Protein AF-0000000072668124 (afdb_homodimer)

Radius of gyration: 35.9 Å; Cα contacts (8 Å, |Δi|>4): 2092; chains: 2; bounding box: 135×100×141 Å

pLDDT: mean 83.46, std 20.55, range [18.75, 98.94]

Sequence (1066 aa):
MVDQKHPLSFVAFLLLVNLHGEHSMAKEVIPVGVVLDLNSPVGGVAERCMSMALSDFYAVNADYNTRLALLTMDSGNDVIAAASAALDLMKNEEVHAIIGPQSSAQAKFVIELGRKAQVPIISFSGTSPSLSPAQNPYFIRTALDDSAEVKAISAIVEAYGWREIVLIYEDTDYGNGLIPYLMDAFEEIETRVPHRSVIPPASNNNEIAKEIKKLNETNARVFLVHTTASLGSKLFVLANNAGMMREGYAWIITEGLSALVNPLGPKVKESMQGVLGLRPYIPRSKQLEDFKRRWKRNLTSSKPNIKITGLNLFGLWAYDTAWALAMAVEKAGIMHSGFLKKNASKSNVDLATLGISETGQTLLDTILTTEFQGLSGKFHLSKGQLEPSAFEILNVIGKTKRIIGYWTRQTGLSQEFNDIGEVAYSISKDRLKQPIWPGDTTNQPAKLRIGVPVTEGFDAFLKVEWDPRTDKPIISGFSHDVFLAVLQALPFPLSYEFIPFMNKDRQSAGTYDDLTYQIKLKVILALSIGVNLMVDQKHPLSFVAFLLLVNLHGEHSMAKEVIPVGVVLDLNSPVGGVAERCMSMALSDFYAVNADYNTRLALLTMDSGNDVIAAASAALDLMKNEEVHAIIGPQSSAQAKFVIELGRKAQVPIISFSGTSPSLSPAQNPYFIRTALDDSAEVKAISAIVEAYGWREIVLIYEDTDYGNGLIPYLMDAFEEIETRVPHRSVIPPASNNNEIAKEIKKLNETNARVFLVHTTASLGSKLFVLANNAGMMREGYAWIITEGLSALVNPLGPKVKESMQGVLGLRPYIPRSKQLEDFKRRWKRNLTSSKPNIKITGLNLFGLWAYDTAWALAMAVEKAGIMHSGFLKKNASKSNVDLATLGISETGQTLLDTILTTEFQGLSGKFHLSKGQLEPSAFEILNVIGKTKRIIGYWTRQTGLSQEFNDIGEVAYSISKDRLKQPIWPGDTTNQPAKLRIGVPVTEGFDAFLKVEWDPRTDKPIISGFSHDVFLAVLQALPFPLSYEFIPFMNKDRQSAGTYDDLTYQIKLKVILALSIGVNL

Secondary structure (DSSP, 8-state):
--------------------------PEEEEEEEEE-TTSHHHHHHHHHHHHHHHHHHHH-TT-SEEEEEEEEE-TT-HHHHHHHHHHHHHTS--S-EE--SSHHHHHHHHHHHHHHT--EEESS---TTS-TTT-TTEEE-S--GGGGHHHHHHHHHHTT--B-EEEEESSHHHHHTHHHHHHHHHHTT-B---EEEE-TT--HHHHHHHHHHHHTS---EEEEE--HHHHHHHHHHHHHTTTTSTT-EEEE-HHHHTTSTTS-HHHHHHTTT-EEEEEPPPP-HHHHHHHHHHHHHHHHS-TT-------HHHHHHHHHHHHHHHHHHHHT--S--EEP----S--STTTS--EESSHHHHHHHHHT--EEETTEEE-EETTEEPP-EEEEEEEETTEEEEEEEEETTTEEESSTT--S----B--GGGSPPPPBTTTB-SPS--EEEEEE--SS-TTT-EEEE-TTT--EEEESHHHHHHHHHHHHSSS---EEEEEEB-TTSSB-S-HHHHHHHHHTTSSEE-------/--------------------------PEEEEEEEEE-TTSHHHHHHHHHHHHHHHHHHHH-TT-SEEEEEEEEE-TT-HHHHHHHHHHHHHTS--S-EE--SSHHHHHHHHHHHHHHT--EEESS---TTS-TTT-TTEEE-S--GGGGHHHHHHHHHHTT--B-EEEEESSHHHHHTHHHHHHHHHHTT-B---EEEE-TT--HHHHHHHHHHHHTS---EEEEE--HHHHHHHHHHHHHTTTTSTT-EEEE-HHHHTTSTTS-HHHHHHTTT-EEEEEPPPP-HHHHHHHHHHHHHHHHS-TTS------HHHHHHHHHHHHHHHHHHHHT--S--EEP----S--STTTS--EESSHHHHHHHHHT--EEETTEEE-EETTEEPP-EEEEEEEETTEEEEEEEEETTTEEESSTT--S----B--GGGSPPPPBTTTB-SPS--EEEEEE--SS-TTT-EEEE-TTT--EEEESHHHHHHHHHHHHSSS---EEEEEEB-TTSSB-S-HHHHHHHHHTTSSEE-------

Foldseek 3Di:
DPPDPPPPPPPPPPPPPPPPVPPPPAAFEAEEEEEEQCLDLLNVLLVVLLVVLQVVQCVVVVVFRHHYDYDYDHQNPDLVSLLVSLLCCCPVVVHQAYEDYAELQNVPVSLVLCQVQLHAYEYAHHQFQLDACLVRVSYFYLHHRLLVCLLLVLLQCQQLPAQEEEEEFEPGSQTVRNVVSNCVSSVVSNRDHPYYHYHYPPDDLVRLLVSLVVVVPDPHAHYEYRYAQVVLLSNLLSNVVVVNLAPQHAYEYEARNVQQLQQDDPSSLVSCAAYKYKHADFDDDPVLVVVQVVVVVVVVPDDPPPSNGHDTPSNQSSSVLSSLLSVLCSVLVDHDWGFDWDPDFPDPDSSRGRTHTPSSVSSSVSSQCGWDQGSRGTRHDDSRYDDGAKMWMWGRHRSDIDTFWMAGPQAGTARDDPPPDPHHHDSHPVRTHQTQHRNRDSDDHDAQEAEFFDDPPQVQAWHWDADPPPRFTDIDHDLVVVVVVVCVVPPHHHGYDYDYCDDPVRHHVDDPVVVVVVVVVVNHVYSPPPPPD/DDDDPPDPPPPPPPPPPPPPPPPPPAAAEAEEEEEEQCLDLLNVLLVVLLVVLQVVQCVVVVVFRHHYDYDYDHQNPPLVSLLVSLLCCCPVVVHQAYEDYAELQNVPVSLVLCQVQLHAYEYQHHQFQLDACLVRVSYFYLHHRLLVCLLLVLLQCQQLPAQEEEEEFEPGSQTVRNVVSNCVSSVVSNRDHPYYHYHYPPDDLVRLLVSLVVVVPDPHAHYEYYYAQVVLLSNLLSNVVVVNLAPQHAYEYEARNVQQLQQDDPSSLVSCAAYKYKHADFDDDPVLVVVQVVVVVVVVPDDPPPPNGHDTPSNQSSSVLSSLLSVLCSVLVDHDWGFDWDPDFPDPDSSRGRTHTPSSVSSSVSSQCGWDQGSRGTRHDDSRYDDGAKMWMWGRHRSDIDTFWMAGPQAGTARDDPPPDPHHHDSHPVRTHQTQHRNRDSDDHDAQEAEFFDDPPQVQAWHWDADPPPRFTDIDHDLVVVVVVVCVVPPHHHGYDYDYCDDPVRHRVDDPVVVVVCVVVVNHVYSPPPPPD

Solvent-accessible surface area (backbone atoms only — not comparable to full-atom values): 56474 Å² total; per-residue (Å²): 138,84,78,77,80,77,80,79,77,78,76,76,76,75,75,73,70,72,73,71,65,73,72,73,70,78,60,46,74,44,48,28,28,31,36,26,30,51,92,38,76,58,27,44,41,20,54,52,28,27,53,50,25,49,53,54,47,44,69,78,41,65,85,53,56,56,39,81,40,80,49,75,40,67,17,73,82,35,52,64,44,33,40,30,47,52,49,40,31,50,71,76,64,51,33,58,33,31,40,34,34,47,44,36,61,31,25,58,62,41,37,53,51,15,51,71,22,35,24,30,24,34,16,38,57,40,28,25,54,70,58,50,31,83,83,35,76,34,26,32,29,53,32,53,50,53,63,69,51,37,62,53,52,39,38,52,38,53,25,63,45,51,50,55,39,34,42,36,30,28,65,43,47,46,31,55,35,42,48,66,54,45,53,48,45,27,51,74,70,64,27,43,62,89,43,76,46,74,41,55,84,83,57,50,71,66,58,50,46,52,53,47,51,57,49,65,74,42,90,69,37,34,38,38,41,41,37,53,56,71,60,44,40,54,49,32,41,48,35,37,74,70,59,62,43,28,70,50,26,41,44,37,34,36,41,70,33,42,47,44,54,78,58,46,51,68,68,41,40,62,32,38,39,21,27,34,24,32,33,74,54,59,58,86,45,73,65,38,54,54,46,53,53,50,51,56,52,51,61,70,67,43,68,88,76,60,82,74,57,64,91,37,61,51,21,37,28,26,18,39,47,41,41,45,47,54,53,16,44,52,74,51,60,73,60,100,65,62,61,48,70,54,79,84,52,92,49,88,45,56,72,54,45,53,33,32,41,72,52,14,65,56,40,44,56,31,44,54,67,42,71,51,81,42,59,58,30,77,42,48,46,56,82,41,20,38,71,83,71,40,34,32,32,32,31,31,46,73,98,46,72,41,77,31,23,28,32,32,92,70,36,30,41,24,57,52,83,79,64,68,60,91,52,70,66,33,54,52,53,83,30,35,49,85,61,50,26,14,58,78,34,69,67,79,46,69,54,44,39,27,36,34,69,45,55,89,91,41,45,68,41,37,28,73,43,65,39,86,84,74,71,41,81,42,75,39,31,48,52,45,51,46,50,50,48,46,49,68,64,39,95,48,66,70,54,64,37,80,38,66,37,43,41,97,82,74,39,48,60,63,52,73,64,50,50,48,47,39,26,72,65,70,67,21,56,48,78,66,71,76,64,92,114,137,84,80,80,80,75,79,80,78,79,76,75,75,74,75,74,71,73,72,71,65,74,69,72,70,79,59,45,76,43,49,28,28,31,35,26,31,53,90,38,76,58,27,43,41,20,55,51,29,27,53,51,24,49,54,54,48,43,68,78,39,66,84,52,56,55,40,82,39,80,48,76,39,68,17,73,82,35,52,66,44,33,39,30,47,52,49,40,31,47,72,77,64,50,33,57,33,32,41,34,33,44,45,37,62,31,26,58,61,42,36,54,50,15,51,70,23,34,24,31,24,34,16,38,55,42,29,24,55,69,58,50,32,82,83,34,76,33,26,33,29,53,33,53,50,52,61,70,50,36,63,54,53,41,38,53,39,53,24,63,44,50,50,54,38,33,42,36,27,27,65,44,48,45,30,54,35,42,48,65,54,45,52,48,45,29,51,75,70,64,28,44,62,88,44,76,46,75,40,54,83,82,57,50,70,67,58,51,45,52,53,49,51,58,49,64,72,43,91,71,37,34,39,39,40,40,36,53,57,71,59,42,41,56,49,34,42,50,34,37,73,70,57,62,44,29,70,50,26,42,43,36,35,39,41,71,32,41,47,44,54,79,57,47,51,67,70,39,40,62,32,38,38,22,28,33,24,34,34,75,53,60,59,87,46,72,65,39,55,52,47,52,54,50,51,56,52,49,61,69,65,43,69,86,75,60,82,75,55,64,91,36,60,50,21,36,28,26,19,38,47,41,42,46,48,55,53,15,44,52,74,51,60,74,59,101,66,62,62,48,71,54,80,84,51,92,50,88,44,56,71,56,44,53,32,32,42,72,52,13,64,56,41,43,55,31,45,53,69,42,69,51,82,41,59,56,30,77,42,47,47,57,81,40,21,37,70,85,70,41,34,32,33,31,31,31,45,71,97,46,70,42,75,33,22,28,32,33,91,70,36,29,40,23,58,53,83,80,64,70,60,92,53,69,65,34,52,50,54,83,30,33,49,85,62,50,26,14,59,79,35,71,67,77,46,70,52,44,38,27,36,36,70,45,54,89,90,42,44,66,40,37,28,74,44,66,37,89,83,74,70,40,80,41,74,40,31,48,52,45,50,46,50,50,47,46,49,68,65,39,94,44,66,71,54,66,39,81,37,67,36,43,42,99,82,73,38,48,60,63,53,72,64,49,50,49,46,38,26,70,65,71,68,21,56,49,78,67,70,76,65,92,115

Nearest PDB structures (foldseek):
  7lzh-assembly1_A  TM=7.569E-01  e=3.008E-39  Arabidopsis thaliana
  7lzh-assembly1_D  TM=7.488E-01  e=7.529E-38  Arabidopsis thaliana
  4obb-assembly2_B  TM=8.010E-01  e=2.410E-20  Trichormus variabilis ATCC 29413
  4q6b-assembly1_A  TM=8.049E-01  e=1.138E-19  Desulfitobacterium hafniense DCB-2
  4mlc-assembly1_A  TM=7.997E-01  e=4.793E-19  Desulfitobacterium hafniense DCB-2

Structure (mmCIF, N/CA/C/O backbone):
data_AF-0000000072668124-model_v1
#
loop_
_entity.id
_entity.type
_entity.pdbx_description
1 polymer 'Receptor ligand binding region domain-containing protein'
#
loop_
_atom_site.group_PDB
_atom_site.id
_atom_site.type_symbol
_atom_site.label_atom_id
_atom_site.label_alt_id
_atom_site.label_comp_id
_atom_site.label_asym_id
_atom_site.label_entity_id
_atom_site.label_seq_id
_atom_site.pdbx_PDB_ins_code
_atom_site.Cartn_x
_atom_site.Cartn_y
_atom_site.Cartn_z
_atom_site.occupancy
_atom_site.B_iso_or_equiv
_atom_site.auth_seq_id
_atom_site.auth_comp_id
_atom_site.auth_asym_id
_atom_site.auth_atom_id
_atom_site.pdbx_PDB_model_num
ATOM 1 N N . MET A 1 1 ? 78.688 55.562 63.312 1 26.12 1 MET A N 1
ATOM 2 C CA . MET A 1 1 ? 77.875 54.438 63.719 1 26.12 1 MET A CA 1
ATOM 3 C C . MET A 1 1 ? 76.562 54.406 62.875 1 26.12 1 MET A C 1
ATOM 5 O O . MET A 1 1 ? 75.688 55.25 63.031 1 26.12 1 MET A O 1
ATOM 9 N N . VAL A 1 2 ? 76.875 54.062 61.594 1 29.52 2 VAL A N 1
ATOM 10 C CA . VAL A 1 2 ? 76.312 54.219 60.25 1 29.52 2 VAL A CA 1
ATOM 11 C C . VAL A 1 2 ? 75.062 53.312 60.125 1 29.52 2 VAL A C 1
ATOM 13 O O . VAL A 1 2 ? 75.125 52.094 60.219 1 29.52 2 VAL A O 1
ATOM 16 N N . ASP A 1 3 ? 73.938 53.812 60.781 1 28.16 3 ASP A N 1
ATOM 17 C CA . ASP A 1 3 ? 72.562 53.281 60.969 1 28.16 3 ASP A CA 1
ATOM 18 C C . ASP A 1 3 ? 72 52.781 59.625 1 28.16 3 ASP A C 1
ATOM 20 O O . ASP A 1 3 ? 71.938 53.531 58.656 1 28.16 3 ASP A O 1
ATOM 24 N N . GLN A 1 4 ? 72.062 51.469 59.438 1 28.06 4 GLN A N 1
ATOM 25 C CA . GLN A 1 4 ? 71.812 50.531 58.344 1 28.06 4 GLN A CA 1
ATOM 26 C C . GLN A 1 4 ? 70.312 50.562 57.969 1 28.06 4 GLN A C 1
ATOM 28 O O . GLN A 1 4 ? 69.438 50.219 58.781 1 28.06 4 GLN A O 1
ATOM 33 N N . LYS A 1 5 ? 69.938 51.531 57.125 1 31.8 5 LYS A N 1
ATOM 34 C CA . LYS A 1 5 ? 68.625 51.812 56.562 1 31.8 5 LYS A CA 1
ATOM 35 C C . LYS A 1 5 ? 68.062 50.562 55.875 1 31.8 5 LYS A C 1
ATOM 37 O O . LYS A 1 5 ? 68.688 49.938 55.062 1 31.8 5 LYS A O 1
ATOM 42 N N . HIS A 1 6 ? 67.188 49.75 56.625 1 31.14 6 HIS A N 1
ATOM 43 C CA . HIS A 1 6 ? 66.5 48.531 56.281 1 31.14 6 HIS A CA 1
ATOM 44 C C . HIS A 1 6 ? 65.625 48.719 55.031 1 31.14 6 HIS A C 1
ATOM 46 O O . HIS A 1 6 ? 64.875 49.719 54.938 1 31.14 6 HIS A O 1
ATOM 52 N N . PRO A 1 7 ? 66 48.25 53.844 1 32.31 7 PRO A N 1
ATOM 53 C CA . PRO A 1 7 ? 65.312 48.344 52.562 1 32.31 7 PRO A CA 1
ATOM 54 C C . PRO A 1 7 ? 63.938 47.719 52.594 1 32.31 7 PRO A C 1
ATOM 56 O O . PRO A 1 7 ? 63.75 46.688 53.25 1 32.31 7 PRO A O 1
ATOM 59 N N . LEU A 1 8 ? 62.844 48.531 52.719 1 30.95 8 LEU A N 1
ATOM 60 C CA . LEU A 1 8 ? 61.438 48.25 52.562 1 30.95 8 LEU A CA 1
ATOM 61 C C . LEU A 1 8 ? 61.156 47.406 51.312 1 30.95 8 LEU A C 1
ATOM 63 O O . LEU A 1 8 ? 61.438 47.844 50.219 1 30.95 8 LEU A O 1
ATOM 67 N N . SER A 1 9 ? 61.344 46.062 51.344 1 31.09 9 SER A N 1
ATOM 68 C CA . SER A 1 9 ? 60.969 45.125 50.281 1 31.09 9 SER A CA 1
ATOM 69 C C . SER A 1 9 ? 59.5 45.25 49.906 1 31.09 9 SER A C 1
ATOM 71 O O . SER A 1 9 ? 58.625 45.094 50.75 1 31.09 9 SER A O 1
ATOM 73 N N . PHE A 1 10 ? 59.156 46.125 49 1 29.27 10 PHE A N 1
ATOM 74 C CA . PHE A 1 10 ? 57.875 46.25 48.344 1 29.27 10 PHE A CA 1
ATOM 75 C C . PHE A 1 10 ? 57.406 44.875 47.781 1 29.27 10 PHE A C 1
ATOM 77 O O . PHE A 1 10 ? 58.031 44.344 46.875 1 29.27 10 PHE A O 1
ATOM 84 N N . VAL A 1 11 ? 56.875 43.969 48.594 1 31.03 11 VAL A N 1
ATOM 85 C CA . VAL A 1 11 ? 56.188 42.75 48.156 1 31.03 11 VAL A CA 1
ATOM 86 C C . VAL A 1 11 ? 55.062 43.094 47.188 1 31.03 11 VAL A C 1
ATOM 88 O O . VAL A 1 11 ? 54.125 43.781 47.562 1 31.03 11 VAL A O 1
ATOM 91 N N . ALA A 1 12 ? 55.344 43.344 45.906 1 31.48 12 ALA A N 1
ATOM 92 C CA . ALA A 1 12 ? 54.375 43.375 44.812 1 31.48 12 ALA A CA 1
ATOM 93 C C . ALA A 1 12 ? 53.469 42.125 44.875 1 31.48 12 ALA A C 1
ATOM 95 O O . ALA A 1 12 ? 53.938 41 44.688 1 31.48 12 ALA A O 1
ATOM 96 N N . PHE A 1 13 ? 52.469 42.125 45.75 1 31.94 13 PHE A N 1
ATOM 97 C CA . PHE A 1 13 ? 51.375 41.156 45.656 1 31.94 13 PHE A CA 1
ATOM 98 C C . PHE A 1 13 ? 50.875 41.062 44.25 1 31.94 13 PHE A C 1
ATOM 100 O O . PHE A 1 13 ? 50.312 42.031 43.719 1 31.94 13 PHE A O 1
ATOM 107 N N . LEU A 1 14 ? 51.562 40.281 43.375 1 31.58 14 LEU A N 1
ATOM 108 C CA . LEU A 1 14 ? 51 39.812 42.094 1 31.58 14 LEU A CA 1
ATOM 109 C C . LEU A 1 14 ? 49.562 39.312 42.312 1 31.58 14 LEU A C 1
ATOM 111 O O . LEU A 1 14 ? 49.344 38.344 43.031 1 31.58 14 LEU A O 1
ATOM 115 N N . LEU A 1 15 ? 48.594 40.219 42.344 1 33.81 15 LEU A N 1
ATOM 116 C CA . LEU A 1 15 ? 47.188 39.812 42.125 1 33.81 15 LEU A CA 1
ATOM 117 C C . LEU A 1 15 ? 47.125 38.844 40.938 1 33.81 15 LEU A C 1
ATOM 119 O O . LEU A 1 15 ? 47.375 39.219 39.812 1 33.81 15 LEU A O 1
ATOM 123 N N . LEU A 1 16 ? 47.5 37.594 41.125 1 34.5 16 LEU A N 1
ATOM 124 C CA . LEU A 1 16 ? 47.031 36.562 40.219 1 34.5 16 LEU A CA 1
ATOM 125 C C . LEU A 1 16 ? 45.531 36.688 39.969 1 34.5 16 LEU A C 1
ATOM 127 O O . LEU A 1 16 ? 44.719 36.406 40.875 1 34.5 16 LEU A O 1
ATOM 131 N N . VAL A 1 17 ? 45.094 37.75 39.312 1 36.44 17 VAL A N 1
ATOM 132 C CA . VAL A 1 17 ? 43.812 37.656 38.656 1 36.44 17 VAL A CA 1
ATOM 133 C C . VAL A 1 17 ? 43.656 36.25 38.062 1 36.44 17 VAL A C 1
ATOM 135 O O . VAL A 1 17 ? 44.375 35.875 37.156 1 36.44 17 VAL A O 1
ATOM 138 N N . ASN A 1 18 ? 43.312 35.281 38.875 1 35.47 18 ASN A N 1
ATOM 139 C CA . ASN A 1 18 ? 42.688 34.062 38.312 1 35.47 18 ASN A CA 1
ATOM 140 C C . ASN A 1 18 ? 41.719 34.375 37.188 1 35.47 18 ASN A C 1
ATOM 142 O O . ASN A 1 18 ? 40.625 34.875 37.406 1 35.47 18 ASN A O 1
ATOM 146 N N . LEU A 1 19 ? 42.219 34.844 36.031 1 36.62 19 LEU A N 1
ATOM 147 C CA . LEU A 1 19 ? 41.406 34.594 34.844 1 36.62 19 LEU A CA 1
ATOM 148 C C . LEU A 1 19 ? 40.781 33.219 34.844 1 36.62 19 LEU A C 1
ATOM 150 O O . LEU A 1 19 ? 41.469 32.219 34.562 1 36.62 19 LEU A O 1
ATOM 154 N N . HIS A 1 20 ? 40 32.906 35.844 1 38.41 20 HIS A N 1
ATOM 155 C CA . HIS A 1 20 ? 39.062 31.828 35.5 1 38.41 20 HIS A CA 1
ATOM 156 C C . HIS A 1 20 ? 38.625 31.953 34.031 1 38.41 20 HIS A C 1
ATOM 158 O O . HIS A 1 20 ? 37.844 32.844 33.688 1 38.41 20 HIS A O 1
ATOM 164 N N . GLY A 1 21 ? 39.469 31.859 33.062 1 37.91 21 GLY A N 1
ATOM 165 C CA . GLY A 1 21 ? 38.969 31.547 31.75 1 37.91 21 GLY A CA 1
ATOM 166 C C . GLY A 1 21 ? 37.75 30.672 31.766 1 37.91 21 GLY A C 1
ATOM 167 O O . GLY A 1 21 ? 37.781 29.562 32.312 1 37.91 21 GLY A O 1
ATOM 168 N N . GLU A 1 22 ? 36.594 31.156 32.031 1 40.22 22 GLU A N 1
ATOM 169 C CA . GLU A 1 22 ? 35.469 30.359 31.547 1 40.22 22 GLU A CA 1
ATOM 170 C C . GLU A 1 22 ? 35.844 29.562 30.297 1 40.22 22 GLU A C 1
ATOM 172 O O . GLU A 1 22 ? 36.125 30.141 29.25 1 40.22 22 GLU A O 1
ATOM 177 N N . HIS A 1 23 ? 36.688 28.609 30.328 1 40.47 23 HIS A N 1
ATOM 178 C CA . HIS A 1 23 ? 36.719 27.641 29.234 1 40.47 23 HIS A CA 1
ATOM 179 C C . HIS A 1 23 ? 35.344 27.531 28.578 1 40.47 23 HIS A C 1
ATOM 181 O O . HIS A 1 23 ? 34.406 26.938 29.156 1 40.47 23 HIS A O 1
ATOM 187 N N . SER A 1 24 ? 34.781 28.453 28.016 1 46.75 24 SER A N 1
ATOM 188 C CA . SER A 1 24 ? 33.656 28.25 27.094 1 46.75 24 SER A CA 1
ATOM 189 C C . SER A 1 24 ? 33.75 26.875 26.422 1 46.75 24 SER A C 1
ATOM 191 O O . SER A 1 24 ? 34.656 26.641 25.625 1 46.75 24 SER A O 1
ATOM 193 N N . MET A 1 25 ? 33.719 25.797 27.062 1 53.34 25 MET A N 1
ATOM 194 C CA . MET A 1 25 ? 33.688 24.438 26.516 1 53.34 25 MET A CA 1
ATOM 195 C C . MET A 1 25 ? 32.969 24.422 25.156 1 53.34 25 MET A C 1
ATOM 197 O O . MET A 1 25 ? 31.859 24.922 25.031 1 53.34 25 MET A O 1
ATOM 201 N N . ALA A 1 26 ? 33.688 24.297 24.078 1 73.56 26 ALA A N 1
ATOM 202 C CA . ALA A 1 26 ? 33.25 24.219 22.703 1 73.56 26 ALA A CA 1
ATOM 203 C C . ALA A 1 26 ? 32.031 23.297 22.578 1 73.56 26 ALA A C 1
ATOM 205 O O . ALA A 1 26 ? 32 22.203 23.156 1 73.56 26 ALA A O 1
ATOM 206 N N . LYS A 1 27 ? 30.844 23.859 22.266 1 87.5 27 LYS A N 1
ATOM 207 C CA . LYS A 1 27 ? 29.609 23.109 22.078 1 87.5 27 LYS A CA 1
ATOM 208 C C . LYS A 1 27 ? 29.812 21.953 21.109 1 87.5 27 LYS A C 1
ATOM 210 O O . LYS A 1 27 ? 30.609 22.047 20.156 1 87.5 27 LYS A O 1
ATOM 215 N N . GLU A 1 28 ? 29.375 20.812 21.484 1 91.81 28 GLU A N 1
ATOM 216 C CA . GLU A 1 28 ? 29.453 19.625 20.625 1 91.81 28 GLU A CA 1
ATOM 217 C C . GLU A 1 28 ? 28.469 19.734 19.469 1 91.81 28 GLU A C 1
ATOM 219 O O . GLU A 1 28 ? 27.266 19.859 19.688 1 91.81 28 GLU A O 1
ATOM 224 N N . VAL A 1 29 ? 29 19.703 18.297 1 94.56 29 VAL A N 1
ATOM 225 C CA . VAL A 1 29 ? 28.156 19.781 17.109 1 94.56 29 VAL A CA 1
ATOM 226 C C . VAL A 1 29 ? 27.641 18.391 16.75 1 94.56 29 VAL A C 1
ATOM 228 O O . VAL A 1 29 ? 28.422 17.453 16.578 1 94.56 29 VAL A O 1
ATOM 231 N N . ILE A 1 30 ? 26.391 18.219 16.688 1 95.56 30 ILE A N 1
ATOM 232 C CA . ILE A 1 30 ? 25.734 16.938 16.406 1 95.56 30 ILE A CA 1
ATOM 233 C C . ILE A 1 30 ? 25.125 16.984 15 1 95.56 30 ILE A C 1
ATOM 235 O O . ILE A 1 30 ? 24.109 17.625 14.773 1 95.56 30 ILE A O 1
ATOM 239 N N . PRO A 1 31 ? 25.688 16.25 13.992 1 96.38 31 PRO A N 1
ATOM 240 C CA . PRO A 1 31 ? 25.125 16.25 12.641 1 96.38 31 PRO A CA 1
ATOM 241 C C . PRO A 1 31 ? 23.797 15.508 12.562 1 96.38 31 PRO A C 1
ATOM 243 O O . PRO A 1 31 ? 23.672 14.391 13.07 1 96.38 31 PRO A O 1
ATOM 246 N N . VAL A 1 32 ? 22.844 16.141 11.977 1 97.81 32 VAL A N 1
ATOM 247 C CA . VAL A 1 32 ? 21.531 15.586 11.695 1 97.81 32 VAL A CA 1
ATOM 248 C C . VAL A 1 32 ? 21.203 15.734 10.211 1 97.81 32 VAL A C 1
ATOM 250 O O . VAL A 1 32 ? 21.438 16.797 9.625 1 97.81 32 VAL A O 1
ATOM 253 N N . GLY A 1 33 ? 20.812 14.625 9.602 1 98.69 33 GLY A N 1
ATOM 254 C CA . GLY A 1 33 ? 20.438 14.68 8.195 1 98.69 33 GLY A CA 1
ATOM 255 C C . GLY A 1 33 ? 19.016 15.164 7.977 1 98.69 33 GLY A C 1
ATOM 256 O O . GLY A 1 33 ? 18.125 14.891 8.789 1 98.69 33 GLY A O 1
ATOM 257 N N . VAL A 1 34 ? 18.797 15.891 6.918 1 98.88 34 VAL A N 1
ATOM 258 C CA . VAL A 1 34 ? 17.469 16.297 6.449 1 98.88 34 VAL A CA 1
ATOM 259 C C . VAL A 1 34 ? 17.312 15.93 4.973 1 98.88 34 VAL A C 1
ATOM 261 O O . VAL A 1 34 ? 18.125 16.312 4.141 1 98.88 34 VAL A O 1
ATOM 264 N N . VAL A 1 35 ? 16.328 15.094 4.633 1 98.81 35 VAL A N 1
ATOM 265 C CA . VAL A 1 35 ? 16.031 14.727 3.258 1 98.81 35 VAL A CA 1
ATOM 266 C C . VAL A 1 35 ? 14.633 15.211 2.885 1 98.81 35 VAL A C 1
ATOM 268 O O . VAL A 1 35 ? 13.633 14.672 3.369 1 98.81 35 VAL A O 1
ATOM 271 N N . LEU A 1 36 ? 14.531 16.25 1.999 1 98.31 36 LEU A N 1
ATOM 272 C CA . LEU A 1 36 ? 13.258 16.844 1.615 1 98.31 36 LEU A CA 1
ATOM 273 C C . LEU A 1 36 ? 13.219 17.125 0.117 1 98.31 36 LEU A C 1
ATOM 275 O O . LEU A 1 36 ? 14.258 17.094 -0.551 1 98.31 36 LEU A O 1
ATOM 279 N N . ASP A 1 37 ? 12 17.25 -0.436 1 96.19 37 ASP A N 1
ATOM 280 C CA . ASP A 1 37 ? 11.82 17.859 -1.752 1 96.19 37 ASP A CA 1
ATOM 281 C C . ASP A 1 37 ? 11.867 19.391 -1.667 1 96.19 37 ASP A C 1
ATOM 283 O O . ASP A 1 37 ? 10.828 20.047 -1.585 1 96.19 37 ASP A O 1
ATOM 287 N N . LEU A 1 38 ? 12.992 19.938 -1.852 1 94.38 38 LEU A N 1
ATOM 288 C CA . LEU A 1 38 ? 13.25 21.312 -1.456 1 94.38 38 LEU A CA 1
ATOM 289 C C . LEU A 1 38 ? 12.539 22.297 -2.387 1 94.38 38 LEU A C 1
ATOM 291 O O . LEU A 1 38 ? 12.297 23.453 -2.021 1 94.38 38 LEU A O 1
ATOM 295 N N . ASN A 1 39 ? 12.172 21.859 -3.574 1 89.12 39 ASN A N 1
ATOM 296 C CA . ASN A 1 39 ? 11.477 22.75 -4.504 1 89.12 39 ASN A CA 1
ATOM 297 C C . ASN A 1 39 ? 9.961 22.625 -4.352 1 89.12 39 ASN A C 1
ATOM 299 O O . ASN A 1 39 ? 9.203 23.266 -5.086 1 89.12 39 ASN A O 1
ATOM 303 N N . SER A 1 40 ? 9.523 21.891 -3.375 1 90 40 SER A N 1
ATOM 304 C CA . SER A 1 40 ? 8.102 21.75 -3.107 1 90 40 SER A CA 1
ATOM 305 C C . SER A 1 40 ? 7.633 22.75 -2.055 1 90 40 SER A C 1
ATOM 307 O O . SER A 1 40 ? 8.438 23.25 -1.267 1 90 40 SER A O 1
ATOM 309 N N . PRO A 1 41 ? 6.336 23 -2.021 1 87.38 41 PRO A N 1
ATOM 310 C CA . PRO A 1 41 ? 5.805 23.906 -0.999 1 87.38 41 PRO A CA 1
ATOM 311 C C . PRO A 1 41 ? 6.047 23.391 0.421 1 87.38 41 PRO A C 1
ATOM 313 O O . PRO A 1 41 ? 6.242 24.188 1.341 1 87.38 41 PRO A O 1
ATOM 316 N N . VAL A 1 42 ? 6.078 22.156 0.579 1 93.06 42 VAL A N 1
ATOM 317 C CA . VAL A 1 42 ? 6.301 21.578 1.896 1 93.06 42 VAL A CA 1
ATOM 318 C C . VAL A 1 42 ? 7.777 21.656 2.262 1 93.06 42 VAL A C 1
ATOM 320 O O . VAL A 1 42 ? 8.133 22.125 3.35 1 93.06 42 VAL A O 1
ATOM 323 N N . GLY A 1 43 ? 8.664 21.281 1.351 1 94.12 43 GLY A N 1
ATOM 324 C CA . GLY A 1 43 ? 10.086 21.172 1.635 1 94.12 43 GLY A CA 1
ATOM 325 C C . GLY A 1 43 ? 10.734 22.516 1.923 1 94.12 43 GLY A C 1
ATOM 326 O O . GLY A 1 43 ? 11.5 22.656 2.881 1 94.12 43 GLY A O 1
ATOM 327 N N . GLY A 1 44 ? 10.422 23.5 1.077 1 90.5 44 GLY A N 1
ATOM 328 C CA . GLY A 1 44 ? 10.992 24.828 1.278 1 90.5 44 GLY A CA 1
ATOM 329 C C . GLY A 1 44 ? 10.594 25.453 2.602 1 90.5 44 GLY A C 1
ATOM 330 O O . GLY A 1 44 ? 11.438 26 3.314 1 90.5 44 GLY A O 1
ATOM 331 N N . VAL A 1 45 ? 9.383 25.359 2.967 1 93.75 45 VAL A N 1
ATOM 332 C CA . VAL A 1 45 ? 8.867 25.938 4.203 1 93.75 45 VAL A CA 1
ATOM 333 C C . VAL A 1 45 ? 9.422 25.172 5.402 1 93.75 45 VAL A C 1
ATOM 335 O O . VAL A 1 45 ? 9.82 25.766 6.402 1 93.75 45 VAL A O 1
ATOM 338 N N . ALA A 1 46 ? 9.469 23.875 5.285 1 96.75 46 ALA A N 1
ATOM 339 C CA . ALA A 1 46 ? 9.961 23.031 6.375 1 96.75 46 ALA A CA 1
ATOM 340 C C . ALA A 1 46 ? 11.422 23.344 6.695 1 96.75 46 ALA A C 1
ATOM 342 O O . ALA A 1 46 ? 11.805 23.406 7.863 1 96.75 46 ALA A O 1
ATOM 343 N N . GLU A 1 47 ? 12.242 23.469 5.66 1 96 47 GLU A N 1
ATOM 344 C CA . GLU A 1 47 ? 13.656 23.766 5.867 1 96 47 GLU A CA 1
ATOM 345 C C . GLU A 1 47 ? 13.852 25.062 6.641 1 96 47 GLU A C 1
ATOM 347 O O . GLU A 1 47 ? 14.641 25.125 7.582 1 96 47 GLU A O 1
ATOM 352 N N . ARG A 1 48 ? 13.141 26.031 6.266 1 94.31 48 ARG A N 1
ATOM 353 C CA . ARG A 1 48 ? 13.227 27.328 6.934 1 94.31 48 ARG A CA 1
ATOM 354 C C . ARG A 1 48 ? 12.703 27.25 8.367 1 94.31 48 ARG A C 1
ATOM 356 O O . ARG A 1 48 ? 13.289 27.828 9.281 1 94.31 48 ARG A O 1
ATOM 363 N N . CYS A 1 49 ? 11.602 26.578 8.516 1 96.94 49 CYS A N 1
ATOM 364 C CA . CYS A 1 49 ? 11.016 26.422 9.844 1 96.94 49 CYS A CA 1
ATOM 365 C C . CYS A 1 49 ? 11.969 25.688 10.781 1 96.94 49 CYS A C 1
ATOM 367 O O . CYS A 1 49 ? 12.07 26.047 11.961 1 96.94 49 CYS A O 1
ATOM 369 N N . MET A 1 50 ? 12.656 24.672 10.289 1 98.38 50 MET A N 1
ATOM 370 C CA . MET A 1 50 ? 13.617 23.953 11.117 1 98.38 50 MET A CA 1
ATOM 371 C C . MET A 1 50 ? 14.781 24.859 11.516 1 98.38 50 MET A C 1
ATOM 373 O O . MET A 1 50 ? 15.242 24.812 12.656 1 98.38 50 MET A O 1
ATOM 377 N N . SER A 1 51 ? 15.258 25.656 10.609 1 96.69 51 SER A N 1
ATOM 378 C CA . SER A 1 51 ? 16.328 26.594 10.906 1 96.69 51 SER A CA 1
ATOM 379 C C . SER A 1 51 ? 15.906 27.594 11.977 1 96.69 51 SER A C 1
ATOM 381 O O . SER A 1 51 ? 16.672 27.891 12.898 1 96.69 51 SER A O 1
ATOM 383 N N . MET A 1 52 ? 14.719 28.094 11.828 1 96.94 52 MET A N 1
ATOM 384 C CA . MET A 1 52 ? 14.203 29.047 12.812 1 96.94 52 MET A CA 1
ATOM 385 C C . MET A 1 52 ? 14.016 28.375 14.172 1 96.94 52 MET A C 1
ATOM 387 O O . MET A 1 52 ? 14.25 29 15.211 1 96.94 52 MET A O 1
ATOM 391 N N . ALA A 1 53 ? 13.57 27.141 14.125 1 98.38 53 ALA A N 1
ATOM 392 C CA . ALA A 1 53 ? 13.383 26.375 15.367 1 98.38 53 ALA A CA 1
ATOM 393 C C . ALA A 1 53 ? 14.695 26.266 16.141 1 98.38 53 ALA A C 1
ATOM 395 O O . ALA A 1 53 ? 14.719 26.469 17.359 1 98.38 53 ALA A O 1
ATOM 396 N N . LEU A 1 54 ? 15.773 25.922 15.469 1 98.31 54 LEU A N 1
ATOM 397 C CA . LEU A 1 54 ? 17.062 25.766 16.141 1 98.31 54 LEU A CA 1
ATOM 398 C C . LEU A 1 54 ? 17.578 27.094 16.656 1 98.31 54 LEU A C 1
ATOM 400 O O . LEU A 1 54 ? 18.141 27.172 17.75 1 98.31 54 LEU A O 1
ATOM 404 N N . SER A 1 55 ? 17.406 28.156 15.844 1 97 55 SER A N 1
ATOM 405 C CA . SER A 1 55 ? 17.781 29.484 16.312 1 97 55 SER A CA 1
ATOM 406 C C . SER A 1 55 ? 17.031 29.859 17.578 1 97 55 SER A C 1
ATOM 408 O O . SER A 1 55 ? 17.641 30.328 18.562 1 97 55 SER A O 1
ATOM 410 N N . ASP A 1 56 ? 15.734 29.688 17.547 1 97.62 56 ASP A N 1
ATOM 411 C CA . ASP A 1 56 ? 14.906 29.984 18.719 1 97.62 56 ASP A CA 1
ATOM 412 C C . ASP A 1 56 ? 15.297 29.125 19.906 1 97.62 56 ASP A C 1
ATOM 414 O O . ASP A 1 56 ? 15.406 29.625 21.031 1 97.62 56 ASP A O 1
ATOM 418 N N . PHE A 1 57 ? 15.492 27.875 19.688 1 98.25 57 PHE A N 1
ATOM 419 C CA . PHE A 1 57 ? 15.773 26.906 20.734 1 98.25 57 PHE A CA 1
ATOM 420 C C . PHE A 1 57 ? 17.062 27.266 21.453 1 98.25 57 PHE A C 1
ATOM 422 O O . PHE A 1 57 ? 17.109 27.312 22.688 1 98.25 57 PHE A O 1
ATOM 429 N N . TYR A 1 58 ? 18.094 27.5 20.766 1 97.5 58 TYR A N 1
ATOM 430 C CA . TYR A 1 58 ? 19.391 27.719 21.375 1 97.5 58 TYR A CA 1
ATOM 431 C C . TYR A 1 58 ? 19.5 29.125 21.938 1 97.5 58 TYR A C 1
ATOM 433 O O . TYR A 1 58 ? 20.359 29.406 22.781 1 97.5 58 TYR A O 1
ATOM 441 N N . ALA A 1 59 ? 18.641 30.047 21.469 1 97 59 ALA A N 1
ATOM 442 C CA . ALA A 1 59 ? 18.578 31.359 22.094 1 97 59 ALA A CA 1
ATOM 443 C C . ALA A 1 59 ? 18.078 31.266 23.531 1 97 59 ALA A C 1
ATOM 445 O O . ALA A 1 59 ? 18.531 32 24.406 1 97 59 ALA A O 1
ATOM 446 N N . VAL A 1 60 ? 17.125 30.344 23.766 1 96.25 60 VAL A N 1
ATOM 447 C CA . VAL A 1 60 ? 16.562 30.219 25.094 1 96.25 60 VAL A CA 1
ATOM 448 C C . VAL A 1 60 ? 17.281 29.125 25.875 1 96.25 60 VAL A C 1
ATOM 450 O O . VAL A 1 60 ? 17.109 28.984 27.078 1 96.25 60 VAL A O 1
ATOM 453 N N . ASN A 1 61 ? 18.078 28.328 25.203 1 96.56 61 ASN A N 1
ATOM 454 C CA . ASN A 1 61 ? 18.891 27.281 25.828 1 96.56 61 ASN A CA 1
ATOM 455 C C . ASN A 1 61 ? 20.375 27.438 25.484 1 96.56 61 ASN A C 1
ATOM 457 O O . ASN A 1 61 ? 21.016 26.516 25 1 96.56 61 ASN A O 1
ATOM 461 N N . ALA A 1 62 ? 20.906 28.484 25.797 1 94.44 62 ALA A N 1
ATOM 462 C CA . ALA A 1 62 ? 22.297 28.828 25.469 1 94.44 62 ALA A CA 1
ATOM 463 C C . ALA A 1 62 ? 23.266 27.953 26.25 1 94.44 62 ALA A C 1
ATOM 465 O O . ALA A 1 62 ? 24.391 27.703 25.797 1 94.44 62 ALA A O 1
ATOM 466 N N . ASP A 1 63 ? 22.844 27.453 27.344 1 93.88 63 ASP A N 1
ATOM 467 C CA . ASP A 1 63 ? 23.688 26.672 28.25 1 93.88 63 ASP A CA 1
ATOM 468 C C . ASP A 1 63 ? 23.797 25.219 27.781 1 93.88 63 ASP A C 1
ATOM 470 O O . ASP A 1 63 ? 24.641 24.469 28.297 1 93.88 63 ASP A O 1
ATOM 474 N N . TYR A 1 64 ? 22.984 24.844 26.797 1 94.25 64 TYR A N 1
ATOM 475 C CA . TYR A 1 64 ? 23.078 23.484 26.266 1 94.25 64 TYR A CA 1
ATOM 476 C C . TYR A 1 64 ? 24.453 23.234 25.688 1 94.25 64 TYR A C 1
ATOM 478 O O .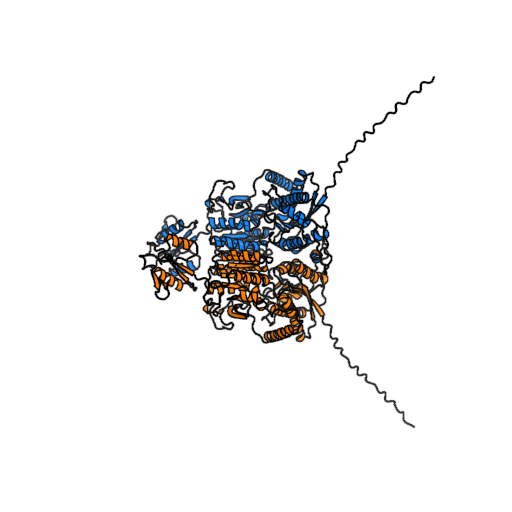 TYR A 1 64 ? 25.031 24.094 25.031 1 94.25 64 TYR A O 1
ATOM 486 N N . ASN A 1 65 ? 24.938 22.016 25.859 1 93.94 65 ASN A N 1
ATOM 487 C CA . ASN A 1 65 ? 26.281 21.656 25.406 1 93.94 65 ASN A CA 1
ATOM 488 C C . ASN A 1 65 ? 26.281 21.219 23.938 1 93.94 65 ASN A C 1
ATOM 490 O O . ASN A 1 65 ? 27.328 21.188 23.297 1 93.94 65 ASN A O 1
ATOM 494 N N . THR A 1 66 ? 25.172 20.859 23.469 1 94.62 66 THR A N 1
ATOM 495 C CA . THR A 1 66 ? 25.078 20.359 22.109 1 94.62 66 THR A CA 1
ATOM 496 C C . THR A 1 66 ? 24.484 21.422 21.172 1 94.62 66 THR A C 1
ATOM 498 O O . THR A 1 66 ? 23.766 22.312 21.625 1 94.62 66 THR A O 1
ATOM 501 N N . ARG A 1 67 ? 24.875 21.391 19.906 1 96.12 67 ARG A N 1
ATOM 502 C CA . ARG A 1 67 ? 24.312 22.172 18.812 1 96.12 67 ARG A CA 1
ATOM 503 C C . ARG A 1 67 ? 24.016 21.281 17.609 1 96.12 67 ARG A C 1
ATOM 505 O O . ARG A 1 67 ? 24.906 20.562 17.141 1 96.12 67 ARG A O 1
ATOM 512 N N . LEU A 1 68 ? 22.766 21.328 17.172 1 97.25 68 LEU A N 1
ATOM 513 C CA . LEU A 1 68 ? 22.438 20.531 15.992 1 97.25 68 LEU A CA 1
ATOM 514 C C . LEU A 1 68 ? 22.938 21.203 14.727 1 97.25 68 LEU A C 1
ATOM 516 O O . LEU A 1 68 ? 22.844 22.422 14.57 1 97.25 68 LEU A O 1
ATOM 520 N N . ALA A 1 69 ? 23.578 20.469 13.867 1 97 69 ALA A N 1
ATOM 521 C CA . ALA A 1 69 ? 23.922 20.875 12.508 1 97 69 ALA A CA 1
ATOM 522 C C . ALA A 1 69 ? 23.094 20.125 11.477 1 97 69 ALA A C 1
ATOM 524 O O . ALA A 1 69 ? 23.234 18.906 11.336 1 97 69 ALA A O 1
ATOM 525 N N . LEU A 1 70 ? 22.25 20.844 10.789 1 98.38 70 LEU A N 1
ATOM 526 C CA . LEU A 1 70 ? 21.375 20.219 9.805 1 98.38 70 LEU A CA 1
ATOM 527 C C . LEU A 1 70 ? 22.094 20.062 8.461 1 98.38 70 LEU A C 1
ATOM 529 O O . LEU A 1 70 ? 22.562 21.047 7.887 1 98.38 70 LEU A O 1
ATOM 533 N N . LEU A 1 71 ? 22.281 18.859 8.023 1 98.25 71 LEU A N 1
ATOM 534 C CA . LEU A 1 71 ? 22.797 18.547 6.691 1 98.25 71 LEU A CA 1
ATOM 535 C C . LEU A 1 71 ? 21.656 18.203 5.738 1 98.25 71 LEU A C 1
ATOM 537 O O . LEU A 1 71 ? 21.203 17.047 5.688 1 98.25 71 LEU A O 1
ATOM 541 N N . THR A 1 72 ? 21.25 19.188 4.941 1 98.19 72 THR A N 1
ATOM 542 C CA . THR A 1 72 ? 20.047 19.047 4.133 1 98.19 72 THR A CA 1
ATOM 543 C C . THR A 1 72 ? 20.375 18.562 2.73 1 98.19 72 THR A C 1
ATOM 545 O O . THR A 1 72 ? 21.297 19.078 2.086 1 98.19 72 THR A O 1
ATOM 548 N N . MET A 1 73 ? 19.688 17.531 2.301 1 97.56 73 MET A N 1
ATOM 549 C CA . MET A 1 73 ? 19.812 17 0.948 1 97.56 73 MET A CA 1
ATOM 550 C C . MET A 1 73 ? 18.469 17.031 0.232 1 97.56 73 MET A C 1
ATOM 552 O O . MET A 1 73 ? 17.422 16.781 0.848 1 97.56 73 MET A O 1
ATOM 556 N N . ASP A 1 74 ? 18.469 17.297 -1.036 1 96.25 74 ASP A N 1
ATOM 557 C CA . ASP A 1 74 ? 17.281 17.328 -1.878 1 96.25 74 ASP A CA 1
ATOM 558 C C . ASP A 1 74 ? 16.969 15.953 -2.461 1 96.25 74 ASP A C 1
ATOM 560 O O . ASP A 1 74 ? 17.812 15.375 -3.162 1 96.25 74 ASP A O 1
ATOM 564 N N . SER A 1 75 ? 15.797 15.445 -2.188 1 95.69 75 SER A N 1
ATOM 565 C CA . SER A 1 75 ? 15.406 14.141 -2.709 1 95.69 75 SER A CA 1
ATOM 566 C C . SER A 1 75 ? 14.961 14.234 -4.164 1 95.69 75 SER A C 1
ATOM 568 O O . SER A 1 75 ? 14.867 13.219 -4.855 1 95.69 75 SER A O 1
ATOM 570 N N . GLY A 1 76 ? 14.586 15.492 -4.625 1 92 76 GLY A N 1
ATOM 571 C CA . GLY A 1 76 ? 14.148 15.703 -5.996 1 92 76 GLY A CA 1
ATOM 572 C C . GLY A 1 76 ? 12.859 14.977 -6.332 1 92 76 GLY A C 1
ATOM 573 O O . GLY A 1 76 ? 12.656 14.555 -7.473 1 92 76 GLY A O 1
ATOM 574 N N . ASN A 1 77 ? 12.086 14.711 -5.367 1 92.81 77 ASN A N 1
ATOM 575 C CA . ASN A 1 77 ? 10.828 14 -5.535 1 92.81 77 ASN A CA 1
ATOM 576 C C . ASN A 1 77 ? 11.031 12.641 -6.184 1 92.81 77 ASN A C 1
ATOM 578 O O . ASN A 1 77 ? 10.266 12.242 -7.062 1 92.81 77 ASN A O 1
ATOM 582 N N . ASP A 1 78 ? 12.078 11.961 -5.773 1 95.31 78 ASP A N 1
ATOM 583 C CA . ASP A 1 78 ? 12.438 10.664 -6.34 1 95.31 78 ASP A CA 1
ATOM 584 C C . ASP A 1 78 ? 12.805 9.672 -5.238 1 95.31 78 ASP A C 1
ATOM 586 O O . ASP A 1 78 ? 13.539 10.008 -4.309 1 95.31 78 ASP A O 1
ATOM 590 N N . VAL A 1 79 ? 12.266 8.438 -5.367 1 96.81 79 VAL A N 1
ATOM 591 C CA . VAL A 1 79 ? 12.43 7.418 -4.34 1 96.81 79 VAL A CA 1
ATOM 592 C C . VAL A 1 79 ? 13.898 7.02 -4.234 1 96.81 79 VAL A C 1
ATOM 594 O O . VAL A 1 79 ? 14.438 6.879 -3.131 1 96.81 79 VAL A O 1
ATOM 597 N N . ILE A 1 80 ? 14.609 6.84 -5.367 1 97.12 80 ILE A N 1
ATOM 598 C CA . ILE A 1 80 ? 16 6.41 -5.375 1 97.12 80 ILE A CA 1
ATOM 599 C C . ILE A 1 80 ? 16.891 7.539 -4.848 1 97.12 80 ILE A C 1
ATOM 601 O O . ILE A 1 80 ? 17.812 7.297 -4.07 1 97.12 80 ILE A O 1
ATOM 605 N N . ALA A 1 81 ? 16.609 8.766 -5.25 1 96.81 81 ALA A N 1
ATOM 606 C CA . ALA A 1 81 ? 17.391 9.914 -4.793 1 96.81 81 ALA A CA 1
ATOM 607 C C . ALA A 1 81 ? 17.25 10.102 -3.285 1 96.81 81 ALA A C 1
ATOM 609 O O . ALA A 1 81 ? 18.203 10.453 -2.602 1 96.81 81 ALA A O 1
ATOM 610 N N . ALA A 1 82 ? 16.031 9.922 -2.756 1 98.38 82 ALA A N 1
ATOM 611 C CA . ALA A 1 82 ? 15.82 10.016 -1.314 1 98.38 82 ALA A CA 1
ATOM 612 C C . ALA A 1 82 ? 16.625 8.961 -0.563 1 98.38 82 ALA A C 1
ATOM 614 O O . ALA A 1 82 ? 17.266 9.266 0.447 1 98.38 82 ALA A O 1
ATOM 615 N N . ALA A 1 83 ? 16.562 7.719 -1.071 1 98.56 83 ALA A N 1
ATOM 616 C CA . ALA A 1 83 ? 17.312 6.633 -0.462 1 98.56 83 ALA A CA 1
ATOM 617 C C . ALA A 1 83 ? 18.812 6.902 -0.547 1 98.56 83 ALA A C 1
ATOM 619 O O . ALA A 1 83 ? 19.562 6.629 0.4 1 98.56 83 ALA A O 1
ATOM 620 N N . SER A 1 84 ? 19.266 7.43 -1.678 1 97.75 84 SER A N 1
ATOM 621 C CA . SER A 1 84 ? 20.656 7.785 -1.888 1 97.75 84 SER A CA 1
ATOM 622 C C . SER A 1 84 ? 21.125 8.844 -0.89 1 97.75 84 SER A C 1
ATOM 624 O O . SER A 1 84 ? 22.203 8.727 -0.304 1 97.75 84 SER A O 1
ATOM 626 N N . ALA A 1 85 ? 20.312 9.828 -0.732 1 98.25 85 ALA A N 1
ATOM 627 C CA . ALA A 1 85 ? 20.609 10.891 0.226 1 98.25 85 ALA A CA 1
ATOM 628 C C . ALA A 1 85 ? 20.734 10.336 1.642 1 98.25 85 ALA A C 1
ATOM 630 O O . ALA A 1 85 ? 21.672 10.656 2.367 1 98.25 85 ALA A O 1
ATOM 631 N N . ALA A 1 86 ? 19.797 9.477 2.029 1 98.62 86 ALA A N 1
ATOM 632 C CA . ALA A 1 86 ? 19.812 8.891 3.363 1 98.62 86 ALA A CA 1
ATOM 633 C C . ALA A 1 86 ? 21.062 8.031 3.568 1 98.62 86 ALA A C 1
ATOM 635 O O . ALA A 1 86 ? 21.703 8.102 4.621 1 98.62 86 ALA A O 1
ATOM 636 N N . LEU A 1 87 ? 21.359 7.25 2.557 1 97.75 87 LEU A N 1
ATOM 637 C CA . LEU A 1 87 ? 22.531 6.387 2.625 1 97.75 87 LEU A CA 1
ATOM 638 C C . LEU A 1 87 ? 23.812 7.215 2.762 1 97.75 87 LEU A C 1
ATOM 640 O O . LEU A 1 87 ? 24.703 6.867 3.541 1 97.75 87 LEU A O 1
ATOM 644 N N . ASP A 1 88 ? 23.906 8.289 2.025 1 97.25 88 ASP A N 1
ATOM 645 C CA . ASP A 1 88 ? 25.062 9.18 2.09 1 97.25 88 ASP A CA 1
ATOM 646 C C . ASP A 1 88 ? 25.203 9.805 3.477 1 97.25 88 ASP A C 1
ATOM 648 O O . ASP A 1 88 ? 26.297 9.859 4.039 1 97.25 88 ASP A O 1
ATOM 652 N N . LEU A 1 89 ? 24.109 10.242 4.004 1 97.88 89 LEU A N 1
ATOM 653 C CA . LEU A 1 89 ? 24.078 10.859 5.324 1 97.88 89 LEU A CA 1
ATOM 654 C C . LEU A 1 89 ? 24.516 9.875 6.398 1 97.88 89 LEU A C 1
ATOM 656 O O . LEU A 1 89 ? 25.203 10.242 7.348 1 97.88 89 LEU A O 1
ATOM 660 N N . MET A 1 90 ? 24.156 8.602 6.285 1 97.06 90 MET A N 1
ATOM 661 C CA . MET A 1 90 ? 24.516 7.586 7.273 1 97.06 90 MET A CA 1
ATOM 662 C C . MET A 1 90 ? 25.969 7.16 7.109 1 97.06 90 MET A C 1
ATOM 664 O O . MET A 1 90 ? 26.719 7.094 8.086 1 97.06 90 MET A O 1
ATOM 668 N N . LYS A 1 91 ? 26.328 6.902 5.883 1 94.75 91 LYS A N 1
ATOM 669 C CA . LYS A 1 91 ? 27.625 6.285 5.613 1 94.75 91 LYS A CA 1
ATOM 670 C C . LYS A 1 91 ? 28.75 7.32 5.684 1 94.75 91 LYS A C 1
ATOM 672 O O . LYS A 1 91 ? 29.766 7.09 6.336 1 94.75 91 LYS A O 1
ATOM 677 N N . ASN A 1 92 ? 28.594 8.445 4.984 1 94.62 92 ASN A N 1
ATOM 678 C CA . ASN A 1 92 ? 29.688 9.414 4.832 1 94.62 92 ASN A CA 1
ATOM 679 C C . ASN A 1 92 ? 29.625 10.492 5.906 1 94.62 92 ASN A C 1
ATOM 681 O O . ASN A 1 92 ? 30.672 10.906 6.43 1 94.62 92 ASN A O 1
ATOM 685 N N . GLU A 1 93 ? 28.406 10.945 6.254 1 95.12 93 GLU A N 1
ATOM 686 C CA . GLU A 1 93 ? 28.266 12.039 7.211 1 95.12 93 GLU A CA 1
ATOM 687 C C . GLU A 1 93 ? 28.078 11.508 8.625 1 95.12 93 GLU A C 1
ATOM 689 O O . GLU A 1 93 ? 28.25 12.242 9.602 1 95.12 93 GLU A O 1
ATOM 694 N N . GLU A 1 94 ? 27.672 10.234 8.742 1 94.81 94 GLU A N 1
ATOM 695 C CA . GLU A 1 94 ? 27.469 9.562 10.023 1 94.81 94 GLU A CA 1
ATOM 696 C C . GLU A 1 94 ? 26.531 10.367 10.93 1 94.81 94 GLU A C 1
ATOM 698 O O . GLU A 1 94 ? 26.875 10.648 12.078 1 94.81 94 GLU A O 1
ATOM 703 N N . VAL A 1 95 ? 25.422 10.711 10.445 1 96.81 95 VAL A N 1
ATOM 704 C CA . VAL A 1 95 ? 24.438 11.516 11.164 1 96.81 95 VAL A CA 1
ATOM 705 C C . VAL A 1 95 ? 23.797 10.672 12.266 1 96.81 95 VAL A C 1
ATOM 707 O O . VAL A 1 95 ? 23.781 9.438 12.188 1 96.81 95 VAL A O 1
ATOM 710 N N . HIS A 1 96 ? 23.281 11.359 13.258 1 96.81 96 HIS A N 1
ATOM 711 C CA . HIS A 1 96 ? 22.703 10.68 14.414 1 96.81 96 HIS A CA 1
ATOM 712 C C . HIS A 1 96 ? 21.203 10.422 14.211 1 96.81 96 HIS A C 1
ATOM 714 O O . HIS A 1 96 ? 20.625 9.555 14.867 1 96.81 96 HIS A O 1
ATOM 720 N N . ALA A 1 97 ? 20.578 11.141 13.367 1 98.38 97 ALA A N 1
ATOM 721 C CA . ALA A 1 97 ? 19.172 11.016 12.984 1 98.38 97 ALA A CA 1
ATOM 722 C C . ALA A 1 97 ? 18.922 11.625 11.609 1 98.38 97 ALA A C 1
ATOM 724 O O . ALA A 1 97 ? 19.734 12.398 11.109 1 98.38 97 ALA A O 1
ATOM 725 N N . ILE A 1 98 ? 17.891 11.211 11 1 98.88 98 ILE A N 1
ATOM 726 C CA . ILE A 1 98 ? 17.484 11.805 9.727 1 98.88 98 ILE A CA 1
ATOM 727 C C . ILE A 1 98 ? 16.047 12.289 9.82 1 98.88 98 ILE A C 1
ATOM 729 O O . ILE A 1 98 ? 15.156 11.547 10.25 1 98.88 98 ILE A O 1
ATOM 733 N N . ILE A 1 99 ? 15.797 13.547 9.516 1 98.94 99 ILE A N 1
ATOM 734 C CA . ILE A 1 99 ? 14.453 14.102 9.375 1 98.94 99 ILE A CA 1
ATOM 735 C C . ILE A 1 99 ? 13.992 13.969 7.926 1 98.94 99 ILE A C 1
ATOM 737 O O . ILE A 1 99 ? 14.695 14.383 7.004 1 98.94 99 ILE A O 1
ATOM 741 N N . GLY A 1 100 ? 12.797 13.477 7.711 1 98.12 100 GLY A N 1
ATOM 742 C CA . GLY A 1 100 ? 12.312 13.109 6.387 1 98.12 100 GLY A CA 1
ATOM 743 C C . GLY A 1 100 ? 12.406 11.625 6.109 1 98.12 100 GLY A C 1
ATOM 744 O O . GLY A 1 100 ? 12.5 10.812 7.035 1 98.12 100 GLY A O 1
ATOM 745 N N . PRO A 1 101 ? 12.328 11.219 4.812 1 97.75 101 PRO A N 1
ATOM 746 C CA . PRO A 1 101 ? 12.031 12.039 3.635 1 97.75 101 PRO A CA 1
ATOM 747 C C . PRO A 1 101 ? 10.586 12.523 3.605 1 97.75 101 PRO A C 1
ATOM 749 O O . PRO A 1 101 ? 9.797 12.195 4.504 1 97.75 101 PRO A O 1
ATOM 752 N N . GLN A 1 102 ? 10.281 13.305 2.641 1 96.88 102 GLN A N 1
ATOM 753 C CA . GLN A 1 102 ? 9.047 14.086 2.645 1 96.88 102 GLN A CA 1
ATOM 754 C C . GLN A 1 102 ? 7.844 13.203 2.314 1 96.88 102 GLN A C 1
ATOM 756 O O . GLN A 1 102 ? 6.812 13.281 2.986 1 96.88 102 GLN A O 1
ATOM 761 N N . SER A 1 103 ? 7.938 12.367 1.31 1 96.88 103 SER A N 1
ATOM 762 C CA . SER A 1 103 ? 6.77 11.602 0.883 1 96.88 103 SER A CA 1
ATOM 763 C C . SER A 1 103 ? 6.77 10.203 1.497 1 96.88 103 SER A C 1
ATOM 765 O O . SER A 1 103 ? 7.828 9.648 1.79 1 96.88 103 SER A O 1
ATOM 767 N N . SER A 1 104 ? 5.543 9.648 1.683 1 97.31 104 SER A N 1
ATOM 768 C CA . SER A 1 104 ? 5.402 8.289 2.203 1 97.31 104 SER A CA 1
ATOM 769 C C . SER A 1 104 ? 6.09 7.273 1.295 1 97.31 104 SER A C 1
ATOM 771 O O . SER A 1 104 ? 6.68 6.305 1.774 1 97.31 104 SER A O 1
ATOM 773 N N . ALA A 1 105 ? 6.02 7.492 -0.023 1 95.69 105 ALA A N 1
ATOM 774 C CA . ALA A 1 105 ? 6.664 6.594 -0.977 1 95.69 105 ALA A CA 1
ATOM 775 C C . ALA A 1 105 ? 8.18 6.559 -0.762 1 95.69 105 ALA A C 1
ATOM 777 O O . ALA A 1 105 ? 8.789 5.488 -0.808 1 95.69 105 ALA A O 1
ATOM 778 N N . GLN A 1 106 ? 8.797 7.715 -0.507 1 97.88 106 GLN A N 1
ATOM 779 C CA . GLN A 1 106 ? 10.227 7.824 -0.254 1 97.88 106 GLN A CA 1
ATOM 780 C C . GLN A 1 106 ? 10.586 7.246 1.111 1 97.88 106 GLN A C 1
ATOM 782 O O . GLN A 1 106 ? 11.633 6.609 1.266 1 97.88 106 GLN A O 1
ATOM 787 N N . ALA A 1 107 ? 9.742 7.422 2.057 1 98.38 107 ALA A N 1
ATOM 788 C CA . ALA A 1 107 ? 10.031 7.078 3.447 1 98.38 107 ALA A CA 1
ATOM 789 C C . ALA A 1 107 ? 10.078 5.566 3.639 1 98.38 107 ALA A C 1
ATOM 791 O O . ALA A 1 107 ? 10.828 5.066 4.48 1 98.38 107 ALA A O 1
ATOM 792 N N . LYS A 1 108 ? 9.32 4.832 2.84 1 96.81 108 LYS A N 1
ATOM 793 C CA . LYS A 1 108 ? 9.148 3.4 3.062 1 96.81 108 LYS A CA 1
ATOM 794 C C . LYS A 1 108 ? 10.492 2.682 3.105 1 96.81 108 LYS A C 1
ATOM 796 O O . LYS A 1 108 ? 10.781 1.948 4.055 1 96.81 108 LYS A O 1
ATOM 801 N N . PHE A 1 109 ? 11.344 2.846 2.113 1 97.88 109 PHE A N 1
ATOM 802 C CA . PHE A 1 109 ? 12.641 2.18 2.061 1 97.88 109 PHE A CA 1
ATOM 803 C C . PHE A 1 109 ? 13.609 2.812 3.047 1 97.88 109 PHE A C 1
ATOM 805 O O . PHE A 1 109 ? 14.414 2.115 3.666 1 97.88 109 PHE A O 1
ATOM 812 N N . VAL A 1 110 ? 13.562 4.133 3.262 1 98.75 110 VAL A N 1
ATOM 813 C CA . VAL A 1 110 ? 14.477 4.855 4.133 1 98.75 110 VAL A CA 1
ATOM 814 C C . VAL A 1 110 ? 14.266 4.414 5.582 1 98.75 110 VAL A C 1
ATOM 816 O O . VAL A 1 110 ? 15.227 4.324 6.355 1 98.75 110 VAL A O 1
ATOM 819 N N . ILE A 1 111 ? 13.047 4.145 5.965 1 98.56 111 ILE A N 1
ATOM 820 C CA . ILE A 1 111 ? 12.734 3.66 7.305 1 98.56 111 ILE A CA 1
ATOM 821 C C . ILE A 1 111 ? 13.422 2.316 7.539 1 98.56 111 ILE A C 1
ATOM 823 O O . ILE A 1 111 ? 13.945 2.062 8.625 1 98.56 111 ILE A O 1
ATOM 827 N N . GLU A 1 112 ? 13.438 1.456 6.512 1 97.88 112 GLU A N 1
ATOM 828 C CA . GLU A 1 112 ? 14.133 0.176 6.609 1 97.88 112 GLU A CA 1
ATOM 829 C C . GLU A 1 112 ? 15.641 0.376 6.75 1 97.88 112 GLU A C 1
ATOM 831 O O . GLU A 1 112 ? 16.312 -0.378 7.461 1 97.88 112 GLU A O 1
ATOM 836 N N . LEU A 1 113 ? 16.172 1.377 6.062 1 98.31 113 LEU A N 1
ATOM 837 C CA . LEU A 1 113 ? 17.594 1.719 6.223 1 98.31 113 LEU A CA 1
ATOM 838 C C . LEU A 1 113 ? 17.891 2.129 7.664 1 98.31 113 LEU A C 1
ATOM 840 O O . LEU A 1 113 ? 18.906 1.727 8.227 1 98.31 113 LEU A O 1
ATOM 844 N N . GLY A 1 114 ? 16.969 2.982 8.195 1 98.56 114 GLY A N 1
ATOM 845 C CA . GLY A 1 114 ? 17.125 3.406 9.578 1 98.56 114 GLY A CA 1
ATOM 846 C C . GLY A 1 114 ? 17.141 2.248 10.555 1 98.56 114 GLY A C 1
ATOM 847 O O . GLY A 1 114 ? 17.938 2.234 11.492 1 98.56 114 GLY A O 1
ATOM 848 N N . ARG A 1 115 ? 16.266 1.281 10.32 1 97.81 115 ARG A N 1
ATOM 849 C CA . ARG A 1 115 ? 16.234 0.091 11.164 1 97.81 115 ARG A CA 1
ATOM 850 C C . ARG A 1 115 ? 17.547 -0.667 11.094 1 97.81 115 ARG A C 1
ATOM 852 O O . ARG A 1 115 ? 18.125 -1.023 12.125 1 97.81 115 ARG A O 1
ATOM 859 N N . LYS A 1 116 ? 18.062 -0.875 9.914 1 96.38 116 LYS A N 1
ATOM 860 C CA . LYS A 1 116 ? 19.297 -1.625 9.703 1 96.38 116 LYS A CA 1
ATOM 861 C C . LYS A 1 116 ? 20.484 -0.911 10.344 1 96.38 116 LYS A C 1
ATOM 863 O O . LYS A 1 116 ? 21.328 -1.546 10.977 1 96.38 116 LYS A O 1
ATOM 868 N N . ALA A 1 117 ? 20.562 0.416 10.203 1 97.56 117 ALA A N 1
ATOM 869 C CA . ALA A 1 117 ? 21.672 1.219 10.688 1 97.56 117 ALA A CA 1
ATOM 870 C C . ALA A 1 117 ? 21.453 1.656 12.133 1 97.56 117 ALA A C 1
ATOM 872 O O . ALA A 1 117 ? 22.359 2.229 12.758 1 97.56 117 ALA A O 1
ATOM 873 N N . GLN A 1 118 ? 20.25 1.438 12.656 1 97.5 118 GLN A N 1
ATOM 874 C CA . GLN A 1 118 ? 19.844 1.915 13.969 1 97.5 118 GLN A CA 1
ATOM 875 C C . GLN A 1 118 ? 19.969 3.432 14.07 1 97.5 118 GLN A C 1
ATOM 877 O O . GLN A 1 118 ? 20.547 3.949 15.023 1 97.5 118 GLN A O 1
ATOM 882 N N . VAL A 1 119 ? 19.516 4.098 13.086 1 98.31 119 VAL A N 1
ATOM 883 C CA . VAL A 1 119 ? 19.422 5.551 13.023 1 98.31 119 VAL A CA 1
ATOM 884 C C . VAL A 1 119 ? 17.953 5.973 13.016 1 98.31 119 VAL A C 1
ATOM 886 O O . VAL A 1 119 ? 17.203 5.594 12.117 1 98.31 119 VAL A O 1
ATOM 889 N N . PRO A 1 120 ? 17.5 6.758 13.977 1 98.75 120 PRO A N 1
ATOM 890 C CA . PRO A 1 120 ? 16.094 7.211 13.969 1 98.75 120 PRO A CA 1
ATOM 891 C C . PRO A 1 120 ? 15.742 8 12.711 1 98.75 120 PRO A C 1
ATOM 893 O O . PRO A 1 120 ? 16.484 8.914 12.32 1 98.75 120 PRO A O 1
ATOM 896 N N . ILE A 1 121 ? 14.703 7.578 12.055 1 98.94 121 ILE A N 1
ATOM 897 C CA . ILE A 1 121 ? 14.094 8.312 10.953 1 98.94 121 ILE A CA 1
ATOM 898 C C . ILE A 1 121 ? 12.844 9.039 11.438 1 98.94 121 ILE A C 1
ATOM 900 O O . ILE A 1 121 ? 11.859 8.406 11.828 1 98.94 121 ILE A O 1
ATOM 904 N N . ILE A 1 122 ? 12.844 10.336 11.406 1 98.94 122 ILE A N 1
ATOM 905 C CA . ILE A 1 122 ? 11.773 11.156 11.953 1 98.94 122 ILE A CA 1
ATOM 906 C C . ILE A 1 122 ? 11.031 11.859 10.82 1 98.94 122 ILE A C 1
ATOM 908 O O . ILE A 1 122 ? 11.633 12.609 10.047 1 98.94 122 ILE A O 1
ATOM 912 N N . SER A 1 123 ? 9.781 11.609 10.719 1 98.75 123 SER A N 1
ATOM 913 C CA . SER A 1 123 ? 9.055 12.219 9.609 1 98.75 123 SER A CA 1
ATOM 914 C C . SER A 1 123 ? 7.898 13.07 10.109 1 98.75 123 SER A C 1
ATOM 916 O O . SER A 1 123 ? 7.004 12.578 10.797 1 98.75 123 SER A O 1
ATOM 918 N N . PHE A 1 124 ? 7.852 14.352 9.727 1 98.62 124 PHE A N 1
ATOM 919 C CA . PHE A 1 124 ? 6.762 15.273 10.039 1 98.62 124 PHE A CA 1
ATOM 920 C C . PHE A 1 124 ? 5.773 15.352 8.883 1 98.62 124 PHE A C 1
ATOM 922 O O . PHE A 1 124 ? 4.785 16.078 8.953 1 98.62 124 PHE A O 1
ATOM 929 N N . SER A 1 125 ? 6.004 14.586 7.816 1 98.06 125 SER A N 1
ATOM 930 C CA . SER A 1 125 ? 5.203 14.742 6.609 1 98.06 125 SER A CA 1
ATOM 931 C C . SER A 1 125 ? 4.762 13.391 6.055 1 98.06 125 SER A C 1
ATOM 933 O O . SER A 1 125 ? 3.898 13.328 5.176 1 98.06 125 SER A O 1
ATOM 935 N N . GLY A 1 126 ? 5.344 12.266 6.492 1 97.5 126 GLY A N 1
ATOM 936 C CA . GLY A 1 126 ? 4.875 10.93 6.133 1 97.5 126 GLY A CA 1
ATOM 937 C C . GLY A 1 126 ? 3.627 10.516 6.883 1 97.5 126 GLY A C 1
ATOM 938 O O . GLY A 1 126 ? 3.707 9.812 7.895 1 97.5 126 GLY A O 1
ATOM 939 N N . THR A 1 127 ? 2.486 10.812 6.324 1 97.75 127 THR A N 1
ATOM 940 C CA . THR A 1 127 ? 1.261 10.711 7.113 1 97.75 127 THR A CA 1
ATOM 941 C C . THR A 1 127 ? 0.489 9.445 6.758 1 97.75 127 THR A C 1
ATOM 943 O O . THR A 1 127 ? -0.507 9.117 7.406 1 97.75 127 THR A O 1
ATOM 946 N N . SER A 1 128 ? 0.949 8.672 5.762 1 97.88 128 SER A N 1
ATOM 947 C CA . SER A 1 128 ? 0.213 7.5 5.297 1 97.88 128 SER A CA 1
ATOM 948 C C . SER A 1 128 ? 0.192 6.402 6.355 1 97.88 128 SER A C 1
ATOM 950 O O . SER A 1 128 ? 1.21 6.133 6.996 1 97.88 128 SER A O 1
ATOM 952 N N . PRO A 1 129 ? -0.957 5.707 6.504 1 96.38 129 PRO A N 1
ATOM 953 C CA . PRO A 1 129 ? -1.007 4.559 7.41 1 96.38 129 PRO A CA 1
ATOM 954 C C . PRO A 1 129 ? -0.187 3.373 6.906 1 96.38 129 PRO A C 1
ATOM 956 O O . PRO A 1 129 ? 0.014 2.4 7.637 1 96.38 129 PRO A O 1
ATOM 959 N N . SER A 1 130 ? 0.265 3.449 5.695 1 95.25 130 SER A N 1
ATOM 960 C CA . SER A 1 130 ? 1.122 2.387 5.18 1 95.25 130 SER A CA 1
ATOM 961 C C . SER A 1 130 ? 2.473 2.373 5.887 1 95.25 130 SER A C 1
ATOM 963 O O . SER A 1 130 ? 3.209 1.387 5.812 1 95.25 130 SER A O 1
ATOM 965 N N . LEU A 1 131 ? 2.834 3.496 6.523 1 96.88 131 LEU A N 1
ATOM 966 C CA . LEU A 1 131 ? 3.992 3.562 7.406 1 96.88 131 LEU A CA 1
ATOM 967 C C . LEU A 1 131 ? 3.592 3.27 8.852 1 96.88 131 LEU A C 1
ATOM 969 O O . LEU A 1 131 ? 2.52 3.682 9.297 1 96.88 131 LEU A O 1
ATOM 973 N N . SER A 1 132 ? 4.48 2.508 9.539 1 94.06 132 SER A N 1
ATOM 974 C CA . SER A 1 132 ? 4.051 2.084 10.867 1 94.06 132 SER A CA 1
ATOM 975 C C . SER A 1 132 ? 5.207 2.137 11.867 1 94.06 132 SER A C 1
ATOM 977 O O . SER A 1 132 ? 6.105 1.293 11.828 1 94.06 132 SER A O 1
ATOM 979 N N . PRO A 1 133 ? 5.129 3.082 12.797 1 95.69 133 PRO A N 1
ATOM 980 C CA . PRO A 1 133 ? 6.129 3.062 13.867 1 95.69 133 PRO A CA 1
ATOM 981 C C . PRO A 1 133 ? 6.078 1.784 14.695 1 95.69 133 PRO A C 1
ATOM 983 O O . PRO A 1 133 ? 7.102 1.359 15.25 1 95.69 133 PRO A O 1
ATOM 986 N N . ALA A 1 134 ? 4.953 1.157 14.781 1 92.12 134 ALA A N 1
ATOM 987 C CA . ALA A 1 134 ? 4.812 -0.083 15.539 1 92.12 134 ALA A CA 1
ATOM 988 C C . ALA A 1 134 ? 5.625 -1.208 14.914 1 92.12 134 ALA A C 1
ATOM 990 O O . ALA A 1 134 ? 6.191 -2.047 15.617 1 92.12 134 ALA A O 1
ATOM 991 N N . GLN A 1 135 ? 5.688 -1.207 13.625 1 92.56 135 GLN A N 1
ATOM 992 C CA . GLN A 1 135 ? 6.395 -2.271 12.914 1 92.56 135 GLN A CA 1
ATOM 993 C C . GLN A 1 135 ? 7.875 -1.937 12.758 1 92.56 135 GLN A C 1
ATOM 995 O O . GLN A 1 135 ? 8.703 -2.832 12.57 1 92.56 135 GLN A O 1
ATOM 1000 N N . ASN A 1 136 ? 8.172 -0.655 12.773 1 96.06 136 ASN A N 1
ATOM 1001 C CA . ASN A 1 136 ? 9.547 -0.187 12.68 1 96.06 136 ASN A CA 1
ATOM 1002 C C . ASN A 1 136 ? 9.875 0.844 13.758 1 96.06 136 ASN A C 1
ATOM 1004 O O . ASN A 1 136 ? 9.734 2.047 13.531 1 96.06 136 ASN A O 1
ATOM 1008 N N . PRO A 1 137 ? 10.453 0.412 14.805 1 95.75 137 PRO A N 1
ATOM 1009 C CA . PRO A 1 137 ? 10.625 1.294 15.961 1 95.75 137 PRO A CA 1
ATOM 1010 C C . PRO A 1 137 ? 11.578 2.457 15.68 1 95.75 137 PRO A C 1
ATOM 1012 O O . PRO A 1 137 ? 11.562 3.455 16.406 1 95.75 137 PRO A O 1
ATOM 1015 N N . TYR A 1 138 ? 12.406 2.383 14.719 1 98.31 138 TYR A N 1
ATOM 1016 C CA . TYR A 1 138 ? 13.328 3.475 14.414 1 98.31 138 TYR A CA 1
ATOM 1017 C C . TYR A 1 138 ? 12.648 4.531 13.555 1 98.31 138 TYR A C 1
ATOM 1019 O O . TYR A 1 138 ? 13.266 5.535 13.188 1 98.31 138 TYR A O 1
ATOM 1027 N N . PHE A 1 139 ? 11.391 4.258 13.188 1 98.75 139 PHE A N 1
ATOM 1028 C CA . PHE A 1 139 ? 10.562 5.258 12.531 1 98.75 139 PHE A CA 1
ATOM 1029 C C . PHE A 1 139 ? 9.734 6.035 13.547 1 98.75 139 PHE A C 1
ATOM 1031 O O . PHE A 1 139 ? 8.969 5.445 14.312 1 98.75 139 PHE A O 1
ATOM 1038 N N . ILE A 1 140 ? 9.898 7.324 13.57 1 98.88 140 ILE A N 1
ATOM 1039 C CA . ILE A 1 140 ? 9.117 8.219 14.422 1 98.88 140 ILE A CA 1
ATOM 1040 C C . ILE A 1 140 ? 8.297 9.172 13.562 1 98.88 140 ILE A C 1
ATOM 1042 O O . ILE A 1 140 ? 8.836 9.852 12.688 1 98.88 140 ILE A O 1
ATOM 1046 N N . ARG A 1 141 ? 7.016 9.203 13.781 1 98.62 141 ARG A N 1
ATOM 1047 C CA . ARG A 1 141 ? 6.141 10.102 13.031 1 98.62 141 ARG A CA 1
ATOM 1048 C C . ARG A 1 141 ? 5.73 11.305 13.883 1 98.62 141 ARG A C 1
ATOM 1050 O O . ARG A 1 141 ? 4.84 11.195 14.727 1 98.62 141 ARG A O 1
ATOM 1057 N N . THR A 1 142 ? 6.348 12.406 13.609 1 98.56 142 THR A N 1
ATOM 1058 C CA . THR A 1 142 ? 5.996 13.641 14.305 1 98.56 142 THR A CA 1
ATOM 1059 C C . THR A 1 142 ? 4.918 14.398 13.539 1 98.56 142 THR A C 1
ATOM 1061 O O . THR A 1 142 ? 5.047 15.602 13.305 1 98.56 142 THR A O 1
ATOM 1064 N N . ALA A 1 143 ? 3.967 13.711 13.055 1 97.56 143 ALA A N 1
ATOM 1065 C CA . ALA A 1 143 ? 2.729 14.094 12.375 1 97.56 143 ALA A CA 1
ATOM 1066 C C . ALA A 1 143 ? 1.584 13.156 12.758 1 97.56 143 ALA A C 1
ATOM 1068 O O . ALA A 1 143 ? 1.759 12.258 13.586 1 97.56 143 ALA A O 1
ATOM 1069 N N . LEU A 1 144 ? 0.451 13.453 12.242 1 96.94 144 LEU A N 1
ATOM 1070 C CA . LEU A 1 144 ? -0.678 12.555 12.484 1 96.94 144 LEU A CA 1
ATOM 1071 C C . LEU A 1 144 ? -0.761 11.484 11.406 1 96.94 144 LEU A C 1
ATOM 1073 O O . LEU A 1 144 ? -0.478 11.75 10.234 1 96.94 144 LEU A O 1
ATOM 1077 N N . ASP A 1 145 ? -1.125 10.273 11.852 1 97.12 145 ASP A N 1
ATOM 1078 C CA . ASP A 1 145 ? -1.537 9.234 10.914 1 97.12 145 ASP A CA 1
ATOM 1079 C C . ASP A 1 145 ? -2.838 9.609 10.211 1 97.12 145 ASP A C 1
ATOM 1081 O O . ASP A 1 145 ? -3.824 9.961 10.867 1 97.12 145 ASP A O 1
ATOM 1085 N N . ASP A 1 146 ? -2.828 9.523 8.867 1 97.62 146 ASP A N 1
ATOM 1086 C CA . ASP A 1 146 ? -3.988 9.961 8.094 1 97.62 146 ASP A CA 1
ATOM 1087 C C . ASP A 1 146 ? -5.25 9.219 8.531 1 97.62 146 ASP A C 1
ATOM 1089 O O . ASP A 1 146 ? -6.363 9.695 8.32 1 97.62 146 ASP A O 1
ATOM 1093 N N . SER A 1 147 ? -5.133 8.055 9.094 1 96.81 147 SER A N 1
ATOM 1094 C CA . SER A 1 147 ? -6.316 7.312 9.516 1 96.81 147 SER A CA 1
ATOM 1095 C C . SER A 1 147 ? -7.066 8.055 10.625 1 96.81 147 SER A C 1
ATOM 1097 O O . SER A 1 147 ? -8.242 7.789 10.867 1 96.81 147 SER A O 1
ATOM 1099 N N . ALA A 1 148 ? -6.418 9.016 11.234 1 96.38 148 ALA A N 1
ATOM 1100 C CA . ALA A 1 148 ? -7.027 9.781 12.32 1 96.38 148 ALA A CA 1
ATOM 1101 C C . ALA A 1 148 ? -8.164 10.656 11.805 1 96.38 148 ALA A C 1
ATOM 1103 O O . ALA A 1 148 ? -9.07 11.023 12.562 1 96.38 148 ALA A O 1
ATOM 1104 N N . GLU A 1 149 ? -8.102 11.031 10.562 1 97.69 149 GLU A N 1
ATOM 1105 C CA . GLU A 1 149 ? -9.109 11.969 10.062 1 97.69 149 GLU A CA 1
ATOM 1106 C C . GLU A 1 149 ? -10.32 11.227 9.5 1 97.69 149 GLU A C 1
ATOM 1108 O O . GLU A 1 149 ? -11.32 11.844 9.133 1 97.69 149 GLU A O 1
ATOM 1113 N N . VAL A 1 150 ? -10.273 9.93 9.422 1 97.75 150 VAL A N 1
ATOM 1114 C CA . VAL A 1 150 ? -11.273 9.125 8.719 1 97.75 150 VAL A CA 1
ATOM 1115 C C . VAL A 1 150 ? -12.617 9.242 9.422 1 97.75 150 VAL A C 1
ATOM 1117 O O . VAL A 1 150 ? -13.664 9.344 8.773 1 97.75 150 VAL A O 1
ATOM 1120 N N . LYS A 1 151 ? -12.648 9.219 10.742 1 96.69 151 LYS A N 1
ATOM 1121 C CA . LYS A 1 151 ? -13.906 9.328 11.477 1 96.69 151 LYS A CA 1
ATOM 1122 C C . LYS A 1 151 ? -14.508 10.719 11.336 1 96.69 151 LYS A C 1
ATOM 1124 O O . LYS A 1 151 ? -15.734 10.867 11.312 1 96.69 151 LYS A O 1
ATOM 1129 N N . ALA A 1 152 ? -13.672 11.719 11.258 1 97.5 152 ALA A N 1
ATOM 1130 C CA . ALA A 1 152 ? -14.172 13.062 11 1 97.5 152 ALA A CA 1
ATOM 1131 C C . ALA A 1 152 ? -14.836 13.148 9.625 1 97.5 152 ALA A C 1
ATOM 1133 O O . ALA A 1 152 ? -15.891 13.758 9.477 1 97.5 152 ALA A O 1
ATOM 1134 N N . ILE A 1 153 ? -14.211 12.555 8.625 1 98.5 153 ILE A N 1
ATOM 1135 C CA . ILE A 1 153 ? -14.758 12.523 7.277 1 98.5 153 ILE A CA 1
ATOM 1136 C C . ILE A 1 153 ? -16.109 11.797 7.281 1 98.5 153 ILE A C 1
ATOM 1138 O O . ILE A 1 153 ? -17.078 12.281 6.707 1 98.5 153 ILE A O 1
ATOM 1142 N N . SER A 1 154 ? -16.125 10.641 7.926 1 97.62 154 SER A N 1
ATOM 1143 C CA . SER A 1 154 ? -17.359 9.852 7.977 1 97.62 154 SER A CA 1
ATOM 1144 C C . SER A 1 154 ? -18.469 10.609 8.688 1 97.62 154 SER A C 1
ATOM 1146 O O . SER A 1 154 ? -19.641 10.484 8.336 1 97.62 154 SER A O 1
ATOM 1148 N N . ALA A 1 155 ? -18.109 11.414 9.727 1 96.81 155 ALA A N 1
ATOM 1149 C CA . ALA A 1 155 ? -19.094 12.227 10.438 1 96.81 155 ALA A CA 1
ATOM 1150 C C . ALA A 1 155 ? -19.734 13.258 9.508 1 96.81 155 ALA A C 1
ATOM 1152 O O . ALA A 1 155 ? -20.938 13.484 9.562 1 96.81 155 ALA A O 1
ATOM 1153 N N . ILE A 1 156 ? -18.969 13.844 8.656 1 97.19 156 ILE A N 1
ATOM 1154 C CA . ILE A 1 156 ? -19.469 14.812 7.699 1 97.19 156 ILE A CA 1
ATOM 1155 C C . ILE A 1 156 ? -20.406 14.125 6.707 1 97.19 156 ILE A C 1
ATOM 1157 O O . ILE A 1 156 ? -21.5 14.617 6.434 1 97.19 156 ILE A O 1
ATOM 1161 N N . VAL A 1 157 ? -19.953 13 6.199 1 96.56 157 VAL A N 1
ATOM 1162 C CA . VAL A 1 157 ? -20.75 12.25 5.223 1 96.56 157 VAL A CA 1
ATOM 1163 C C . VAL A 1 157 ? -22.078 11.836 5.836 1 96.56 157 VAL A C 1
ATOM 1165 O O . VAL A 1 157 ? -23.125 11.953 5.199 1 96.56 157 VAL A O 1
ATOM 1168 N N . GLU A 1 158 ? -22 11.398 7.039 1 93.25 158 GLU A N 1
ATOM 1169 C CA . GLU A 1 158 ? -23.203 10.992 7.754 1 93.25 158 GLU A CA 1
ATOM 1170 C C . GLU A 1 158 ? -24.109 12.188 8.039 1 93.25 158 GLU A C 1
ATOM 1172 O O . GLU A 1 158 ? -25.344 12.094 7.898 1 93.25 158 GLU A O 1
ATOM 1177 N N . ALA A 1 159 ? -23.531 13.25 8.422 1 92.81 159 ALA A N 1
ATOM 1178 C CA . ALA A 1 159 ? -24.281 14.461 8.75 1 92.81 159 ALA A CA 1
ATOM 1179 C C . ALA A 1 159 ? -25.109 14.93 7.562 1 92.81 159 ALA A C 1
ATOM 1181 O O . ALA A 1 159 ? -26.25 15.398 7.73 1 92.81 159 ALA A O 1
ATOM 1182 N N . TYR A 1 160 ? -24.578 14.805 6.402 1 93 160 TYR A N 1
ATOM 1183 C CA . TYR A 1 160 ? -25.281 15.305 5.223 1 93 160 TYR A CA 1
ATOM 1184 C C . TYR A 1 160 ? -26.047 14.188 4.531 1 93 160 TYR A C 1
ATOM 1186 O O . TYR A 1 160 ? -26.672 14.406 3.488 1 93 160 TYR A O 1
ATOM 1194 N N . GLY A 1 161 ? -25.953 13.016 5.023 1 87.75 161 GLY A N 1
ATOM 1195 C CA . GLY A 1 161 ? -26.797 11.914 4.57 1 87.75 161 GLY A CA 1
ATOM 1196 C C . GLY A 1 161 ? -26.375 11.359 3.221 1 87.75 161 GLY A C 1
ATOM 1197 O O . GLY A 1 161 ? -27.203 10.898 2.443 1 87.75 161 GLY A O 1
ATOM 1198 N N . TRP A 1 162 ? -25.156 11.523 2.871 1 91.12 162 TRP A N 1
ATOM 1199 C CA . TRP A 1 162 ? -24.672 11.008 1.598 1 91.12 162 TRP A CA 1
ATOM 1200 C C . TRP A 1 162 ? -24.516 9.492 1.65 1 91.12 162 TRP A C 1
ATOM 1202 O O . TRP A 1 162 ? -23.797 8.961 2.496 1 91.12 162 TRP A O 1
ATOM 1212 N N . ARG A 1 163 ? -25.078 8.805 0.744 1 85.44 163 ARG A N 1
ATOM 1213 C CA . ARG A 1 163 ? -25.109 7.344 0.76 1 85.44 163 ARG A CA 1
ATOM 1214 C C . ARG A 1 163 ? -24.078 6.758 -0.184 1 85.44 163 ARG A C 1
ATOM 1216 O O . ARG A 1 163 ? -23.75 5.574 -0.102 1 85.44 163 ARG A O 1
ATOM 1223 N N . GLU A 1 164 ? -23.672 7.645 -1.091 1 89.62 164 GLU A N 1
ATOM 1224 C CA . GLU A 1 164 ? -22.609 7.242 -2.012 1 89.62 164 GLU A CA 1
ATOM 1225 C C . GLU A 1 164 ? -21.5 8.281 -2.053 1 89.62 164 GLU A C 1
ATOM 1227 O O . GLU A 1 164 ? -21.75 9.484 -1.982 1 89.62 164 GLU A O 1
ATOM 1232 N N . ILE A 1 165 ? -20.359 7.824 -2.152 1 96 165 ILE A N 1
ATOM 1233 C CA . ILE A 1 165 ? -19.203 8.703 -2.244 1 96 165 ILE A CA 1
ATOM 1234 C C . ILE A 1 165 ? -18.141 8.062 -3.121 1 96 165 ILE A C 1
ATOM 1236 O O . ILE A 1 165 ? -17.891 6.855 -3.021 1 96 165 ILE A O 1
ATOM 1240 N N . VAL A 1 166 ? -17.609 8.805 -4.066 1 97 166 VAL A N 1
ATOM 1241 C CA . VAL A 1 166 ? -16.547 8.32 -4.945 1 97 166 VAL A CA 1
ATOM 1242 C C . VAL A 1 166 ? -15.18 8.766 -4.41 1 97 166 VAL A C 1
ATOM 1244 O O . VAL A 1 166 ? -15.016 9.922 -4.016 1 97 166 VAL A O 1
ATOM 1247 N N . LEU A 1 167 ? -14.234 7.867 -4.34 1 98.31 167 LEU A N 1
ATOM 1248 C CA . LEU A 1 167 ? -12.883 8.18 -3.875 1 98.31 167 LEU A CA 1
ATOM 1249 C C . LEU A 1 167 ? -11.953 8.438 -5.055 1 98.31 167 LEU A C 1
ATOM 1251 O O . LEU A 1 167 ? -11.898 7.645 -5.992 1 98.31 167 LEU A O 1
ATOM 1255 N N . ILE A 1 168 ? -11.312 9.555 -5.074 1 98.62 168 ILE A N 1
ATOM 1256 C CA . ILE A 1 168 ? -10.258 9.906 -6.023 1 98.62 168 ILE A CA 1
ATOM 1257 C C . ILE A 1 168 ? -8.93 10.055 -5.285 1 98.62 168 ILE A C 1
ATOM 1259 O O . ILE A 1 168 ? -8.789 10.906 -4.406 1 98.62 168 ILE A O 1
ATOM 1263 N N . TYR A 1 169 ? -7.941 9.219 -5.605 1 98.19 169 TYR A N 1
ATOM 1264 C CA . TYR A 1 169 ? -6.699 9.281 -4.844 1 98.19 169 TYR A CA 1
ATOM 1265 C C . TYR A 1 169 ? -5.504 8.914 -5.715 1 98.19 169 TYR A C 1
ATOM 1267 O O . TYR A 1 169 ? -5.672 8.469 -6.852 1 98.19 169 TYR A O 1
ATOM 1275 N N . GLU A 1 170 ? -4.371 9.258 -5.215 1 96.75 170 GLU A N 1
ATOM 1276 C CA . GLU A 1 170 ? -3.127 9.062 -5.953 1 96.75 170 GLU A CA 1
ATOM 1277 C C . GLU A 1 170 ? -2.619 7.629 -5.805 1 96.75 170 GLU A C 1
ATOM 1279 O O . GLU A 1 170 ? -2.691 7.047 -4.719 1 96.75 170 GLU A O 1
ATOM 1284 N N . ASP A 1 171 ? -2.078 7.074 -6.914 1 95.25 171 ASP A N 1
ATOM 1285 C CA . ASP A 1 171 ? -1.575 5.703 -6.922 1 95.25 171 ASP A CA 1
ATOM 1286 C C . ASP A 1 171 ? -0.17 5.633 -6.324 1 95.25 171 ASP A C 1
ATOM 1288 O O . ASP A 1 171 ? 0.792 5.312 -7.027 1 95.25 171 ASP A O 1
ATOM 1292 N N . THR A 1 172 ? -0.022 5.867 -5.055 1 95.25 172 THR A N 1
ATOM 1293 C CA . THR A 1 172 ? 1.197 5.805 -4.258 1 95.25 172 THR A CA 1
ATOM 1294 C C . THR A 1 172 ? 0.913 5.211 -2.881 1 95.25 172 THR A C 1
ATOM 1296 O O . THR A 1 172 ? -0.24 4.934 -2.545 1 95.25 172 THR A O 1
ATOM 1299 N N . ASP A 1 173 ? 2.004 5.031 -2.145 1 94.56 173 ASP A N 1
ATOM 1300 C CA . ASP A 1 173 ? 1.832 4.594 -0.763 1 94.56 173 ASP A CA 1
ATOM 1301 C C . ASP A 1 173 ? 0.982 5.59 0.025 1 94.56 173 ASP A C 1
ATOM 1303 O O . ASP A 1 173 ? 0.217 5.195 0.909 1 94.56 173 ASP A O 1
ATOM 1307 N N . TYR A 1 174 ? 1.126 6.84 -0.323 1 96.75 174 TYR A N 1
ATOM 1308 C CA . TYR A 1 174 ? 0.337 7.883 0.323 1 96.75 174 TYR A CA 1
ATOM 1309 C C . TYR A 1 174 ? -1.147 7.707 0.024 1 96.75 174 TYR A C 1
ATOM 1311 O O . TYR A 1 174 ? -1.968 7.645 0.943 1 96.75 174 TYR A O 1
ATOM 1319 N N . GLY A 1 175 ? -1.462 7.613 -1.21 1 97.06 175 GLY A N 1
ATOM 1320 C CA . GLY A 1 175 ? -2.85 7.535 -1.64 1 97.06 175 GLY A CA 1
ATOM 1321 C C . GLY A 1 175 ? -3.523 6.234 -1.249 1 97.06 175 GLY A C 1
ATOM 1322 O O . GLY A 1 175 ? -4.613 6.242 -0.67 1 97.06 175 GLY A O 1
ATOM 1323 N N . ASN A 1 176 ? -2.85 5.125 -1.46 1 95.75 176 ASN A N 1
ATOM 1324 C CA . ASN A 1 176 ? -3.439 3.805 -1.279 1 95.75 176 ASN A CA 1
ATOM 1325 C C . ASN A 1 176 ? -3.588 3.455 0.199 1 95.75 176 ASN A C 1
ATOM 1327 O O . ASN A 1 176 ? -4.516 2.738 0.582 1 95.75 176 ASN A O 1
ATOM 1331 N N . GLY A 1 177 ? -2.729 3.984 0.986 1 96.25 177 GLY A N 1
ATOM 1332 C CA . GLY A 1 177 ? -2.654 3.57 2.379 1 96.25 177 GLY A CA 1
ATOM 1333 C C . GLY A 1 177 ? -3.902 3.912 3.17 1 96.25 177 GLY A C 1
ATOM 1334 O O . GLY A 1 177 ? -4.254 3.209 4.121 1 96.25 177 GLY A O 1
ATOM 1335 N N . LEU A 1 178 ? -4.633 4.883 2.723 1 97.69 178 LEU A N 1
ATOM 1336 C CA . LEU A 1 178 ? -5.758 5.398 3.498 1 97.69 178 LEU A CA 1
ATOM 1337 C C . LEU A 1 178 ? -7.043 4.664 3.143 1 97.69 178 LEU A C 1
ATOM 1339 O O . LEU A 1 178 ? -8 4.664 3.922 1 97.69 178 LEU A O 1
ATOM 1343 N N . ILE A 1 179 ? -7.129 4.023 2.045 1 96.88 179 ILE A N 1
ATOM 1344 C CA . ILE A 1 179 ? -8.367 3.623 1.391 1 96.88 179 ILE A CA 1
ATOM 1345 C C . ILE A 1 179 ? -9.07 2.553 2.225 1 96.88 179 ILE A C 1
ATOM 1347 O O . ILE A 1 179 ? -10.273 2.65 2.49 1 96.88 179 ILE A O 1
ATOM 1351 N N . PRO A 1 180 ? -8.328 1.564 2.785 1 94.25 180 PRO A N 1
ATOM 1352 C CA . PRO A 1 180 ? -9.039 0.574 3.596 1 94.25 180 PRO A CA 1
ATOM 1353 C C . PRO A 1 180 ? -9.703 1.187 4.828 1 94.25 180 PRO A C 1
ATOM 1355 O O . PRO A 1 180 ? -10.781 0.749 5.234 1 94.25 180 PRO A O 1
ATOM 1358 N N . TYR A 1 181 ? -9.117 2.199 5.363 1 96.19 181 TYR A N 1
ATOM 1359 C CA . TYR A 1 181 ? -9.664 2.855 6.543 1 96.19 181 TYR A CA 1
ATOM 1360 C C . TYR A 1 181 ? -10.906 3.668 6.191 1 96.19 181 TYR A C 1
ATOM 1362 O O . TYR A 1 181 ? -11.883 3.678 6.941 1 96.19 181 TYR A O 1
ATOM 1370 N N . LEU A 1 182 ? -10.82 4.312 5.062 1 97.62 182 LEU A N 1
ATOM 1371 C CA . LEU A 1 182 ? -11.984 5.047 4.59 1 97.62 182 LEU A CA 1
ATOM 1372 C C . LEU A 1 182 ? -13.148 4.098 4.312 1 97.62 182 LEU A C 1
ATOM 1374 O O . LEU A 1 182 ? -14.281 4.363 4.715 1 97.62 182 LEU A O 1
ATOM 1378 N N . MET A 1 183 ? -12.836 3.021 3.666 1 94.44 183 MET A N 1
ATOM 1379 C CA . MET A 1 183 ? -13.875 2.064 3.295 1 94.44 183 MET A CA 1
ATOM 1380 C C . MET A 1 183 ? -14.516 1.449 4.535 1 94.44 183 MET A C 1
ATOM 1382 O O . MET A 1 183 ? -15.734 1.264 4.582 1 94.44 183 MET A O 1
ATOM 1386 N N . ASP A 1 184 ? -13.75 1.192 5.57 1 93.5 184 ASP A N 1
ATOM 1387 C CA . ASP A 1 184 ? -14.289 0.703 6.836 1 93.5 184 ASP A CA 1
ATOM 1388 C C . ASP A 1 184 ? -15.266 1.705 7.441 1 93.5 184 ASP A C 1
ATOM 1390 O O . ASP A 1 184 ? -16.359 1.33 7.871 1 93.5 184 ASP A O 1
ATOM 1394 N N . ALA A 1 185 ? -14.836 2.924 7.441 1 95.88 185 ALA A N 1
ATOM 1395 C CA . ALA A 1 185 ? -15.641 3.971 8.062 1 95.88 185 ALA A CA 1
ATOM 1396 C C . ALA A 1 185 ? -16.953 4.172 7.316 1 95.88 185 ALA A C 1
ATOM 1398 O O . ALA A 1 185 ? -18 4.371 7.93 1 95.88 185 ALA A O 1
ATOM 1399 N N . PHE A 1 186 ? -16.906 4.121 6.027 1 95.81 186 PHE A N 1
ATOM 1400 C CA . PHE A 1 186 ? -18.109 4.305 5.223 1 95.81 186 PHE A CA 1
ATOM 1401 C C . PHE A 1 186 ? -19.047 3.113 5.359 1 95.81 186 PHE A C 1
ATOM 1403 O O . PHE A 1 186 ? -20.266 3.273 5.367 1 95.81 186 PHE A O 1
ATOM 1410 N N . GLU A 1 187 ? -18.438 1.979 5.477 1 89.38 187 GLU A N 1
ATOM 1411 C CA . GLU A 1 187 ? -19.266 0.792 5.711 1 89.38 187 GLU A CA 1
ATOM 1412 C C . GLU A 1 187 ? -20.016 0.893 7.031 1 89.38 187 GLU A C 1
ATOM 1414 O O . GLU A 1 187 ? -21.172 0.48 7.125 1 89.38 187 GLU A O 1
ATOM 1419 N N . GLU A 1 188 ? -19.375 1.385 8 1 89.69 188 GLU A N 1
ATOM 1420 C CA . GLU A 1 188 ? -19.969 1.514 9.328 1 89.69 188 GLU A CA 1
ATOM 1421 C C . GLU A 1 188 ? -21.219 2.391 9.289 1 89.69 188 GLU A C 1
ATOM 1423 O O . GLU A 1 188 ? -22.141 2.189 10.078 1 89.69 188 GLU A O 1
ATOM 1428 N N . ILE A 1 189 ? -21.234 3.305 8.375 1 89.94 189 ILE A N 1
ATOM 1429 C CA . ILE A 1 189 ? -22.375 4.211 8.312 1 89.94 189 ILE A CA 1
ATOM 1430 C C . ILE A 1 189 ? -23.234 3.891 7.09 1 89.94 189 ILE A C 1
ATOM 1432 O O . ILE A 1 189 ? -24.062 4.703 6.672 1 89.94 189 ILE A O 1
ATOM 1436 N N . GLU A 1 190 ? -22.922 2.828 6.414 1 84.62 190 GLU A N 1
ATOM 1437 C CA . GLU A 1 190 ? -23.688 2.277 5.305 1 84.62 190 GLU A CA 1
ATOM 1438 C C . GLU A 1 190 ? -23.641 3.193 4.086 1 84.62 190 GLU A C 1
ATOM 1440 O O . GLU A 1 190 ? -24.641 3.365 3.389 1 84.62 190 GLU A O 1
ATOM 1445 N N . THR A 1 191 ? -22.547 3.871 3.963 1 91.38 191 THR A N 1
ATOM 1446 C CA . THR A 1 191 ? -22.266 4.633 2.748 1 91.38 191 THR A CA 1
ATOM 1447 C C . THR A 1 191 ? -21.5 3.785 1.742 1 91.38 191 THR A C 1
ATOM 1449 O O . THR A 1 191 ? -20.484 3.172 2.086 1 91.38 191 THR A O 1
ATOM 1452 N N . ARG A 1 192 ? -21.938 3.764 0.528 1 89.75 192 ARG A N 1
ATOM 1453 C CA . ARG A 1 192 ? -21.328 2.936 -0.502 1 89.75 192 ARG A CA 1
ATOM 1454 C C . ARG A 1 192 ? -20.234 3.703 -1.242 1 89.75 192 ARG A C 1
ATOM 1456 O O . ARG A 1 192 ? -20.312 4.926 -1.371 1 89.75 192 ARG A O 1
ATOM 1463 N N . VAL A 1 193 ? -19.234 2.963 -1.668 1 93.75 193 VAL A N 1
ATOM 1464 C CA . VAL A 1 193 ? -18.188 3.475 -2.551 1 93.75 193 VAL A CA 1
ATOM 1465 C C . VAL A 1 193 ? -18.281 2.781 -3.908 1 93.75 193 VAL A C 1
ATOM 1467 O O . VAL A 1 193 ? -17.562 1.802 -4.156 1 93.75 193 VAL A O 1
ATOM 1470 N N . PRO A 1 194 ? -19.062 3.33 -4.73 1 86.25 194 PRO A N 1
ATOM 1471 C CA . PRO A 1 194 ? -19.328 2.617 -5.984 1 86.25 194 PRO A CA 1
ATOM 1472 C C . PRO A 1 194 ? -18.125 2.6 -6.918 1 86.25 194 PRO A C 1
ATOM 1474 O O . PRO A 1 194 ? -18.016 1.716 -7.77 1 86.25 194 PRO A O 1
ATOM 1477 N N . HIS A 1 195 ? -17.297 3.633 -6.75 1 89.12 195 HIS A N 1
ATOM 1478 C CA . HIS A 1 195 ? -16.156 3.758 -7.648 1 89.12 195 HIS A CA 1
ATOM 1479 C C . HIS A 1 195 ? -14.922 4.285 -6.91 1 89.12 195 HIS A C 1
ATOM 1481 O O . HIS A 1 195 ? -15.047 5.117 -6.008 1 89.12 195 HIS A O 1
ATOM 1487 N N . ARG A 1 196 ? -13.836 3.699 -7.293 1 94.62 196 ARG A N 1
ATOM 1488 C CA . ARG A 1 196 ? -12.539 4.246 -6.918 1 94.62 196 ARG A CA 1
ATOM 1489 C C . ARG A 1 196 ? -11.758 4.711 -8.148 1 94.62 196 ARG A C 1
ATOM 1491 O O . ARG A 1 196 ? -11.617 3.961 -9.117 1 94.62 196 ARG A O 1
ATOM 1498 N N . SER A 1 197 ? -11.406 5.973 -8.156 1 96.69 197 SER A N 1
ATOM 1499 C CA . SER A 1 197 ? -10.555 6.523 -9.211 1 96.69 197 SER A CA 1
ATOM 1500 C C . SER A 1 197 ? -9.117 6.68 -8.727 1 96.69 197 SER A C 1
ATOM 1502 O O . SER A 1 197 ? -8.82 7.555 -7.914 1 96.69 197 SER A O 1
ATOM 1504 N N . VAL A 1 198 ? -8.25 5.836 -9.273 1 96.12 198 VAL A N 1
ATOM 1505 C CA . VAL A 1 198 ? -6.844 5.82 -8.875 1 96.12 198 VAL A CA 1
ATOM 1506 C C . VAL A 1 198 ? -5.996 6.504 -9.945 1 96.12 198 VAL A C 1
ATOM 1508 O O . VAL A 1 198 ? -5.969 6.066 -11.102 1 96.12 198 VAL A O 1
ATOM 1511 N N . ILE A 1 199 ? -5.285 7.57 -9.609 1 97.5 199 ILE A N 1
ATOM 1512 C CA . ILE A 1 199 ? -4.562 8.375 -10.594 1 97.5 199 ILE A CA 1
ATOM 1513 C C . ILE A 1 199 ? -3.064 8.297 -10.32 1 97.5 199 ILE A C 1
ATOM 1515 O O . ILE A 1 199 ? -2.6 8.688 -9.25 1 97.5 199 ILE A O 1
ATOM 1519 N N . PRO A 1 200 ? -2.271 7.824 -11.289 1 95.5 200 PRO A N 1
ATOM 1520 C CA . PRO A 1 200 ? -0.817 7.863 -11.125 1 95.5 200 PRO A CA 1
ATOM 1521 C C . PRO A 1 200 ? -0.278 9.281 -10.969 1 95.5 200 PRO A C 1
ATOM 1523 O O . PRO A 1 200 ? -0.764 10.203 -11.633 1 95.5 200 PRO A O 1
ATOM 1526 N N . PRO A 1 201 ? 0.75 9.414 -10.164 1 92.56 201 PRO A N 1
ATOM 1527 C CA . PRO A 1 201 ? 1.288 10.758 -9.945 1 92.56 201 PRO A CA 1
ATOM 1528 C C . PRO A 1 201 ? 1.854 11.375 -11.219 1 92.56 201 PRO A C 1
ATOM 1530 O O . PRO A 1 201 ? 1.862 12.602 -11.359 1 92.56 201 PRO A O 1
ATOM 1533 N N . ALA A 1 202 ? 2.238 10.555 -12.156 1 91.75 202 ALA A N 1
ATOM 1534 C CA . ALA A 1 202 ? 2.889 11.039 -13.375 1 91.75 202 ALA A CA 1
ATOM 1535 C C . ALA A 1 202 ? 1.862 11.336 -14.469 1 91.75 202 ALA A C 1
ATOM 1537 O O . ALA A 1 202 ? 2.219 11.781 -15.555 1 91.75 202 ALA A O 1
ATOM 1538 N N . SER A 1 203 ? 0.589 11.227 -14.148 1 95.94 203 SER A N 1
ATOM 1539 C CA . SER A 1 203 ? -0.443 11.438 -15.156 1 95.94 203 SER A CA 1
ATOM 1540 C C . SER A 1 203 ? -0.409 12.867 -15.688 1 95.94 203 SER A C 1
ATOM 1542 O O . SER A 1 203 ? -0.24 13.82 -14.922 1 95.94 203 SER A O 1
ATOM 1544 N N . ASN A 1 204 ? -0.515 12.992 -16.984 1 96.12 204 ASN A N 1
ATOM 1545 C CA . ASN A 1 204 ? -0.635 14.312 -17.594 1 96.12 204 ASN A CA 1
ATOM 1546 C C . ASN A 1 204 ? -2.08 14.805 -17.594 1 96.12 204 ASN A C 1
ATOM 1548 O O . ASN A 1 204 ? -2.979 14.094 -17.141 1 96.12 204 ASN A O 1
ATOM 1552 N N . ASN A 1 205 ? -2.271 15.977 -18.078 1 97.44 205 ASN A N 1
ATOM 1553 C CA . ASN A 1 205 ? -3.588 16.609 -18.047 1 97.44 205 ASN A CA 1
ATOM 1554 C C . ASN A 1 205 ? -4.613 15.812 -18.844 1 97.44 205 ASN A C 1
ATOM 1556 O O . ASN A 1 205 ? -5.77 15.695 -18.453 1 97.44 205 ASN A O 1
ATOM 1560 N N . ASN A 1 206 ? -4.184 15.258 -19.969 1 97.44 206 ASN A N 1
ATOM 1561 C CA . ASN A 1 206 ? -5.098 14.492 -20.797 1 97.44 206 ASN A CA 1
ATOM 1562 C C . ASN A 1 206 ? -5.59 13.234 -20.094 1 97.44 206 ASN A C 1
ATOM 1564 O O . ASN A 1 206 ? -6.77 12.891 -20.172 1 97.44 206 ASN A O 1
ATOM 1568 N N . GLU A 1 207 ? -4.699 12.578 -19.422 1 97.25 207 GLU A N 1
ATOM 1569 C CA . GLU A 1 207 ? -5.055 11.367 -18.688 1 97.25 207 GLU A CA 1
ATOM 1570 C C . GLU A 1 207 ? -6.008 11.688 -17.531 1 97.25 207 GLU A C 1
ATOM 1572 O O . GLU A 1 207 ? -6.957 10.938 -17.281 1 97.25 207 GLU A O 1
ATOM 1577 N N . ILE A 1 208 ? -5.742 12.727 -16.859 1 98.31 208 ILE A N 1
ATOM 1578 C CA . ILE A 1 208 ? -6.605 13.141 -15.758 1 98.31 208 ILE A CA 1
ATOM 1579 C C . ILE A 1 208 ? -7.973 13.547 -16.297 1 98.31 208 ILE A C 1
ATOM 1581 O O . ILE A 1 208 ? -9.008 13.211 -15.711 1 98.31 208 ILE A O 1
ATOM 1585 N N . ALA A 1 209 ? -7.996 14.258 -17.438 1 97.69 209 ALA A N 1
ATOM 1586 C CA . ALA A 1 209 ? -9.25 14.68 -18.047 1 97.69 209 ALA A CA 1
ATOM 1587 C C . ALA A 1 209 ? -10.094 13.477 -18.453 1 97.69 209 ALA A C 1
ATOM 1589 O O . ALA A 1 209 ? -11.32 13.508 -18.344 1 97.69 209 ALA A O 1
ATOM 1590 N N . LYS A 1 210 ? -9.438 12.484 -18.938 1 96.81 210 LYS A N 1
ATOM 1591 C CA . LYS A 1 210 ? -10.148 11.266 -19.297 1 96.81 210 LYS A CA 1
ATOM 1592 C C . LYS A 1 210 ? -10.82 10.633 -18.078 1 96.81 210 LYS A C 1
ATOM 1594 O O . LYS A 1 210 ? -11.953 10.148 -18.172 1 96.81 210 LYS A O 1
ATOM 1599 N N . GLU A 1 211 ? -10.07 10.602 -16.969 1 96.56 211 GLU A N 1
ATOM 1600 C CA . GLU A 1 211 ? -10.641 10.078 -15.734 1 96.56 211 GLU A CA 1
ATOM 1601 C C . GLU A 1 211 ? -11.828 10.914 -15.273 1 96.56 211 GLU A C 1
ATOM 1603 O O . GLU A 1 211 ? -12.844 10.375 -14.828 1 96.56 211 GLU A O 1
ATOM 1608 N N . ILE A 1 212 ? -11.75 12.195 -15.391 1 97.19 212 ILE A N 1
ATOM 1609 C CA . ILE A 1 212 ? -12.812 13.117 -15.008 1 97.19 212 ILE A CA 1
ATOM 1610 C C . ILE A 1 212 ? -14.039 12.891 -15.898 1 97.19 212 ILE A C 1
ATOM 1612 O O . ILE A 1 212 ? -15.172 12.891 -15.414 1 97.19 212 ILE A O 1
ATOM 1616 N N . LYS A 1 213 ? -13.797 12.695 -17.141 1 95 213 LYS A N 1
ATOM 1617 C CA . LYS A 1 213 ? -14.891 12.422 -18.062 1 95 213 LYS A CA 1
ATOM 1618 C C . LYS A 1 213 ? -15.633 11.148 -17.672 1 95 213 LYS A C 1
ATOM 1620 O O . LYS A 1 213 ? -16.859 11.109 -17.688 1 95 213 LYS A O 1
ATOM 1625 N N . LYS A 1 214 ? -14.875 10.133 -17.328 1 94 214 LYS A N 1
ATOM 1626 C CA . LYS A 1 214 ? -15.477 8.883 -16.875 1 94 214 LYS A CA 1
ATOM 1627 C C . LYS A 1 214 ? -16.359 9.109 -15.648 1 94 214 LYS A C 1
ATOM 1629 O O . LYS A 1 214 ? -17.453 8.57 -15.555 1 94 214 LYS A O 1
ATOM 1634 N N . LEU A 1 215 ? -15.867 9.891 -14.711 1 93.44 215 LEU A N 1
ATOM 1635 C CA . LEU A 1 215 ? -16.594 10.18 -13.484 1 93.44 215 LEU A CA 1
ATOM 1636 C C . LEU A 1 215 ? -17.859 10.992 -13.773 1 93.44 215 LEU A C 1
ATOM 1638 O O . LEU A 1 215 ? -18.906 10.758 -13.172 1 93.44 215 LEU A O 1
ATOM 1642 N N . ASN A 1 216 ? -17.719 11.883 -14.688 1 90.81 216 ASN A N 1
ATOM 1643 C CA . ASN A 1 216 ? -18.844 12.742 -15.062 1 90.81 216 ASN A CA 1
ATOM 1644 C C . ASN A 1 216 ? -19.969 11.945 -15.695 1 90.81 216 ASN A C 1
ATOM 1646 O O . ASN A 1 216 ? -21.141 12.352 -15.633 1 90.81 216 ASN A O 1
ATOM 1650 N N . GLU A 1 217 ? -19.594 10.875 -16.25 1 87.56 217 GLU A N 1
ATOM 1651 C CA . GLU A 1 217 ? -20.578 10.039 -16.922 1 87.56 217 GLU A CA 1
ATOM 1652 C C . GLU A 1 217 ? -21.359 9.188 -15.922 1 87.56 217 GLU A C 1
ATOM 1654 O O . GLU A 1 217 ? -22.422 8.641 -16.25 1 87.56 217 GLU A O 1
ATOM 1659 N N . THR A 1 218 ? -20.812 9.203 -14.758 1 83.12 218 THR A N 1
ATOM 1660 C CA . THR A 1 218 ? -21.531 8.5 -13.711 1 83.12 218 THR A CA 1
ATOM 1661 C C . THR A 1 218 ? -22.516 9.438 -13.016 1 83.12 218 THR A C 1
ATOM 1663 O O . THR A 1 218 ? -22.562 10.633 -13.312 1 83.12 218 THR A O 1
ATOM 1666 N N . ASN A 1 219 ? -23.344 8.961 -12.156 1 77.19 219 ASN A N 1
ATOM 1667 C CA . ASN A 1 219 ? -24.297 9.773 -11.414 1 77.19 219 ASN A CA 1
ATOM 1668 C C . ASN A 1 219 ? -23.734 10.203 -10.062 1 77.19 219 ASN A C 1
ATOM 1670 O O . ASN A 1 219 ? -24.469 10.734 -9.227 1 77.19 219 ASN A O 1
ATOM 1674 N N . ALA A 1 220 ? -22.406 10.047 -10.008 1 87.06 220 ALA A N 1
ATOM 1675 C CA . ALA A 1 220 ? -21.797 10.406 -8.734 1 87.06 220 ALA A CA 1
ATOM 1676 C C . ALA A 1 220 ? -21.75 11.922 -8.547 1 87.06 220 ALA A C 1
ATOM 1678 O O . ALA A 1 220 ? -21.5 12.664 -9.5 1 87.06 220 ALA A O 1
ATOM 1679 N N . ARG A 1 221 ? -22.031 12.383 -7.312 1 92.06 221 ARG A N 1
ATOM 1680 C CA . ARG A 1 221 ? -22.062 13.82 -7.051 1 92.06 221 ARG A CA 1
ATOM 1681 C C . ARG A 1 221 ? -21.25 14.172 -5.816 1 92.06 221 ARG A C 1
ATOM 1683 O O . ARG A 1 221 ? -20.938 15.344 -5.582 1 92.06 221 ARG A O 1
ATOM 1690 N N . VAL A 1 222 ? -20.922 13.195 -5.043 1 96.31 222 VAL A N 1
ATOM 1691 C CA . VAL A 1 222 ? -20.109 13.406 -3.846 1 96.31 222 VAL A CA 1
ATOM 1692 C C . VAL A 1 222 ? -18.75 12.742 -4.02 1 96.31 222 VAL A C 1
ATOM 1694 O O . VAL A 1 222 ? -18.656 11.539 -4.293 1 96.31 222 VAL A O 1
ATOM 1697 N N . PHE A 1 223 ? -17.672 13.516 -3.891 1 98.25 223 PHE A N 1
ATOM 1698 C CA . PHE A 1 223 ? -16.328 13.039 -4.148 1 98.25 223 PHE A CA 1
ATOM 1699 C C . PHE A 1 223 ? -15.414 13.32 -2.955 1 98.25 223 PHE A C 1
ATOM 1701 O O . PHE A 1 223 ? -15.5 14.383 -2.336 1 98.25 223 PHE A O 1
ATOM 1708 N N . LEU A 1 224 ? -14.602 12.391 -2.58 1 98.81 224 LEU A N 1
ATOM 1709 C CA . LEU A 1 224 ? -13.508 12.57 -1.638 1 98.81 224 LEU A CA 1
ATOM 1710 C C . LEU A 1 224 ? -12.156 12.477 -2.346 1 98.81 224 LEU A C 1
ATOM 1712 O O . LEU A 1 224 ? -11.883 11.492 -3.033 1 98.81 224 LEU A O 1
ATOM 1716 N N . VAL A 1 225 ? -11.32 13.508 -2.217 1 98.81 225 VAL A N 1
ATOM 1717 C CA . VAL A 1 225 ? -10.047 13.586 -2.916 1 98.81 225 VAL A CA 1
ATOM 1718 C C . VAL A 1 225 ? -8.898 13.438 -1.919 1 98.81 225 VAL A C 1
ATOM 1720 O O . VAL A 1 225 ? -8.805 14.203 -0.954 1 98.81 225 VAL A O 1
ATOM 1723 N N . HIS A 1 226 ? -8.031 12.422 -2.115 1 98.62 226 HIS A N 1
ATOM 1724 C CA . HIS A 1 226 ? -6.832 12.164 -1.325 1 98.62 226 HIS A CA 1
ATOM 1725 C C . HIS A 1 226 ? -5.59 12.125 -2.207 1 98.62 226 HIS A C 1
ATOM 1727 O O . HIS A 1 226 ? -5.121 11.047 -2.58 1 98.62 226 HIS A O 1
ATOM 1733 N N . THR A 1 227 ? -5.074 13.328 -2.533 1 97.5 227 THR A N 1
ATOM 1734 C CA . THR A 1 227 ? -3.908 13.492 -3.395 1 97.5 227 THR A CA 1
ATOM 1735 C C . THR A 1 227 ? -2.949 14.523 -2.816 1 97.5 227 THR A C 1
ATOM 1737 O O . THR A 1 227 ? -3.301 15.258 -1.887 1 97.5 227 THR A O 1
ATOM 1740 N N . THR A 1 228 ? -1.743 14.523 -3.324 1 95 228 THR A N 1
ATOM 1741 C CA . THR A 1 228 ? -0.828 15.625 -3.066 1 95 228 THR A CA 1
ATOM 1742 C C . THR A 1 228 ? -1.331 16.906 -3.723 1 95 228 THR A C 1
ATOM 1744 O O . THR A 1 228 ? -2.225 16.875 -4.57 1 95 228 THR A O 1
ATOM 1747 N N . ALA A 1 229 ? -0.751 18.016 -3.312 1 93.19 229 ALA A N 1
ATOM 1748 C CA . ALA A 1 229 ? -1.182 19.312 -3.811 1 93.19 229 ALA A CA 1
ATOM 1749 C C . ALA A 1 229 ? -0.972 19.422 -5.316 1 93.19 229 ALA A C 1
ATOM 1751 O O . ALA A 1 229 ? -1.781 20.031 -6.02 1 93.19 229 ALA A O 1
ATOM 1752 N N . SER A 1 230 ? 0.091 18.859 -5.785 1 92.44 230 SER A N 1
ATOM 1753 C CA . SER A 1 230 ? 0.4 18.938 -7.211 1 92.44 230 SER A CA 1
ATOM 1754 C C . SER A 1 230 ? -0.673 18.25 -8.047 1 92.44 230 SER A C 1
ATOM 1756 O O . SER A 1 230 ? -1.219 18.859 -8.977 1 92.44 230 SER A O 1
ATOM 1758 N N . LEU A 1 231 ? -0.984 17.047 -7.699 1 95.94 231 LEU A N 1
ATOM 1759 C CA . LEU A 1 231 ? -1.991 16.297 -8.445 1 95.94 231 LEU A CA 1
ATOM 1760 C C . LEU A 1 231 ? -3.385 16.875 -8.203 1 95.94 231 LEU A C 1
ATOM 1762 O O . LEU A 1 231 ? -4.188 16.984 -9.133 1 95.94 231 LEU A O 1
ATOM 1766 N N . GLY A 1 232 ? -3.678 17.234 -6.953 1 97.06 232 GLY A N 1
ATOM 1767 C CA . GLY A 1 232 ? -4.965 17.828 -6.621 1 97.06 232 GLY A CA 1
ATOM 1768 C C . GLY A 1 232 ? -5.238 19.109 -7.375 1 97.06 232 GLY A C 1
ATOM 1769 O O . GLY A 1 232 ? -6.367 19.359 -7.805 1 97.06 232 GLY A O 1
ATOM 1770 N N . SER A 1 233 ? -4.215 19.953 -7.566 1 96 233 SER A N 1
ATOM 1771 C CA . SER A 1 233 ? -4.352 21.203 -8.297 1 96 233 SER A CA 1
ATOM 1772 C C . SER A 1 233 ? -4.781 20.953 -9.742 1 96 233 SER A C 1
ATOM 1774 O O . SER A 1 233 ? -5.703 21.609 -10.242 1 96 233 SER A O 1
ATOM 1776 N N . LYS A 1 234 ? -4.102 20 -10.383 1 97.12 234 LYS A N 1
ATOM 1777 C CA . LYS A 1 234 ? -4.465 19.656 -11.758 1 97.12 234 LYS A CA 1
ATOM 1778 C C . LYS A 1 234 ? -5.891 19.109 -11.828 1 97.12 234 LYS A C 1
ATOM 1780 O O . LYS A 1 234 ? -6.66 19.484 -12.711 1 97.12 234 LYS A O 1
ATOM 1785 N N . LEU A 1 235 ? -6.207 18.266 -10.867 1 98.44 235 LEU A N 1
ATOM 1786 C CA . LEU A 1 235 ? -7.512 17.609 -10.828 1 98.44 235 LEU A CA 1
ATOM 1787 C C . LEU A 1 235 ? -8.633 18.641 -10.75 1 98.44 235 LEU A C 1
ATOM 1789 O O . LEU A 1 235 ? -9.594 18.578 -11.516 1 98.44 235 LEU A O 1
ATOM 1793 N N . PHE A 1 236 ? -8.562 19.609 -9.875 1 98.31 236 PHE A N 1
ATOM 1794 C CA . PHE A 1 236 ? -9.656 20.547 -9.625 1 98.31 236 PHE A CA 1
ATOM 1795 C C . PHE A 1 236 ? -9.797 21.531 -10.781 1 98.31 236 PHE A C 1
ATOM 1797 O O . PHE A 1 236 ? -10.914 21.922 -11.133 1 98.31 236 PHE A O 1
ATOM 1804 N N . VAL A 1 237 ? -8.68 21.969 -11.406 1 97.94 237 VAL A N 1
ATOM 1805 C CA . VAL A 1 237 ? -8.766 22.828 -12.578 1 97.94 237 VAL A CA 1
ATOM 1806 C C . VAL A 1 237 ? -9.523 22.094 -13.695 1 97.94 237 VAL A C 1
ATOM 1808 O O . VAL A 1 237 ? -10.43 22.656 -14.305 1 97.94 237 VAL A O 1
ATOM 1811 N N . LEU A 1 238 ? -9.164 20.812 -13.898 1 98.25 238 LEU A N 1
ATOM 1812 C CA . LEU A 1 238 ? -9.781 20.031 -14.961 1 98.25 238 LEU A CA 1
ATOM 1813 C C . LEU A 1 238 ? -11.234 19.719 -14.617 1 98.25 238 LEU A C 1
ATOM 1815 O O . LEU A 1 238 ? -12.094 19.672 -15.508 1 98.25 238 LEU A O 1
ATOM 1819 N N . ALA A 1 239 ? -11.516 19.422 -13.336 1 98.19 239 ALA A N 1
ATOM 1820 C CA . ALA A 1 239 ? -12.891 19.172 -12.898 1 98.19 239 ALA A CA 1
ATOM 1821 C C . ALA A 1 239 ? -13.758 20.422 -13.125 1 98.19 239 ALA A C 1
ATOM 1823 O O . ALA A 1 239 ? -14.906 20.297 -13.555 1 98.19 239 ALA A O 1
ATOM 1824 N N . ASN A 1 240 ? -13.219 21.578 -12.781 1 97.62 240 ASN A N 1
ATOM 1825 C CA . ASN A 1 240 ? -13.922 22.844 -13.016 1 97.62 240 ASN A CA 1
ATOM 1826 C C . ASN A 1 240 ? -14.211 23.062 -14.5 1 97.62 240 ASN A C 1
ATOM 1828 O O . ASN A 1 240 ? -15.32 23.438 -14.875 1 97.62 240 ASN A O 1
ATOM 1832 N N . ASN A 1 241 ? -13.219 22.766 -15.32 1 96.62 241 ASN A N 1
ATOM 1833 C CA . ASN A 1 241 ? -13.383 22.891 -16.766 1 96.62 241 ASN A CA 1
ATOM 1834 C C . ASN A 1 241 ? -14.461 21.938 -17.297 1 96.62 241 ASN A C 1
ATOM 1836 O O . ASN A 1 241 ? -15.133 22.25 -18.266 1 96.62 241 ASN A O 1
ATOM 1840 N N . ALA A 1 242 ? -14.586 20.859 -16.625 1 96.62 242 ALA A N 1
ATOM 1841 C CA . ALA A 1 242 ? -15.547 19.844 -17.062 1 96.62 242 ALA A CA 1
ATOM 1842 C C . ALA A 1 242 ? -16.938 20.109 -16.484 1 96.62 242 ALA A C 1
ATOM 1844 O O . ALA A 1 242 ? -17.875 19.328 -16.688 1 96.62 242 ALA A O 1
ATOM 1845 N N . GLY A 1 243 ? -17.094 21.125 -15.648 1 95.38 243 GLY A N 1
ATOM 1846 C CA . GLY A 1 243 ? -18.391 21.516 -15.117 1 95.38 243 GLY A CA 1
ATOM 1847 C C . GLY A 1 243 ? -18.75 20.75 -13.852 1 95.38 243 GLY A C 1
ATOM 1848 O O . GLY A 1 243 ? -19.922 20.719 -13.461 1 95.38 243 GLY A O 1
ATOM 1849 N N . MET A 1 244 ? -17.766 20.188 -13.195 1 96.5 244 MET A N 1
ATOM 1850 C CA . MET A 1 244 ? -18.047 19.359 -12.023 1 96.5 244 MET A CA 1
ATOM 1851 C C . MET A 1 244 ? -17.891 20.172 -10.742 1 96.5 244 MET A C 1
ATOM 1853 O O . MET A 1 244 ? -17.875 19.609 -9.648 1 96.5 244 MET A O 1
ATOM 1857 N N . MET A 1 245 ? -17.688 21.469 -10.922 1 97.12 245 MET A N 1
ATOM 1858 C CA . MET A 1 245 ? -17.625 22.375 -9.766 1 97.12 245 MET A CA 1
ATOM 1859 C C . MET A 1 245 ? -18.812 23.328 -9.742 1 97.12 245 MET A C 1
ATOM 1861 O O . MET A 1 245 ? -18.672 24.469 -9.32 1 97.12 245 MET A O 1
ATOM 1865 N N . ARG A 1 246 ? -19.875 22.812 -10.18 1 94.62 246 ARG A N 1
ATOM 1866 C CA . ARG A 1 246 ? -21.109 23.578 -10.211 1 94.62 246 ARG A CA 1
ATOM 1867 C C . ARG A 1 246 ? -22.094 23.062 -9.156 1 94.62 246 ARG A C 1
ATOM 1869 O O . ARG A 1 246 ? -21.766 22.141 -8.406 1 94.62 246 ARG A O 1
ATOM 1876 N N . GLU A 1 247 ? -23.266 23.703 -9.086 1 93.06 247 GLU A N 1
ATOM 1877 C CA . GLU A 1 247 ? -24.297 23.297 -8.141 1 93.06 247 GLU A CA 1
ATOM 1878 C C . GLU A 1 247 ? -24.625 21.812 -8.289 1 93.06 247 GLU A C 1
ATOM 1880 O O . GLU A 1 247 ? -24.703 21.297 -9.398 1 93.06 247 GLU A O 1
ATOM 1885 N N . GLY A 1 248 ? -24.75 21.141 -7.199 1 90.38 248 GLY A N 1
ATOM 1886 C CA . GLY A 1 248 ? -25.109 19.734 -7.211 1 90.38 248 GLY A CA 1
ATOM 1887 C C . GLY A 1 248 ? -23.969 18.812 -6.844 1 90.38 248 GLY A C 1
ATOM 1888 O O . GLY A 1 248 ? -24.172 17.625 -6.559 1 90.38 248 GLY A O 1
ATOM 1889 N N . TYR A 1 249 ? -22.812 19.406 -6.793 1 94.81 249 TYR A N 1
ATOM 1890 C CA . TYR A 1 249 ? -21.641 18.609 -6.469 1 94.81 249 TYR A CA 1
ATOM 1891 C C . TYR A 1 249 ? -21.141 18.906 -5.059 1 94.81 249 TYR A C 1
ATOM 1893 O O . TYR A 1 249 ? -21.297 20.031 -4.574 1 94.81 249 TYR A O 1
ATOM 1901 N N . ALA A 1 250 ? -20.625 17.906 -4.418 1 97.31 250 ALA A N 1
ATOM 1902 C CA . ALA A 1 250 ? -19.891 18.062 -3.162 1 97.31 250 ALA A CA 1
ATOM 1903 C C . ALA A 1 250 ? -18.5 17.438 -3.258 1 97.31 250 ALA A C 1
ATOM 1905 O O . ALA A 1 250 ? -18.344 16.312 -3.727 1 97.31 250 ALA A O 1
ATOM 1906 N N . TRP A 1 251 ? -17.5 18.25 -2.855 1 98.31 251 TRP A N 1
ATOM 1907 C CA . TRP A 1 251 ? -16.125 17.797 -2.832 1 98.31 251 TRP A CA 1
ATOM 1908 C C . TRP A 1 251 ? -15.531 17.922 -1.429 1 98.31 251 TRP A C 1
ATOM 1910 O O . TRP A 1 251 ? -15.672 18.953 -0.777 1 98.31 251 TRP A O 1
ATOM 1920 N N . ILE A 1 252 ? -14.945 16.828 -0.964 1 98.69 252 ILE A N 1
ATOM 1921 C CA . ILE A 1 252 ? -14.219 16.797 0.302 1 98.69 252 ILE A CA 1
ATOM 1922 C C . ILE A 1 252 ? -12.758 16.469 0.049 1 98.69 252 ILE A C 1
ATOM 1924 O O . ILE A 1 252 ? -12.445 15.562 -0.728 1 98.69 252 ILE A O 1
ATOM 1928 N N . ILE A 1 253 ? -11.82 17.219 0.616 1 98.5 253 ILE A N 1
ATOM 1929 C CA . ILE A 1 253 ? -10.406 16.906 0.475 1 98.5 253 ILE A CA 1
ATOM 1930 C C . ILE A 1 253 ? -9.812 16.562 1.838 1 98.5 253 ILE A C 1
ATOM 1932 O O . ILE A 1 253 ? -10.289 17.031 2.871 1 98.5 253 ILE A O 1
ATOM 1936 N N . THR A 1 254 ? -8.812 15.664 1.843 1 98.31 254 THR A N 1
ATOM 1937 C CA . THR A 1 254 ? -8.164 15.227 3.07 1 98.31 254 THR A CA 1
ATOM 1938 C C . THR A 1 254 ? -7.086 16.219 3.498 1 98.31 254 THR A C 1
ATOM 1940 O O . THR A 1 254 ? -6.809 17.188 2.785 1 98.31 254 THR A O 1
ATOM 1943 N N . GLU A 1 255 ? -6.523 15.945 4.605 1 96.12 255 GLU A N 1
ATOM 1944 C CA . GLU A 1 255 ? -5.605 16.844 5.309 1 96.12 255 GLU A CA 1
ATOM 1945 C C . GLU A 1 255 ? -4.434 17.234 4.418 1 96.12 255 GLU A C 1
ATOM 1947 O O . GLU A 1 255 ? -3.998 18.391 4.426 1 96.12 255 GLU A O 1
ATOM 1952 N N . GLY A 1 256 ? -3.9 16.344 3.686 1 94.25 256 GLY A N 1
ATOM 1953 C CA . GLY A 1 256 ? -2.732 16.609 2.863 1 94.25 256 GLY A CA 1
ATOM 1954 C C . GLY A 1 256 ? -2.938 17.75 1.889 1 94.25 256 GLY A C 1
ATOM 1955 O O . GLY A 1 256 ? -2.035 18.562 1.68 1 94.25 256 GLY A O 1
ATOM 1956 N N . LEU A 1 257 ? -4.043 17.812 1.327 1 93.94 257 LEU A N 1
ATOM 1957 C CA . LEU A 1 257 ? -4.371 18.875 0.392 1 93.94 257 LEU A CA 1
ATOM 1958 C C . LEU A 1 257 ? -4.922 20.094 1.128 1 93.94 257 LEU A C 1
ATOM 1960 O O . LEU A 1 257 ? -4.586 21.234 0.794 1 93.94 257 LEU A O 1
ATOM 1964 N N . SER A 1 258 ? -5.703 19.859 2.15 1 94.81 258 SER A N 1
ATOM 1965 C CA . SER A 1 258 ? -6.309 20.953 2.922 1 94.81 258 SER A CA 1
ATOM 1966 C C . SER A 1 258 ? -5.246 21.812 3.584 1 94.81 258 SER A C 1
ATOM 1968 O O . SER A 1 258 ? -5.414 23.031 3.699 1 94.81 258 SER A O 1
ATOM 1970 N N . ALA A 1 259 ? -4.207 21.172 4 1 92.62 259 ALA A N 1
ATOM 1971 C CA . ALA A 1 259 ? -3.131 21.875 4.699 1 92.62 259 ALA A CA 1
ATOM 1972 C C . ALA A 1 259 ? -2.369 22.781 3.752 1 92.62 259 ALA A C 1
ATOM 1974 O O . ALA A 1 259 ? -1.619 23.656 4.195 1 92.62 259 ALA A O 1
ATOM 1975 N N . LEU A 1 260 ? -2.633 22.672 2.447 1 91 260 LEU A N 1
ATOM 1976 C CA . LEU A 1 260 ? -1.832 23.391 1.466 1 91 260 LEU A CA 1
ATOM 1977 C C . LEU A 1 260 ? -2.717 24.266 0.586 1 91 260 LEU A C 1
ATOM 1979 O O . LEU A 1 260 ? -2.291 24.719 -0.485 1 91 260 LEU A O 1
ATOM 1983 N N . VAL A 1 261 ? -3.857 24.531 0.999 1 87.88 261 VAL A N 1
ATOM 1984 C CA . VAL A 1 261 ? -4.777 25.344 0.212 1 87.88 261 VAL A CA 1
ATOM 1985 C C . VAL A 1 261 ? -4.23 26.766 0.087 1 87.88 261 VAL A C 1
ATOM 1987 O O . VAL A 1 261 ? -4.324 27.375 -0.977 1 87.88 261 VAL A O 1
ATOM 1990 N N . ASN A 1 262 ? -3.588 27.25 1.112 1 80.5 262 ASN A N 1
ATOM 1991 C CA . ASN A 1 262 ? -3.125 28.625 1.133 1 80.5 262 ASN A CA 1
ATOM 1992 C C . ASN A 1 262 ? -2.037 28.875 0.09 1 80.5 262 ASN A C 1
ATOM 1994 O O . ASN A 1 262 ? -2.078 29.859 -0.639 1 80.5 262 ASN A O 1
ATOM 1998 N N . PRO A 1 263 ? -1.133 27.969 -0.024 1 79.44 263 PRO A N 1
ATOM 1999 C CA . PRO A 1 263 ? -0.05 28.219 -0.979 1 79.44 263 PRO A CA 1
ATOM 2000 C C . PRO A 1 263 ? -0.455 27.922 -2.42 1 79.44 263 PRO A C 1
ATOM 2002 O O . PRO A 1 263 ? 0.341 28.109 -3.342 1 79.44 263 PRO A O 1
ATOM 2005 N N . LEU A 1 264 ? -1.673 27.484 -2.613 1 83.56 264 LEU A N 1
ATOM 2006 C CA . LEU A 1 264 ? -2.096 27.188 -3.977 1 83.56 264 LEU A CA 1
ATOM 2007 C C . LEU A 1 264 ? -2.238 28.469 -4.793 1 83.56 264 LEU A C 1
ATOM 2009 O O . LEU A 1 264 ? -2.541 29.531 -4.246 1 83.56 264 LEU A O 1
ATOM 2013 N N . GLY A 1 265 ? -2.023 28.391 -6.055 1 85.06 265 GLY A N 1
ATOM 2014 C CA . GLY A 1 265 ? -2.184 29.516 -6.965 1 85.06 265 GLY A CA 1
ATOM 2015 C C . GLY A 1 265 ? -3.627 29.953 -7.113 1 85.06 265 GLY A C 1
ATOM 2016 O O . GLY A 1 265 ? -4.551 29.203 -6.801 1 85.06 265 GLY A O 1
ATOM 2017 N N . PRO A 1 266 ? -3.764 31.172 -7.598 1 89.19 266 PRO A N 1
ATOM 2018 C CA . PRO A 1 266 ? -5.109 31.75 -7.711 1 89.19 266 PRO A CA 1
ATOM 2019 C C . PRO A 1 266 ? -6.023 30.906 -8.609 1 89.19 266 PRO A C 1
ATOM 2021 O O . PRO A 1 266 ? -7.199 30.719 -8.289 1 89.19 266 PRO A O 1
ATOM 2024 N N . LYS A 1 267 ? -5.5 30.469 -9.688 1 92 267 LYS A N 1
ATOM 2025 C CA . LYS A 1 267 ? -6.309 29.688 -10.609 1 92 267 LYS A CA 1
ATOM 2026 C C . LYS A 1 267 ? -6.82 28.406 -9.945 1 92 267 LYS A C 1
ATOM 2028 O O . LYS A 1 267 ? -7.969 28.016 -10.148 1 92 267 LYS A O 1
ATOM 2033 N N . VAL A 1 268 ? -5.934 27.766 -9.211 1 94 268 VAL A N 1
ATOM 2034 C CA . VAL A 1 268 ? -6.301 26.531 -8.516 1 94 268 VAL A CA 1
ATOM 2035 C C . VAL A 1 268 ? -7.336 26.828 -7.441 1 94 268 VAL A C 1
ATOM 2037 O O . VAL A 1 268 ? -8.344 26.141 -7.328 1 94 268 VAL A O 1
ATOM 2040 N N . LYS A 1 269 ? -7.137 27.875 -6.707 1 93.19 269 LYS A N 1
ATOM 2041 C CA . LYS A 1 269 ? -8.078 28.266 -5.656 1 93.19 269 LYS A CA 1
ATOM 2042 C C . LYS A 1 269 ? -9.453 28.562 -6.234 1 93.19 269 LYS A C 1
ATOM 2044 O O . LYS A 1 269 ? -10.477 28.203 -5.648 1 93.19 269 LYS A O 1
ATOM 2049 N N . GLU A 1 270 ? -9.422 29.219 -7.328 1 94.31 270 GLU A N 1
ATOM 2050 C CA . GLU A 1 270 ? -10.68 29.547 -8 1 94.31 270 GLU A CA 1
ATOM 2051 C C . GLU A 1 270 ? -11.422 28.281 -8.414 1 94.31 270 GLU A C 1
ATOM 2053 O O . GLU A 1 270 ? -12.648 28.234 -8.375 1 94.31 270 GLU A O 1
ATOM 2058 N N . SER A 1 271 ? -10.664 27.312 -8.758 1 96.75 271 SER A N 1
ATOM 2059 C CA . SER A 1 271 ? -11.273 26.062 -9.211 1 96.75 271 SER A CA 1
ATOM 2060 C C . SER A 1 271 ? -11.789 25.25 -8.039 1 96.75 271 SER A C 1
ATOM 2062 O O . SER A 1 271 ? -12.555 24.297 -8.227 1 96.75 271 SER A O 1
ATOM 2064 N N . MET A 1 272 ? -11.461 25.594 -6.809 1 97.19 272 MET A N 1
ATOM 2065 C CA . MET A 1 272 ? -11.766 24.781 -5.637 1 97.19 272 MET A CA 1
ATOM 2066 C C . MET A 1 272 ? -12.867 25.422 -4.801 1 97.19 272 MET A C 1
ATOM 2068 O O . MET A 1 272 ? -13.078 25.047 -3.646 1 97.19 272 MET A O 1
ATOM 2072 N N . GLN A 1 273 ? -13.57 26.406 -5.41 1 96.69 273 GLN A N 1
ATOM 2073 C CA . GLN A 1 273 ? -14.609 27.094 -4.648 1 96.69 273 GLN A CA 1
ATOM 2074 C C . GLN A 1 273 ? -15.688 26.109 -4.191 1 96.69 273 GLN A C 1
ATOM 2076 O O . GLN A 1 273 ? -16.234 25.359 -5 1 96.69 273 GLN A O 1
ATOM 2081 N N . GLY A 1 274 ? -15.969 26.125 -2.877 1 97.31 274 GLY A N 1
ATOM 2082 C CA . GLY A 1 274 ? -17.031 25.312 -2.318 1 97.31 274 GLY A CA 1
ATOM 2083 C C . GLY A 1 274 ? -16.547 23.984 -1.759 1 97.31 274 GLY A C 1
ATOM 2084 O O . GLY A 1 274 ? -17.297 23.266 -1.114 1 97.31 274 GLY A O 1
ATOM 2085 N N . VAL A 1 275 ? -15.273 23.672 -1.908 1 98 275 VAL A N 1
ATOM 2086 C CA . VAL A 1 275 ? -14.688 22.422 -1.43 1 98 275 VAL A CA 1
ATOM 2087 C C . VAL A 1 275 ? -14.609 22.438 0.095 1 98 275 VAL A C 1
ATOM 2089 O O . VAL A 1 275 ? -14.297 23.469 0.696 1 98 275 VAL A O 1
ATOM 2092 N N . LEU A 1 276 ? -14.984 21.297 0.699 1 98 276 LEU A N 1
ATOM 2093 C CA . LEU A 1 276 ? -14.758 21.109 2.127 1 98 276 LEU A CA 1
ATOM 2094 C C . LEU A 1 276 ? -13.422 20.422 2.375 1 98 276 LEU A C 1
ATOM 2096 O O . LEU A 1 276 ? -13.023 19.547 1.607 1 98 276 LEU A O 1
ATOM 2100 N N . GLY A 1 277 ? -12.719 20.844 3.391 1 97.69 277 GLY A N 1
ATOM 2101 C CA . GLY A 1 277 ? -11.453 20.234 3.754 1 97.69 277 GLY A CA 1
ATOM 2102 C C . GLY A 1 277 ? -11.32 19.984 5.242 1 97.69 277 GLY A C 1
ATOM 2103 O O . GLY A 1 277 ? -11.969 20.641 6.055 1 97.69 277 GLY A O 1
ATOM 2104 N N . LEU A 1 278 ? -10.531 18.984 5.551 1 97.06 278 LEU A N 1
ATOM 2105 C CA . LEU A 1 278 ? -10.219 18.672 6.941 1 97.06 278 LEU A CA 1
ATOM 2106 C C . LEU A 1 278 ? -8.742 18.922 7.234 1 97.06 278 LEU A C 1
ATOM 2108 O O . LEU A 1 278 ? -7.879 18.641 6.398 1 97.06 278 LEU A O 1
ATOM 2112 N N . ARG A 1 279 ? -8.445 19.422 8.391 1 94.5 279 ARG A N 1
ATOM 2113 C CA . ARG A 1 279 ? -7.062 19.5 8.859 1 94.5 279 ARG A CA 1
ATOM 2114 C C . ARG A 1 279 ? -7.004 19.5 10.383 1 94.5 279 ARG A C 1
ATOM 2116 O O . ARG A 1 279 ? -7.984 19.828 11.047 1 94.5 279 ARG A O 1
ATOM 2123 N N . PRO A 1 280 ? -5.895 19.094 10.922 1 95.75 280 PRO A N 1
ATOM 2124 C CA . PRO A 1 280 ? -5.754 19.141 12.375 1 95.75 280 PRO A CA 1
ATOM 2125 C C . PRO A 1 280 ? -5.906 20.547 12.945 1 95.75 280 PRO A C 1
ATOM 2127 O O . PRO A 1 280 ? -5.438 21.516 12.344 1 95.75 280 PRO A O 1
ATOM 2130 N N . TYR A 1 281 ? -6.586 20.609 14.039 1 94.75 281 TYR A N 1
ATOM 2131 C CA . TYR A 1 281 ? -6.711 21.875 14.75 1 94.75 281 TYR A CA 1
ATOM 2132 C C . TYR A 1 281 ? -5.406 22.25 15.445 1 94.75 281 TYR A C 1
ATOM 2134 O O . TYR A 1 281 ? -4.824 21.438 16.156 1 94.75 281 TYR A O 1
ATOM 2142 N N . ILE A 1 282 ? -4.934 23.422 15.195 1 94.06 282 ILE A N 1
ATOM 2143 C CA . ILE A 1 282 ? -3.764 23.953 15.883 1 94.06 282 ILE A CA 1
ATOM 2144 C C . ILE A 1 282 ? -4.203 24.969 16.938 1 94.06 282 ILE A C 1
ATOM 2146 O O . ILE A 1 282 ? -4.77 26.016 16.594 1 94.06 282 ILE A O 1
ATOM 2150 N N . PRO A 1 283 ? -3.928 24.688 18.141 1 92.06 283 PRO A N 1
ATOM 2151 C CA . PRO A 1 283 ? -4.34 25.609 19.188 1 92.06 283 PRO A CA 1
ATOM 2152 C C . PRO A 1 283 ? -3.648 26.969 19.078 1 92.06 283 PRO A C 1
ATOM 2154 O O . PRO A 1 283 ? -2.465 27.047 18.734 1 92.06 283 PRO A O 1
ATOM 2157 N N . ARG A 1 284 ? -4.379 27.969 19.438 1 91.81 284 ARG A N 1
ATOM 2158 C CA . ARG A 1 284 ? -3.797 29.297 19.453 1 91.81 284 ARG A CA 1
ATOM 2159 C C . ARG A 1 284 ? -2.842 29.469 20.641 1 91.81 284 ARG A C 1
ATOM 2161 O O . ARG A 1 284 ? -3.084 28.922 21.719 1 91.81 284 ARG A O 1
ATOM 2168 N N . SER A 1 285 ? -1.775 30.125 20.344 1 94.94 285 SER A N 1
ATOM 2169 C CA . SER A 1 285 ? -0.803 30.453 21.375 1 94.94 285 SER A CA 1
ATOM 2170 C C . SER A 1 285 ? -0.053 31.75 21.031 1 94.94 285 SER A C 1
ATOM 2172 O O . SER A 1 285 ? 0.02 32.125 19.875 1 94.94 285 SER A O 1
ATOM 2174 N N . LYS A 1 286 ? 0.374 32.375 22.109 1 95.88 286 LYS A N 1
ATOM 2175 C CA . LYS A 1 286 ? 1.174 33.594 21.891 1 95.88 286 LYS A CA 1
ATOM 2176 C C . LYS A 1 286 ? 2.424 33.281 21.062 1 95.88 286 LYS A C 1
ATOM 2178 O O . LYS A 1 286 ? 2.814 34.062 20.203 1 95.88 286 LYS A O 1
ATOM 2183 N N . GLN A 1 287 ? 3.012 32.188 21.312 1 96.12 287 GLN A N 1
ATOM 2184 C CA . GLN A 1 287 ? 4.223 31.766 20.625 1 96.12 287 GLN A CA 1
ATOM 2185 C C . GLN A 1 287 ? 3.961 31.578 19.125 1 96.12 287 GLN A C 1
ATOM 2187 O O . GLN A 1 287 ? 4.785 31.969 18.297 1 96.12 287 GLN A O 1
ATOM 2192 N N . LEU A 1 288 ? 2.875 30.953 18.812 1 96.94 288 LEU A N 1
ATOM 2193 C CA . LEU A 1 288 ? 2.525 30.734 17.406 1 96.94 288 LEU A CA 1
ATOM 2194 C C . LEU A 1 288 ? 2.268 32.062 16.703 1 96.94 288 LEU A C 1
ATOM 2196 O O . LEU A 1 288 ? 2.717 32.25 15.57 1 96.94 288 LEU A O 1
ATOM 2200 N N . GLU A 1 289 ? 1.56 33 17.375 1 95.81 289 GLU A N 1
ATOM 2201 C CA . GLU A 1 289 ? 1.274 34.281 16.781 1 95.81 289 GLU A CA 1
ATOM 2202 C C . GLU A 1 289 ? 2.557 35.062 16.547 1 95.81 289 GLU A C 1
ATOM 2204 O O . GLU A 1 289 ? 2.705 35.719 15.5 1 95.81 289 GLU A O 1
ATOM 2209 N N . ASP A 1 290 ? 3.398 35.062 17.531 1 95.94 290 ASP A N 1
ATOM 2210 C CA . ASP A 1 290 ? 4.688 35.719 17.375 1 95.94 290 ASP A CA 1
ATOM 2211 C C . ASP A 1 290 ? 5.488 35.125 16.234 1 95.94 290 ASP A C 1
ATOM 2213 O O . ASP A 1 290 ? 6.129 35.844 15.469 1 95.94 290 ASP A O 1
ATOM 2217 N N . PHE A 1 291 ? 5.488 33.812 16.188 1 96.62 291 PHE A N 1
ATOM 2218 C CA . PHE A 1 291 ? 6.207 33.156 15.109 1 96.62 291 PHE A CA 1
ATOM 2219 C C . PHE A 1 291 ? 5.656 33.562 13.75 1 96.62 291 PHE A C 1
ATOM 2221 O O . PHE A 1 291 ? 6.422 33.781 12.805 1 96.62 291 PHE A O 1
ATOM 2228 N N . LYS A 1 292 ? 4.348 33.531 13.594 1 93.94 292 LYS A N 1
ATOM 2229 C CA . LYS A 1 292 ? 3.705 33.938 12.336 1 93.94 292 LYS A CA 1
ATOM 2230 C C . LYS A 1 292 ? 4.133 35.344 11.922 1 93.94 292 LYS A C 1
ATOM 2232 O O . LYS A 1 292 ? 4.367 35.594 10.734 1 93.94 292 LYS A O 1
ATOM 2237 N N . ARG A 1 293 ? 4.188 36.25 12.852 1 92.69 293 ARG A N 1
ATOM 2238 C CA . ARG A 1 293 ? 4.617 37.594 12.57 1 92.69 293 ARG A CA 1
ATOM 2239 C C . ARG A 1 293 ? 6.055 37.625 12.062 1 92.69 293 ARG A C 1
ATOM 2241 O O . ARG A 1 293 ? 6.359 38.312 11.086 1 92.69 293 ARG A O 1
ATOM 2248 N N . ARG A 1 294 ? 6.906 36.906 12.695 1 92.94 294 ARG A N 1
ATOM 2249 C CA . ARG A 1 294 ? 8.305 36.844 12.281 1 92.94 294 ARG A CA 1
ATOM 2250 C C . ARG A 1 294 ? 8.445 36.188 10.906 1 92.94 294 ARG A C 1
ATOM 2252 O O . ARG A 1 294 ? 9.266 36.625 10.094 1 92.94 294 ARG A O 1
ATOM 2259 N N . TRP A 1 295 ? 7.676 35.125 10.734 1 90.81 295 TRP A N 1
ATOM 2260 C CA . TRP A 1 295 ? 7.672 34.469 9.445 1 90.81 295 TRP A CA 1
ATOM 2261 C C . TRP A 1 295 ? 7.34 35.438 8.32 1 90.81 295 TRP A C 1
ATOM 2263 O O . TRP A 1 295 ? 8.016 35.469 7.289 1 90.81 295 TRP A O 1
ATOM 2273 N N . LYS A 1 296 ? 6.305 36.188 8.516 1 85.94 296 LYS A N 1
ATOM 2274 C CA . LYS A 1 296 ? 5.871 37.156 7.516 1 85.94 296 LYS A CA 1
ATOM 2275 C C . LYS A 1 296 ? 6.949 38.188 7.254 1 85.94 296 LYS A C 1
ATOM 2277 O O . LYS A 1 296 ? 7.16 38.594 6.109 1 85.94 296 LYS A O 1
ATOM 2282 N N . ARG A 1 297 ? 7.598 38.562 8.25 1 84 297 ARG A N 1
ATOM 2283 C CA . ARG A 1 297 ? 8.648 39.562 8.133 1 84 297 ARG A CA 1
ATOM 2284 C C . ARG A 1 297 ? 9.844 39.031 7.367 1 84 297 ARG A C 1
ATOM 2286 O O . ARG A 1 297 ? 10.469 39.75 6.578 1 84 297 ARG A O 1
ATOM 2293 N N . ASN A 1 298 ? 10.203 37.812 7.699 1 78.06 298 ASN A N 1
ATOM 2294 C CA . ASN A 1 298 ? 11.352 37.156 7.055 1 78.06 298 ASN A CA 1
ATOM 2295 C C . ASN A 1 298 ? 11.086 36.906 5.574 1 78.06 298 ASN A C 1
ATOM 2297 O O . ASN A 1 298 ? 12.016 36.875 4.77 1 78.06 298 ASN A O 1
ATOM 2301 N N . LEU A 1 299 ? 9.883 36.562 5.23 1 70.25 299 LEU A N 1
ATOM 2302 C CA . LEU A 1 299 ? 9.516 36.344 3.836 1 70.25 299 LEU A CA 1
ATOM 2303 C C . LEU A 1 299 ? 9.664 37.656 3.035 1 70.25 299 LEU A C 1
ATOM 2305 O O . LEU A 1 299 ? 10.062 37.594 1.866 1 70.25 299 LEU A O 1
ATOM 2309 N N . THR A 1 300 ? 9.297 38.625 3.607 1 59.66 300 THR A N 1
ATOM 2310 C CA . THR A 1 300 ? 9.375 39.938 2.939 1 59.66 300 THR A CA 1
ATOM 2311 C C . THR A 1 300 ? 10.828 40.375 2.812 1 59.66 300 THR A C 1
ATOM 2313 O O . THR A 1 300 ? 11.172 41.125 1.892 1 59.66 300 THR A O 1
ATOM 2316 N N . SER A 1 301 ? 11.648 39.969 3.686 1 55.47 301 SER A N 1
ATOM 2317 C CA . SER A 1 301 ? 13.039 40.406 3.65 1 55.47 301 SER A CA 1
ATOM 2318 C C . SER A 1 301 ? 13.867 39.562 2.703 1 55.47 301 SER A C 1
ATOM 2320 O O . SER A 1 301 ? 14.969 39.938 2.318 1 55.47 301 SER A O 1
ATOM 2322 N N . SER A 1 302 ? 13.594 38.375 2.648 1 50.12 302 SER A N 1
ATOM 2323 C CA . SER A 1 302 ? 14.43 37.469 1.87 1 50.12 302 SER A CA 1
ATOM 2324 C C . SER A 1 302 ? 14.359 37.781 0.381 1 50.12 302 SER A C 1
ATOM 2326 O O . SER A 1 302 ? 13.406 38.438 -0.075 1 50.12 302 SER A O 1
ATOM 2328 N N . LYS A 1 303 ? 15.414 37.156 -0.302 1 48.41 303 LYS A N 1
ATOM 2329 C CA . LYS A 1 303 ? 15.695 37.375 -1.719 1 48.41 303 LYS A CA 1
ATOM 2330 C C . LYS A 1 303 ? 14.445 37.156 -2.564 1 48.41 303 LYS A C 1
ATOM 2332 O O . LYS A 1 303 ? 13.703 36.188 -2.355 1 48.41 303 LYS A O 1
ATOM 2337 N N . PRO A 1 304 ? 14.055 38.25 -3.35 1 44.91 304 PRO A N 1
ATOM 2338 C CA . PRO A 1 304 ? 12.883 38.312 -4.223 1 44.91 304 PRO A CA 1
ATOM 2339 C C . PRO A 1 304 ? 12.578 36.969 -4.871 1 44.91 304 PRO A C 1
ATOM 2341 O O . PRO A 1 304 ? 11.453 36.719 -5.328 1 44.91 304 PRO A O 1
ATOM 2344 N N . ASN A 1 305 ? 13.398 36.188 -5.016 1 41.62 305 ASN A N 1
ATOM 2345 C CA . ASN A 1 305 ? 13.242 35.125 -6 1 41.62 305 ASN A CA 1
ATOM 2346 C C . ASN A 1 305 ? 12.711 33.844 -5.359 1 41.62 305 ASN A C 1
ATOM 2348 O O . ASN A 1 305 ? 12.555 32.844 -6.035 1 41.62 305 ASN A O 1
ATOM 2352 N N . ILE A 1 306 ? 12.852 33.781 -4.117 1 47.47 306 ILE A N 1
ATOM 2353 C CA . ILE A 1 306 ? 12.328 32.5 -3.656 1 47.47 306 ILE A CA 1
ATOM 2354 C C . ILE A 1 306 ? 10.859 32.656 -3.264 1 47.47 306 ILE A C 1
ATOM 2356 O O . ILE A 1 306 ? 10.531 33.406 -2.34 1 47.47 306 ILE A O 1
ATOM 2360 N N . LYS A 1 307 ? 10.016 32.531 -4.184 1 50.97 307 LYS A N 1
ATOM 2361 C CA . LYS A 1 307 ? 8.57 32.5 -3.971 1 50.97 307 LYS A CA 1
ATOM 2362 C C . LYS A 1 307 ? 8.195 31.641 -2.773 1 50.97 307 LYS A C 1
ATOM 2364 O O . LYS A 1 307 ? 8.102 30.422 -2.893 1 50.97 307 LYS A O 1
ATOM 2369 N N . ILE A 1 308 ? 8.703 32.156 -1.543 1 54.22 308 ILE A N 1
ATOM 2370 C CA . ILE A 1 308 ? 8.359 31.375 -0.368 1 54.22 308 ILE A CA 1
ATOM 2371 C C . ILE A 1 308 ? 6.852 31.375 -0.157 1 54.22 308 ILE A C 1
ATOM 2373 O O . ILE A 1 308 ? 6.223 32.438 -0.161 1 54.22 308 ILE A O 1
ATOM 2377 N N . THR A 1 309 ? 6.242 30.109 -0.214 1 64.31 309 THR A N 1
ATOM 2378 C CA . THR A 1 309 ? 4.824 29.844 -0.008 1 64.31 309 THR A CA 1
ATOM 2379 C C . THR A 1 309 ? 4.441 30.047 1.456 1 64.31 309 THR A C 1
ATOM 2381 O O . THR A 1 309 ? 5.309 30.062 2.332 1 64.31 309 THR A O 1
ATOM 2384 N N . GLY A 1 310 ? 3.273 30.531 1.842 1 79.81 310 GLY A N 1
ATOM 2385 C CA . GLY A 1 310 ? 2.68 30.734 3.152 1 79.81 310 GLY A CA 1
ATOM 2386 C C . GLY A 1 310 ? 2.916 29.578 4.109 1 79.81 310 GLY A C 1
ATOM 2387 O O . GLY A 1 310 ? 3.105 28.438 3.682 1 79.81 310 GLY A O 1
ATOM 2388 N N . LEU A 1 311 ? 3.17 30 5.379 1 88.75 311 LEU A N 1
ATOM 2389 C CA . LEU A 1 311 ? 3.285 29.016 6.453 1 88.75 311 LEU A CA 1
ATOM 2390 C C . LEU A 1 311 ? 2.152 28 6.379 1 88.75 311 LEU A C 1
ATOM 2392 O O . LEU A 1 311 ? 1.008 28.359 6.094 1 88.75 311 LEU A O 1
ATOM 2396 N N . ASN A 1 312 ? 2.494 26.75 6.52 1 91.06 312 ASN A N 1
ATOM 2397 C CA . ASN A 1 312 ? 1.513 25.672 6.492 1 91.06 312 ASN A CA 1
ATOM 2398 C C . ASN A 1 312 ? 1.722 24.688 7.641 1 91.06 312 ASN A C 1
ATOM 2400 O O . ASN A 1 312 ? 2.662 24.828 8.422 1 91.06 312 ASN A O 1
ATOM 2404 N N . LEU A 1 313 ? 0.842 23.797 7.75 1 94.31 313 LEU A N 1
ATOM 2405 C CA . LEU A 1 313 ? 0.835 22.828 8.836 1 94.31 313 LEU A CA 1
ATOM 2406 C C . LEU A 1 313 ? 2.158 22.078 8.898 1 94.31 313 LEU A C 1
ATOM 2408 O O . LEU A 1 313 ? 2.707 21.859 9.984 1 94.31 313 LEU A O 1
ATOM 2412 N N . PHE A 1 314 ? 2.73 21.672 7.812 1 96.75 314 PHE A N 1
ATOM 2413 C CA . PHE A 1 314 ? 3.955 20.875 7.754 1 96.75 314 PHE A CA 1
ATOM 2414 C C . PHE A 1 314 ? 5.145 21.688 8.25 1 96.75 314 PHE A C 1
ATOM 2416 O O . PHE A 1 314 ? 6.07 21.141 8.852 1 96.75 314 PHE A O 1
ATOM 2423 N N . GLY A 1 315 ? 5.109 22.969 7.949 1 96.38 315 GLY A N 1
ATOM 2424 C CA . GLY A 1 315 ? 6.137 23.828 8.508 1 96.38 315 GLY A CA 1
ATOM 2425 C C . GLY A 1 315 ? 6.133 23.859 10.023 1 96.38 315 GLY A C 1
ATOM 2426 O O . GLY A 1 315 ? 7.195 23.812 10.648 1 96.38 315 GLY A O 1
ATOM 2427 N N . LEU A 1 316 ? 4.965 23.922 10.578 1 97.56 316 LEU A N 1
ATOM 2428 C CA . LEU A 1 316 ? 4.836 23.953 12.031 1 97.56 316 LEU A CA 1
ATOM 2429 C C . LEU A 1 316 ? 5.312 22.641 12.648 1 97.56 316 LEU A C 1
ATOM 2431 O O . LEU A 1 316 ? 6.008 22.641 13.664 1 97.56 316 LEU A O 1
ATOM 2435 N N . TRP A 1 317 ? 4.941 21.516 12.023 1 98.31 317 TRP A N 1
ATOM 2436 C CA . TRP A 1 317 ? 5.398 20.219 12.5 1 98.31 317 TRP A CA 1
ATOM 2437 C C . TRP A 1 317 ? 6.91 20.078 12.344 1 98.31 317 TRP A C 1
ATOM 2439 O O . TRP A 1 317 ? 7.574 19.469 13.18 1 98.31 317 TRP A O 1
ATOM 2449 N N . ALA A 1 318 ? 7.434 20.609 11.25 1 98.75 318 ALA A N 1
ATOM 2450 C CA . ALA A 1 318 ? 8.883 20.594 11.055 1 98.75 318 ALA A CA 1
ATOM 2451 C C . ALA A 1 318 ? 9.594 21.375 12.148 1 98.75 318 ALA A C 1
ATOM 2453 O O . ALA A 1 318 ? 10.617 20.938 12.672 1 98.75 318 ALA A O 1
ATOM 2454 N N . TYR A 1 319 ? 9.094 22.562 12.508 1 98.69 319 TYR A N 1
ATOM 2455 C CA . TYR A 1 319 ? 9.625 23.375 13.594 1 98.69 319 TYR A CA 1
ATOM 2456 C C . TYR A 1 319 ? 9.664 22.594 14.898 1 98.69 319 TYR A C 1
ATOM 2458 O O . TYR A 1 319 ? 10.703 22.531 15.555 1 98.69 319 TYR A O 1
ATOM 2466 N N . ASP A 1 320 ? 8.562 22 15.25 1 98.81 320 ASP A N 1
ATOM 2467 C CA . ASP A 1 320 ? 8.453 21.266 16.5 1 98.81 320 ASP A CA 1
ATOM 2468 C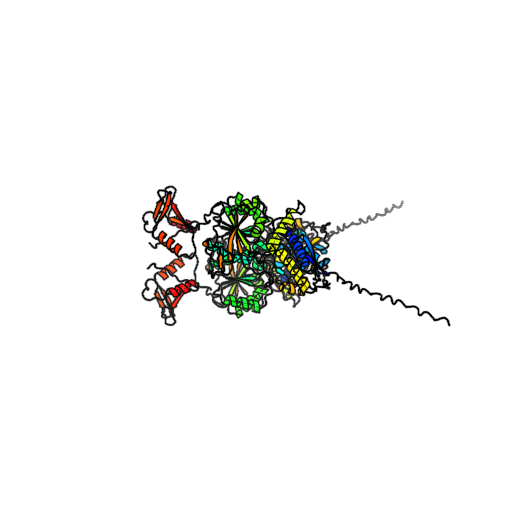 C . ASP A 1 320 ? 9.367 20.047 16.5 1 98.81 320 ASP A C 1
ATOM 2470 O O . ASP A 1 320 ? 9.906 19.656 17.531 1 98.81 320 ASP A O 1
ATOM 2474 N N . THR A 1 321 ? 9.508 19.406 15.32 1 98.88 321 THR A N 1
ATOM 2475 C CA . THR A 1 321 ? 10.391 18.25 15.18 1 98.88 321 THR A CA 1
ATOM 2476 C C . THR A 1 321 ? 11.828 18.625 15.492 1 98.88 321 THR A C 1
ATOM 2478 O O . THR A 1 321 ? 12.516 17.922 16.234 1 98.88 321 THR A O 1
ATOM 2481 N N . ALA A 1 322 ? 12.289 19.734 14.914 1 98.88 322 ALA A N 1
ATOM 2482 C CA . ALA A 1 322 ? 13.648 20.203 15.172 1 98.88 322 ALA A CA 1
ATOM 2483 C C . ALA A 1 322 ? 13.844 20.531 16.656 1 98.88 322 ALA A C 1
ATOM 2485 O O . ALA A 1 322 ? 14.883 20.219 17.234 1 98.88 322 ALA A O 1
ATOM 2486 N N . TRP A 1 323 ? 12.844 21.172 17.234 1 98.62 323 TRP A N 1
ATOM 2487 C CA . TRP A 1 323 ? 12.875 21.484 18.656 1 98.62 323 TRP A CA 1
ATOM 2488 C C . TRP A 1 323 ? 12.984 20.219 19.5 1 98.62 323 TRP A C 1
ATOM 2490 O O . TRP A 1 323 ? 13.812 20.156 20.406 1 98.62 323 TRP A O 1
ATOM 2500 N N . ALA A 1 324 ? 12.164 19.234 19.203 1 98.81 324 ALA A N 1
ATOM 2501 C CA . ALA A 1 324 ? 12.156 17.969 19.922 1 98.81 324 ALA A CA 1
ATOM 2502 C C . ALA A 1 324 ? 13.516 17.266 19.828 1 98.81 324 ALA A C 1
ATOM 2504 O O . ALA A 1 324 ? 14.016 16.734 20.812 1 98.81 324 ALA A O 1
ATOM 2505 N N . LEU A 1 325 ? 14.055 17.266 18.672 1 98.69 325 LEU A N 1
ATOM 2506 C CA . LEU A 1 325 ? 15.32 16.578 18.453 1 98.69 325 LEU A CA 1
ATOM 2507 C C . LEU A 1 325 ? 16.453 17.266 19.219 1 98.69 325 LEU A C 1
ATOM 2509 O O . LEU A 1 325 ? 17.312 16.594 19.797 1 98.69 325 LEU A O 1
ATOM 2513 N N . ALA A 1 326 ? 16.5 18.609 19.219 1 98.19 326 ALA A N 1
ATOM 2514 C CA . ALA A 1 326 ? 17.5 19.359 19.984 1 98.19 326 ALA A CA 1
ATOM 2515 C C . ALA A 1 326 ? 17.438 19.031 21.469 1 98.19 326 ALA A C 1
ATOM 2517 O O . ALA A 1 326 ? 18.453 18.797 22.109 1 98.19 326 ALA A O 1
ATOM 2518 N N . MET A 1 327 ? 16.234 18.969 21.984 1 98.12 327 MET A N 1
ATOM 2519 C CA . MET A 1 327 ? 16.031 18.609 23.391 1 98.12 327 MET A CA 1
ATOM 2520 C C . MET A 1 327 ? 16.516 17.188 23.672 1 98.12 327 MET A C 1
ATOM 2522 O O . MET A 1 327 ? 17.203 16.953 24.656 1 98.12 327 MET A O 1
ATOM 2526 N N . ALA A 1 328 ? 16.141 16.312 22.781 1 98.25 328 ALA A N 1
ATOM 2527 C CA . ALA A 1 328 ? 16.438 14.891 22.984 1 98.25 328 ALA A CA 1
ATOM 2528 C C . ALA A 1 328 ? 17.953 14.633 22.922 1 98.25 328 ALA A C 1
ATOM 2530 O O . ALA A 1 328 ? 18.469 13.82 23.688 1 98.25 328 ALA A O 1
ATOM 2531 N N . VAL A 1 329 ? 18.625 15.281 22.016 1 96.88 329 VAL A N 1
ATOM 2532 C CA . VAL A 1 329 ? 20.062 15.094 21.844 1 96.88 329 VAL A CA 1
ATOM 2533 C C . VAL A 1 329 ? 20.797 15.531 23.109 1 96.88 329 VAL A C 1
ATOM 2535 O O . VAL A 1 329 ? 21.719 14.852 23.562 1 96.88 329 VAL A O 1
ATOM 2538 N N . GLU A 1 330 ? 20.422 16.672 23.656 1 96 330 GLU A N 1
ATOM 2539 C CA . GLU A 1 330 ? 21.016 17.172 24.891 1 96 330 GLU A CA 1
ATOM 2540 C C . GLU A 1 330 ? 20.781 16.203 26.047 1 96 330 GLU A C 1
ATOM 2542 O O . GLU A 1 330 ? 21.703 15.852 26.781 1 96 330 GLU A O 1
ATOM 2547 N N . LYS A 1 331 ? 19.578 15.766 26.141 1 96.06 331 LYS A N 1
ATOM 2548 C CA . LYS A 1 331 ? 19.188 14.867 27.219 1 96.06 331 LYS A CA 1
ATOM 2549 C C . LYS A 1 331 ? 19.906 13.523 27.094 1 96.06 331 LYS A C 1
ATOM 2551 O O . LYS A 1 331 ? 20.234 12.898 28.109 1 96.06 331 LYS A O 1
ATOM 2556 N N . ALA A 1 332 ? 20.078 13.055 25.859 1 94.75 332 ALA A N 1
ATOM 2557 C CA . ALA A 1 332 ? 20.734 11.766 25.609 1 94.75 332 ALA A CA 1
ATOM 2558 C C . ALA A 1 332 ? 22.219 11.836 25.906 1 94.75 332 ALA A C 1
ATOM 2560 O O . ALA A 1 332 ? 22.891 10.805 26.047 1 94.75 332 ALA A O 1
ATOM 2561 N N . GLY A 1 333 ? 22.766 13.047 26 1 91.31 333 GLY A N 1
ATOM 2562 C CA . GLY A 1 333 ? 24.188 13.203 26.25 1 91.31 333 GLY A CA 1
ATOM 2563 C C . GLY A 1 333 ? 25.047 12.68 25.125 1 91.31 333 GLY A C 1
ATOM 2564 O O . GLY A 1 333 ? 26.062 12.031 25.359 1 91.31 333 GLY A O 1
ATOM 2565 N N . ILE A 1 334 ? 24.516 12.805 23.953 1 82.38 334 ILE A N 1
ATOM 2566 C CA . ILE A 1 334 ? 25.234 12.312 22.766 1 82.38 334 ILE A CA 1
ATOM 2567 C C . ILE A 1 334 ? 26.562 13.047 22.625 1 82.38 334 ILE A C 1
ATOM 2569 O O . ILE A 1 334 ? 26.609 14.281 22.641 1 82.38 334 ILE A O 1
ATOM 2573 N N . MET A 1 335 ? 27.625 12.312 22.797 1 75.38 335 MET A N 1
ATOM 2574 C CA . MET A 1 335 ? 28.969 12.828 22.547 1 75.38 335 MET A CA 1
ATOM 2575 C C . MET A 1 335 ? 29.562 12.188 21.281 1 75.38 335 MET A C 1
ATOM 2577 O O . MET A 1 335 ? 28.938 11.328 20.672 1 75.38 335 MET A O 1
ATOM 2581 N N . HIS A 1 336 ? 30.766 12.453 20.969 1 68.88 336 HIS A N 1
ATOM 2582 C CA . HIS A 1 336 ? 31.422 11.961 19.766 1 68.88 336 HIS A CA 1
ATOM 2583 C C . HIS A 1 336 ? 31.266 10.453 19.641 1 68.88 336 HIS A C 1
ATOM 2585 O O . HIS A 1 336 ? 31.562 9.711 20.578 1 68.88 336 HIS A O 1
ATOM 2591 N N . SER A 1 337 ? 30.094 10.078 18.891 1 68.62 337 SER A N 1
ATOM 2592 C CA . SER A 1 337 ? 29.953 8.648 18.609 1 68.62 337 SER A CA 1
ATOM 2593 C C . SER A 1 337 ? 29.906 8.391 17.109 1 68.62 337 SER A C 1
ATOM 2595 O O . SER A 1 337 ? 29.562 9.289 16.328 1 68.62 337 SER A O 1
ATOM 2597 N N . GLY A 1 338 ? 30.516 7.293 16.609 1 79.12 338 GLY A N 1
ATOM 2598 C CA . GLY A 1 338 ? 30.594 6.902 15.203 1 79.12 338 GLY A CA 1
ATOM 2599 C C . GLY A 1 338 ? 29.75 5.684 14.875 1 79.12 338 GLY A C 1
ATOM 2600 O O . GLY A 1 338 ? 28.766 5.398 15.562 1 79.12 338 GLY A O 1
ATOM 2601 N N . PHE A 1 339 ? 29.875 5.176 13.773 1 86.94 339 PHE A N 1
ATOM 2602 C CA . PHE A 1 339 ? 29.234 3.971 13.258 1 86.94 339 PHE A CA 1
ATOM 2603 C C . PHE A 1 339 ? 30.141 2.762 13.414 1 86.94 339 PHE A C 1
ATOM 2605 O O . PHE A 1 339 ? 31.359 2.859 13.188 1 86.94 339 PHE A O 1
ATOM 2612 N N . LEU A 1 340 ? 29.531 1.736 13.961 1 87.75 340 LEU A N 1
ATOM 2613 C CA . LEU A 1 340 ? 30.25 0.462 13.969 1 87.75 340 LEU A CA 1
ATOM 2614 C C . LEU A 1 340 ? 30.172 -0.208 12.602 1 87.75 340 LEU A C 1
ATOM 2616 O O . LEU A 1 340 ? 29.094 -0.393 12.047 1 87.75 340 LEU A O 1
ATOM 2620 N N . LYS A 1 341 ? 31.281 -0.436 12.062 1 81 341 LYS A N 1
ATOM 2621 C CA . LYS A 1 341 ? 31.328 -1.059 10.75 1 81 341 LYS A CA 1
ATOM 2622 C C . LYS A 1 341 ? 31 -2.547 10.828 1 81 341 LYS A C 1
ATOM 2624 O O . LYS A 1 341 ? 31.375 -3.215 11.797 1 81 341 LYS A O 1
ATOM 2629 N N . LYS A 1 342 ? 30.219 -2.881 9.828 1 71.06 342 LYS A N 1
ATOM 2630 C CA . LYS A 1 342 ? 29.922 -4.309 9.734 1 71.06 342 LYS A CA 1
ATOM 2631 C C . LYS A 1 342 ? 31.078 -5.059 9.07 1 71.06 342 LYS A C 1
ATOM 2633 O O . LYS A 1 342 ? 31.656 -4.578 8.094 1 71.06 342 LYS A O 1
ATOM 2638 N N . ASN A 1 343 ? 31.938 -5.77 9.711 1 57.47 343 ASN A N 1
ATOM 2639 C CA . ASN A 1 343 ? 33.094 -6.473 9.172 1 57.47 343 ASN A CA 1
ATOM 2640 C C . ASN A 1 343 ? 32.719 -7.32 7.961 1 57.47 343 ASN A C 1
ATOM 2642 O O . ASN A 1 343 ? 33.469 -7.348 6.973 1 57.47 343 ASN A O 1
ATOM 2646 N N . ALA A 1 344 ? 31.859 -8.234 7.984 1 59.81 344 ALA A N 1
ATOM 2647 C CA . ALA A 1 344 ? 31.922 -9.492 7.238 1 59.81 344 ALA A CA 1
ATOM 2648 C C . ALA A 1 344 ? 30.953 -9.477 6.055 1 59.81 344 ALA A C 1
ATOM 2650 O O . ALA A 1 344 ? 30.453 -10.523 5.641 1 59.81 344 ALA A O 1
ATOM 2651 N N . SER A 1 345 ? 30.953 -8.25 5.277 1 67.5 345 SER A N 1
ATOM 2652 C CA . SER A 1 345 ? 30.016 -8.516 4.18 1 67.5 345 SER A CA 1
ATOM 2653 C C . SER A 1 345 ? 30.766 -8.984 2.932 1 67.5 345 SER A C 1
ATOM 2655 O O . SER A 1 345 ? 31.875 -8.523 2.652 1 67.5 345 SER A O 1
ATOM 2657 N N . LYS A 1 346 ? 30.281 -9.969 2.342 1 73.38 346 LYS A N 1
ATOM 2658 C CA . LYS A 1 346 ? 30.828 -10.5 1.094 1 73.38 346 LYS A CA 1
ATOM 2659 C C . LYS A 1 346 ? 30.672 -9.484 -0.041 1 73.38 346 LYS A C 1
ATOM 2661 O O . LYS A 1 346 ? 31.453 -9.5 -0.995 1 73.38 346 LYS A O 1
ATOM 2666 N N . SER A 1 347 ? 29.75 -8.609 0.137 1 84.62 347 SER A N 1
ATOM 2667 C CA . SER A 1 347 ? 29.5 -7.617 -0.9 1 84.62 347 SER A CA 1
ATOM 2668 C C . SER A 1 347 ? 30.078 -6.254 -0.507 1 84.62 347 SER A C 1
ATOM 2670 O O . SER A 1 347 ? 30.094 -5.906 0.675 1 84.62 347 SER A O 1
ATOM 2672 N N . ASN A 1 348 ? 30.547 -5.492 -1.539 1 89.25 348 ASN A N 1
ATOM 2673 C CA . ASN A 1 348 ? 31.172 -4.188 -1.291 1 89.25 348 ASN A CA 1
ATOM 2674 C C . ASN A 1 348 ? 30.188 -3.049 -1.575 1 89.25 348 ASN A C 1
ATOM 2676 O O . ASN A 1 348 ? 30.578 -1.879 -1.563 1 89.25 348 ASN A O 1
ATOM 2680 N N . VAL A 1 349 ? 28.938 -3.41 -1.822 1 93.94 349 VAL A N 1
ATOM 2681 C CA . VAL A 1 349 ? 28 -2.322 -2.074 1 93.94 349 VAL A CA 1
ATOM 2682 C C . VAL A 1 349 ? 27.609 -1.654 -0.756 1 93.94 349 VAL A C 1
ATOM 2684 O O . VAL A 1 349 ? 27.609 -2.301 0.294 1 93.94 349 VAL A O 1
ATOM 2687 N N . ASP A 1 350 ? 27.25 -0.386 -0.848 1 94.31 350 ASP A N 1
ATOM 2688 C CA . ASP A 1 350 ? 27.031 0.455 0.326 1 94.31 350 ASP A CA 1
ATOM 2689 C C . ASP A 1 350 ? 25.938 -0.125 1.223 1 94.31 350 ASP A C 1
ATOM 2691 O O . ASP A 1 350 ? 26.047 -0.079 2.449 1 94.31 350 ASP A O 1
ATOM 2695 N N . LEU A 1 351 ? 24.891 -0.659 0.636 1 95.88 351 LEU A N 1
ATOM 2696 C CA . LEU A 1 351 ? 23.781 -1.206 1.398 1 95.88 351 LEU A CA 1
ATOM 2697 C C . LEU A 1 351 ? 24.219 -2.395 2.24 1 95.88 351 LEU A C 1
ATOM 2699 O O . LEU A 1 351 ? 23.719 -2.607 3.344 1 95.88 351 LEU A O 1
ATOM 2703 N N . ALA A 1 352 ? 25.172 -3.16 1.745 1 93.88 352 ALA A N 1
ATOM 2704 C CA . ALA A 1 352 ? 25.656 -4.348 2.438 1 93.88 352 ALA A CA 1
ATOM 2705 C C . ALA A 1 352 ? 26.625 -3.973 3.561 1 93.88 352 ALA A C 1
ATOM 2707 O O . ALA A 1 352 ? 26.719 -4.684 4.562 1 93.88 352 ALA A O 1
ATOM 2708 N N . THR A 1 353 ? 27.312 -2.836 3.439 1 93.44 353 THR A N 1
ATOM 2709 C CA . THR A 1 353 ? 28.359 -2.461 4.375 1 93.44 353 THR A CA 1
ATOM 2710 C C . THR A 1 353 ? 27.875 -1.375 5.332 1 93.44 353 THR A C 1
ATOM 2712 O O . THR A 1 353 ? 28.672 -0.798 6.078 1 93.44 353 THR A O 1
ATOM 2715 N N . LEU A 1 354 ? 26.625 -1.093 5.289 1 94.12 354 LEU A N 1
ATOM 2716 C CA . LEU A 1 354 ? 26.078 -0.041 6.133 1 94.12 354 LEU A CA 1
ATOM 2717 C C . LEU A 1 354 ? 26.328 -0.338 7.605 1 94.12 354 LEU A C 1
ATOM 2719 O O . LEU A 1 354 ? 26 -1.429 8.086 1 94.12 354 LEU A O 1
ATOM 2723 N N . GLY A 1 355 ? 26.938 0.556 8.305 1 94.44 355 GLY A N 1
ATOM 2724 C CA . GLY A 1 355 ? 27.25 0.392 9.711 1 94.44 355 GLY A CA 1
ATOM 2725 C C . GLY A 1 355 ? 26.047 0.614 10.617 1 94.44 355 GLY A C 1
ATOM 2726 O O . GLY A 1 355 ? 24.953 0.889 10.141 1 94.44 355 GLY A O 1
ATOM 2727 N N . ILE A 1 356 ? 26.297 0.442 11.906 1 95.88 356 ILE A N 1
ATOM 2728 C CA . ILE A 1 356 ? 25.266 0.59 12.93 1 95.88 356 ILE A CA 1
ATOM 2729 C C . ILE A 1 356 ? 25.625 1.764 13.844 1 95.88 356 ILE A C 1
ATOM 2731 O O . ILE A 1 356 ? 26.75 1.868 14.328 1 95.88 356 ILE A O 1
ATOM 2735 N N . SER A 1 357 ? 24.656 2.67 14.047 1 96.06 357 SER A N 1
ATOM 2736 C CA . SER A 1 357 ? 24.875 3.816 14.922 1 96.06 357 SER A CA 1
ATOM 2737 C C . SER A 1 357 ? 25.047 3.377 16.375 1 96.06 357 SER A C 1
ATOM 2739 O O . SER A 1 357 ? 24.25 2.6 16.891 1 96.06 357 SER A O 1
ATOM 2741 N N . GLU A 1 358 ? 26.062 3.883 17.031 1 94.19 358 GLU A N 1
ATOM 2742 C CA . GLU A 1 358 ? 26.312 3.547 18.422 1 94.19 358 GLU A CA 1
ATOM 2743 C C . GLU A 1 358 ? 25.344 4.277 19.359 1 94.19 358 GLU A C 1
ATOM 2745 O O . GLU A 1 358 ? 25.078 3.818 20.469 1 94.19 358 GLU A O 1
ATOM 2750 N N . THR A 1 359 ? 24.844 5.336 18.906 1 94 359 THR A N 1
ATOM 2751 C CA . THR A 1 359 ? 24.031 6.18 19.766 1 94 359 THR A CA 1
ATOM 2752 C C . THR A 1 359 ? 22.562 6.133 19.359 1 94 359 THR A C 1
ATOM 2754 O O . THR A 1 359 ? 21.719 6.738 20.016 1 94 359 THR A O 1
ATOM 2757 N N . GLY A 1 360 ? 22.266 5.414 18.297 1 96.12 360 GLY A N 1
ATOM 2758 C CA . GLY A 1 360 ? 20.938 5.453 17.703 1 96.12 360 GLY A CA 1
ATOM 2759 C C . GLY A 1 360 ? 19.844 5.051 18.672 1 96.12 360 GLY A C 1
ATOM 2760 O O . GLY A 1 360 ? 18.812 5.719 18.75 1 96.12 360 GLY A O 1
ATOM 2761 N N . GLN A 1 361 ? 20.062 3.988 19.438 1 96.19 361 GLN A N 1
ATOM 2762 C CA . GLN A 1 361 ? 19.047 3.492 20.359 1 96.19 361 GLN A CA 1
ATOM 2763 C C . GLN A 1 361 ? 18.797 4.477 21.5 1 96.19 361 GLN A C 1
ATOM 2765 O O . GLN A 1 361 ? 17.656 4.727 21.875 1 96.19 361 GLN A O 1
ATOM 2770 N N . THR A 1 362 ? 19.859 5.016 22.016 1 96.56 362 THR A N 1
ATOM 2771 C CA . THR A 1 362 ? 19.734 5.977 23.109 1 96.56 362 THR A CA 1
ATOM 2772 C C . THR A 1 362 ? 18.969 7.219 22.641 1 96.56 362 THR A C 1
ATOM 2774 O O . THR A 1 362 ? 18.109 7.73 23.359 1 96.56 362 THR A O 1
ATOM 2777 N N . LEU A 1 363 ? 19.359 7.699 21.484 1 97.5 363 LEU A N 1
ATOM 2778 C CA . LEU A 1 363 ? 18.672 8.867 20.938 1 97.5 363 LEU A CA 1
ATOM 2779 C C . LEU A 1 363 ? 17.203 8.562 20.688 1 97.5 363 LEU A C 1
ATOM 2781 O O . LEU A 1 363 ? 16.328 9.391 20.984 1 97.5 363 LEU A O 1
ATOM 2785 N N . LEU A 1 364 ? 16.922 7.383 20.141 1 98.25 364 LEU A N 1
ATOM 2786 C CA . LEU A 1 364 ? 15.539 6.953 19.906 1 98.25 364 LEU A CA 1
ATOM 2787 C C . LEU A 1 364 ? 14.727 7 21.188 1 98.25 364 LEU A C 1
ATOM 2789 O O . LEU A 1 364 ? 13.641 7.582 21.219 1 98.25 364 LEU A O 1
ATOM 2793 N N . ASP A 1 365 ? 15.266 6.469 22.266 1 97.81 365 ASP A N 1
ATOM 2794 C CA . ASP A 1 365 ? 14.562 6.398 23.547 1 97.81 365 ASP A CA 1
ATOM 2795 C C . ASP A 1 365 ? 14.273 7.793 24.094 1 97.81 365 ASP A C 1
ATOM 2797 O O . ASP A 1 365 ? 13.195 8.047 24.625 1 97.81 365 ASP A O 1
ATOM 2801 N N . THR A 1 366 ? 15.195 8.648 23.891 1 98.19 366 THR A N 1
ATOM 2802 C CA . THR A 1 366 ? 15.039 10 24.422 1 98.19 366 THR A CA 1
ATOM 2803 C C . THR A 1 366 ? 14.031 10.789 23.594 1 98.19 366 THR A C 1
ATOM 2805 O O . THR A 1 366 ? 13.25 11.578 24.125 1 98.19 366 THR A O 1
ATOM 2808 N N . ILE A 1 367 ? 14.031 10.617 22.266 1 98.62 367 ILE A N 1
ATOM 2809 C CA . ILE A 1 367 ? 13.055 11.289 21.422 1 98.62 367 ILE A CA 1
ATOM 2810 C C . ILE A 1 367 ? 11.641 10.859 21.828 1 98.62 367 ILE A C 1
ATOM 2812 O O . ILE A 1 367 ? 10.742 11.695 21.953 1 98.62 367 ILE A O 1
ATOM 2816 N N . LEU A 1 368 ? 11.461 9.578 22.078 1 98.38 368 LEU A N 1
ATOM 2817 C CA . LEU A 1 368 ? 10.148 9.008 22.344 1 98.38 368 LEU A CA 1
ATOM 2818 C C . LEU A 1 368 ? 9.586 9.523 23.656 1 98.38 368 LEU A C 1
ATOM 2820 O O . LEU A 1 368 ? 8.367 9.508 23.875 1 98.38 368 LEU A O 1
ATOM 2824 N N . THR A 1 369 ? 10.469 10.078 24.531 1 97.75 369 THR A N 1
ATOM 2825 C CA . THR A 1 369 ? 10.016 10.531 25.828 1 97.75 369 THR A CA 1
ATOM 2826 C C . THR A 1 369 ? 10.031 12.055 25.922 1 97.75 369 THR A C 1
ATOM 2828 O O . THR A 1 369 ? 9.781 12.633 26.984 1 97.75 369 THR A O 1
ATOM 2831 N N . THR A 1 370 ? 10.344 12.672 24.891 1 98.06 370 THR A N 1
ATOM 2832 C CA . THR A 1 370 ? 10.383 14.125 24.844 1 98.06 370 THR A CA 1
ATOM 2833 C C . THR A 1 370 ? 8.977 14.711 24.797 1 98.06 370 THR A C 1
ATOM 2835 O O . THR A 1 370 ? 8.141 14.266 24.016 1 98.06 370 THR A O 1
ATOM 2838 N N . GLU A 1 371 ? 8.734 15.719 25.656 1 97.69 371 GLU A N 1
ATOM 2839 C CA . GLU A 1 371 ? 7.453 16.406 25.703 1 97.69 371 GLU A CA 1
ATOM 2840 C C . GLU A 1 371 ? 7.641 17.906 25.906 1 97.69 371 GLU A C 1
ATOM 2842 O O . GLU A 1 371 ? 8.523 18.328 26.656 1 97.69 371 GLU A O 1
ATOM 2847 N N . PHE A 1 372 ? 6.879 18.719 25.25 1 97.62 372 PHE A N 1
ATOM 2848 C CA . PHE A 1 372 ? 6.875 20.172 25.406 1 97.62 372 PHE A CA 1
ATOM 2849 C C . PHE A 1 372 ? 5.684 20.797 24.688 1 97.62 372 PHE A C 1
ATOM 2851 O O . PHE A 1 372 ? 4.949 20.109 23.984 1 97.62 372 PHE A O 1
ATOM 2858 N N . GLN A 1 373 ? 5.461 22.031 24.953 1 97.06 373 GLN A N 1
ATOM 2859 C CA . GLN A 1 373 ? 4.461 22.797 24.203 1 97.06 373 GLN A CA 1
ATOM 2860 C C . GLN A 1 373 ? 5.07 23.422 22.953 1 97.06 373 GLN A C 1
ATOM 2862 O O . GLN A 1 373 ? 5.82 24.406 23.047 1 97.06 373 GLN A O 1
ATOM 2867 N N . GLY A 1 374 ? 4.746 22.875 21.797 1 97.38 374 GLY A N 1
ATOM 2868 C CA . GLY A 1 374 ? 5.277 23.391 20.547 1 97.38 374 GLY A CA 1
ATOM 2869 C C . GLY A 1 374 ? 4.363 24.391 19.875 1 97.38 374 GLY A C 1
ATOM 2870 O O . GLY A 1 374 ? 3.348 24.797 20.453 1 97.38 374 GLY A O 1
ATOM 2871 N N . LEU A 1 375 ? 4.77 24.828 18.688 1 97.56 375 LEU A N 1
ATOM 2872 C CA . LEU A 1 375 ? 3.959 25.75 17.922 1 97.56 375 LEU A CA 1
ATOM 2873 C C . LEU A 1 375 ? 2.646 25.109 17.484 1 97.56 375 LEU A C 1
ATOM 2875 O O . LEU A 1 375 ? 1.619 25.781 17.391 1 97.56 375 LEU A O 1
ATOM 2879 N N . SER A 1 376 ? 2.703 23.797 17.172 1 96.31 376 SER A N 1
ATOM 2880 C CA . SER A 1 376 ? 1.535 23.094 16.641 1 96.31 376 SER A CA 1
ATOM 2881 C C . SER A 1 376 ? 0.71 22.484 17.766 1 96.31 376 SER A C 1
ATOM 2883 O O . SER A 1 376 ? -0.252 21.75 17.516 1 96.31 376 SER A O 1
ATOM 2885 N N . GLY A 1 377 ? 1.044 22.734 18.969 1 94.81 377 GLY A N 1
ATOM 2886 C CA . GLY A 1 377 ? 0.38 22.141 20.109 1 94.81 377 GLY A CA 1
ATOM 2887 C C . GLY A 1 377 ? 1.304 21.281 20.969 1 94.81 377 GLY A C 1
ATOM 2888 O O . GLY A 1 377 ? 2.527 21.391 20.859 1 94.81 377 GLY A O 1
ATOM 2889 N N . LYS A 1 378 ? 0.707 20.516 21.859 1 95.38 378 LYS A N 1
ATOM 2890 C CA . LYS A 1 378 ? 1.5 19.656 22.75 1 95.38 378 LYS A CA 1
ATOM 2891 C C . LYS A 1 378 ? 2.232 18.578 21.953 1 95.38 378 LYS A C 1
ATOM 2893 O O . LYS A 1 378 ? 1.612 17.828 21.203 1 95.38 378 LYS A O 1
ATOM 2898 N N . PHE A 1 379 ? 3.527 18.562 22.078 1 97.75 379 PHE A N 1
ATOM 2899 C CA . PHE A 1 379 ? 4.344 17.516 21.484 1 97.75 379 PHE A CA 1
ATOM 2900 C C . PHE A 1 379 ? 4.461 16.328 22.422 1 97.75 379 PHE A C 1
ATOM 2902 O O . PHE A 1 379 ? 5.098 16.422 23.469 1 97.75 379 PHE A O 1
ATOM 2909 N N . HIS A 1 380 ? 3.801 15.328 22.125 1 97.38 380 HIS A N 1
ATOM 2910 C CA . HIS A 1 380 ? 3.809 14.062 22.859 1 97.38 380 HIS A CA 1
ATOM 2911 C C . HIS A 1 380 ? 3.625 12.883 21.922 1 97.38 380 HIS A C 1
ATOM 2913 O O . HIS A 1 380 ? 2.664 12.836 21.141 1 97.38 380 HIS A O 1
ATOM 2919 N N . LEU A 1 381 ? 4.586 11.984 21.984 1 98.06 381 LEU A N 1
ATOM 2920 C CA . LEU A 1 381 ? 4.539 10.828 21.094 1 98.06 381 LEU A CA 1
ATOM 2921 C C . LEU A 1 381 ? 3.988 9.609 21.828 1 98.06 381 LEU A C 1
ATOM 2923 O O . LEU A 1 381 ? 4.434 9.289 22.938 1 98.06 381 LEU A O 1
ATOM 2927 N N . SER A 1 382 ? 2.971 9.086 21.297 1 96.44 382 SER A N 1
ATOM 2928 C CA . SER A 1 382 ? 2.43 7.812 21.75 1 96.44 382 SER A CA 1
ATOM 2929 C C . SER A 1 382 ? 2.658 6.711 20.719 1 96.44 382 SER A C 1
ATOM 2931 O O . SER A 1 382 ? 2.246 6.84 19.578 1 96.44 382 SER A O 1
ATOM 2933 N N . LYS A 1 383 ? 3.312 5.68 21.094 1 95.06 383 LYS A N 1
ATOM 2934 C CA . LYS A 1 383 ? 3.654 4.574 20.203 1 95.06 383 LYS A CA 1
ATOM 2935 C C . LYS A 1 383 ? 4.371 5.078 18.953 1 95.06 383 LYS A C 1
ATOM 2937 O O . LYS A 1 383 ? 4.051 4.66 17.828 1 95.06 383 LYS A O 1
ATOM 2942 N N . GLY A 1 384 ? 5.164 6.098 19.141 1 97.75 384 GLY A N 1
ATOM 2943 C CA . GLY A 1 384 ? 6.09 6.559 18.125 1 97.75 384 GLY A CA 1
ATOM 2944 C C . GLY A 1 384 ? 5.5 7.625 17.219 1 97.75 384 GLY A C 1
ATOM 2945 O O . GLY A 1 384 ? 6.113 8.008 16.219 1 97.75 384 GLY A O 1
ATOM 2946 N N . GLN A 1 385 ? 4.285 8.125 17.484 1 97.94 385 GLN A N 1
ATOM 2947 C CA . GLN A 1 385 ? 3.703 9.141 16.625 1 97.94 385 GLN A CA 1
ATOM 2948 C C . GLN A 1 385 ? 2.848 10.117 17.422 1 97.94 385 GLN A C 1
ATOM 2950 O O . GLN A 1 385 ? 2.479 9.836 18.562 1 97.94 385 GLN A O 1
ATOM 2955 N N . LEU A 1 386 ? 2.51 11.266 16.859 1 97.06 386 LEU A N 1
ATOM 2956 C CA . LEU A 1 386 ? 1.671 12.266 17.516 1 97.06 386 LEU A CA 1
ATOM 2957 C C . LEU A 1 386 ? 0.243 11.75 17.688 1 97.06 386 LEU A C 1
ATOM 2959 O O . LEU A 1 386 ? -0.238 10.969 16.859 1 97.06 386 LEU A O 1
ATOM 2963 N N . GLU A 1 387 ? -0.405 12.219 18.672 1 91.88 387 GLU A N 1
ATOM 2964 C CA . GLU A 1 387 ? -1.788 11.836 18.938 1 91.88 387 GLU A CA 1
ATOM 2965 C C . GLU A 1 387 ? -2.762 12.891 18.422 1 91.88 387 GLU A C 1
ATOM 2967 O O . GLU A 1 387 ? -2.559 14.094 18.625 1 91.88 387 GLU A O 1
ATOM 2972 N N . PRO A 1 388 ? -3.738 12.367 17.75 1 88.06 388 PRO A N 1
ATOM 2973 C CA . PRO A 1 388 ? -4.727 13.32 17.234 1 88.06 388 PRO A CA 1
ATOM 2974 C C . PRO A 1 388 ? -5.613 13.898 18.344 1 88.06 388 PRO A C 1
ATOM 2976 O O . PRO A 1 388 ? -5.883 13.219 19.328 1 88.06 388 PRO A O 1
ATOM 2979 N N . SER A 1 389 ? -6.02 15.148 18.203 1 84.69 389 SER A N 1
ATOM 2980 C CA . SER A 1 389 ? -6.918 15.758 19.172 1 84.69 389 SER A CA 1
ATOM 2981 C C . SER A 1 389 ? -8.211 16.234 18.516 1 84.69 389 SER A C 1
ATOM 2983 O O . SER A 1 389 ? -9.305 15.82 18.906 1 84.69 389 SER A O 1
ATOM 2985 N N . ALA A 1 390 ? -8.086 17.141 17.641 1 93.69 390 ALA A N 1
ATOM 2986 C CA . ALA A 1 390 ? -9.25 17.734 16.984 1 93.69 390 ALA A CA 1
ATOM 2987 C C . ALA A 1 390 ? -8.945 18.078 15.523 1 93.69 390 ALA A C 1
ATOM 2989 O O . ALA A 1 390 ? -7.785 18.266 15.156 1 93.69 390 ALA A O 1
ATOM 2990 N N . PHE A 1 391 ? -10.031 18 14.75 1 96.81 391 PHE A N 1
ATOM 2991 C CA . PHE A 1 391 ? -9.938 18.438 13.359 1 96.81 391 PHE A CA 1
ATOM 2992 C C . PHE A 1 391 ? -10.812 19.656 13.109 1 96.81 391 PHE A C 1
ATOM 2994 O O . PHE A 1 391 ? -11.859 19.812 13.734 1 96.81 391 PHE A O 1
ATOM 3001 N N . GLU A 1 392 ? -10.367 20.547 12.281 1 96.44 392 GLU A N 1
ATOM 3002 C CA . GLU A 1 392 ? -11.203 21.641 11.812 1 96.44 392 GLU A CA 1
ATOM 3003 C C . GLU A 1 392 ? -11.68 21.406 10.383 1 96.44 392 GLU A C 1
ATOM 3005 O O . GLU A 1 392 ? -10.984 20.75 9.594 1 96.44 392 GLU A O 1
ATOM 3010 N N . ILE A 1 393 ? -12.828 21.828 10.102 1 97.69 393 ILE A N 1
ATOM 3011 C CA . ILE A 1 393 ? -13.445 21.703 8.789 1 97.69 393 ILE A CA 1
ATOM 3012 C C . ILE A 1 393 ? -13.445 23.047 8.086 1 97.69 393 ILE A C 1
ATOM 3014 O O . ILE A 1 393 ? -13.984 24.031 8.602 1 97.69 393 ILE A O 1
ATOM 3018 N N . LEU A 1 394 ? -12.844 23.094 6.93 1 96.62 394 LEU A N 1
ATOM 3019 C CA . LEU A 1 394 ? -12.758 24.359 6.207 1 96.62 394 LEU A CA 1
ATOM 3020 C C . LEU A 1 394 ? -13.57 24.312 4.918 1 96.62 394 LEU A C 1
ATOM 3022 O O . LEU A 1 394 ? -13.836 23.219 4.391 1 96.62 394 LEU A O 1
ATOM 3026 N N . ASN A 1 395 ? -14.039 25.359 4.531 1 97.25 395 ASN A N 1
ATOM 3027 C CA . ASN A 1 395 ? -14.734 25.609 3.27 1 97.25 395 ASN A CA 1
ATOM 3028 C C . ASN A 1 395 ? -13.961 26.594 2.391 1 97.25 395 ASN A C 1
ATOM 3030 O O . ASN A 1 395 ? -13.664 27.719 2.812 1 97.25 395 ASN A O 1
ATOM 3034 N N . VAL A 1 396 ? -13.547 26.141 1.236 1 96.62 396 VAL A N 1
ATOM 3035 C CA . VAL A 1 396 ? -12.773 26.984 0.343 1 96.62 396 VAL A CA 1
ATOM 3036 C C . VAL A 1 396 ? -13.695 28 -0.339 1 96.62 396 VAL A C 1
ATOM 3038 O O . VAL A 1 396 ? -14.531 27.625 -1.161 1 96.62 396 VAL A O 1
ATOM 3041 N N . ILE A 1 397 ? -13.539 29.203 0.066 1 93.62 397 ILE A N 1
ATOM 3042 C CA . ILE A 1 397 ? -14.344 30.281 -0.499 1 93.62 397 ILE A CA 1
ATOM 3043 C C . ILE A 1 397 ? -13.461 31.484 -0.783 1 93.62 397 ILE A C 1
ATOM 3045 O O . ILE A 1 397 ? -12.75 31.969 0.105 1 93.62 397 ILE A O 1
ATOM 3049 N N . GLY A 1 398 ? -13.586 31.938 -1.962 1 86.12 398 GLY A N 1
ATOM 3050 C CA . GLY A 1 398 ? -12.758 33.062 -2.324 1 86.12 398 GLY A CA 1
ATOM 3051 C C . GLY A 1 398 ? -11.273 32.781 -2.25 1 86.12 398 GLY A C 1
ATOM 3052 O O . GLY A 1 398 ? -10.812 31.75 -2.764 1 86.12 398 GLY A O 1
ATOM 3053 N N . LYS A 1 399 ? -10.516 33.75 -1.722 1 79.5 399 LYS A N 1
ATOM 3054 C CA . LYS A 1 399 ? -9.07 33.594 -1.607 1 79.5 399 LYS A CA 1
ATOM 3055 C C . LYS A 1 399 ? -8.688 33.031 -0.248 1 79.5 399 LYS A C 1
ATOM 3057 O O . LYS A 1 399 ? -7.508 32.781 0.021 1 79.5 399 LYS A O 1
ATOM 3062 N N . THR A 1 400 ? -9.758 32.844 0.47 1 76.06 400 THR A N 1
ATOM 3063 C CA . THR A 1 400 ? -9.5 32.406 1.838 1 76.06 400 THR A CA 1
ATOM 3064 C C . THR A 1 400 ? -10.258 31.125 2.146 1 76.06 400 THR A C 1
ATOM 3066 O O . THR A 1 400 ? -10.828 30.5 1.246 1 76.06 400 THR A O 1
ATOM 3069 N N . LYS A 1 401 ? -9.969 30.672 3.326 1 85 401 LYS A N 1
ATOM 3070 C CA . LYS A 1 401 ? -10.727 29.531 3.855 1 85 401 LYS A CA 1
ATOM 3071 C C . LYS A 1 401 ? -11.578 29.953 5.047 1 85 401 LYS A C 1
ATOM 3073 O O . LYS A 1 401 ? -11.211 30.875 5.793 1 85 401 LYS A O 1
ATOM 3078 N N . ARG A 1 402 ? -12.758 29.469 4.965 1 92.44 402 ARG A N 1
ATOM 3079 C CA . ARG A 1 402 ? -13.703 29.656 6.062 1 92.44 402 ARG A CA 1
ATOM 3080 C C . ARG A 1 402 ? -13.797 28.406 6.922 1 92.44 402 ARG A C 1
ATOM 3082 O O . ARG A 1 402 ? -14.023 27.297 6.402 1 92.44 402 ARG A O 1
ATOM 3089 N N . ILE A 1 403 ? -13.562 28.594 8.242 1 94.69 403 ILE A N 1
ATOM 3090 C CA . ILE A 1 403 ? -13.742 27.469 9.141 1 94.69 403 ILE A CA 1
ATOM 3091 C C . ILE A 1 403 ? -15.219 27.312 9.477 1 94.69 403 ILE A C 1
ATOM 3093 O O . ILE A 1 403 ? -15.852 28.234 9.992 1 94.69 403 ILE A O 1
ATOM 3097 N N . ILE A 1 404 ? -15.766 26.141 9.234 1 96.44 404 ILE A N 1
ATOM 3098 C CA . ILE A 1 404 ? -17.203 26 9.422 1 96.44 404 ILE A CA 1
ATOM 3099 C C . ILE A 1 404 ? -17.5 25.109 10.625 1 96.44 404 ILE A C 1
ATOM 3101 O O . ILE A 1 404 ? -18.656 24.938 11.016 1 96.44 404 ILE A O 1
ATOM 3105 N N . GLY A 1 405 ? -16.5 24.531 11.203 1 96.31 405 GLY A N 1
ATOM 3106 C CA . GLY A 1 405 ? -16.703 23.719 12.391 1 96.31 405 GLY A CA 1
ATOM 3107 C C . GLY A 1 405 ? -15.5 22.859 12.75 1 96.31 405 GLY A C 1
ATOM 3108 O O . GLY A 1 405 ? -14.414 23.047 12.188 1 96.31 405 GLY A O 1
ATOM 3109 N N . TYR A 1 406 ? -15.75 22.016 13.758 1 96.25 406 TYR A N 1
ATOM 3110 C CA . TYR A 1 406 ? -14.719 21.156 14.312 1 96.25 406 TYR A CA 1
ATOM 3111 C C . TYR A 1 406 ? -15.258 19.75 14.547 1 96.25 406 TYR A C 1
ATOM 3113 O O . TYR A 1 406 ? -16.469 19.516 14.477 1 96.25 406 TYR A O 1
ATOM 3121 N N . TRP A 1 407 ? -14.32 18.797 14.711 1 96.31 407 TRP A N 1
ATOM 3122 C CA . TRP A 1 407 ? -14.672 17.438 15.102 1 96.31 407 TRP A CA 1
ATOM 3123 C C . TRP A 1 407 ? -13.703 16.906 16.156 1 96.31 407 TRP A C 1
ATOM 3125 O O . TRP A 1 407 ? -12.492 17.109 16.047 1 96.31 407 TRP A O 1
ATOM 3135 N N . THR A 1 408 ? -14.195 16.328 17.219 1 94.06 408 THR A N 1
ATOM 3136 C CA . THR A 1 408 ? -13.438 15.562 18.188 1 94.06 408 THR A CA 1
ATOM 3137 C C . THR A 1 408 ? -14.086 14.203 18.438 1 94.06 408 THR A C 1
ATOM 3139 O O . THR A 1 408 ? -15.266 14.008 18.141 1 94.06 408 THR A O 1
ATOM 3142 N N . ARG A 1 409 ? -13.266 13.328 18.891 1 91.38 409 ARG A N 1
ATOM 3143 C CA . ARG A 1 409 ? -13.789 12 19.188 1 91.38 409 ARG A CA 1
ATOM 3144 C C . ARG A 1 409 ? -14.875 12.055 20.25 1 91.38 409 ARG A C 1
ATOM 3146 O O . ARG A 1 409 ? -15.812 11.25 20.234 1 91.38 409 ARG A O 1
ATOM 3153 N N . GLN A 1 410 ? -14.852 13 21.094 1 88.06 410 GLN A N 1
ATOM 3154 C CA . GLN A 1 410 ? -15.75 13.102 22.234 1 88.06 410 GLN A CA 1
ATOM 3155 C C . GLN A 1 410 ? -17.047 13.805 21.859 1 88.06 410 GLN A C 1
ATOM 3157 O O . GLN A 1 410 ? -18.141 13.359 22.234 1 88.06 410 GLN A O 1
ATOM 3162 N N . THR A 1 411 ? -17 14.852 21.031 1 89.88 411 THR A N 1
ATOM 3163 C CA . THR A 1 411 ? -18.156 15.703 20.828 1 89.88 411 THR A CA 1
ATOM 3164 C C . THR A 1 411 ? -18.734 15.516 19.438 1 89.88 411 THR A C 1
ATOM 3166 O O . THR A 1 411 ? -19.875 15.93 19.156 1 89.88 411 THR A O 1
ATOM 3169 N N . GLY A 1 412 ? -17.938 14.852 18.562 1 93.88 412 GLY A N 1
ATOM 3170 C CA . GLY A 1 412 ? -18.375 14.859 17.172 1 93.88 412 GLY A CA 1
ATOM 3171 C C . GLY A 1 412 ? -18.266 16.219 16.516 1 93.88 412 GLY A C 1
ATOM 3172 O O . GLY A 1 412 ? -17.234 16.891 16.656 1 93.88 412 GLY A O 1
ATOM 3173 N N . LEU A 1 413 ? -19.281 16.609 15.805 1 95 413 LEU A N 1
ATOM 3174 C CA . LEU A 1 413 ? -19.266 17.891 15.094 1 95 413 LEU A CA 1
ATOM 3175 C C . LEU A 1 413 ? -19.703 19.031 16.016 1 95 413 LEU A C 1
ATOM 3177 O O . LEU A 1 413 ? -20.609 18.859 16.828 1 95 413 LEU A O 1
ATOM 3181 N N . SER A 1 414 ? -19 20.125 15.867 1 94 414 SER A N 1
ATOM 3182 C CA . SER A 1 414 ? -19.328 21.312 16.641 1 94 414 SER A CA 1
ATOM 3183 C C . SER A 1 414 ? -18.969 22.594 15.898 1 94 414 SER A C 1
ATOM 3185 O O . SER A 1 414 ? -18 22.625 15.133 1 94 414 SER A O 1
ATOM 3187 N N . GLN A 1 415 ? -19.641 23.625 16.141 1 91.19 415 GLN A N 1
ATOM 3188 C CA . GLN A 1 415 ? -19.375 24.906 15.484 1 91.19 415 GLN A CA 1
ATOM 3189 C C . GLN A 1 415 ? -18.172 25.609 16.125 1 91.19 415 GLN A C 1
ATOM 3191 O O . GLN A 1 415 ? -17.406 26.266 15.438 1 91.19 415 GLN A O 1
ATOM 3196 N N . GLU A 1 416 ? -18.094 25.375 17.453 1 87.5 416 GLU A N 1
ATOM 3197 C CA . GLU A 1 416 ? -17 26 18.188 1 87.5 416 GLU A CA 1
ATOM 3198 C C . GLU A 1 416 ? -16.125 24.938 18.859 1 87.5 416 GLU A C 1
ATOM 3200 O O . GLU A 1 416 ? -16.609 23.875 19.25 1 87.5 416 GLU A O 1
ATOM 3205 N N . PHE A 1 417 ? -14.875 25.156 18.891 1 80.88 417 PHE A N 1
ATOM 3206 C CA . PHE A 1 417 ? -13.938 24.203 19.469 1 80.88 417 PHE A CA 1
ATOM 3207 C C . PHE A 1 417 ? -14.148 24.062 20.984 1 80.88 417 PHE A C 1
ATOM 3209 O O . PHE A 1 417 ? -14.008 22.984 21.531 1 80.88 417 PHE A O 1
ATOM 3216 N N . ASN A 1 418 ? -14.219 25.125 21.828 1 65.69 418 ASN A N 1
ATOM 3217 C CA . ASN A 1 418 ? -14.305 25.125 23.281 1 65.69 418 ASN A CA 1
ATOM 3218 C C . ASN A 1 418 ? -15.672 24.672 23.766 1 65.69 418 ASN A C 1
ATOM 3220 O O . ASN A 1 418 ? -16.047 24.922 24.906 1 65.69 418 ASN A O 1
ATOM 3224 N N . ASP A 1 419 ? -16.391 24.062 22.844 1 55.47 419 ASP A N 1
ATOM 3225 C CA . ASP A 1 419 ? -17.719 23.781 23.375 1 55.47 419 ASP A CA 1
ATOM 3226 C C . ASP A 1 419 ? -17.656 22.719 24.484 1 55.47 419 ASP A C 1
ATOM 3228 O O . ASP A 1 419 ? -17.594 21.531 24.203 1 55.47 419 ASP A O 1
ATOM 3232 N N . ILE A 1 420 ? -16.906 22.938 25.516 1 49 420 ILE A N 1
ATOM 3233 C CA . ILE A 1 420 ? -16.719 22.188 26.75 1 49 420 ILE A CA 1
ATOM 3234 C C . ILE A 1 420 ? -18.078 21.719 27.281 1 49 420 ILE A C 1
ATOM 3236 O O . ILE A 1 420 ? -18.156 21.062 28.312 1 49 420 ILE A O 1
ATOM 3240 N N . GLY A 1 421 ? -19.062 22.328 26.953 1 48.62 421 GLY A N 1
ATOM 3241 C CA . GLY A 1 421 ? -20.219 21.812 27.672 1 48.62 421 GLY A CA 1
ATOM 3242 C C . GLY A 1 421 ? -20.484 20.344 27.375 1 48.62 421 GLY A C 1
ATOM 3243 O O . GLY A 1 421 ? -19.938 19.781 26.422 1 48.62 421 GLY A O 1
ATOM 3244 N N . GLU A 1 422 ? -20.859 19.578 28.391 1 52.5 422 GLU A N 1
ATOM 3245 C CA . GLU A 1 422 ? -21.312 18.188 28.391 1 52.5 422 GLU A CA 1
ATOM 3246 C C . GLU A 1 422 ? -22.062 17.844 27.109 1 52.5 422 GLU A C 1
ATOM 3248 O O . GLU A 1 422 ? -23.297 17.781 27.109 1 52.5 422 GLU A O 1
ATOM 3253 N N . VAL A 1 423 ? -21.516 18.344 26.031 1 61.38 423 VAL A N 1
ATOM 3254 C CA . VAL A 1 423 ? -22.375 18.172 24.859 1 61.38 423 VAL A CA 1
ATOM 3255 C C . VAL A 1 423 ? -22.266 16.734 24.344 1 61.38 423 VAL A C 1
ATOM 3257 O O . VAL A 1 423 ? -21.172 16.188 24.234 1 61.38 423 VAL A O 1
ATOM 3260 N N . ALA A 1 424 ? -23.328 15.984 24.344 1 73.75 424 ALA A N 1
ATOM 3261 C CA . ALA A 1 424 ? -23.531 14.656 23.766 1 73.75 424 ALA A CA 1
ATOM 3262 C C . ALA A 1 424 ? -22.953 14.578 22.359 1 73.75 424 ALA A C 1
ATOM 3264 O O . ALA A 1 424 ? -22.906 15.578 21.641 1 73.75 424 ALA A O 1
ATOM 3265 N N . TYR A 1 425 ? -22.25 13.547 22.047 1 85.19 425 TYR A N 1
ATOM 3266 C CA . TYR A 1 425 ? -21.734 13.273 20.703 1 85.19 425 TYR A CA 1
ATOM 3267 C C . TYR A 1 425 ? -22.797 13.555 19.656 1 85.19 425 TYR A C 1
ATOM 3269 O O . TYR A 1 425 ? -23.938 13.109 19.781 1 85.19 425 TYR A O 1
ATOM 3277 N N . SER A 1 426 ? -22.5 14.461 18.734 1 86.44 426 SER A N 1
ATOM 3278 C CA . SER A 1 426 ? -23.469 14.812 17.703 1 86.44 426 SER A CA 1
ATOM 3279 C C . SER A 1 426 ? -22.844 14.742 16.312 1 86.44 426 SER A C 1
ATOM 3281 O O . SER A 1 426 ? -21.688 15.102 16.125 1 86.44 426 SER A O 1
ATOM 3283 N N . ILE A 1 427 ? -23.688 14.227 15.359 1 86.75 427 ILE A N 1
ATOM 3284 C CA . ILE A 1 427 ? -23.312 14.18 13.953 1 86.75 427 ILE A CA 1
ATOM 3285 C C . ILE A 1 427 ? -24.312 14.961 13.117 1 86.75 427 ILE A C 1
ATOM 3287 O O . ILE A 1 427 ? -24.5 14.672 11.93 1 86.75 427 ILE A O 1
ATOM 3291 N N . SER A 1 428 ? -24.906 15.898 13.805 1 86.69 428 SER A N 1
ATOM 3292 C CA . SER A 1 428 ? -25.891 16.719 13.102 1 86.69 428 SER A CA 1
ATOM 3293 C C . SER A 1 428 ? -25.219 17.781 12.25 1 86.69 428 SER A C 1
ATOM 3295 O O . SER A 1 428 ? -24.25 18.406 12.68 1 86.69 428 SER A O 1
ATOM 3297 N N . LYS A 1 429 ? -25.75 17.984 11.055 1 88.69 429 LYS A N 1
ATOM 3298 C CA . LYS A 1 429 ? -25.188 19.016 10.18 1 88.69 429 LYS A CA 1
ATOM 3299 C C . LYS A 1 429 ? -25.422 20.406 10.766 1 88.69 429 LYS A C 1
ATOM 3301 O O . LYS A 1 429 ? -24.703 21.359 10.414 1 88.69 429 LYS A O 1
ATOM 3306 N N . ASP A 1 430 ? -26.344 20.531 11.695 1 88.94 430 ASP A N 1
ATOM 3307 C CA . ASP A 1 430 ? -26.656 21.828 12.305 1 88.94 430 ASP A CA 1
ATOM 3308 C C . ASP A 1 430 ? -25.562 22.25 13.289 1 88.94 430 ASP A C 1
ATOM 3310 O O . ASP A 1 430 ? -25.531 23.391 13.727 1 88.94 430 ASP A O 1
ATOM 3314 N N . ARG A 1 431 ? -24.75 21.297 13.492 1 90.88 431 ARG A N 1
ATOM 3315 C CA . ARG A 1 431 ? -23.625 21.594 14.375 1 90.88 431 ARG A CA 1
ATOM 3316 C C . ARG A 1 431 ? -22.469 22.188 13.594 1 90.88 431 ARG A C 1
ATOM 3318 O O . ARG A 1 431 ? -21.422 22.5 14.164 1 90.88 431 ARG A O 1
ATOM 3325 N N . LEU A 1 432 ? -22.641 22.406 12.305 1 94.62 432 LEU A N 1
ATOM 3326 C CA . LEU A 1 432 ? -21.688 23.109 11.445 1 94.62 432 LEU A CA 1
ATOM 3327 C C . LEU A 1 432 ? -22.281 24.422 10.953 1 94.62 432 LEU A C 1
ATOM 3329 O O . LEU A 1 432 ? -23.5 24.562 10.852 1 94.62 432 LEU A O 1
ATOM 3333 N N . LYS A 1 433 ? -21.391 25.359 10.734 1 95.38 433 LYS A N 1
ATOM 3334 C CA . LYS A 1 433 ? -21.844 26.516 9.984 1 95.38 433 LYS A CA 1
ATOM 3335 C C . LYS A 1 433 ? -22.234 26.125 8.555 1 95.38 433 LYS A C 1
ATOM 3337 O O . LYS A 1 433 ? -21.688 25.172 8 1 95.38 433 LYS A O 1
ATOM 3342 N N . GLN A 1 434 ? -23.156 26.891 8.055 1 93.69 434 GLN A N 1
ATOM 3343 C CA . GLN A 1 434 ? -23.656 26.594 6.719 1 93.69 434 GLN A CA 1
ATOM 3344 C C . GLN A 1 434 ? -22.547 26.672 5.676 1 93.69 434 GLN A C 1
ATOM 3346 O O . GLN A 1 434 ? -21.953 27.734 5.473 1 93.69 434 GLN A O 1
ATOM 3351 N N . PRO A 1 435 ? -22.297 25.547 5.027 1 96.38 435 PRO A N 1
ATOM 3352 C CA . PRO A 1 435 ? -21.297 25.594 3.959 1 96.38 435 PRO A CA 1
ATOM 3353 C C . PRO A 1 435 ? -21.828 26.281 2.693 1 96.38 435 PRO A C 1
ATOM 3355 O O . PRO A 1 435 ? -23.047 26.297 2.459 1 96.38 435 PRO A O 1
ATOM 3358 N N . ILE A 1 436 ? -20.891 26.859 1.998 1 96.31 436 ILE A N 1
ATOM 3359 C CA . ILE A 1 436 ? -21.141 27.266 0.618 1 96.31 436 ILE A CA 1
ATOM 3360 C C . ILE A 1 436 ? -20.625 26.188 -0.334 1 96.31 436 ILE A C 1
ATOM 3362 O O . ILE A 1 436 ? -19.422 25.859 -0.315 1 96.31 436 ILE A O 1
ATOM 3366 N N . TRP A 1 437 ? -21.547 25.672 -1.128 1 96.38 437 TRP A N 1
ATOM 3367 C CA . TRP A 1 437 ? -21.219 24.547 -2 1 96.38 437 TRP A CA 1
ATOM 3368 C C . TRP A 1 437 ? -20.766 25.047 -3.371 1 96.38 437 TRP A C 1
ATOM 3370 O O . TRP A 1 437 ? -20.906 26.234 -3.689 1 96.38 437 TRP A O 1
ATOM 3380 N N . PRO A 1 438 ? -20.078 24.109 -4.125 1 96.31 438 PRO A N 1
ATOM 3381 C CA . PRO A 1 438 ? -19.781 24.5 -5.508 1 96.31 438 PRO A CA 1
ATOM 3382 C C . PRO A 1 438 ? -20.984 25.125 -6.215 1 96.31 438 PRO A C 1
ATOM 3384 O O . PRO A 1 438 ? -22.125 24.672 -6.031 1 96.31 438 PRO A O 1
ATOM 3387 N N . GLY A 1 439 ? -20.719 26.172 -6.996 1 94.69 439 GLY A N 1
ATOM 3388 C CA . GLY A 1 439 ? -21.797 26.922 -7.617 1 94.69 439 GLY A CA 1
ATOM 3389 C C . GLY A 1 439 ? -22.266 28.094 -6.781 1 94.69 439 GLY A C 1
ATOM 3390 O O . GLY A 1 439 ? -23.25 28.766 -7.125 1 94.69 439 GLY A O 1
ATOM 3391 N N . ASP A 1 440 ? -21.562 28.312 -5.703 1 93.44 440 ASP A N 1
ATOM 3392 C CA . ASP A 1 440 ? -21.844 29.438 -4.812 1 93.44 440 ASP A CA 1
ATOM 3393 C C . ASP A 1 440 ? -23.281 29.375 -4.281 1 93.44 440 ASP A C 1
ATOM 3395 O O . ASP A 1 440 ? -24.031 30.344 -4.418 1 93.44 440 ASP A O 1
ATOM 3399 N N . THR A 1 441 ? -23.641 28.266 -3.689 1 92.81 441 THR A N 1
ATOM 3400 C CA . THR A 1 441 ? -24.984 28.047 -3.184 1 92.81 441 THR A CA 1
ATOM 3401 C C . THR A 1 441 ? -24.938 27.391 -1.805 1 92.81 441 THR A C 1
ATOM 3403 O O . THR A 1 441 ? -23.922 26.812 -1.413 1 92.81 441 THR A O 1
ATOM 3406 N N . THR A 1 442 ? -26 27.516 -1.094 1 92.94 442 THR A N 1
ATOM 3407 C CA . THR A 1 442 ? -26.125 26.844 0.199 1 92.94 442 THR A CA 1
ATOM 3408 C C . THR A 1 442 ? -27.031 25.641 0.093 1 92.94 442 THR A C 1
ATOM 3410 O O . THR A 1 442 ? -27.25 24.922 1.078 1 92.94 442 THR A O 1
ATOM 3413 N N . ASN A 1 443 ? -27.469 25.422 -1.153 1 86.56 443 ASN A N 1
ATOM 3414 C CA . ASN A 1 443 ? -28.266 24.219 -1.391 1 86.56 443 ASN A CA 1
ATOM 3415 C C . ASN A 1 443 ? -27.422 22.953 -1.298 1 86.56 443 ASN A C 1
ATOM 3417 O O . ASN A 1 443 ? -26.453 22.781 -2.047 1 86.56 443 ASN A O 1
ATOM 3421 N N . GLN A 1 444 ? -27.828 22.109 -0.411 1 84.19 444 GLN A N 1
ATOM 3422 C CA . GLN A 1 444 ? -27.062 20.906 -0.182 1 84.19 444 GLN A CA 1
ATOM 3423 C C . GLN A 1 444 ? -27.078 20 -1.413 1 84.19 444 GLN A C 1
ATOM 3425 O O . GLN A 1 444 ? -28.125 19.781 -2.016 1 84.19 444 GLN A O 1
ATOM 3430 N N . PRO A 1 445 ? -25.891 19.547 -1.751 1 79 445 PRO A N 1
ATOM 3431 C CA . PRO A 1 445 ? -25.812 18.625 -2.885 1 79 445 PRO A CA 1
ATOM 3432 C C . PRO A 1 445 ? -26.344 17.234 -2.547 1 79 445 PRO A C 1
ATOM 3434 O O . PRO A 1 445 ? -26.266 16.797 -1.395 1 79 445 PRO A O 1
ATOM 3437 N N . ALA A 1 446 ? -26.688 16.391 -3.617 1 63.28 446 ALA A N 1
ATOM 3438 C CA . ALA A 1 446 ? -27.125 15 -3.723 1 63.28 446 ALA A CA 1
ATOM 3439 C C . ALA A 1 446 ? -28.422 14.758 -2.947 1 63.28 446 ALA A C 1
ATOM 3441 O O . ALA A 1 446 ? -28.438 14.875 -1.72 1 63.28 446 ALA A O 1
ATOM 3442 N N . LYS A 1 447 ? -29.5 15.086 -3.471 1 55.88 447 LYS A N 1
ATOM 3443 C CA . LYS A 1 447 ? -30.844 14.867 -2.943 1 55.88 447 LYS A CA 1
ATOM 3444 C C . LYS A 1 447 ? -31.406 13.531 -3.406 1 55.88 447 LYS A C 1
ATOM 3446 O O . LYS A 1 447 ? -31.047 13.047 -4.488 1 55.88 447 LYS A O 1
ATOM 3451 N N . LEU A 1 448 ? -31.812 12.766 -2.311 1 54.38 448 LEU A N 1
ATOM 3452 C CA . LEU A 1 448 ? -32.562 11.57 -2.693 1 54.38 448 LEU A CA 1
ATOM 3453 C C . LEU A 1 448 ? -33.688 11.922 -3.666 1 54.38 448 LEU A C 1
ATOM 3455 O O . LEU A 1 448 ? -34.5 12.797 -3.385 1 54.38 448 LEU A O 1
ATOM 3459 N N . ARG A 1 449 ? -33.5 11.422 -4.934 1 52.25 449 ARG A N 1
ATOM 3460 C CA . ARG A 1 449 ? -34.562 11.641 -5.902 1 52.25 449 ARG A CA 1
ATOM 3461 C C . ARG A 1 449 ? -35.594 10.516 -5.855 1 52.25 449 ARG A C 1
ATOM 3463 O O . ARG A 1 449 ? -35.25 9.359 -6.117 1 52.25 449 ARG A O 1
ATOM 3470 N N . ILE A 1 450 ? -36.656 10.766 -5.258 1 54.44 450 ILE A N 1
ATOM 3471 C CA . ILE A 1 450 ? -37.75 9.789 -5.129 1 54.44 450 ILE A CA 1
ATOM 3472 C C . ILE A 1 450 ? -38.688 9.914 -6.316 1 54.44 450 ILE A C 1
ATOM 3474 O O . ILE A 1 450 ? -39.375 10.938 -6.488 1 54.44 450 ILE A O 1
ATOM 3478 N N . GLY A 1 451 ? -38.625 8.844 -7.168 1 56.31 451 GLY A N 1
ATOM 3479 C CA . GLY A 1 451 ? -39.594 8.82 -8.258 1 56.31 451 GLY A CA 1
ATOM 3480 C C . GLY A 1 451 ? -41 8.492 -7.809 1 56.31 451 GLY A C 1
ATOM 3481 O O . GLY A 1 451 ? -41.219 7.531 -7.066 1 56.31 451 GLY A O 1
ATOM 3482 N N . VAL A 1 452 ? -41.969 9.328 -8.078 1 60.12 452 VAL A N 1
ATOM 3483 C CA . VAL A 1 452 ? -43.375 9.164 -7.73 1 60.12 452 VAL A CA 1
ATOM 3484 C C . VAL A 1 452 ? -44.188 8.805 -8.977 1 60.12 452 VAL A C 1
ATOM 3486 O O . VAL A 1 452 ? -44.219 9.578 -9.945 1 60.12 452 VAL A O 1
ATOM 3489 N N . PRO A 1 453 ? -44.594 7.527 -9.008 1 57.22 453 PRO A N 1
ATOM 3490 C CA . PRO A 1 453 ? -45.469 7.211 -10.156 1 57.22 453 PRO A CA 1
ATOM 3491 C C . PRO A 1 453 ? -46.688 8.094 -10.227 1 57.22 453 PRO A C 1
ATOM 3493 O O . PRO A 1 453 ? -47.281 8.438 -9.195 1 57.22 453 PRO A O 1
ATOM 3496 N N . VAL A 1 454 ? -46.969 8.633 -11.414 1 59 454 VAL A N 1
ATOM 3497 C CA . VAL A 1 454 ? -48.188 9.367 -11.664 1 59 454 VAL A CA 1
ATOM 3498 C C . VAL A 1 454 ? -49.25 8.422 -12.25 1 59 454 VAL A C 1
ATOM 3500 O O . VAL A 1 454 ? -49.125 7.977 -13.391 1 59 454 VAL A O 1
ATOM 3503 N N . THR A 1 455 ? -49.938 7.758 -11.336 1 54.44 455 THR A N 1
ATOM 3504 C CA . THR A 1 455 ? -50.969 6.832 -11.797 1 54.44 455 THR A CA 1
ATOM 3505 C C . THR A 1 455 ? -52.344 7.352 -11.438 1 54.44 455 THR A C 1
ATOM 3507 O O . THR A 1 455 ? -52.531 8 -10.406 1 54.44 455 THR A O 1
ATOM 3510 N N . GLU A 1 456 ? -53.25 7.168 -12.406 1 55.41 456 GLU A N 1
ATOM 3511 C CA . GLU A 1 456 ? -54.656 7.516 -12.164 1 55.41 456 GLU A CA 1
ATOM 3512 C C . GLU A 1 456 ? -55.344 6.457 -11.305 1 55.41 456 GLU A C 1
ATOM 3514 O O . GLU A 1 456 ? -55.094 5.262 -11.461 1 55.41 456 GLU A O 1
ATOM 3519 N N . GLY A 1 457 ? -56.156 6.797 -10.289 1 55.22 457 GLY A N 1
ATOM 3520 C CA . GLY A 1 457 ? -57.031 5.891 -9.555 1 55.22 457 GLY A CA 1
ATOM 3521 C C . GLY A 1 457 ? -56.5 5.543 -8.18 1 55.22 457 GLY A C 1
ATOM 3522 O O . GLY A 1 457 ? -57.188 4.922 -7.375 1 55.22 457 GLY A O 1
ATOM 3523 N N . PHE A 1 458 ? -55.25 5.816 -8.031 1 51.53 458 PHE A N 1
ATOM 3524 C CA . PHE A 1 458 ? -54.719 5.445 -6.73 1 51.53 458 PHE A CA 1
ATOM 3525 C C . PHE A 1 458 ? -54.344 6.684 -5.922 1 51.53 458 PHE A C 1
ATOM 3527 O O . PHE A 1 458 ? -53.344 6.691 -5.215 1 51.53 458 PHE A O 1
ATOM 3534 N N . ASP A 1 459 ? -55.125 7.547 -5.93 1 61.94 459 ASP A N 1
ATOM 3535 C CA . ASP A 1 459 ? -54.812 8.859 -5.363 1 61.94 459 ASP A CA 1
ATOM 3536 C C . ASP A 1 459 ? -54.656 8.781 -3.846 1 61.94 459 ASP A C 1
ATOM 3538 O O . ASP A 1 459 ? -53.938 9.57 -3.246 1 61.94 459 ASP A O 1
ATOM 3542 N N . ALA A 1 460 ? -55.375 7.867 -3.393 1 59.5 460 ALA A N 1
ATOM 3543 C CA . ALA A 1 460 ? -55.25 7.727 -1.942 1 59.5 460 ALA A CA 1
ATOM 3544 C C . ALA A 1 460 ? -53.875 7.25 -1.529 1 59.5 460 ALA A C 1
ATOM 3546 O O . ALA A 1 460 ? -53.406 7.574 -0.438 1 59.5 460 ALA A O 1
ATOM 3547 N N . PHE A 1 461 ? -53.281 6.59 -2.34 1 56.56 461 PHE A N 1
ATOM 3548 C CA . PHE A 1 461 ? -51.969 6.039 -2.031 1 56.56 461 PHE A CA 1
ATOM 3549 C C . PHE A 1 461 ? -50.875 7.012 -2.441 1 56.56 461 PHE A C 1
ATOM 3551 O O . PHE A 1 461 ? -49.938 7.246 -1.682 1 56.56 461 PHE A O 1
ATOM 3558 N N . LEU A 1 462 ? -50.969 7.453 -3.684 1 61.81 462 LEU A N 1
ATOM 3559 C CA . LEU A 1 462 ? -50.031 8.422 -4.207 1 61.81 462 LEU A CA 1
ATOM 3560 C C . LEU A 1 462 ? -50.688 9.344 -5.23 1 61.81 462 LEU A C 1
ATOM 3562 O O . LEU A 1 462 ? -51.188 8.875 -6.25 1 61.81 462 LEU A O 1
ATOM 3566 N N . LYS A 1 463 ? -50.75 10.547 -4.848 1 71.44 463 LYS A N 1
ATOM 3567 C CA . LYS A 1 463 ? -51.344 11.57 -5.699 1 71.44 463 LYS A CA 1
ATOM 3568 C C . LYS A 1 463 ? -50.312 12.656 -6.059 1 71.44 463 LYS A C 1
ATOM 3570 O O . LYS A 1 463 ? -49.594 13.148 -5.191 1 71.44 463 LYS A O 1
ATOM 3575 N N . VAL A 1 464 ? -50.125 12.867 -7.359 1 74.44 464 VAL A N 1
ATOM 3576 C CA . VAL A 1 464 ? -49.281 13.938 -7.84 1 74.44 464 VAL A CA 1
ATOM 3577 C C . VAL A 1 464 ? -50.125 15.086 -8.383 1 74.44 464 VAL A C 1
ATOM 3579 O O . VAL A 1 464 ? -50.938 14.891 -9.289 1 74.44 464 VAL A O 1
ATOM 3582 N N . GLU A 1 465 ? -50.062 16.172 -7.691 1 77.12 465 GLU A N 1
ATOM 3583 C CA . GLU A 1 465 ? -50.719 17.406 -8.141 1 77.12 465 GLU A CA 1
ATOM 3584 C C . GLU A 1 465 ? -49.688 18.5 -8.414 1 77.12 465 GLU A C 1
ATOM 3586 O O . GLU A 1 465 ? -48.5 18.344 -8.078 1 77.12 465 GLU A O 1
ATOM 3591 N N . TRP A 1 466 ? -50.094 19.453 -9.164 1 75.44 466 TRP A N 1
ATOM 3592 C CA . TRP A 1 466 ? -49.156 20.531 -9.523 1 75.44 466 TRP A CA 1
ATOM 3593 C C . TRP A 1 466 ? -49.625 21.859 -8.898 1 75.44 466 TRP A C 1
ATOM 3595 O O . TRP A 1 466 ? -50.781 22.219 -8.961 1 75.44 466 TRP A O 1
ATOM 3605 N N . ASP A 1 467 ? -48.656 22.438 -8.219 1 73 467 ASP A N 1
ATOM 3606 C CA . ASP A 1 467 ? -48.938 23.766 -7.699 1 73 467 ASP A CA 1
ATOM 3607 C C . ASP A 1 467 ? -49.219 24.766 -8.836 1 73 467 ASP A C 1
ATOM 3609 O O . ASP A 1 467 ? -48.375 24.953 -9.703 1 73 467 ASP A O 1
ATOM 3613 N N . PRO A 1 468 ? -50.25 25.312 -8.805 1 73 468 PRO A N 1
ATOM 3614 C CA . PRO A 1 468 ? -50.594 26.203 -9.922 1 73 468 PRO A CA 1
ATOM 3615 C C . PRO A 1 468 ? -49.688 27.438 -9.992 1 73 468 PRO A C 1
ATOM 3617 O O . PRO A 1 468 ? -49.562 28.047 -11.055 1 73 468 PRO A O 1
ATOM 3620 N N . ARG A 1 469 ? -49.031 27.75 -8.984 1 74.88 469 ARG A N 1
ATOM 3621 C CA . ARG A 1 469 ? -48.219 28.953 -8.961 1 74.88 469 ARG A CA 1
ATOM 3622 C C . ARG A 1 469 ? -46.75 28.625 -9.312 1 74.88 469 ARG A C 1
ATOM 3624 O O . ARG A 1 469 ? -46.125 29.359 -10.086 1 74.88 469 ARG A O 1
ATOM 3631 N N . THR A 1 470 ? -46.281 27.578 -8.875 1 70.44 470 THR A N 1
ATOM 3632 C CA . THR A 1 470 ? -44.844 27.312 -8.984 1 70.44 470 THR A CA 1
ATOM 3633 C C . THR A 1 470 ? -44.594 26.188 -9.969 1 70.44 470 THR A C 1
ATOM 3635 O O . THR A 1 470 ? -43.438 25.922 -10.328 1 70.44 470 THR A O 1
ATOM 3638 N N . ASP A 1 471 ? -45.625 25.562 -10.445 1 71.81 471 ASP A N 1
ATOM 3639 C CA . ASP A 1 471 ? -45.562 24.422 -11.367 1 71.81 471 ASP A CA 1
ATOM 3640 C C . ASP A 1 471 ? -44.656 23.312 -10.797 1 71.81 471 ASP A C 1
ATOM 3642 O O . ASP A 1 471 ? -44.031 22.562 -11.547 1 71.81 471 ASP A O 1
ATOM 3646 N N . LYS A 1 472 ? -44.656 23.266 -9.578 1 72.75 472 LYS A N 1
ATOM 3647 C CA . LYS A 1 472 ? -43.906 22.188 -8.922 1 72.75 472 LYS A CA 1
ATOM 3648 C C . LYS A 1 472 ? -44.844 21.078 -8.477 1 72.75 472 LYS A C 1
ATOM 3650 O O . LYS A 1 472 ? -46 21.328 -8.125 1 72.75 472 LYS A O 1
ATOM 3655 N N . PRO A 1 473 ? -44.375 19.828 -8.484 1 72.56 473 PRO A N 1
ATOM 3656 C CA . PRO A 1 473 ? -45.25 18.734 -8.07 1 72.56 473 PRO A CA 1
ATOM 3657 C C . PRO A 1 473 ? -45.531 18.719 -6.566 1 72.56 473 PRO A C 1
ATOM 3659 O O . PRO A 1 473 ? -44.625 18.984 -5.773 1 72.56 473 PRO A O 1
ATOM 3662 N N . ILE A 1 474 ? -46.781 18.625 -6.332 1 76.88 474 ILE A N 1
ATOM 3663 C CA . ILE A 1 474 ? -47.219 18.391 -4.961 1 76.88 474 ILE A CA 1
ATOM 3664 C C . ILE A 1 474 ? -47.625 16.922 -4.797 1 76.88 474 ILE A C 1
ATOM 3666 O O . ILE A 1 474 ? -48.5 16.422 -5.496 1 76.88 474 ILE A O 1
ATOM 3670 N N . ILE A 1 475 ? -46.906 16.188 -3.998 1 73 475 ILE A N 1
ATOM 3671 C CA . ILE A 1 475 ? -47.156 14.766 -3.803 1 73 475 ILE A CA 1
ATOM 3672 C C . ILE A 1 475 ? -47.875 14.547 -2.48 1 73 475 ILE A C 1
ATOM 3674 O O . ILE A 1 475 ? -47.562 15.172 -1.471 1 73 475 ILE A O 1
ATOM 3678 N N . SER A 1 476 ? -48.969 13.852 -2.604 1 72.88 476 SER A N 1
ATOM 3679 C CA . SER A 1 476 ? -49.75 13.484 -1.41 1 72.88 476 SER A CA 1
ATOM 3680 C C . SER A 1 476 ? -50.219 12.031 -1.479 1 72.88 476 SER A C 1
ATOM 3682 O O . SER A 1 476 ? -50.031 11.359 -2.494 1 72.88 476 SER A O 1
ATOM 3684 N N . GLY A 1 477 ? -50.656 11.445 -0.352 1 66 477 GLY A N 1
ATOM 3685 C CA . GLY A 1 477 ? -51.156 10.078 -0.267 1 66 477 GLY A CA 1
ATOM 3686 C C . GLY A 1 477 ? -50.5 9.258 0.812 1 66 477 GLY A C 1
ATOM 3687 O O . GLY A 1 477 ? -49.594 9.742 1.487 1 66 477 GLY A O 1
ATOM 3688 N N . PHE A 1 478 ? -50.938 8.117 0.867 1 56.88 478 PHE A N 1
ATOM 3689 C CA . PHE A 1 478 ? -50.469 7.234 1.933 1 56.88 478 PHE A CA 1
ATOM 3690 C C . PHE A 1 478 ? -48.969 6.969 1.817 1 56.88 478 PHE A C 1
ATOM 3692 O O . PHE A 1 478 ? -48.25 7.047 2.809 1 56.88 478 PHE A O 1
ATOM 3699 N N . SER A 1 479 ? -48.594 6.66 0.674 1 58.12 479 SER A N 1
ATOM 3700 C CA . SER A 1 479 ? -47.188 6.34 0.465 1 58.12 479 SER A CA 1
ATOM 3701 C C . SER A 1 479 ? -46.312 7.539 0.764 1 58.12 479 SER A C 1
ATOM 3703 O O . SER A 1 479 ? -45.219 7.387 1.321 1 58.12 479 SER A O 1
ATOM 3705 N N . HIS A 1 480 ? -46.781 8.625 0.339 1 62.62 480 HIS A N 1
ATOM 3706 C CA . HIS A 1 480 ? -46.094 9.875 0.639 1 62.62 480 HIS A CA 1
ATOM 3707 C C . HIS A 1 480 ? -46 10.109 2.143 1 62.62 480 HIS A C 1
ATOM 3709 O O . HIS A 1 480 ? -44.938 10.43 2.674 1 62.62 480 HIS A O 1
ATOM 3715 N N . ASP A 1 481 ? -47.094 9.898 2.719 1 60.41 481 ASP A N 1
ATOM 3716 C CA . ASP A 1 481 ? -47.156 10.125 4.16 1 60.41 481 ASP A CA 1
ATOM 3717 C C . ASP A 1 481 ? -46.281 9.117 4.91 1 60.41 481 ASP A C 1
ATOM 3719 O O . ASP A 1 481 ? -45.594 9.477 5.879 1 60.41 481 ASP A O 1
ATOM 3723 N N . VAL A 1 482 ? -46.312 7.961 4.383 1 55.78 482 VAL A N 1
ATOM 3724 C CA . VAL A 1 482 ? -45.438 6.941 4.988 1 55.78 482 VAL A CA 1
ATOM 3725 C C . VAL A 1 482 ? -43.969 7.312 4.801 1 55.78 482 VAL A C 1
ATOM 3727 O O . VAL A 1 482 ? -43.188 7.18 5.727 1 55.78 482 VAL A O 1
ATOM 3730 N N . PHE A 1 483 ? -43.656 7.711 3.592 1 59.72 483 PHE A N 1
ATOM 3731 C CA . PHE A 1 483 ? -42.281 8.141 3.318 1 59.72 483 PHE A CA 1
ATOM 3732 C C . PHE A 1 483 ? -41.875 9.25 4.27 1 59.72 483 PHE A C 1
ATOM 3734 O O . PHE A 1 483 ? -40.781 9.195 4.855 1 59.72 483 PHE A O 1
ATOM 3741 N N . LEU A 1 484 ? -42.781 10.133 4.383 1 61.97 484 LEU A N 1
ATOM 3742 C CA . LEU A 1 484 ? -42.469 11.25 5.266 1 61.97 484 LEU A CA 1
ATOM 3743 C C . LEU A 1 484 ? -42.344 10.781 6.711 1 61.97 484 LEU A C 1
ATOM 3745 O O . LEU A 1 484 ? -41.469 11.25 7.449 1 61.97 484 LEU A O 1
ATOM 3749 N N . ALA A 1 485 ? -43.156 9.875 6.961 1 57.97 485 ALA A N 1
ATOM 3750 C CA . ALA A 1 485 ? -43.094 9.328 8.312 1 57.97 485 ALA A CA 1
ATOM 3751 C C . ALA A 1 485 ? -41.781 8.578 8.539 1 57.97 485 ALA A C 1
ATOM 3753 O O . ALA A 1 485 ? -41.156 8.688 9.609 1 57.97 485 ALA A O 1
ATOM 3754 N N . VAL A 1 486 ? -41.5 7.859 7.516 1 54.53 486 VAL A N 1
ATOM 3755 C CA . VAL A 1 486 ? -40.25 7.121 7.609 1 54.53 486 VAL A CA 1
ATOM 3756 C C . VAL A 1 486 ? -39.094 8.102 7.703 1 54.53 486 VAL A C 1
ATOM 3758 O O . VAL A 1 486 ? -38.156 7.898 8.492 1 54.53 486 VAL A O 1
ATOM 3761 N N . LEU A 1 487 ? -39.25 9.07 6.895 1 55.97 487 LEU A N 1
ATOM 3762 C CA . LEU A 1 487 ? -38.188 10.094 6.922 1 55.97 487 LEU A CA 1
ATOM 3763 C C . LEU A 1 487 ? -38.062 10.703 8.312 1 55.97 487 LEU A C 1
ATOM 3765 O O . LEU A 1 487 ? -36.969 10.961 8.781 1 55.97 487 LEU A O 1
ATOM 3769 N N . GLN A 1 488 ? -39.125 10.883 8.867 1 56.91 488 GLN A N 1
ATOM 3770 C CA . GLN A 1 488 ? -39.125 11.469 10.203 1 56.91 488 GLN A CA 1
ATOM 3771 C C . GLN A 1 488 ? -38.562 10.5 11.234 1 56.91 488 GLN A C 1
ATOM 3773 O O . GLN A 1 488 ? -38 10.922 12.25 1 56.91 488 GLN A O 1
ATOM 3778 N N . ALA A 1 489 ? -38.688 9.344 10.836 1 49.28 489 ALA A N 1
ATOM 3779 C CA . ALA A 1 489 ? -38.219 8.312 11.766 1 49.28 489 ALA A CA 1
ATOM 3780 C C . ALA A 1 489 ? -36.75 7.988 11.555 1 49.28 489 ALA A C 1
ATOM 3782 O O . ALA A 1 489 ? -36.125 7.34 12.391 1 49.28 489 ALA A O 1
ATOM 3783 N N . LEU A 1 490 ? -36.375 8.422 10.398 1 47.69 490 LEU A N 1
ATOM 3784 C CA . LEU A 1 490 ? -34.969 8.148 10.102 1 47.69 490 LEU A CA 1
ATOM 3785 C C . LEU A 1 490 ? -34.062 8.977 10.992 1 47.69 490 LEU A C 1
ATOM 3787 O O . LEU A 1 490 ? -34.344 10.148 11.266 1 47.69 490 LEU A O 1
ATOM 3791 N N . PRO A 1 491 ? -33.188 8.32 11.602 1 44.34 491 PRO A N 1
ATOM 3792 C CA . PRO A 1 491 ? -32.312 9.039 12.523 1 44.34 491 PRO A CA 1
ATOM 3793 C C . PRO A 1 491 ? -31.375 10 11.797 1 44.34 491 PRO A C 1
ATOM 3795 O O . PRO A 1 491 ? -30.469 10.586 12.414 1 44.34 491 PRO A O 1
ATOM 3798 N N . PHE A 1 492 ? -31.547 10.055 10.484 1 43.16 492 PHE A N 1
ATOM 3799 C CA . PHE A 1 492 ? -30.719 10.984 9.727 1 43.16 492 PHE A CA 1
ATOM 3800 C C . PHE A 1 492 ? -31.547 11.711 8.672 1 43.16 492 PHE A C 1
ATOM 3802 O O . PHE A 1 492 ? -32.562 11.188 8.188 1 43.16 492 PHE A O 1
ATOM 3809 N N . PRO A 1 493 ? -31.172 13.055 8.586 1 47.97 493 PRO A N 1
ATOM 3810 C CA . PRO A 1 493 ? -31.906 13.797 7.57 1 47.97 493 PRO A CA 1
ATOM 3811 C C . PRO A 1 493 ? -31.641 13.297 6.152 1 47.97 493 PRO A C 1
ATOM 3813 O O . PRO A 1 493 ? -30.516 12.898 5.848 1 47.97 493 PRO A O 1
ATOM 3816 N N . LEU A 1 494 ? -32.688 12.836 5.461 1 49.91 494 LEU A N 1
ATOM 3817 C CA . LEU A 1 494 ? -32.625 12.43 4.062 1 49.91 494 LEU A CA 1
ATOM 3818 C C . LEU A 1 494 ? -33.156 13.523 3.148 1 49.91 494 LEU A C 1
ATOM 3820 O O . LEU A 1 494 ? -34.344 13.898 3.248 1 49.91 494 LEU A O 1
ATOM 3824 N N . SER A 1 495 ? -32.25 14.273 2.553 1 56.66 495 SER A N 1
ATOM 3825 C CA . SER A 1 495 ? -32.719 15.211 1.543 1 56.66 495 SER A CA 1
ATOM 3826 C C . SER A 1 495 ? -33.344 14.484 0.343 1 56.66 495 SER A C 1
ATOM 3828 O O . SER A 1 495 ? -32.75 13.516 -0.155 1 56.66 495 SER A O 1
ATOM 3830 N N . TYR A 1 496 ? -34.562 14.727 0.101 1 55.75 496 TYR A N 1
ATOM 3831 C CA . TYR A 1 496 ? -35.25 14.047 -0.995 1 55.75 496 TYR A CA 1
ATOM 3832 C C . TYR A 1 496 ? -35.969 15.039 -1.898 1 55.75 496 TYR A C 1
ATOM 3834 O O . TYR A 1 496 ? -36.156 16.203 -1.524 1 55.75 496 TYR A O 1
ATOM 3842 N N . GLU A 1 497 ? -35.969 14.688 -3.078 1 61.44 497 GLU A N 1
ATOM 3843 C CA . GLU A 1 497 ? -36.906 15.352 -4.008 1 61.44 497 GLU A CA 1
ATOM 3844 C C . GLU A 1 497 ? -37.781 14.336 -4.707 1 61.44 497 GLU A C 1
ATOM 3846 O O . GLU A 1 497 ? -37.344 13.258 -5.094 1 61.44 497 GLU A O 1
ATOM 3851 N N . PHE A 1 498 ? -39.062 14.602 -4.527 1 60.19 498 PHE A N 1
ATOM 3852 C CA . PHE A 1 498 ? -40 13.773 -5.277 1 60.19 498 PHE A CA 1
ATOM 3853 C C . PHE A 1 498 ? -40.031 14.164 -6.75 1 60.19 498 PHE A C 1
ATOM 3855 O O . PHE A 1 498 ? -40.188 15.344 -7.082 1 60.19 498 PHE A O 1
ATOM 3862 N N . ILE A 1 499 ? -39.719 13.133 -7.531 1 61.09 499 ILE A N 1
ATOM 3863 C CA . ILE A 1 499 ? -39.75 13.359 -8.969 1 61.09 499 ILE A CA 1
ATOM 3864 C C . ILE A 1 499 ? -40.875 12.531 -9.586 1 61.09 499 ILE A C 1
ATOM 3866 O O . ILE A 1 499 ? -40.781 11.312 -9.703 1 61.09 499 ILE A O 1
ATOM 3870 N N . PRO A 1 500 ? -42 13.242 -9.891 1 62.09 500 PRO A N 1
ATOM 3871 C CA . PRO A 1 500 ? -43.062 12.5 -10.562 1 62.09 500 PRO A CA 1
ATOM 3872 C C . PRO A 1 500 ? -42.594 11.844 -11.859 1 62.09 500 PRO A C 1
ATOM 3874 O O . PRO A 1 500 ? -41.875 12.461 -12.648 1 62.09 500 PRO A O 1
ATOM 3877 N N . PHE A 1 501 ? -42.844 10.578 -11.961 1 61.94 501 PHE A N 1
ATOM 3878 C CA . PHE A 1 501 ? -42.531 9.844 -13.172 1 61.94 501 PHE A CA 1
ATOM 3879 C C . PHE A 1 501 ? -43.562 10.109 -14.258 1 61.94 501 PHE A C 1
ATOM 3881 O O . PHE A 1 501 ? -44.562 9.383 -14.383 1 61.94 501 PHE A O 1
ATOM 3888 N N . MET A 1 502 ? -43.375 11.25 -14.953 1 60.16 502 MET A N 1
ATOM 3889 C CA . MET A 1 502 ? -44.344 11.688 -15.953 1 60.16 502 MET A CA 1
ATOM 3890 C C . MET A 1 502 ? -43.656 12.234 -17.188 1 60.16 502 MET A C 1
ATOM 3892 O O . MET A 1 502 ? -42.469 12.539 -17.156 1 60.16 502 MET A O 1
ATOM 3896 N N . ASN A 1 503 ? -44.375 12.117 -18.297 1 57.56 503 ASN A N 1
ATOM 3897 C CA . ASN A 1 503 ? -43.875 12.742 -19.531 1 57.56 503 ASN A CA 1
ATOM 3898 C C . ASN A 1 503 ? -44.125 14.25 -19.516 1 57.56 503 ASN A C 1
ATOM 3900 O O . ASN A 1 503 ? -44.625 14.797 -18.531 1 57.56 503 ASN A O 1
ATOM 3904 N N . LYS A 1 504 ? -43.781 14.914 -20.594 1 61.16 504 LYS A N 1
ATOM 3905 C CA . LYS A 1 504 ? -43.875 16.359 -20.75 1 61.16 504 LYS A CA 1
ATOM 3906 C C . LYS A 1 504 ? -45.312 16.844 -20.562 1 61.16 504 LYS A C 1
ATOM 3908 O O . LYS A 1 504 ? -45.562 17.984 -20.172 1 61.16 504 LYS A O 1
ATOM 3913 N N . ASP A 1 505 ? -46.219 15.922 -20.781 1 60.72 505 ASP A N 1
ATOM 3914 C CA . ASP A 1 505 ? -47.656 16.266 -20.703 1 60.72 505 ASP A CA 1
ATOM 3915 C C . ASP A 1 505 ? -48.219 15.883 -19.344 1 60.72 505 ASP A C 1
ATOM 3917 O O . ASP A 1 505 ? -49.438 15.805 -19.172 1 60.72 505 ASP A O 1
ATOM 3921 N N . ARG A 1 506 ? -47.344 15.578 -18.328 1 61.75 506 ARG A N 1
ATOM 3922 C CA . ARG A 1 506 ? -47.719 15.273 -16.938 1 61.75 506 ARG A CA 1
ATOM 3923 C C . ARG A 1 506 ? -48.5 13.984 -16.859 1 61.75 506 ARG A C 1
ATOM 3925 O O . ARG A 1 506 ? -49.406 13.852 -16 1 61.75 506 ARG A O 1
ATOM 3932 N N . GLN A 1 507 ? -48.312 13.188 -17.875 1 61.03 507 GLN A N 1
ATOM 3933 C CA . GLN A 1 507 ? -48.875 11.828 -17.859 1 61.03 507 GLN A CA 1
ATOM 3934 C C . GLN A 1 507 ? -47.812 10.82 -17.422 1 61.03 507 GLN A C 1
ATOM 3936 O O . GLN A 1 507 ? -46.625 11.109 -17.438 1 61.03 507 GLN A O 1
ATOM 3941 N N . SER A 1 508 ? -48.281 9.719 -16.875 1 59.16 508 SER A N 1
ATOM 3942 C CA . SER A 1 508 ? -47.344 8.672 -16.422 1 59.16 508 SER A CA 1
ATOM 3943 C C . SER A 1 508 ? -46.312 8.359 -17.484 1 59.16 508 SER A C 1
ATOM 3945 O O . SER A 1 508 ? -46.656 8.203 -18.656 1 59.16 508 SER A O 1
ATOM 3947 N N . ALA A 1 509 ? -45.031 8.508 -17.141 1 55.44 509 ALA A N 1
ATOM 3948 C CA . ALA A 1 509 ? -43.938 8.289 -18.094 1 55.44 509 ALA A CA 1
ATOM 3949 C C . ALA A 1 509 ? -43.688 6.793 -18.281 1 55.44 509 ALA A C 1
ATOM 3951 O O . ALA A 1 509 ? -42.594 6.402 -18.734 1 55.44 509 ALA A O 1
ATOM 3952 N N . GLY A 1 510 ? -44.719 5.895 -18.047 1 55.38 510 GLY A N 1
ATOM 3953 C CA . GLY A 1 510 ? -44.531 4.473 -18.281 1 55.38 510 GLY A CA 1
ATOM 3954 C C . GLY A 1 510 ? -45.188 3.605 -17.234 1 55.38 510 GLY A C 1
ATOM 3955 O O . GLY A 1 510 ? -46 4.102 -16.422 1 55.38 510 GLY A O 1
ATOM 3956 N N . THR A 1 511 ? -45 2.203 -17.297 1 51.09 511 THR A N 1
ATOM 3957 C CA . THR A 1 511 ? -45.656 1.247 -16.406 1 51.09 511 THR A CA 1
ATOM 3958 C C . THR A 1 511 ? -44.906 1.186 -15.07 1 51.09 511 THR A C 1
ATOM 3960 O O . THR A 1 511 ? -43.812 1.747 -14.938 1 51.09 511 THR A O 1
ATOM 3963 N N . TYR A 1 512 ? -45.594 0.679 -14.094 1 44.97 512 TYR A N 1
ATOM 3964 C CA . TYR A 1 512 ? -44.969 0.371 -12.82 1 44.97 512 TYR A CA 1
ATOM 3965 C C . TYR A 1 512 ? -43.656 -0.379 -13.031 1 44.97 512 TYR A C 1
ATOM 3967 O O . TYR A 1 512 ? -42.688 -0.166 -12.297 1 44.97 512 TYR A O 1
ATOM 3975 N N . ASP A 1 513 ? -43.688 -1.126 -13.977 1 46.12 513 ASP A N 1
ATOM 3976 C CA . ASP A 1 513 ? -42.5 -1.881 -14.305 1 46.12 513 ASP A CA 1
ATOM 3977 C C . ASP A 1 513 ? -41.375 -0.949 -14.734 1 46.12 513 ASP A C 1
ATOM 3979 O O . ASP A 1 513 ? -40.188 -1.165 -14.367 1 46.12 513 ASP A O 1
ATOM 3983 N N . ASP A 1 514 ? -41.75 0.019 -15.336 1 47.44 514 ASP A N 1
ATOM 3984 C CA . ASP A 1 514 ? -40.75 0.965 -15.797 1 47.44 514 ASP A CA 1
ATOM 3985 C C . ASP A 1 514 ? -40.156 1.74 -14.625 1 47.44 514 ASP A C 1
ATOM 3987 O O . ASP A 1 514 ? -38.938 1.976 -14.586 1 47.44 514 ASP A O 1
ATOM 3991 N N . LEU A 1 515 ? -41 2.049 -13.789 1 47.56 515 LEU A N 1
ATOM 3992 C CA . LEU A 1 515 ? -40.562 2.736 -12.586 1 47.56 515 LEU A CA 1
ATOM 3993 C C . LEU A 1 515 ? -39.656 1.83 -11.75 1 47.56 515 LEU A C 1
ATOM 3995 O O . LEU A 1 515 ? -38.594 2.266 -11.273 1 47.56 515 LEU A O 1
ATOM 3999 N N . THR A 1 516 ? -40.125 0.629 -11.641 1 45.69 516 THR A N 1
ATOM 4000 C CA . THR A 1 516 ? -39.344 -0.34 -10.898 1 45.69 516 THR A CA 1
ATOM 4001 C C . THR A 1 516 ? -37.969 -0.553 -11.555 1 45.69 516 THR A C 1
ATOM 4003 O O . THR A 1 516 ? -36.969 -0.707 -10.875 1 45.69 516 THR A O 1
ATOM 4006 N N . TYR A 1 517 ? -38.062 -0.574 -12.758 1 45.66 517 TYR A N 1
ATOM 4007 C CA . TYR A 1 517 ? -36.812 -0.704 -13.492 1 45.66 517 TYR A CA 1
ATOM 4008 C C . TYR A 1 517 ? -35.906 0.493 -13.242 1 45.66 517 TYR A C 1
ATOM 4010 O O . TYR A 1 517 ? -34.719 0.334 -13.062 1 45.66 517 TYR A O 1
ATOM 4018 N N . GLN A 1 518 ? -36.594 1.592 -13.203 1 43.88 518 GLN A N 1
ATOM 4019 C CA . GLN A 1 518 ? -35.781 2.779 -12.953 1 43.88 518 GLN A CA 1
ATOM 4020 C C . GLN A 1 518 ? -35.219 2.781 -11.523 1 43.88 518 GLN A C 1
ATOM 4022 O O . GLN A 1 518 ? -34.125 3.24 -11.273 1 43.88 518 GLN A O 1
ATOM 4027 N N . ILE A 1 519 ? -36 2.236 -10.734 1 44.81 519 ILE A N 1
ATOM 4028 C CA . ILE A 1 519 ? -35.562 2.061 -9.352 1 44.81 519 ILE A CA 1
ATOM 4029 C C . ILE A 1 519 ? -34.406 1.08 -9.289 1 44.81 519 ILE A C 1
ATOM 4031 O O . ILE A 1 519 ? -33.406 1.318 -8.586 1 44.81 519 ILE A O 1
ATOM 4035 N N . LYS A 1 520 ? -34.688 -0.043 -10 1 41.25 520 LYS A N 1
ATOM 4036 C CA . LYS A 1 520 ? -33.625 -1.023 -10.078 1 41.25 520 LYS A CA 1
ATOM 4037 C C . LYS A 1 520 ? -32.344 -0.381 -10.578 1 41.25 520 LYS A C 1
ATOM 4039 O O . LYS A 1 520 ? -31.234 -0.736 -10.133 1 41.25 520 LYS A O 1
ATOM 4044 N N . LEU A 1 521 ? -32.594 0.516 -11.539 1 40.56 521 LEU A N 1
ATOM 4045 C CA . LEU A 1 521 ? -31.406 1.16 -12.125 1 40.56 521 LEU A CA 1
ATOM 4046 C C . LEU A 1 521 ? -30.859 2.236 -11.195 1 40.56 521 LEU A C 1
ATOM 4048 O O . LEU A 1 521 ? -29.891 2.916 -11.531 1 40.56 521 LEU A O 1
ATOM 4052 N N . LYS A 1 522 ? -31.141 2.197 -9.875 1 40.5 522 LYS A N 1
ATOM 4053 C CA . LYS A 1 522 ? -30.656 2.984 -8.742 1 40.5 522 LYS A CA 1
ATOM 4054 C C . LYS A 1 522 ? -30.688 4.477 -9.062 1 40.5 522 LYS A C 1
ATOM 4056 O O . LYS A 1 522 ? -29.844 5.234 -8.578 1 40.5 522 LYS A O 1
ATOM 4061 N N . VAL A 1 523 ? -31.562 4.914 -10 1 39.06 523 VAL A N 1
ATOM 4062 C CA . VAL A 1 523 ? -31.688 6.316 -10.375 1 39.06 523 VAL A CA 1
ATOM 4063 C C . VAL A 1 523 ? -32.688 7.016 -9.438 1 39.06 523 VAL A C 1
ATOM 4065 O O . VAL A 1 523 ? -32.5 8.188 -9.094 1 39.06 523 VAL A O 1
ATOM 4068 N N . ILE A 1 524 ? -33.938 6.453 -9.164 1 35.59 524 ILE A N 1
ATOM 4069 C CA . ILE A 1 524 ? -35 6.984 -8.32 1 35.59 524 ILE A CA 1
ATOM 4070 C C . ILE A 1 524 ? -35.281 6 -7.191 1 35.59 524 ILE A C 1
ATOM 4072 O O . ILE A 1 524 ? -35.312 4.785 -7.406 1 35.59 524 ILE A O 1
ATOM 4076 N N . LEU A 1 525 ? -34.969 6.293 -5.988 1 36.62 525 LEU A N 1
ATOM 4077 C CA . LEU A 1 525 ? -35.562 5.523 -4.91 1 36.62 525 LEU A CA 1
ATOM 4078 C C . LEU A 1 525 ? -37.094 5.574 -5.004 1 36.62 525 LEU A C 1
ATOM 4080 O O . LEU A 1 525 ? -37.688 6.648 -5.156 1 36.62 525 LEU A O 1
ATOM 4084 N N . ALA A 1 526 ? -37.625 4.613 -5.715 1 34.72 526 ALA A N 1
ATOM 4085 C CA . ALA A 1 526 ? -39.094 4.559 -5.73 1 34.72 526 ALA A CA 1
ATOM 4086 C C . ALA A 1 526 ? -39.625 4.066 -4.391 1 34.72 526 ALA A C 1
ATOM 4088 O O . ALA A 1 526 ? -39.094 3.123 -3.807 1 34.72 526 ALA A O 1
ATOM 4089 N N . LEU A 1 527 ? -40.25 4.91 -3.67 1 33.31 527 LEU A N 1
ATOM 4090 C CA . LEU A 1 527 ? -41.156 4.453 -2.607 1 33.31 527 LEU A CA 1
ATOM 4091 C C . LEU A 1 527 ? -42.094 3.383 -3.121 1 33.31 527 LEU A C 1
ATOM 4093 O O . LEU A 1 527 ? -43.031 3.684 -3.867 1 33.31 527 LEU A O 1
ATOM 4097 N N . SER A 1 528 ? -41.656 2.369 -3.688 1 29.58 528 SER A N 1
ATOM 4098 C CA . SER A 1 528 ? -42.688 1.359 -3.93 1 29.58 528 SER A CA 1
ATOM 4099 C C . SER A 1 528 ? -43.156 0.735 -2.625 1 29.58 528 SER A C 1
ATOM 4101 O O . SER A 1 528 ? -42.375 0.126 -1.895 1 29.58 528 SER A O 1
ATOM 4103 N N . ILE A 1 529 ? -43.906 1.363 -1.847 1 28.97 529 ILE A N 1
ATOM 4104 C CA . ILE A 1 529 ? -44.781 0.609 -0.956 1 28.97 529 ILE A CA 1
ATOM 4105 C C . ILE A 1 529 ? -45.469 -0.506 -1.735 1 28.97 529 ILE A C 1
ATOM 4107 O O . ILE A 1 529 ? -46.281 -0.239 -2.639 1 28.97 529 ILE A O 1
ATOM 4111 N N . GLY A 1 530 ? -44.875 -1.479 -2.289 1 26.25 530 GLY A N 1
ATOM 4112 C CA . GLY A 1 530 ? -45.688 -2.6 -2.748 1 26.25 530 GLY A CA 1
ATOM 4113 C C . GLY A 1 530 ? -46.875 -2.902 -1.839 1 26.25 530 GLY A C 1
ATOM 4114 O O . GLY A 1 530 ? -46.688 -3.193 -0.654 1 26.25 530 GLY A O 1
ATOM 4115 N N . VAL A 1 531 ? -47.969 -2.203 -1.946 1 22.88 531 VAL A N 1
ATOM 4116 C CA . VAL A 1 531 ? -49.312 -2.711 -1.716 1 22.88 531 VAL A CA 1
ATOM 4117 C C . VAL A 1 531 ? -49.469 -4.066 -2.396 1 22.88 531 VAL A C 1
ATOM 4119 O O . VAL A 1 531 ? -49.25 -4.195 -3.604 1 22.88 531 VAL A O 1
ATOM 4122 N N . ASN A 1 532 ? -49.125 -5.195 -1.799 1 21.53 532 ASN A N 1
ATOM 4123 C CA . ASN A 1 532 ? -49.969 -6.355 -2.105 1 21.53 532 ASN A CA 1
ATOM 4124 C C . ASN A 1 532 ? -51.438 -5.973 -2.238 1 21.53 532 ASN A C 1
ATOM 4126 O O . ASN A 1 532 ? -52.156 -5.898 -1.239 1 21.53 532 ASN A O 1
ATOM 4130 N N . LEU A 1 533 ? -51.812 -4.848 -2.922 1 18.75 533 LEU A N 1
ATOM 4131 C CA . LEU A 1 533 ? -53.125 -4.988 -3.564 1 18.75 533 LEU A CA 1
ATOM 4132 C C . LEU A 1 533 ? -53.031 -5.891 -4.789 1 18.75 533 LEU A C 1
ATOM 4134 O O . LEU A 1 533 ? -52.062 -5.812 -5.555 1 18.75 533 LEU A O 1
ATOM 4138 N N . MET B 1 1 ? 72.5 -46 -77.688 1 25.81 1 MET B N 1
ATOM 4139 C CA . MET B 1 1 ? 72.062 -44.594 -77.625 1 25.81 1 MET B CA 1
ATOM 4140 C C . MET B 1 1 ? 70.875 -44.469 -76.625 1 25.81 1 MET B C 1
ATOM 4142 O O . MET B 1 1 ? 69.75 -44.75 -76.938 1 25.81 1 MET B O 1
ATOM 4146 N N . VAL B 1 2 ? 71.188 -44.938 -75.438 1 29.98 2 VAL B N 1
ATOM 4147 C CA . VAL B 1 2 ? 70.438 -45.469 -74.312 1 29.98 2 VAL B CA 1
ATOM 4148 C C . VAL B 1 2 ? 69.625 -44.344 -73.625 1 29.98 2 VAL B C 1
ATOM 4150 O O . VAL B 1 2 ? 70.188 -43.312 -73.25 1 29.98 2 VAL B O 1
ATOM 4153 N N . ASP B 1 3 ? 68.312 -44.312 -73.938 1 27.84 3 ASP B N 1
ATOM 4154 C CA . ASP B 1 3 ? 67.125 -43.5 -73.75 1 27.84 3 ASP B CA 1
ATOM 4155 C C . ASP B 1 3 ? 66.938 -43.125 -72.25 1 27.84 3 ASP B C 1
ATOM 4157 O O . ASP B 1 3 ? 67.25 -43.906 -71.375 1 27.84 3 ASP B O 1
ATOM 4161 N N . GLN B 1 4 ? 66.875 -41.781 -72 1 27.28 4 GLN B N 1
ATOM 4162 C CA . GLN B 1 4 ? 66.812 -40.781 -70.938 1 27.28 4 GLN B CA 1
ATOM 4163 C C . GLN B 1 4 ? 65.625 -41 -70.062 1 27.28 4 GLN B C 1
ATOM 4165 O O . GLN B 1 4 ? 64.5 -40.938 -70.5 1 27.28 4 GLN B O 1
ATOM 4170 N N . LYS B 1 5 ? 65.75 -41.781 -69 1 30.72 5 LYS B N 1
ATOM 4171 C CA . LYS B 1 5 ? 64.875 -42.219 -67.938 1 30.72 5 LYS B CA 1
ATOM 4172 C C . LYS B 1 5 ? 64.25 -41 -67.188 1 30.72 5 LYS B C 1
ATOM 4174 O O . LYS B 1 5 ? 65 -40.25 -66.562 1 30.72 5 LYS B O 1
ATOM 4179 N N . HIS B 1 6 ? 63.312 -40.219 -67.875 1 29.94 6 HIS B N 1
ATOM 4180 C CA . HIS B 1 6 ? 62.719 -39.031 -67.25 1 29.94 6 HIS B CA 1
ATOM 4181 C C . HIS B 1 6 ? 62.094 -39.375 -65.938 1 29.94 6 HIS B C 1
ATOM 4183 O O . HIS B 1 6 ? 61.438 -40.406 -65.812 1 29.94 6 HIS B O 1
ATOM 4189 N N . PRO B 1 7 ? 62.656 -38.875 -64.812 1 33.03 7 PRO B N 1
ATOM 4190 C CA . PRO B 1 7 ? 62.219 -39 -63.406 1 33.03 7 PRO B CA 1
ATOM 4191 C C . PRO B 1 7 ? 60.812 -38.469 -63.156 1 33.03 7 PRO B C 1
ATOM 4193 O O . PRO B 1 7 ? 60.438 -37.438 -63.688 1 33.03 7 PRO B O 1
ATOM 4196 N N . LEU B 1 8 ? 59.75 -39.344 -63.219 1 30.25 8 LEU B N 1
ATOM 4197 C CA . LEU B 1 8 ? 58.344 -39.094 -62.875 1 30.25 8 LEU B CA 1
ATOM 4198 C C . LEU B 1 8 ? 58.219 -38.406 -61.531 1 30.25 8 LEU B C 1
ATOM 4200 O O . LEU B 1 8 ? 58.688 -38.906 -60.5 1 30.25 8 LEU B O 1
ATOM 4204 N N . SER B 1 9 ? 58.219 -37.031 -61.469 1 30.67 9 SER B N 1
ATOM 4205 C CA . SER B 1 9 ? 57.938 -36.125 -60.375 1 30.67 9 SER B CA 1
ATOM 4206 C C . SER B 1 9 ? 56.594 -36.469 -59.719 1 30.67 9 SER B C 1
ATOM 4208 O O . SER B 1 9 ? 55.562 -36.438 -60.406 1 30.67 9 SER B O 1
ATOM 4210 N N . PHE B 1 10 ? 56.531 -37.344 -58.781 1 28.38 10 PHE B N 1
ATOM 4211 C CA . PHE B 1 10 ? 55.406 -37.656 -57.906 1 28.38 10 PHE B CA 1
ATOM 4212 C C . PHE B 1 10 ? 54.875 -36.375 -57.25 1 28.38 10 PHE B C 1
ATOM 4214 O O . PHE B 1 10 ? 55.562 -35.75 -56.438 1 28.38 10 PHE B O 1
ATOM 4221 N N . VAL B 1 11 ? 54.156 -35.5 -57.969 1 30.14 11 VAL B N 1
ATOM 4222 C CA . VAL B 1 11 ? 53.406 -34.375 -57.406 1 30.14 11 VAL B CA 1
ATOM 4223 C C . VAL B 1 11 ? 52.469 -34.875 -56.312 1 30.14 11 VAL B C 1
ATOM 4225 O O . VAL B 1 11 ? 51.562 -35.688 -56.562 1 30.14 11 VAL B O 1
ATOM 4228 N N . ALA B 1 12 ? 52.938 -35.125 -55.094 1 30.66 12 ALA B N 1
ATOM 4229 C CA . ALA B 1 12 ? 52.156 -35.281 -53.875 1 30.66 12 ALA B CA 1
ATOM 4230 C C . ALA B 1 12 ? 51.094 -34.188 -53.75 1 30.66 12 ALA B C 1
ATOM 4232 O O . ALA B 1 12 ? 51.438 -33 -53.594 1 30.66 12 ALA B O 1
ATOM 4233 N N . PHE B 1 13 ? 50.031 -34.281 -54.531 1 31.33 13 PHE B N 1
ATOM 4234 C CA . PHE B 1 13 ? 48.844 -33.469 -54.25 1 31.33 13 PHE B CA 1
ATOM 4235 C C . PHE B 1 13 ? 48.531 -33.5 -52.75 1 31.33 13 PHE B C 1
ATOM 4237 O O . PHE B 1 13 ? 48.156 -34.531 -52.219 1 31.33 13 PHE B O 1
ATOM 4244 N N . LEU B 1 14 ? 49.219 -32.656 -51.938 1 31.47 14 LEU B N 1
ATOM 4245 C CA . LEU B 1 14 ? 48.781 -32.281 -50.594 1 31.47 14 LEU B CA 1
ATOM 4246 C C . LEU B 1 14 ? 47.281 -31.953 -50.594 1 31.47 14 LEU B C 1
ATOM 4248 O O . LEU B 1 14 ? 46.844 -31 -51.219 1 31.47 14 LEU B O 1
ATOM 4252 N N . LEU B 1 15 ? 46.438 -32.969 -50.594 1 33.38 15 LEU B N 1
ATOM 4253 C CA . LEU B 1 15 ? 45.062 -32.75 -50.188 1 33.38 15 LEU B CA 1
ATOM 4254 C C . LEU B 1 15 ? 45 -31.844 -48.938 1 33.38 15 LEU B C 1
ATOM 4256 O O . LEU B 1 15 ? 45.438 -32.219 -47.875 1 33.38 15 LEU B O 1
ATOM 4260 N N . LEU B 1 16 ? 45.188 -30.547 -49.125 1 34.25 16 LEU B N 1
ATOM 4261 C CA . LEU B 1 16 ? 44.688 -29.594 -48.125 1 34.25 16 LEU B CA 1
ATOM 4262 C C . LEU B 1 16 ? 43.281 -29.969 -47.656 1 34.25 16 LEU B C 1
ATOM 4264 O O . LEU B 1 16 ? 42.312 -29.797 -48.406 1 34.25 16 LEU B O 1
ATOM 4268 N N . VAL B 1 17 ? 43.125 -31.094 -47 1 35.88 17 VAL B N 1
ATOM 4269 C CA . VAL B 1 17 ? 41.906 -31.203 -46.188 1 35.88 17 VAL B CA 1
ATOM 4270 C C . VAL B 1 17 ? 41.656 -29.859 -45.5 1 35.88 17 VAL B C 1
ATOM 4272 O O . VAL B 1 17 ? 42.469 -29.391 -44.688 1 35.88 17 VAL B O 1
ATOM 4275 N N . ASN B 1 18 ? 41.062 -28.922 -46.188 1 35.19 18 ASN B N 1
ATOM 4276 C CA . ASN B 1 18 ? 40.375 -27.828 -45.531 1 35.19 18 ASN B CA 1
ATOM 4277 C C . ASN B 1 18 ? 39.656 -28.297 -44.25 1 35.19 18 ASN B C 1
ATOM 4279 O O . ASN B 1 18 ? 38.625 -28.953 -44.344 1 35.19 18 ASN B O 1
ATOM 4283 N N . LEU B 1 19 ? 40.375 -28.719 -43.219 1 36.34 19 LEU B N 1
ATOM 4284 C CA . LEU B 1 19 ? 39.719 -28.625 -41.906 1 36.34 19 LEU B CA 1
ATOM 4285 C C . LEU B 1 19 ? 38.906 -27.328 -41.812 1 36.34 19 LEU B C 1
ATOM 4287 O O . LEU B 1 19 ? 39.469 -26.266 -41.594 1 36.34 19 LEU B O 1
ATOM 4291 N N . HIS B 1 20 ? 37.906 -27.141 -42.656 1 38.31 20 HIS B N 1
ATOM 4292 C CA . HIS B 1 20 ? 36.906 -26.219 -42.125 1 38.31 20 HIS B CA 1
ATOM 4293 C C . HIS B 1 20 ? 36.75 -26.391 -40.594 1 38.31 20 HIS B C 1
ATOM 4295 O O . HIS B 1 20 ? 36.219 -27.406 -40.156 1 38.31 20 HIS B O 1
ATOM 4301 N N . GLY B 1 21 ? 37.75 -26.141 -39.781 1 37.91 21 GLY B N 1
ATOM 4302 C CA . GLY B 1 21 ? 37.406 -25.891 -38.406 1 37.91 21 GLY B CA 1
ATOM 4303 C C . GLY B 1 21 ? 36.062 -25.219 -38.188 1 37.91 21 GLY B C 1
ATOM 4304 O O . GLY B 1 21 ? 35.812 -24.125 -38.719 1 37.91 21 GLY B O 1
ATOM 4305 N N . GLU B 1 22 ? 35 -25.891 -38.281 1 40.38 22 GLU B N 1
ATOM 4306 C CA . GLU B 1 22 ? 33.844 -25.281 -37.594 1 40.38 22 GLU B CA 1
ATOM 4307 C C . GLU B 1 22 ? 34.312 -24.422 -36.406 1 40.38 22 GLU B C 1
ATOM 4309 O O . GLU B 1 22 ? 34.844 -24.938 -35.438 1 40.38 22 GLU B O 1
ATOM 4314 N N . HIS B 1 23 ? 34.969 -23.344 -36.594 1 40.78 23 HIS B N 1
ATOM 4315 C CA . HIS B 1 23 ? 35 -22.359 -35.5 1 40.78 23 HIS B CA 1
ATOM 4316 C C . HIS B 1 23 ? 33.781 -22.469 -34.625 1 40.78 23 HIS B C 1
ATOM 4318 O O . HIS B 1 23 ? 32.688 -22.031 -35 1 40.78 23 HIS B O 1
ATOM 4324 N N . SER B 1 24 ? 33.5 -23.469 -34 1 46.72 24 SER B N 1
ATOM 4325 C CA . SER B 1 24 ? 32.562 -23.422 -32.875 1 46.72 24 SER B CA 1
ATOM 4326 C C . SER B 1 24 ? 32.531 -22.047 -32.219 1 46.72 24 SER B C 1
ATOM 4328 O O . SER B 1 24 ? 33.5 -21.656 -31.562 1 46.72 24 SER B O 1
ATOM 4330 N N . MET B 1 25 ? 32.188 -21 -32.812 1 53.59 25 MET B N 1
ATOM 4331 C CA . MET B 1 25 ? 32.062 -19.672 -32.219 1 53.59 25 MET B CA 1
ATOM 4332 C C . MET B 1 25 ? 31.578 -19.75 -30.781 1 53.59 25 MET B C 1
ATOM 4334 O O . MET B 1 25 ? 30.594 -20.422 -30.469 1 53.59 25 MET B O 1
ATOM 4338 N N . ALA B 1 26 ? 32.469 -19.516 -29.828 1 73.5 26 ALA B N 1
ATOM 4339 C CA . ALA B 1 26 ? 32.219 -19.5 -28.391 1 73.5 26 ALA B CA 1
ATOM 4340 C C . ALA B 1 26 ? 30.938 -18.766 -28.062 1 73.5 26 ALA B C 1
ATOM 4342 O O . ALA B 1 26 ? 30.656 -17.703 -28.609 1 73.5 26 ALA B O 1
ATOM 4343 N N . LYS B 1 27 ? 29.922 -19.531 -27.562 1 87.44 27 LYS B N 1
ATOM 4344 C CA . LYS B 1 27 ? 28.641 -18.969 -27.156 1 87.44 27 LYS B CA 1
ATOM 4345 C C . LYS B 1 27 ? 28.828 -17.781 -26.219 1 87.44 27 LYS B C 1
ATOM 4347 O O . LYS B 1 27 ? 29.766 -17.75 -25.422 1 87.44 27 LYS B O 1
ATOM 4352 N N . GLU B 1 28 ? 28.156 -16.719 -26.516 1 91.81 28 GLU B N 1
ATOM 4353 C CA . GLU B 1 28 ? 28.203 -15.523 -25.656 1 91.81 28 GLU B CA 1
ATOM 4354 C C . GLU B 1 28 ? 27.453 -15.758 -24.344 1 91.81 28 GLU B C 1
ATOM 4356 O O . GLU B 1 28 ? 26.266 -16.078 -24.359 1 91.81 28 GLU B O 1
ATOM 4361 N N . VAL B 1 29 ? 28.188 -15.641 -23.281 1 94.56 29 VAL B N 1
ATOM 4362 C CA . VAL B 1 29 ? 27.578 -15.828 -21.969 1 94.56 29 VAL B CA 1
ATOM 4363 C C . VAL B 1 29 ? 26.922 -14.523 -21.516 1 94.56 29 VAL B C 1
ATOM 4365 O O . VAL B 1 29 ? 27.562 -13.477 -21.469 1 94.56 29 VAL B O 1
ATOM 4368 N N . ILE B 1 30 ? 25.672 -14.555 -21.25 1 95.56 30 ILE B N 1
ATOM 4369 C CA . ILE B 1 30 ? 24.891 -13.391 -20.844 1 95.56 30 ILE B CA 1
ATOM 4370 C C . ILE B 1 30 ? 24.547 -13.508 -19.359 1 95.56 30 ILE B C 1
ATOM 4372 O O . ILE B 1 30 ? 23.688 -14.305 -18.969 1 95.56 30 ILE B O 1
ATOM 4376 N N . PRO B 1 31 ? 25.156 -12.68 -18.438 1 96.38 31 PRO B N 1
ATOM 4377 C CA . PRO B 1 31 ? 24.828 -12.75 -17.016 1 96.38 31 PRO B CA 1
ATOM 4378 C C . PRO B 1 31 ? 23.438 -12.219 -16.703 1 96.38 31 PRO B C 1
ATOM 4380 O O . PRO B 1 31 ? 23.062 -11.141 -17.172 1 96.38 31 PRO B O 1
ATOM 4383 N N . VAL B 1 32 ? 22.719 -12.984 -15.969 1 97.81 32 VAL B N 1
ATOM 4384 C CA . VAL B 1 32 ? 21.391 -12.641 -15.469 1 97.81 32 VAL B CA 1
ATOM 4385 C C . VAL B 1 32 ? 21.359 -12.805 -13.945 1 97.81 32 VAL B C 1
ATOM 4387 O O . VAL B 1 32 ? 21.828 -13.812 -13.422 1 97.81 32 VAL B O 1
ATOM 4390 N N . GLY B 1 33 ? 20.906 -11.758 -13.266 1 98.69 33 GLY B N 1
ATOM 4391 C CA . GLY B 1 33 ? 20.781 -11.852 -11.82 1 98.69 33 GLY B CA 1
ATOM 4392 C C . GLY B 1 33 ? 19.516 -12.547 -11.375 1 98.69 33 GLY B C 1
ATOM 4393 O O . GLY B 1 33 ? 18.469 -12.422 -12.023 1 98.69 33 GLY B O 1
ATOM 4394 N N . VAL B 1 34 ? 19.594 -13.289 -10.305 1 98.88 34 VAL B N 1
ATOM 4395 C CA . VAL B 1 34 ? 18.453 -13.883 -9.625 1 98.88 34 VAL B CA 1
ATOM 4396 C C . VAL B 1 34 ? 18.484 -13.523 -8.141 1 98.88 34 VAL B C 1
ATOM 4398 O O . VAL B 1 34 ? 19.484 -13.773 -7.461 1 98.88 34 VAL B O 1
ATOM 4401 N N . VAL B 1 35 ? 17.453 -12.852 -7.633 1 98.81 35 VAL B N 1
ATOM 4402 C CA . VAL B 1 35 ? 17.344 -12.508 -6.219 1 98.81 35 VAL B CA 1
ATOM 4403 C C . VAL B 1 35 ? 16.109 -13.195 -5.625 1 98.81 35 VAL B C 1
ATOM 4405 O O . VAL B 1 35 ? 14.977 -12.828 -5.934 1 98.81 35 VAL B O 1
ATOM 4408 N N . LEU B 1 36 ? 16.328 -14.227 -4.742 1 98.31 36 LEU B N 1
ATOM 4409 C CA . LEU B 1 36 ? 15.234 -15.008 -4.16 1 98.31 36 LEU B CA 1
ATOM 4410 C C . LEU B 1 36 ? 15.492 -15.273 -2.682 1 98.31 36 LEU B C 1
ATOM 4412 O O . LEU B 1 36 ? 16.609 -15.078 -2.195 1 98.31 36 LEU B O 1
ATOM 4416 N N . ASP B 1 37 ? 14.406 -15.57 -1.938 1 96.19 37 ASP B N 1
ATOM 4417 C CA . ASP B 1 37 ? 14.547 -16.188 -0.618 1 96.19 37 ASP B CA 1
ATOM 4418 C C . ASP B 1 37 ? 14.812 -17.688 -0.73 1 96.19 37 ASP B C 1
ATOM 4420 O O . ASP B 1 37 ? 13.883 -18.484 -0.648 1 96.19 37 ASP B O 1
ATOM 4424 N N . LEU B 1 38 ? 16.031 -18.047 -0.741 1 94.31 38 LEU B N 1
ATOM 4425 C CA . LEU B 1 38 ? 16.422 -19.391 -1.19 1 94.31 38 LEU B CA 1
ATOM 4426 C C . LEU B 1 38 ? 16.031 -20.438 -0.165 1 94.31 38 LEU B C 1
ATOM 4428 O O . LEU B 1 38 ? 15.914 -21.625 -0.499 1 94.31 38 LEU B O 1
ATOM 4432 N N . ASN B 1 39 ? 15.805 -20.047 1.071 1 89.12 39 ASN B N 1
ATOM 4433 C CA . ASN B 1 39 ? 15.414 -21.016 2.094 1 89.12 39 ASN B CA 1
ATOM 4434 C C . ASN B 1 39 ? 13.891 -21.141 2.197 1 89.12 39 ASN B C 1
ATOM 4436 O O . ASN B 1 39 ? 13.383 -21.891 3.031 1 89.12 39 ASN B O 1
ATOM 4440 N N . SER B 1 40 ? 13.195 -20.484 1.322 1 89.94 40 SER B N 1
ATOM 4441 C CA . SER B 1 40 ? 11.742 -20.562 1.301 1 89.94 40 SER B CA 1
ATOM 4442 C C . SER B 1 40 ? 11.266 -21.641 0.334 1 89.94 40 SER B C 1
ATOM 4444 O O . SER B 1 40 ? 12 -22.031 -0.583 1 89.94 40 SER B O 1
ATOM 4446 N N . PRO B 1 41 ? 10.039 -22.094 0.519 1 87.44 41 PRO B N 1
ATOM 4447 C CA . PRO B 1 41 ? 9.492 -23.094 -0.409 1 87.44 41 PRO B CA 1
ATOM 4448 C C . PRO B 1 41 ? 9.406 -22.562 -1.844 1 87.44 41 PRO B C 1
ATOM 4450 O O . PRO B 1 41 ? 9.562 -23.344 -2.793 1 87.44 41 PRO B O 1
ATOM 4453 N N . VAL B 1 42 ? 9.227 -21.344 -1.996 1 93.06 42 VAL B N 1
ATOM 4454 C CA . VAL B 1 42 ? 9.133 -20.75 -3.324 1 93.06 42 VAL B CA 1
ATOM 4455 C C . VAL B 1 42 ? 10.523 -20.625 -3.936 1 93.06 42 VAL B C 1
ATOM 4457 O O . VAL B 1 42 ? 10.75 -21.047 -5.07 1 93.06 42 VAL B O 1
ATOM 4460 N N . GLY B 1 43 ? 11.484 -20.094 -3.178 1 94.06 43 GLY B N 1
ATOM 4461 C CA . GLY B 1 43 ? 12.805 -19.781 -3.697 1 94.06 43 GLY B CA 1
ATOM 4462 C C . GLY B 1 43 ? 13.586 -21.016 -4.105 1 94.06 43 GLY B C 1
ATOM 4463 O O . GLY B 1 43 ? 14.188 -21.047 -5.184 1 94.06 43 GLY B O 1
ATOM 4464 N N . GLY B 1 44 ? 13.578 -22.016 -3.24 1 90.5 44 GLY B N 1
ATOM 4465 C CA . GLY B 1 44 ? 14.297 -23.234 -3.551 1 90.5 44 GLY B CA 1
ATOM 4466 C C . GLY B 1 44 ? 13.781 -23.938 -4.797 1 90.5 44 GLY B C 1
ATOM 4467 O O . GLY B 1 44 ? 14.57 -24.359 -5.648 1 90.5 44 GLY B O 1
ATOM 4468 N N . VAL B 1 45 ? 12.539 -24.031 -4.949 1 93.75 45 VAL B N 1
ATOM 4469 C CA . VAL B 1 45 ? 11.906 -24.703 -6.086 1 93.75 45 VAL B CA 1
ATOM 4470 C C . VAL B 1 45 ? 12.133 -23.875 -7.352 1 93.75 45 VAL B C 1
ATOM 4472 O O . VAL B 1 45 ? 12.438 -24.422 -8.414 1 93.75 45 VAL B O 1
ATOM 4475 N N . ALA B 1 46 ? 11.992 -22.594 -7.227 1 96.75 46 ALA B N 1
ATOM 4476 C CA . ALA B 1 46 ? 12.156 -21.688 -8.375 1 96.75 46 ALA B CA 1
ATOM 4477 C C . ALA B 1 46 ? 13.57 -21.781 -8.938 1 96.75 46 ALA B C 1
ATOM 4479 O O . ALA B 1 46 ? 13.758 -21.797 -10.156 1 96.75 46 ALA B O 1
ATOM 4480 N N . GLU B 1 47 ? 14.578 -21.766 -8.062 1 95.94 47 GLU B N 1
ATOM 4481 C CA . GLU B 1 47 ? 15.961 -21.844 -8.508 1 95.94 47 GLU B CA 1
ATOM 4482 C C . GLU B 1 47 ? 16.219 -23.109 -9.32 1 95.94 47 GLU B C 1
ATOM 4484 O O . GLU B 1 47 ? 16.844 -23.062 -10.383 1 95.94 47 GLU B O 1
ATOM 4489 N N . ARG B 1 48 ? 15.719 -24.172 -8.844 1 94.25 48 ARG B N 1
ATOM 4490 C CA . ARG B 1 48 ? 15.891 -25.453 -9.531 1 94.25 48 ARG B CA 1
ATOM 4491 C C . ARG B 1 48 ? 15.125 -25.469 -10.852 1 94.25 48 ARG B C 1
ATOM 4493 O O . ARG B 1 48 ? 15.633 -25.953 -11.867 1 94.25 48 ARG B O 1
ATOM 4500 N N . CYS B 1 49 ? 13.93 -24.969 -10.805 1 96.94 49 CYS B N 1
ATOM 4501 C CA . CYS B 1 49 ? 13.117 -24.922 -12.016 1 96.94 49 CYS B CA 1
ATOM 4502 C C . CYS B 1 49 ? 13.773 -24.062 -13.094 1 96.94 49 CYS B C 1
ATOM 4504 O O . CYS B 1 49 ? 13.727 -24.406 -14.273 1 96.94 49 CYS B O 1
ATOM 4506 N N . MET B 1 50 ? 14.375 -22.953 -12.711 1 98.31 50 MET B N 1
ATOM 4507 C CA . MET B 1 50 ? 15.062 -22.094 -13.68 1 98.31 50 MET B CA 1
ATOM 4508 C C . MET B 1 50 ? 16.266 -22.812 -14.281 1 98.31 50 MET B C 1
ATOM 4510 O O . MET B 1 50 ? 16.516 -22.719 -15.484 1 98.31 50 MET B O 1
ATOM 4514 N N . SER B 1 51 ? 17 -23.531 -13.477 1 96.62 51 SER B N 1
ATOM 4515 C CA . SER B 1 51 ? 18.141 -24.297 -13.961 1 96.62 51 SER B CA 1
ATOM 4516 C C . SER B 1 51 ? 17.703 -25.359 -14.953 1 96.62 51 SER B C 1
ATOM 4518 O O . SER B 1 51 ? 18.328 -25.547 -15.992 1 96.62 51 SER B O 1
ATOM 4520 N N . MET B 1 52 ? 16.641 -26.047 -14.617 1 96.94 52 MET B N 1
ATOM 4521 C CA . MET B 1 52 ? 16.109 -27.078 -15.508 1 96.94 52 MET B CA 1
ATOM 4522 C C . MET B 1 52 ? 15.594 -26.453 -16.812 1 96.94 52 MET B C 1
ATOM 4524 O O . MET B 1 52 ? 15.734 -27.047 -17.875 1 96.94 52 MET B O 1
ATOM 4528 N N . ALA B 1 53 ? 14.992 -25.297 -16.672 1 98.38 53 ALA B N 1
ATOM 4529 C CA . ALA B 1 53 ? 14.492 -24.594 -17.844 1 98.38 53 ALA B CA 1
ATOM 4530 C C . ALA B 1 53 ? 15.617 -24.297 -18.828 1 98.38 53 ALA B C 1
ATOM 4532 O O . ALA B 1 53 ? 15.469 -24.5 -20.047 1 98.38 53 ALA B O 1
ATOM 4533 N N . LEU B 1 54 ? 16.734 -23.781 -18.359 1 98.31 54 LEU B N 1
ATOM 4534 C CA . LEU B 1 54 ? 17.844 -23.422 -19.219 1 98.31 54 LEU B CA 1
ATOM 4535 C C . LEU B 1 54 ? 18.469 -24.672 -19.844 1 98.31 54 LEU B C 1
ATOM 4537 O O . LEU B 1 54 ? 18.828 -24.672 -21.016 1 98.31 54 LEU B O 1
ATOM 4541 N N . SER B 1 55 ? 18.594 -25.734 -19.031 1 97 55 SER B N 1
ATOM 4542 C CA . SER B 1 55 ? 19.078 -27 -19.578 1 97 55 SER B CA 1
ATOM 4543 C C . SER B 1 55 ? 18.188 -27.5 -20.703 1 97 55 SER B C 1
ATOM 4545 O O . SER B 1 55 ? 18.672 -27.891 -21.766 1 97 55 SER B O 1
ATOM 4547 N N . ASP B 1 56 ? 16.906 -27.516 -20.453 1 97.56 56 ASP B N 1
ATOM 4548 C CA . ASP B 1 56 ? 15.938 -27.953 -21.453 1 97.56 56 ASP B CA 1
ATOM 4549 C C . ASP B 1 56 ? 15.992 -27.062 -22.688 1 97.56 56 ASP B C 1
ATOM 4551 O O . ASP B 1 56 ? 15.984 -27.547 -23.828 1 97.56 56 ASP B O 1
ATOM 4555 N N . PHE B 1 57 ? 16.047 -25.797 -22.484 1 98.25 57 PHE B N 1
ATOM 4556 C CA . PHE B 1 57 ? 15.992 -24.812 -23.562 1 98.25 57 PHE B CA 1
ATOM 4557 C C . PHE B 1 57 ? 17.188 -24.984 -24.5 1 98.25 57 PHE B C 1
ATOM 4559 O O . PHE B 1 57 ? 17.016 -25.047 -25.719 1 98.25 57 PHE B O 1
ATOM 4566 N N . TYR B 1 58 ? 18.328 -25.047 -23.984 1 97.5 58 TYR B N 1
ATOM 4567 C CA . TYR B 1 58 ? 19.531 -25.078 -24.797 1 97.5 58 TYR B CA 1
ATOM 4568 C C . TYR B 1 58 ? 19.75 -26.469 -25.391 1 97.5 58 TYR B C 1
ATOM 4570 O O . TYR B 1 58 ? 20.469 -26.609 -26.375 1 97.5 58 TYR B O 1
ATOM 4578 N N . ALA B 1 59 ? 19.125 -27.484 -24.797 1 97 59 ALA B N 1
ATOM 4579 C CA . ALA B 1 59 ? 19.141 -28.812 -25.406 1 97 59 ALA B CA 1
ATOM 4580 C C . ALA B 1 59 ? 18.391 -28.812 -26.75 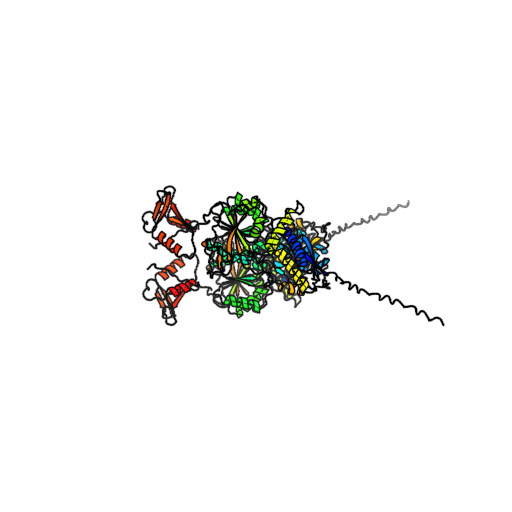1 97 59 ALA B C 1
ATOM 4582 O O . ALA B 1 59 ? 18.797 -29.5 -27.688 1 97 59 ALA B O 1
ATOM 4583 N N . VAL B 1 60 ? 17.312 -28.047 -26.812 1 96.31 60 VAL B N 1
ATOM 4584 C CA . VAL B 1 60 ? 16.516 -28.031 -28.031 1 96.31 60 VAL B CA 1
ATOM 4585 C C . VAL B 1 60 ? 16.922 -26.844 -28.906 1 96.31 60 VAL B C 1
ATOM 4587 O O . VAL B 1 60 ? 16.516 -26.75 -30.062 1 96.31 60 VAL B O 1
ATOM 4590 N N . ASN B 1 61 ? 17.688 -25.922 -28.375 1 96.44 61 ASN B N 1
ATOM 4591 C CA . ASN B 1 61 ? 18.219 -24.781 -29.094 1 96.44 61 ASN B CA 1
ATOM 4592 C C . ASN B 1 61 ? 19.734 -24.719 -29.016 1 96.44 61 ASN B C 1
ATOM 4594 O O . ASN B 1 61 ? 20.297 -23.688 -28.641 1 96.44 61 ASN B O 1
ATOM 4598 N N . ALA B 1 62 ? 20.375 -25.672 -29.422 1 94.38 62 ALA B N 1
ATOM 4599 C CA . ALA B 1 62 ? 21.828 -25.781 -29.344 1 94.38 62 ALA B CA 1
ATOM 4600 C C . ALA B 1 62 ? 22.516 -24.766 -30.266 1 94.38 62 ALA B C 1
ATOM 4602 O O . ALA B 1 62 ? 23.641 -24.359 -30 1 94.38 62 ALA B O 1
ATOM 4603 N N . ASP B 1 63 ? 21.828 -24.359 -31.266 1 93.81 63 ASP B N 1
ATOM 4604 C CA . ASP B 1 63 ? 22.375 -23.469 -32.281 1 93.81 63 ASP B CA 1
ATOM 4605 C C . ASP B 1 63 ? 22.328 -22.016 -31.828 1 93.81 63 ASP B C 1
ATOM 4607 O O . ASP B 1 63 ? 22.938 -21.141 -32.469 1 93.81 63 ASP B O 1
ATOM 4611 N N . TYR B 1 64 ? 21.656 -21.75 -30.719 1 94.25 64 TYR B N 1
ATOM 4612 C CA . TYR B 1 64 ? 21.625 -20.391 -30.188 1 94.25 64 TYR B CA 1
ATOM 4613 C C . TYR B 1 64 ? 23.031 -19.922 -29.844 1 94.25 64 TYR B C 1
ATOM 4615 O O . TYR B 1 64 ? 23.828 -20.688 -29.312 1 94.25 64 TYR B O 1
ATOM 4623 N N . ASN B 1 65 ? 23.281 -18.641 -30.062 1 93.94 65 ASN B N 1
ATOM 4624 C CA . ASN B 1 65 ? 24.609 -18.078 -29.844 1 93.94 65 ASN B CA 1
ATOM 4625 C C . ASN B 1 65 ? 24.797 -17.641 -28.406 1 93.94 65 ASN B C 1
ATOM 4627 O O . ASN B 1 65 ? 25.922 -17.438 -27.953 1 93.94 65 ASN B O 1
ATOM 4631 N N . THR B 1 66 ? 23.734 -17.438 -27.75 1 94.62 66 THR B N 1
ATOM 4632 C CA . THR B 1 66 ? 23.812 -16.938 -26.375 1 94.62 66 THR B CA 1
ATOM 4633 C C . THR B 1 66 ? 23.547 -18.047 -25.375 1 94.62 66 THR B C 1
ATOM 4635 O O . THR B 1 66 ? 22.906 -19.047 -25.703 1 94.62 66 THR B O 1
ATOM 4638 N N . ARG B 1 67 ? 24.141 -17.953 -24.203 1 96.12 67 ARG B N 1
ATOM 4639 C CA . ARG B 1 67 ? 23.906 -18.781 -23.031 1 96.12 67 ARG B CA 1
ATOM 4640 C C . ARG B 1 67 ? 23.688 -17.938 -21.781 1 96.12 67 ARG B C 1
ATOM 4642 O O . ARG B 1 67 ? 24.516 -17.094 -21.453 1 96.12 67 ARG B O 1
ATOM 4649 N N . LEU B 1 68 ? 22.547 -18.172 -21.141 1 97.25 68 LEU B N 1
ATOM 4650 C CA . LEU B 1 68 ? 22.297 -17.438 -19.922 1 97.25 68 LEU B CA 1
ATOM 4651 C C . LEU B 1 68 ? 23.109 -18 -18.766 1 97.25 68 LEU B C 1
ATOM 4653 O O . LEU B 1 68 ? 23.234 -19.219 -18.625 1 97.25 68 LEU B O 1
ATOM 4657 N N . ALA B 1 69 ? 23.781 -17.156 -18.016 1 97 69 ALA B N 1
ATOM 4658 C CA . ALA B 1 69 ? 24.406 -17.5 -16.734 1 97 69 ALA B CA 1
ATOM 4659 C C . ALA B 1 69 ? 23.656 -16.859 -15.578 1 97 69 ALA B C 1
ATOM 4661 O O . ALA B 1 69 ? 23.625 -15.633 -15.438 1 97 69 ALA B O 1
ATOM 4662 N N . LEU B 1 70 ? 23.062 -17.703 -14.766 1 98.38 70 LEU B N 1
ATOM 4663 C CA . LEU B 1 70 ? 22.297 -17.203 -13.641 1 98.38 70 LEU B CA 1
ATOM 4664 C C . LEU B 1 70 ? 23.188 -16.922 -12.438 1 98.38 70 LEU B C 1
ATOM 4666 O O . LEU B 1 70 ? 23.891 -17.828 -11.961 1 98.38 70 LEU B O 1
ATOM 4670 N N . LEU B 1 71 ? 23.25 -15.695 -12.016 1 98.25 71 LEU B N 1
ATOM 4671 C CA . LEU B 1 71 ? 23.922 -15.289 -10.781 1 98.25 71 LEU B CA 1
ATOM 4672 C C . LEU B 1 71 ? 22.922 -15.109 -9.648 1 98.25 71 LEU B C 1
ATOM 4674 O O . LEU B 1 71 ? 22.328 -14.039 -9.516 1 98.25 71 LEU B O 1
ATOM 4678 N N . THR B 1 72 ? 22.828 -16.141 -8.797 1 98.25 72 THR B N 1
ATOM 4679 C CA . THR B 1 72 ? 21.766 -16.188 -7.797 1 98.25 72 THR B CA 1
ATOM 4680 C C . THR B 1 72 ? 22.25 -15.617 -6.469 1 98.25 72 THR B C 1
ATOM 4682 O O . THR B 1 72 ? 23.328 -15.977 -5.992 1 98.25 72 THR B O 1
ATOM 4685 N N . MET B 1 73 ? 21.5 -14.703 -5.914 1 97.62 73 MET B N 1
ATOM 4686 C CA . MET B 1 73 ? 21.75 -14.133 -4.594 1 97.62 73 MET B CA 1
ATOM 4687 C C . MET B 1 73 ? 20.562 -14.352 -3.664 1 97.62 73 MET B C 1
ATOM 4689 O O . MET B 1 73 ? 19.406 -14.281 -4.094 1 97.62 73 MET B O 1
ATOM 4693 N N . ASP B 1 74 ? 20.828 -14.602 -2.426 1 96.38 74 ASP B N 1
ATOM 4694 C CA . ASP B 1 74 ? 19.812 -14.812 -1.397 1 96.38 74 ASP B CA 1
ATOM 4695 C C . ASP B 1 74 ? 19.406 -13.492 -0.755 1 96.38 74 ASP B C 1
ATOM 4697 O O . ASP B 1 74 ? 20.234 -12.773 -0.203 1 96.38 74 ASP B O 1
ATOM 4701 N N . SER B 1 75 ? 18.125 -13.18 -0.821 1 95.75 75 SER B N 1
ATOM 4702 C CA . SER B 1 75 ? 17.625 -11.945 -0.226 1 95.75 75 SER B CA 1
ATOM 4703 C C . SER B 1 75 ? 17.453 -12.086 1.283 1 95.75 75 SER B C 1
ATOM 4705 O O . SER B 1 75 ? 17.328 -11.094 1.995 1 95.75 75 SER B O 1
ATOM 4707 N N . GLY B 1 76 ? 17.375 -13.383 1.79 1 92 76 GLY B N 1
ATOM 4708 C CA . GLY B 1 76 ? 17.219 -13.641 3.213 1 92 76 GLY B CA 1
ATOM 4709 C C . GLY B 1 76 ? 15.898 -13.125 3.771 1 92 76 GLY B C 1
ATOM 4710 O O . GLY B 1 76 ? 15.828 -12.727 4.938 1 92 76 GLY B O 1
ATOM 4711 N N . ASN B 1 77 ? 14.938 -12.984 2.957 1 92.81 77 ASN B N 1
ATOM 4712 C CA . ASN B 1 77 ? 13.633 -12.484 3.348 1 92.81 77 ASN B CA 1
ATOM 4713 C C . ASN B 1 77 ? 13.727 -11.094 3.967 1 92.81 77 ASN B C 1
ATOM 4715 O O . ASN B 1 77 ? 13.062 -10.805 4.965 1 92.81 77 ASN B O 1
ATOM 4719 N N . ASP B 1 78 ? 14.586 -10.266 3.402 1 95.31 78 ASP B N 1
ATOM 4720 C CA . ASP B 1 78 ? 14.836 -8.922 3.912 1 95.31 78 ASP B CA 1
ATOM 4721 C C . ASP B 1 78 ? 14.852 -7.898 2.779 1 95.31 78 ASP B C 1
ATOM 4723 O O . ASP B 1 78 ? 15.469 -8.125 1.737 1 95.31 78 ASP B O 1
ATOM 4727 N N . VAL B 1 79 ? 14.164 -6.773 3 1 96.81 79 VAL B N 1
ATOM 4728 C CA . VAL B 1 79 ? 13.992 -5.754 1.973 1 96.81 79 VAL B CA 1
ATOM 4729 C C . VAL B 1 79 ? 15.344 -5.133 1.627 1 96.81 79 VAL B C 1
ATOM 4731 O O . VAL B 1 79 ? 15.656 -4.93 0.452 1 96.81 79 VAL B O 1
ATOM 4734 N N . ILE B 1 80 ? 16.203 -4.824 2.625 1 97.19 80 ILE B N 1
ATOM 4735 C CA . ILE B 1 80 ? 17.5 -4.188 2.402 1 97.19 80 ILE B CA 1
ATOM 4736 C C . ILE B 1 80 ? 18.438 -5.172 1.722 1 97.19 80 ILE B C 1
ATOM 4738 O O . ILE B 1 80 ? 19.172 -4.801 0.802 1 97.19 80 ILE B O 1
ATOM 4742 N N . ALA B 1 81 ? 18.422 -6.426 2.146 1 96.88 81 ALA B N 1
ATOM 4743 C CA . ALA B 1 81 ? 19.281 -7.449 1.548 1 96.88 81 ALA B CA 1
ATOM 4744 C C . ALA B 1 81 ? 18.906 -7.68 0.084 1 96.88 81 ALA B C 1
ATOM 4746 O O . ALA B 1 81 ? 19.797 -7.887 -0.755 1 96.88 81 ALA B O 1
ATOM 4747 N N . ALA B 1 82 ? 17.625 -7.684 -0.235 1 98.38 82 ALA B N 1
ATOM 4748 C CA . ALA B 1 82 ? 17.188 -7.836 -1.619 1 98.38 82 ALA B CA 1
ATOM 4749 C C . ALA B 1 82 ? 17.688 -6.68 -2.482 1 98.38 82 ALA B C 1
ATOM 4751 O O . ALA B 1 82 ? 18.172 -6.891 -3.59 1 98.38 82 ALA B O 1
ATOM 4752 N N . ALA B 1 83 ? 17.5 -5.457 -1.947 1 98.56 83 ALA B N 1
ATOM 4753 C CA . ALA B 1 83 ? 17.969 -4.277 -2.664 1 98.56 83 ALA B CA 1
ATOM 4754 C C . ALA B 1 83 ? 19.484 -4.312 -2.84 1 98.56 83 ALA B C 1
ATOM 4756 O O . ALA B 1 83 ? 20 -3.943 -3.896 1 98.56 83 ALA B O 1
ATOM 4757 N N . SER B 1 84 ? 20.188 -4.75 -1.8 1 97.81 84 SER B N 1
ATOM 4758 C CA . SER B 1 84 ? 21.641 -4.879 -1.836 1 97.81 84 SER B CA 1
ATOM 4759 C C . SER B 1 84 ? 22.078 -5.871 -2.91 1 97.81 84 SER B C 1
ATOM 4761 O O . SER B 1 84 ? 23.016 -5.602 -3.668 1 97.81 84 SER B O 1
ATOM 4763 N N . ALA B 1 85 ? 21.422 -6.969 -2.945 1 98.31 85 ALA B N 1
ATOM 4764 C CA . ALA B 1 85 ? 21.719 -7.98 -3.955 1 98.31 85 ALA B CA 1
ATOM 4765 C C . ALA B 1 85 ? 21.516 -7.43 -5.363 1 98.31 85 ALA B C 1
ATOM 4767 O O . ALA B 1 85 ? 22.359 -7.617 -6.242 1 98.31 85 ALA B O 1
ATOM 4768 N N . ALA B 1 86 ? 20.406 -6.73 -5.574 1 98.62 86 ALA B N 1
ATOM 4769 C CA . ALA B 1 86 ? 20.109 -6.16 -6.883 1 98.62 86 ALA B CA 1
ATOM 4770 C C . ALA B 1 86 ? 21.156 -5.129 -7.285 1 98.62 86 ALA B C 1
ATOM 4772 O O . ALA B 1 86 ? 21.625 -5.109 -8.43 1 98.62 86 ALA B O 1
ATOM 4773 N N . LEU B 1 87 ? 21.484 -4.309 -6.32 1 97.75 87 LEU B N 1
ATOM 4774 C CA . LEU B 1 87 ? 22.484 -3.277 -6.574 1 97.75 87 LEU B CA 1
ATOM 4775 C C . LEU B 1 87 ? 23.828 -3.904 -6.938 1 97.75 87 LEU B C 1
ATOM 4777 O O . LEU B 1 87 ? 24.516 -3.436 -7.848 1 97.75 87 LEU B O 1
ATOM 4781 N N . ASP B 1 88 ? 24.234 -4.938 -6.25 1 97.25 88 ASP B N 1
ATOM 4782 C CA . ASP B 1 88 ? 25.484 -5.648 -6.516 1 97.25 88 ASP B CA 1
ATOM 4783 C C . ASP B 1 88 ? 25.469 -6.262 -7.914 1 97.25 88 ASP B C 1
ATOM 4785 O O . ASP B 1 88 ? 26.453 -6.152 -8.648 1 97.25 88 ASP B O 1
ATOM 4789 N N . LEU B 1 89 ? 24.391 -6.859 -8.25 1 97.88 89 LEU B N 1
ATOM 4790 C CA . LEU B 1 89 ? 24.234 -7.496 -9.555 1 97.88 89 LEU B CA 1
ATOM 4791 C C . LEU B 1 89 ? 24.328 -6.465 -10.672 1 97.88 89 LEU B C 1
ATOM 4793 O O . LEU B 1 89 ? 24.906 -6.738 -11.727 1 97.88 89 LEU B O 1
ATOM 4797 N N . MET B 1 90 ? 23.797 -5.27 -10.492 1 97.06 90 MET B N 1
ATOM 4798 C CA . MET B 1 90 ? 23.828 -4.223 -11.508 1 97.06 90 MET B CA 1
ATOM 4799 C C . MET B 1 90 ? 25.203 -3.58 -11.586 1 97.06 90 MET B C 1
ATOM 4801 O O . MET B 1 90 ? 25.75 -3.412 -12.672 1 97.06 90 MET B O 1
ATOM 4805 N N . LYS B 1 91 ? 25.719 -3.25 -10.438 1 94.69 91 LYS B N 1
ATOM 4806 C CA . LYS B 1 91 ? 26.938 -2.441 -10.375 1 94.69 91 LYS B CA 1
ATOM 4807 C C . LYS B 1 91 ? 28.172 -3.287 -10.648 1 94.69 91 LYS B C 1
ATOM 4809 O O . LYS B 1 91 ? 29.016 -2.916 -11.469 1 94.69 91 LYS B O 1
ATOM 4814 N N . ASN B 1 92 ? 28.312 -4.418 -9.953 1 94.62 92 ASN B N 1
ATOM 4815 C CA . ASN B 1 92 ? 29.547 -5.199 -10 1 94.62 92 ASN B CA 1
ATOM 4816 C C . ASN B 1 92 ? 29.484 -6.289 -11.062 1 94.62 92 ASN B C 1
ATOM 4818 O O . ASN B 1 92 ? 30.469 -6.547 -11.758 1 94.62 92 ASN B O 1
ATOM 4822 N N . GLU B 1 93 ? 28.297 -6.922 -11.203 1 95.12 93 GLU B N 1
ATOM 4823 C CA . GLU B 1 93 ? 28.172 -8.039 -12.141 1 95.12 93 GLU B CA 1
ATOM 4824 C C . GLU B 1 93 ? 27.656 -7.562 -13.5 1 95.12 93 GLU B C 1
ATOM 4826 O O . GLU B 1 93 ? 27.781 -8.273 -14.492 1 95.12 93 GLU B O 1
ATOM 4831 N N . GLU B 1 94 ? 27.062 -6.375 -13.539 1 94.81 94 GLU B N 1
ATOM 4832 C CA . GLU B 1 94 ? 26.531 -5.758 -14.75 1 94.81 94 GLU B CA 1
ATOM 4833 C C . GLU B 1 94 ? 25.594 -6.707 -15.492 1 94.81 94 GLU B C 1
ATOM 4835 O O . GLU B 1 94 ? 25.766 -6.949 -16.688 1 94.81 94 GLU B O 1
ATOM 4840 N N . VAL B 1 95 ? 24.641 -7.207 -14.828 1 96.75 95 VAL B N 1
ATOM 4841 C CA . VAL B 1 95 ? 23.688 -8.156 -15.383 1 96.75 95 VAL B CA 1
ATOM 4842 C C . VAL B 1 95 ? 22.75 -7.438 -16.359 1 96.75 95 VAL B C 1
ATOM 4844 O O . VAL B 1 95 ? 22.562 -6.223 -16.266 1 96.75 95 VAL B O 1
ATOM 4847 N N . HIS B 1 96 ? 22.188 -8.219 -17.25 1 96.75 96 HIS B N 1
ATOM 4848 C CA . HIS B 1 96 ? 21.328 -7.648 -18.281 1 96.75 96 HIS B CA 1
ATOM 4849 C C . HIS B 1 96 ? 19.859 -7.621 -17.828 1 96.75 96 HIS B C 1
ATOM 4851 O O . HIS B 1 96 ? 19.062 -6.859 -18.375 1 96.75 96 HIS B O 1
ATOM 4857 N N . ALA B 1 97 ? 19.516 -8.406 -16.891 1 98.31 97 ALA B N 1
ATOM 4858 C CA . ALA B 1 97 ? 18.188 -8.492 -16.281 1 98.31 97 ALA B CA 1
ATOM 4859 C C . ALA B 1 97 ? 18.266 -9.117 -14.898 1 98.31 97 ALA B C 1
ATOM 4861 O O . ALA B 1 97 ? 19.266 -9.75 -14.547 1 98.31 97 ALA B O 1
ATOM 4862 N N . ILE B 1 98 ? 17.312 -8.859 -14.109 1 98.88 98 ILE B N 1
ATOM 4863 C CA . ILE B 1 98 ? 17.219 -9.492 -12.797 1 98.88 98 ILE B CA 1
ATOM 4864 C C . ILE B 1 98 ? 15.867 -10.188 -12.656 1 98.88 98 ILE B C 1
ATOM 4866 O O . ILE B 1 98 ? 14.82 -9.594 -12.922 1 98.88 98 ILE B O 1
ATOM 4870 N N . ILE B 1 99 ? 15.867 -11.477 -12.336 1 98.94 99 ILE B N 1
ATOM 4871 C CA . ILE B 1 99 ? 14.664 -12.219 -11.977 1 98.94 99 ILE B CA 1
ATOM 4872 C C . ILE B 1 99 ? 14.445 -12.133 -10.469 1 98.94 99 ILE B C 1
ATOM 4874 O O . ILE B 1 99 ? 15.352 -12.43 -9.68 1 98.94 99 ILE B O 1
ATOM 4878 N N . GLY B 1 100 ? 13.242 -11.82 -10.047 1 98.19 100 GLY B N 1
ATOM 4879 C CA . GLY B 1 100 ? 12.945 -11.516 -8.656 1 98.19 100 GLY B CA 1
ATOM 4880 C C . GLY B 1 100 ? 12.859 -10.031 -8.375 1 98.19 100 GLY B C 1
ATOM 4881 O O . GLY B 1 100 ? 12.68 -9.227 -9.297 1 98.19 100 GLY B O 1
ATOM 4882 N N . PRO B 1 101 ? 12.938 -9.633 -7.082 1 97.81 101 PRO B N 1
ATOM 4883 C CA . PRO B 1 101 ? 12.969 -10.477 -5.883 1 97.81 101 PRO B CA 1
ATOM 4884 C C . PRO B 1 101 ? 11.641 -11.172 -5.617 1 97.81 101 PRO B C 1
ATOM 4886 O O . PRO B 1 101 ? 10.672 -10.977 -6.363 1 97.81 101 PRO B O 1
ATOM 4889 N N . GLN B 1 102 ? 11.625 -11.977 -4.621 1 96.94 102 GLN B N 1
ATOM 4890 C CA . GLN B 1 102 ? 10.539 -12.93 -4.43 1 96.94 102 GLN B CA 1
ATOM 4891 C C . GLN B 1 102 ? 9.289 -12.242 -3.893 1 96.94 102 GLN B C 1
ATOM 4893 O O . GLN B 1 102 ? 8.18 -12.469 -4.391 1 96.94 102 GLN B O 1
ATOM 4898 N N . SER B 1 103 ? 9.422 -11.383 -2.898 1 96.88 103 SER B N 1
ATOM 4899 C CA . SER B 1 103 ? 8.242 -10.805 -2.271 1 96.88 103 SER B CA 1
ATOM 4900 C C . SER B 1 103 ? 7.922 -9.43 -2.859 1 96.88 103 SER B C 1
ATOM 4902 O O . SER B 1 103 ? 8.82 -8.727 -3.328 1 96.88 103 SER B O 1
ATOM 4904 N N . SER B 1 104 ? 6.613 -9.062 -2.826 1 97.38 104 SER B N 1
ATOM 4905 C CA . SER B 1 104 ? 6.18 -7.754 -3.297 1 97.38 104 SER B CA 1
ATOM 4906 C C . SER B 1 104 ? 6.848 -6.633 -2.508 1 97.38 104 SER B C 1
ATOM 4908 O O . SER B 1 104 ? 7.199 -5.594 -3.068 1 97.38 104 SER B O 1
ATOM 4910 N N . ALA B 1 105 ? 7.039 -6.848 -1.198 1 95.69 105 ALA B N 1
ATOM 4911 C CA . ALA B 1 105 ? 7.691 -5.848 -0.355 1 95.69 105 ALA B CA 1
ATOM 4912 C C . ALA B 1 105 ? 9.117 -5.582 -0.821 1 95.69 105 ALA B C 1
ATOM 4914 O O . ALA B 1 105 ? 9.562 -4.43 -0.863 1 95.69 105 ALA B O 1
ATOM 4915 N N . GLN B 1 106 ? 9.844 -6.629 -1.191 1 97.81 106 GLN B N 1
ATOM 4916 C CA . GLN B 1 106 ? 11.211 -6.52 -1.687 1 97.81 106 GLN B CA 1
ATOM 4917 C C . GLN B 1 106 ? 11.25 -5.91 -3.086 1 97.81 106 GLN B C 1
ATOM 4919 O O . GLN B 1 106 ? 12.141 -5.121 -3.404 1 97.81 106 GLN B O 1
ATOM 4924 N N . ALA B 1 107 ? 10.297 -6.23 -3.881 1 98.38 107 ALA B N 1
ATOM 4925 C CA . ALA B 1 107 ? 10.289 -5.863 -5.293 1 98.38 1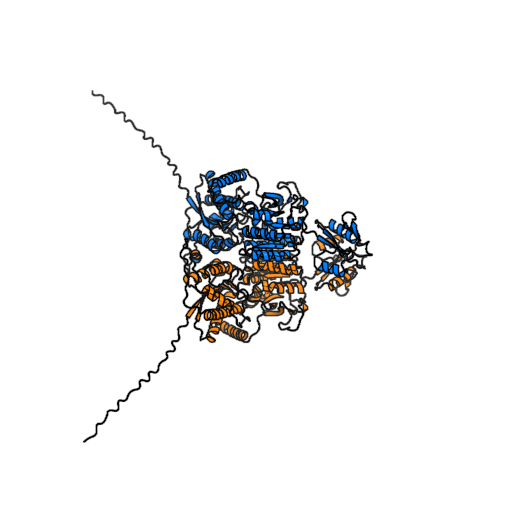07 ALA B CA 1
ATOM 4926 C C . ALA B 1 107 ? 10.078 -4.363 -5.469 1 98.38 107 ALA B C 1
ATOM 4928 O O . ALA B 1 107 ? 10.578 -3.762 -6.418 1 98.38 107 ALA B O 1
ATOM 4929 N N . LYS B 1 108 ? 9.359 -3.744 -4.539 1 96.81 108 LYS B N 1
ATOM 4930 C CA . LYS B 1 108 ? 8.93 -2.359 -4.703 1 96.81 108 LYS B CA 1
ATOM 4931 C C . LYS B 1 108 ? 10.125 -1.44 -4.965 1 96.81 108 LYS B C 1
ATOM 4933 O O . LYS B 1 108 ? 10.125 -0.685 -5.938 1 96.81 108 LYS B O 1
ATOM 4938 N N . PHE B 1 109 ? 11.141 -1.461 -4.141 1 97.88 109 PHE B N 1
ATOM 4939 C CA . PHE B 1 109 ? 12.312 -0.604 -4.301 1 97.88 109 PHE B CA 1
ATOM 4940 C C . PHE B 1 109 ? 13.188 -1.094 -5.449 1 97.88 109 PHE B C 1
ATOM 4942 O O . PHE B 1 109 ? 13.758 -0.29 -6.188 1 97.88 109 PHE B O 1
ATOM 4949 N N . VAL B 1 110 ? 13.297 -2.41 -5.676 1 98.75 110 VAL B N 1
ATOM 4950 C CA . VAL B 1 110 ? 14.156 -2.998 -6.699 1 98.75 110 VAL B CA 1
ATOM 4951 C C . VAL B 1 110 ? 13.641 -2.613 -8.086 1 98.75 110 VAL B C 1
ATOM 4953 O O . VAL B 1 110 ? 14.438 -2.391 -9.008 1 98.75 110 VAL B O 1
ATOM 4956 N N . ILE B 1 111 ? 12.344 -2.539 -8.25 1 98.56 111 ILE B N 1
ATOM 4957 C CA . ILE B 1 111 ? 11.742 -2.129 -9.516 1 98.56 111 ILE B CA 1
ATOM 4958 C C . ILE B 1 111 ? 12.172 -0.698 -9.844 1 98.56 111 ILE B C 1
ATOM 4960 O O . ILE B 1 111 ? 12.461 -0.382 -11 1 98.56 111 ILE B O 1
ATOM 4964 N N . GLU B 1 112 ? 12.227 0.172 -8.82 1 97.88 112 GLU B N 1
ATOM 4965 C CA . GLU B 1 112 ? 12.695 1.542 -9.023 1 97.88 112 GLU B CA 1
ATOM 4966 C C . GLU B 1 112 ? 14.164 1.575 -9.414 1 97.88 112 GLU B C 1
ATOM 4968 O O . GLU B 1 112 ? 14.586 2.412 -10.211 1 97.88 112 GLU B O 1
ATOM 4973 N N . LEU B 1 113 ? 14.961 0.674 -8.836 1 98.25 113 LEU B N 1
ATOM 4974 C CA . LEU B 1 113 ? 16.359 0.549 -9.234 1 98.25 113 LEU B CA 1
ATOM 4975 C C . LEU B 1 113 ? 16.469 0.169 -10.711 1 98.25 113 LEU B C 1
ATOM 4977 O O . LEU B 1 113 ? 17.297 0.715 -11.43 1 98.25 113 LEU B O 1
ATOM 4981 N N . GLY B 1 114 ? 15.617 -0.818 -11.086 1 98.56 114 GLY B N 1
ATOM 4982 C CA . GLY B 1 114 ? 15.594 -1.232 -12.484 1 98.56 114 GLY B CA 1
ATOM 4983 C C . GLY B 1 114 ? 15.273 -0.099 -13.438 1 98.56 114 GLY B C 1
ATOM 4984 O O . GLY B 1 114 ? 15.891 0.025 -14.492 1 98.56 114 GLY B O 1
ATOM 4985 N N . ARG B 1 115 ? 14.312 0.726 -13.039 1 97.75 115 ARG B N 1
ATOM 4986 C CA . ARG B 1 115 ? 13.953 1.885 -13.852 1 97.75 115 ARG B CA 1
ATOM 4987 C C . ARG B 1 115 ? 15.133 2.838 -14 1 97.75 115 ARG B C 1
ATOM 4989 O O . ARG B 1 115 ? 1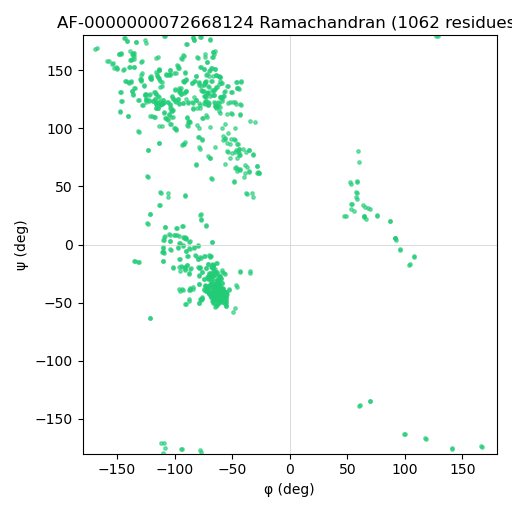5.461 3.264 -15.109 1 97.75 115 ARG B O 1
ATOM 4996 N N . LYS B 1 116 ? 15.797 3.133 -12.914 1 96.38 116 LYS B N 1
ATOM 4997 C CA . LYS B 1 116 ? 16.922 4.066 -12.914 1 96.38 116 LYS B CA 1
ATOM 4998 C C . LYS B 1 116 ? 18.078 3.531 -13.75 1 96.38 116 LYS B C 1
ATOM 5000 O O . LYS B 1 116 ? 18.703 4.277 -14.508 1 96.38 116 LYS B O 1
ATOM 5005 N N . ALA B 1 117 ? 18.375 2.23 -13.648 1 97.5 117 ALA B N 1
ATOM 5006 C CA . ALA B 1 117 ? 19.516 1.602 -14.32 1 97.5 117 ALA B CA 1
ATOM 5007 C C . ALA B 1 117 ? 19.125 1.116 -15.711 1 97.5 117 ALA B C 1
ATOM 5009 O O . ALA B 1 117 ? 19.984 0.683 -16.484 1 97.5 117 ALA B O 1
ATOM 5010 N N . GLN B 1 118 ? 17.828 1.134 -16.016 1 97.44 118 GLN B N 1
ATOM 5011 C CA . GLN B 1 118 ? 17.281 0.58 -17.25 1 97.44 118 GLN B CA 1
ATOM 5012 C C . GLN B 1 118 ? 17.609 -0.902 -17.391 1 97.44 118 GLN B C 1
ATOM 5014 O O . GLN B 1 118 ? 18.109 -1.338 -18.438 1 97.44 118 GLN B O 1
ATOM 5019 N N . VAL B 1 119 ? 17.453 -1.613 -16.359 1 98.31 119 VAL B N 1
ATOM 5020 C CA . VAL B 1 119 ? 17.594 -3.064 -16.297 1 98.31 119 VAL B CA 1
ATOM 5021 C C . VAL B 1 119 ? 16.219 -3.703 -16.047 1 98.31 119 VAL B C 1
ATOM 5023 O O . VAL B 1 119 ? 15.578 -3.436 -15.023 1 98.31 119 VAL B O 1
ATOM 5026 N N . PRO B 1 120 ? 15.734 -4.562 -16.922 1 98.75 120 PRO B N 1
ATOM 5027 C CA . PRO B 1 120 ? 14.453 -5.223 -16.688 1 98.75 120 PRO B CA 1
ATOM 5028 C C . PRO B 1 120 ? 14.438 -6.039 -15.391 1 98.75 120 PRO B C 1
ATOM 5030 O O . PRO B 1 120 ? 15.359 -6.82 -15.141 1 98.75 120 PRO B O 1
ATOM 5033 N N . ILE B 1 121 ? 13.453 -5.77 -14.57 1 98.94 121 ILE B N 1
ATOM 5034 C CA . ILE B 1 121 ? 13.164 -6.57 -13.383 1 98.94 121 ILE B CA 1
ATOM 5035 C C . ILE B 1 121 ? 11.977 -7.488 -13.664 1 98.94 121 ILE B C 1
ATOM 5037 O O . ILE B 1 121 ? 10.852 -7.02 -13.875 1 98.94 121 ILE B O 1
ATOM 5041 N N . ILE B 1 122 ? 12.195 -8.766 -13.641 1 98.94 122 ILE B N 1
ATOM 5042 C CA . ILE B 1 122 ? 11.18 -9.75 -14.016 1 98.94 122 ILE B CA 1
ATOM 5043 C C . ILE B 1 122 ? 10.758 -10.547 -12.789 1 98.94 122 ILE B C 1
ATOM 5045 O O . ILE B 1 122 ? 11.586 -11.195 -12.141 1 98.94 122 ILE B O 1
ATOM 5049 N N . SER B 1 123 ? 9.516 -10.484 -12.477 1 98.75 123 SER B N 1
ATOM 5050 C CA . SER B 1 123 ? 9.086 -11.18 -11.266 1 98.75 123 SER B CA 1
ATOM 5051 C C . SER B 1 123 ? 8 -12.211 -11.578 1 98.75 123 SER B C 1
ATOM 5053 O O . SER B 1 123 ? 6.941 -11.859 -12.094 1 98.75 123 SER B O 1
ATOM 5055 N N . PHE B 1 124 ? 8.227 -13.477 -11.211 1 98.62 124 PHE B N 1
ATOM 5056 C CA . PHE B 1 124 ? 7.254 -14.555 -11.344 1 98.62 124 PHE B CA 1
ATOM 5057 C C . PHE B 1 124 ? 6.492 -14.758 -10.039 1 98.62 124 PHE B C 1
ATOM 5059 O O . PHE B 1 124 ? 5.629 -15.633 -9.945 1 98.62 124 PHE B O 1
ATOM 5066 N N . SER B 1 125 ? 6.777 -13.945 -9.016 1 98.06 125 SER B N 1
ATOM 5067 C CA . SER B 1 125 ? 6.227 -14.211 -7.695 1 98.06 125 SER B CA 1
ATOM 5068 C C . SER B 1 125 ? 5.684 -12.938 -7.055 1 98.06 125 SER B C 1
ATOM 5070 O O . SER B 1 125 ? 4.984 -12.992 -6.043 1 98.06 125 SER B O 1
ATOM 5072 N N . GLY B 1 126 ? 6 -11.742 -7.57 1 97.5 126 GLY B N 1
ATOM 5073 C CA . GLY B 1 126 ? 5.402 -10.5 -7.121 1 97.5 126 GLY B CA 1
ATOM 5074 C C . GLY B 1 126 ? 3.992 -10.289 -7.645 1 97.5 126 GLY B C 1
ATOM 5075 O O . GLY B 1 126 ? 3.791 -9.602 -8.648 1 97.5 126 GLY B O 1
ATOM 5076 N N . THR B 1 127 ? 3.021 -10.734 -6.902 1 97.75 127 THR B N 1
ATOM 5077 C CA . THR B 1 127 ? 1.681 -10.836 -7.465 1 97.75 127 THR B CA 1
ATOM 5078 C C . THR B 1 127 ? 0.794 -9.703 -6.965 1 97.75 127 THR B C 1
ATOM 5080 O O . THR B 1 127 ? -0.339 -9.539 -7.422 1 97.75 127 THR B O 1
ATOM 5083 N N . SER B 1 128 ? 1.298 -8.852 -6.051 1 97.88 128 SER B N 1
ATOM 5084 C CA . SER B 1 128 ? 0.483 -7.797 -5.453 1 97.88 128 SER B CA 1
ATOM 5085 C C . SER B 1 128 ? 0.114 -6.734 -6.48 1 97.88 128 SER B C 1
ATOM 5087 O O . SER B 1 128 ? 0.952 -6.324 -7.289 1 97.88 128 SER B O 1
ATOM 5089 N N . PRO B 1 129 ? -1.135 -6.227 -6.426 1 96.38 129 PRO B N 1
ATOM 5090 C CA . PRO B 1 129 ? -1.513 -5.109 -7.293 1 96.38 129 PRO B CA 1
ATOM 5091 C C . PRO B 1 129 ? -0.808 -3.807 -6.922 1 96.38 129 PRO B C 1
ATOM 5093 O O . PRO B 1 129 ? -0.887 -2.824 -7.664 1 96.38 129 PRO B O 1
ATOM 5096 N N . SER B 1 130 ? -0.147 -3.799 -5.801 1 95.31 130 SER B N 1
ATOM 5097 C CA . SER B 1 130 ? 0.615 -2.613 -5.422 1 95.31 130 SER B CA 1
ATOM 5098 C C . SER B 1 130 ? 1.804 -2.398 -6.352 1 95.31 130 SER B C 1
ATOM 5100 O O . SER B 1 130 ? 2.383 -1.311 -6.387 1 95.31 130 SER B O 1
ATOM 5102 N N . LEU B 1 131 ? 2.211 -3.451 -7.066 1 96.88 131 LEU B N 1
ATOM 5103 C CA . LEU B 1 131 ? 3.197 -3.352 -8.141 1 96.88 131 LEU B CA 1
ATOM 5104 C C . LEU B 1 131 ? 2.516 -3.141 -9.484 1 96.88 131 LEU B C 1
ATOM 5106 O O . LEU B 1 131 ? 1.459 -3.717 -9.75 1 96.88 131 LEU B O 1
ATOM 5110 N N . SER B 1 132 ? 3.15 -2.264 -10.305 1 94.06 132 SER B N 1
ATOM 5111 C CA . SER B 1 132 ? 2.445 -1.926 -11.531 1 94.06 132 SER B CA 1
ATOM 5112 C C . SER B 1 132 ? 3.41 -1.817 -12.711 1 94.06 132 SER B C 1
ATOM 5114 O O . SER B 1 132 ? 4.168 -0.851 -12.812 1 94.06 132 SER B O 1
ATOM 5116 N N . PRO B 1 133 ? 3.314 -2.779 -13.633 1 95.75 133 PRO B N 1
ATOM 5117 C CA . PRO B 1 133 ? 4.105 -2.623 -14.859 1 95.75 133 PRO B CA 1
ATOM 5118 C C . PRO B 1 133 ? 3.725 -1.377 -15.656 1 95.75 133 PRO B C 1
ATOM 5120 O O . PRO B 1 133 ? 4.562 -0.81 -16.359 1 95.75 133 PRO B O 1
ATOM 5123 N N . ALA B 1 134 ? 2.518 -0.927 -15.531 1 92.31 134 ALA B N 1
ATOM 5124 C CA . ALA B 1 134 ? 2.066 0.268 -16.234 1 92.31 134 ALA B CA 1
ATOM 5125 C C . ALA B 1 134 ? 2.799 1.511 -15.742 1 92.31 134 ALA B C 1
ATOM 5127 O O . ALA B 1 134 ? 3.104 2.414 -16.516 1 92.31 134 ALA B O 1
ATOM 5128 N N . GLN B 1 135 ? 3.08 1.534 -14.477 1 92.75 135 GLN B N 1
ATOM 5129 C CA . GLN B 1 135 ? 3.727 2.699 -13.883 1 92.75 135 GLN B CA 1
ATOM 5130 C C . GLN B 1 135 ? 5.246 2.594 -13.977 1 92.75 135 GLN B C 1
ATOM 5132 O O . GLN B 1 135 ? 5.949 3.605 -13.914 1 92.75 135 GLN B O 1
ATOM 5137 N N . ASN B 1 136 ? 5.723 1.373 -14.078 1 96.06 136 ASN B N 1
ATOM 5138 C CA . ASN B 1 136 ? 7.152 1.119 -14.219 1 96.06 136 ASN B CA 1
ATOM 5139 C C . ASN B 1 136 ? 7.438 0.135 -15.352 1 96.06 136 ASN B C 1
ATOM 5141 O O . ASN B 1 136 ? 7.516 -1.073 -15.125 1 96.06 136 ASN B O 1
ATOM 5145 N N . PRO B 1 137 ? 7.766 0.64 -16.469 1 95.75 137 PRO B N 1
ATOM 5146 C CA . PRO B 1 137 ? 7.875 -0.219 -17.656 1 95.75 137 PRO B CA 1
ATOM 5147 C C . PRO B 1 137 ? 9.023 -1.221 -17.547 1 95.75 137 PRO B C 1
ATOM 5149 O O . PRO B 1 137 ? 9.047 -2.215 -18.281 1 95.75 137 PRO B O 1
ATOM 5152 N N . TYR B 1 138 ? 9.992 -1.011 -16.734 1 98.31 138 TYR B N 1
ATOM 5153 C CA . TYR B 1 138 ? 11.102 -1.948 -16.609 1 98.31 138 TYR B CA 1
ATOM 5154 C C . TYR B 1 138 ? 10.742 -3.084 -15.656 1 98.31 138 TYR B C 1
ATOM 5156 O O . TYR B 1 138 ? 11.562 -3.979 -15.414 1 98.31 138 TYR B O 1
ATOM 5164 N N . PHE B 1 139 ? 9.547 -3.01 -15.086 1 98.75 139 PHE B N 1
ATOM 5165 C CA . PHE B 1 139 ? 9 -4.117 -14.305 1 98.75 139 PHE B CA 1
ATOM 5166 C C . PHE B 1 139 ? 8.148 -5.02 -15.18 1 98.75 139 PHE B C 1
ATOM 5168 O O . PHE B 1 139 ? 7.176 -4.566 -15.789 1 98.75 139 PHE B O 1
ATOM 5175 N N . ILE B 1 140 ? 8.492 -6.27 -15.25 1 98.88 140 ILE B N 1
ATOM 5176 C CA . ILE B 1 140 ? 7.727 -7.281 -15.977 1 98.88 140 ILE B CA 1
ATOM 5177 C C . ILE B 1 140 ? 7.215 -8.336 -14.992 1 98.88 140 ILE B C 1
ATOM 5179 O O . ILE B 1 140 ? 7.996 -8.914 -14.234 1 98.88 140 ILE B O 1
ATOM 5183 N N . ARG B 1 141 ? 5.93 -8.562 -14.984 1 98.62 141 ARG B N 1
ATOM 5184 C CA . ARG B 1 141 ? 5.344 -9.578 -14.117 1 98.62 141 ARG B CA 1
ATOM 5185 C C . ARG B 1 141 ? 4.984 -10.836 -14.898 1 98.62 141 ARG B C 1
ATOM 5187 O O . ARG B 1 141 ? 3.961 -10.875 -15.578 1 98.62 141 ARG B O 1
ATOM 5194 N N . THR B 1 142 ? 5.805 -11.828 -14.742 1 98.56 142 THR B N 1
ATOM 5195 C CA . THR B 1 142 ? 5.535 -13.109 -15.383 1 98.56 142 THR B CA 1
ATOM 5196 C C . THR B 1 142 ? 4.727 -14.016 -14.461 1 98.56 142 THR B C 1
ATOM 5198 O O . THR B 1 142 ? 5.078 -15.18 -14.273 1 98.56 142 THR B O 1
ATOM 5201 N N . ALA B 1 143 ? 3.773 -13.469 -13.805 1 97.56 143 ALA B N 1
ATOM 5202 C CA . ALA B 1 143 ? 2.74 -14.031 -12.938 1 97.56 143 ALA B CA 1
ATOM 5203 C C . ALA B 1 143 ? 1.419 -13.289 -13.109 1 97.56 143 ALA B C 1
ATOM 5205 O O . ALA B 1 143 ? 1.306 -12.398 -13.953 1 97.56 143 ALA B O 1
ATOM 5206 N N . LEU B 1 144 ? 0.446 -13.742 -12.414 1 96.94 144 LEU B N 1
ATOM 5207 C CA . LEU B 1 144 ? -0.831 -13.031 -12.445 1 96.94 144 LEU B CA 1
ATOM 5208 C C . LEU B 1 144 ? -0.894 -11.969 -11.359 1 96.94 144 LEU B C 1
ATOM 5210 O O . LEU B 1 144 ? -0.381 -12.172 -10.258 1 96.94 144 LEU B O 1
ATOM 5214 N N . ASP B 1 145 ? -1.503 -10.836 -11.727 1 97.12 145 ASP B N 1
ATOM 5215 C CA . ASP B 1 145 ? -1.905 -9.852 -10.719 1 97.12 145 ASP B CA 1
ATOM 5216 C C . ASP B 1 145 ? -2.998 -10.414 -9.812 1 97.12 145 ASP B C 1
ATOM 5218 O O . ASP B 1 145 ? -4.016 -10.914 -10.289 1 97.12 145 ASP B O 1
ATOM 5222 N N . ASP B 1 146 ? -2.775 -10.312 -8.492 1 97.62 146 ASP B N 1
ATOM 5223 C CA . ASP B 1 146 ? -3.713 -10.906 -7.543 1 97.62 146 ASP B CA 1
ATOM 5224 C C . ASP B 1 146 ? -5.125 -10.367 -7.754 1 97.62 146 ASP B C 1
ATOM 5226 O O . ASP B 1 146 ? -6.105 -11.008 -7.359 1 97.62 146 ASP B O 1
ATOM 5230 N N . SER B 1 147 ? -5.285 -9.211 -8.297 1 96.81 147 SER B N 1
ATOM 5231 C CA . SER B 1 147 ? -6.621 -8.664 -8.516 1 96.81 147 SER B CA 1
ATOM 5232 C C . SER B 1 147 ? -7.422 -9.523 -9.484 1 96.81 147 SER B C 1
ATOM 5234 O O . SER B 1 147 ? -8.656 -9.445 -9.516 1 96.81 147 SER B O 1
ATOM 5236 N N . ALA B 1 148 ? -6.75 -10.391 -10.211 1 96.38 148 ALA B N 1
ATOM 5237 C CA . ALA B 1 148 ? -7.41 -11.25 -11.188 1 96.38 148 ALA B CA 1
ATOM 5238 C C . ALA B 1 148 ? -8.297 -12.281 -10.5 1 96.38 148 ALA B C 1
ATOM 5240 O O . ALA B 1 148 ? -9.25 -12.781 -11.094 1 96.38 148 ALA B O 1
ATOM 5241 N N . GLU B 1 149 ? -7.977 -12.625 -9.289 1 97.69 149 GLU B N 1
ATOM 5242 C CA . GLU B 1 149 ? -8.727 -13.695 -8.641 1 97.69 149 GLU B CA 1
ATOM 5243 C C . GLU B 1 149 ? -9.922 -13.141 -7.871 1 97.69 149 GLU B C 1
ATOM 5245 O O . GLU B 1 149 ? -10.742 -13.898 -7.352 1 97.69 149 GLU B O 1
ATOM 5250 N N . VAL B 1 150 ? -10.062 -11.844 -7.785 1 97.69 150 VAL B N 1
ATOM 5251 C CA . VAL B 1 150 ? -11.039 -11.203 -6.91 1 97.69 150 VAL B CA 1
ATOM 5252 C C . VAL B 1 150 ? -12.453 -11.531 -7.383 1 97.69 150 VAL B C 1
ATOM 5254 O O . VAL B 1 150 ? -13.336 -11.789 -6.57 1 97.69 150 VAL B O 1
ATOM 5257 N N . LYS B 1 151 ? -12.703 -11.531 -8.68 1 96.56 151 LYS B N 1
ATOM 5258 C CA . LYS B 1 151 ? -14.031 -11.828 -9.195 1 96.56 151 LYS B CA 1
ATOM 5259 C C . LYS B 1 151 ? -14.391 -13.297 -8.969 1 96.56 151 LYS B C 1
ATOM 5261 O O . LYS B 1 151 ? -15.555 -13.633 -8.742 1 96.56 151 LYS B O 1
ATOM 5266 N N . ALA B 1 152 ? -13.406 -14.164 -9.047 1 97.5 152 ALA B N 1
ATOM 5267 C CA . ALA B 1 152 ? -13.648 -15.562 -8.727 1 97.5 152 ALA B CA 1
ATOM 5268 C C . ALA B 1 152 ? -14.047 -15.734 -7.262 1 97.5 152 ALA B C 1
ATOM 5270 O O . ALA B 1 152 ? -14.961 -16.5 -6.941 1 97.5 152 ALA B O 1
ATOM 5271 N N . ILE B 1 153 ? -13.367 -15.031 -6.375 1 98.5 153 ILE B N 1
ATOM 5272 C CA . ILE B 1 153 ? -13.68 -15.07 -4.953 1 98.5 153 ILE B CA 1
ATOM 5273 C C . ILE B 1 153 ? -15.094 -14.562 -4.719 1 98.5 153 ILE B C 1
ATOM 5275 O O . ILE B 1 153 ? -15.883 -15.18 -3.998 1 98.5 153 ILE B O 1
ATOM 5279 N N . SER B 1 154 ? -15.406 -13.422 -5.328 1 97.62 154 SER B N 1
ATOM 5280 C CA . SER B 1 154 ? -16.734 -12.836 -5.164 1 97.62 154 SER B CA 1
ATOM 5281 C C . SER B 1 154 ? -17.812 -13.766 -5.691 1 97.62 154 SER B C 1
ATOM 5283 O O . SER B 1 154 ? -18.922 -13.812 -5.137 1 97.62 154 SER B O 1
ATOM 5285 N N . ALA B 1 155 ? -17.531 -14.523 -6.781 1 96.81 155 ALA B N 1
ATOM 5286 C CA . ALA B 1 155 ? -18.484 -15.484 -7.328 1 96.81 155 ALA B CA 1
ATOM 5287 C C . ALA B 1 155 ? -18.781 -16.594 -6.316 1 96.81 155 ALA B C 1
ATOM 5289 O O . ALA B 1 155 ? -19.938 -17 -6.168 1 96.81 155 ALA B O 1
ATOM 5290 N N . ILE B 1 156 ? -17.812 -17.031 -5.617 1 97.25 156 ILE B N 1
ATOM 5291 C CA . ILE B 1 156 ? -17.984 -18.062 -4.598 1 97.25 156 ILE B CA 1
ATOM 5292 C C . ILE B 1 156 ? -18.844 -17.516 -3.455 1 97.25 156 ILE B C 1
ATOM 5294 O O . ILE B 1 156 ? -19.781 -18.172 -3.008 1 97.25 156 ILE B O 1
ATOM 5298 N N . VAL B 1 157 ? -18.484 -16.328 -3.012 1 96.62 157 VAL B N 1
ATOM 5299 C CA . VAL B 1 157 ? -19.188 -15.695 -1.905 1 96.62 157 VAL B CA 1
ATOM 5300 C C . VAL B 1 157 ? -20.656 -15.5 -2.281 1 96.62 157 VAL B C 1
ATOM 5302 O O . VAL B 1 157 ? -21.562 -15.773 -1.477 1 96.62 157 VAL B O 1
ATOM 5305 N N . GLU B 1 158 ? -20.875 -15.062 -3.48 1 93.38 158 GLU B N 1
ATOM 5306 C CA . GLU B 1 158 ? -22.234 -14.852 -3.977 1 93.38 158 GLU B CA 1
ATOM 5307 C C . GLU B 1 158 ? -22.969 -16.172 -4.121 1 93.38 158 GLU B C 1
ATOM 5309 O O . GLU B 1 158 ? -24.156 -16.266 -3.775 1 93.38 158 GLU B O 1
ATOM 5314 N N . ALA B 1 159 ? -22.312 -17.141 -4.598 1 92.88 159 ALA B N 1
ATOM 5315 C CA . ALA B 1 159 ? -22.906 -18.469 -4.816 1 92.88 159 ALA B CA 1
ATOM 5316 C C . ALA B 1 159 ? -23.453 -19.047 -3.51 1 92.88 159 ALA B C 1
ATOM 5318 O O . ALA B 1 159 ? -24.516 -19.672 -3.492 1 92.88 159 ALA B O 1
ATOM 5319 N N . TYR B 1 160 ? -22.75 -18.812 -2.459 1 93 160 TYR B N 1
ATOM 5320 C CA . TYR B 1 160 ? -23.156 -19.406 -1.185 1 93 160 TYR B CA 1
ATOM 5321 C C . TYR B 1 160 ? -23.969 -18.422 -0.355 1 93 160 TYR B C 1
ATOM 5323 O O . TYR B 1 160 ? -24.344 -18.719 0.778 1 93 160 TYR B O 1
ATOM 5331 N N . GLY B 1 161 ? -24.125 -17.25 -0.838 1 87.88 161 GLY B N 1
ATOM 5332 C CA . GLY B 1 161 ? -25.031 -16.281 -0.237 1 87.88 161 GLY B CA 1
ATOM 5333 C C . GLY B 1 161 ? -24.484 -15.656 1.027 1 87.88 161 GLY B C 1
ATOM 5334 O O . GLY B 1 161 ? -25.234 -15.328 1.942 1 87.88 161 GLY B O 1
ATOM 5335 N N . TRP B 1 162 ? -23.203 -15.617 1.158 1 91.25 162 TRP B N 1
ATOM 5336 C CA . TRP B 1 162 ? -22.594 -15.016 2.338 1 91.25 162 TRP B CA 1
ATOM 5337 C C . TRP B 1 162 ? -22.688 -13.492 2.279 1 91.25 162 TRP B C 1
ATOM 5339 O O . TRP B 1 162 ? -22.219 -12.867 1.331 1 91.25 162 TRP B O 1
ATOM 5349 N N . ARG B 1 163 ? -23.188 -12.883 3.283 1 85.81 163 ARG B N 1
ATOM 5350 C CA . ARG B 1 163 ? -23.453 -11.445 3.295 1 85.81 163 ARG B CA 1
ATOM 5351 C C . ARG B 1 163 ? -22.359 -10.695 4.055 1 85.81 163 ARG B C 1
ATOM 5353 O O . ARG B 1 163 ? -22.234 -9.477 3.936 1 85.81 163 ARG B O 1
ATOM 5360 N N . GLU B 1 164 ? -21.688 -11.5 4.863 1 89.88 164 GLU B N 1
ATOM 5361 C CA . GLU B 1 164 ? -20.562 -10.93 5.598 1 89.88 164 GLU B CA 1
ATOM 5362 C C . GLU B 1 164 ? -19.297 -11.789 5.434 1 89.88 164 GLU B C 1
ATOM 5364 O O . GLU B 1 164 ? -19.391 -13.016 5.395 1 89.88 164 GLU B O 1
ATOM 5369 N N . ILE B 1 165 ? -18.266 -11.164 5.344 1 96.06 165 ILE B N 1
ATOM 5370 C CA . ILE B 1 165 ? -16.984 -11.867 5.227 1 96.06 165 ILE B CA 1
ATOM 5371 C C . ILE B 1 165 ? -15.883 -11.055 5.914 1 96.06 165 ILE B C 1
ATOM 5373 O O . ILE B 1 165 ? -15.836 -9.828 5.781 1 96.06 165 ILE B O 1
ATOM 5377 N N . VAL B 1 166 ? -15.094 -11.695 6.762 1 97.06 166 VAL B N 1
ATOM 5378 C CA . VAL B 1 166 ? -13.984 -11.047 7.457 1 97.06 166 VAL B CA 1
ATOM 5379 C C . VAL B 1 166 ? -12.688 -11.281 6.691 1 97.06 166 VAL B C 1
ATOM 5381 O O . VAL B 1 166 ? -12.414 -12.406 6.25 1 97.06 166 VAL B O 1
ATOM 5384 N N . LEU B 1 167 ? -11.914 -10.25 6.48 1 98.31 167 LEU B N 1
ATOM 5385 C CA . LEU B 1 167 ? -10.633 -10.359 5.789 1 98.31 167 LEU B CA 1
ATOM 5386 C C . LEU B 1 167 ? -9.484 -10.461 6.789 1 98.31 167 LEU B C 1
ATOM 5388 O O . LEU B 1 167 ? -9.391 -9.656 7.715 1 98.31 167 LEU B O 1
ATOM 5392 N N . ILE B 1 168 ? -8.688 -11.461 6.68 1 98.62 168 ILE B N 1
ATOM 5393 C CA . ILE B 1 168 ? -7.445 -11.641 7.43 1 98.62 168 ILE B CA 1
ATOM 5394 C C . ILE B 1 168 ? -6.254 -11.586 6.477 1 98.62 168 ILE B C 1
ATOM 5396 O O . ILE B 1 168 ? -6.137 -12.422 5.574 1 98.62 168 ILE B O 1
ATOM 5400 N N . TYR B 1 169 ? -5.371 -10.617 6.641 1 98.19 169 TYR B N 1
ATOM 5401 C CA . TYR B 1 169 ? -4.285 -10.492 5.676 1 98.19 169 TYR B CA 1
ATOM 5402 C C . TYR B 1 169 ? -3.027 -9.945 6.34 1 98.19 169 TYR B C 1
ATOM 5404 O O . TYR B 1 169 ? -3.064 -9.508 7.492 1 98.19 169 TYR B O 1
ATOM 5412 N N . GLU B 1 170 ? -1.955 -10.109 5.648 1 96.75 170 GLU B N 1
ATOM 5413 C CA . GLU B 1 170 ? -0.649 -9.719 6.168 1 96.75 170 GLU B CA 1
ATOM 5414 C C . GLU B 1 170 ? -0.397 -8.227 5.953 1 96.75 170 GLU B C 1
ATOM 5416 O O . GLU B 1 170 ? -0.74 -7.68 4.906 1 96.75 170 GLU B O 1
ATOM 5421 N N . ASP B 1 171 ? 0.232 -7.59 6.965 1 95.25 171 ASP B N 1
ATOM 5422 C CA . ASP B 1 171 ? 0.514 -6.156 6.902 1 95.25 171 ASP B CA 1
ATOM 5423 C C . ASP B 1 171 ? 1.773 -5.883 6.086 1 95.25 171 ASP B C 1
ATOM 5425 O O . ASP B 1 171 ? 2.779 -5.418 6.625 1 95.25 171 ASP B O 1
ATOM 5429 N N . THR B 1 172 ? 1.733 -6.102 4.801 1 95.25 172 THR B N 1
ATOM 5430 C CA . THR B 1 172 ? 2.779 -5.863 3.812 1 95.25 172 THR B CA 1
ATOM 5431 C C . THR B 1 172 ? 2.182 -5.332 2.512 1 95.25 172 THR B C 1
ATOM 5433 O O . THR B 1 172 ? 0.961 -5.23 2.379 1 95.25 172 THR B O 1
ATOM 5436 N N . ASP B 1 173 ? 3.096 -4.996 1.604 1 94.62 173 ASP B N 1
ATOM 5437 C CA . ASP B 1 173 ? 2.633 -4.605 0.276 1 94.62 173 ASP B CA 1
ATOM 5438 C C . ASP B 1 173 ? 1.824 -5.727 -0.376 1 94.62 173 ASP B C 1
ATOM 5440 O O . ASP B 1 173 ? 0.876 -5.465 -1.118 1 94.62 173 ASP B O 1
ATOM 5444 N N . TYR B 1 174 ? 2.209 -6.934 -0.072 1 96.75 174 TYR B N 1
ATOM 5445 C CA . TYR B 1 174 ? 1.491 -8.094 -0.589 1 96.75 174 TYR B CA 1
ATOM 5446 C C . TYR B 1 174 ? 0.07 -8.141 -0.042 1 96.75 174 TYR B C 1
ATOM 5448 O O . TYR B 1 174 ? -0.895 -8.211 -0.808 1 96.75 174 TYR B O 1
ATOM 5456 N N . GLY B 1 175 ? -0.042 -8.086 1.232 1 97.06 175 GLY B N 1
ATOM 5457 C CA . GLY B 1 175 ? -1.331 -8.219 1.891 1 97.06 175 GLY B CA 1
ATOM 5458 C C . GLY B 1 175 ? -2.254 -7.039 1.641 1 97.06 175 GLY B C 1
ATOM 5459 O O . GLY B 1 175 ? -3.41 -7.219 1.254 1 97.06 175 GLY B O 1
ATOM 5460 N N . ASN B 1 176 ? -1.729 -5.84 1.751 1 95.81 176 ASN B N 1
ATOM 5461 C CA . ASN B 1 176 ? -2.537 -4.629 1.689 1 95.81 176 ASN B CA 1
ATOM 5462 C C . ASN B 1 176 ? -2.986 -4.324 0.262 1 95.81 176 ASN B C 1
ATOM 5464 O O . ASN B 1 176 ? -4.062 -3.76 0.052 1 95.81 176 ASN B O 1
ATOM 5468 N N . GLY B 1 177 ? -2.203 -4.723 -0.667 1 96.25 177 GLY B N 1
ATOM 5469 C CA . GLY B 1 177 ? -2.428 -4.32 -2.047 1 96.25 177 GLY B CA 1
ATOM 5470 C C . GLY B 1 177 ? -3.727 -4.855 -2.621 1 96.25 177 GLY B C 1
ATOM 5471 O O . GLY B 1 177 ? -4.336 -4.227 -3.486 1 96.25 177 GLY B O 1
ATOM 5472 N N . LEU B 1 178 ? -4.219 -5.922 -2.07 1 97.69 178 LEU B N 1
ATOM 5473 C CA . LEU B 1 178 ? -5.367 -6.609 -2.652 1 97.69 178 LEU B CA 1
ATOM 5474 C C . LEU B 1 178 ? -6.672 -6.074 -2.076 1 97.69 178 LEU B C 1
ATOM 5476 O O . LEU B 1 178 ? -7.734 -6.23 -2.682 1 97.69 178 LEU B O 1
ATOM 5480 N N . ILE B 1 179 ? -6.66 -5.441 -0.972 1 96.88 179 ILE B N 1
ATOM 5481 C CA . ILE B 1 179 ? -7.82 -5.223 -0.112 1 96.88 179 ILE B CA 1
ATOM 5482 C C . ILE B 1 179 ? -8.805 -4.285 -0.803 1 96.88 179 ILE B C 1
ATOM 5484 O O . ILE B 1 179 ? -10 -4.566 -0.865 1 96.88 179 ILE B O 1
ATOM 5488 N N . PRO B 1 180 ? -8.32 -3.197 -1.461 1 94.25 180 PRO B N 1
ATOM 5489 C CA . PRO B 1 180 ? -9.305 -2.338 -2.129 1 94.25 180 PRO B CA 1
ATOM 5490 C C . PRO B 1 180 ? -10.062 -3.061 -3.24 1 94.25 180 PRO B C 1
ATOM 5492 O O . PRO B 1 180 ? -11.25 -2.799 -3.455 1 94.25 180 PRO B O 1
ATOM 5495 N N . TYR B 1 181 ? -9.43 -3.982 -3.881 1 96.12 181 TYR B N 1
ATOM 5496 C CA . TYR B 1 181 ? -10.062 -4.734 -4.961 1 96.12 181 TYR B CA 1
ATOM 5497 C C . TYR B 1 181 ? -11.086 -5.719 -4.414 1 96.12 181 TYR B C 1
ATOM 5499 O O . TYR B 1 181 ? -12.164 -5.887 -4.992 1 96.12 181 TYR B O 1
ATOM 5507 N N . LEU B 1 182 ? -10.727 -6.32 -3.322 1 97.62 182 LEU B N 1
ATOM 5508 C CA . LEU B 1 182 ? -11.672 -7.215 -2.668 1 97.62 182 LEU B CA 1
ATOM 5509 C C . LEU B 1 182 ? -12.898 -6.453 -2.186 1 97.62 182 LEU B C 1
ATOM 5511 O O . LEU B 1 182 ? -14.031 -6.895 -2.4 1 97.62 182 LEU B O 1
ATOM 5515 N N . MET B 1 183 ? -12.648 -5.34 -1.596 1 94.5 183 MET B N 1
ATOM 5516 C CA . MET B 1 183 ? -13.742 -4.547 -1.041 1 94.5 183 MET B CA 1
ATOM 5517 C C . MET B 1 183 ? -14.672 -4.051 -2.146 1 94.5 183 MET B C 1
ATOM 5519 O O . MET B 1 183 ? -15.891 -4.055 -1.983 1 94.5 183 MET B O 1
ATOM 5523 N N . ASP B 1 184 ? -14.133 -3.695 -3.295 1 93.38 184 ASP B N 1
ATOM 5524 C CA . ASP B 1 184 ? -14.945 -3.309 -4.445 1 93.38 184 ASP B CA 1
ATOM 5525 C C . ASP B 1 184 ? -15.852 -4.453 -4.891 1 93.38 184 ASP B C 1
ATOM 5527 O O . ASP B 1 184 ? -17.047 -4.258 -5.121 1 93.38 184 ASP B O 1
ATOM 5531 N N . ALA B 1 185 ? -15.25 -5.594 -4.969 1 95.81 185 ALA B N 1
ATOM 5532 C CA . ALA B 1 185 ? -15.984 -6.758 -5.465 1 95.81 185 ALA B CA 1
ATOM 5533 C C . ALA B 1 185 ? -17.109 -7.152 -4.504 1 95.81 185 ALA B C 1
ATOM 5535 O O . ALA B 1 185 ? -18.203 -7.512 -4.938 1 95.81 185 ALA B O 1
ATOM 5536 N N . PHE B 1 186 ? -16.844 -7.074 -3.244 1 95.94 186 PHE B N 1
ATOM 5537 C CA . PHE B 1 186 ? -17.844 -7.434 -2.248 1 95.94 186 PHE B CA 1
ATOM 5538 C C . PHE B 1 186 ? -18.953 -6.398 -2.209 1 95.94 186 PHE B C 1
ATOM 5540 O O . PHE B 1 186 ? -20.125 -6.746 -2.008 1 95.94 186 PHE B O 1
ATOM 5547 N N . GLU B 1 187 ? -18.562 -5.188 -2.404 1 89.5 187 GLU B N 1
ATOM 5548 C CA . GLU B 1 187 ? -19.578 -4.145 -2.477 1 89.5 187 GLU B CA 1
ATOM 5549 C C . GLU B 1 187 ? -20.531 -4.371 -3.652 1 89.5 187 GLU B C 1
ATOM 5551 O O . GLU B 1 187 ? -21.734 -4.141 -3.543 1 89.5 187 GLU B O 1
ATOM 5556 N N . GLU B 1 188 ? -20 -4.777 -4.727 1 89.56 188 GLU B N 1
ATOM 5557 C CA . GLU B 1 188 ? -20.781 -5.012 -5.938 1 89.56 188 GLU B CA 1
ATOM 5558 C C . GLU B 1 188 ? -21.859 -6.07 -5.703 1 89.56 188 GLU B C 1
ATOM 5560 O O . GLU B 1 188 ? -22.938 -6.02 -6.316 1 89.56 188 GLU B O 1
ATOM 5565 N N . ILE B 1 189 ? -21.594 -6.969 -4.809 1 90.06 189 ILE B N 1
ATOM 5566 C CA . ILE B 1 189 ? -22.547 -8.039 -4.57 1 90.06 189 ILE B CA 1
ATOM 5567 C C . ILE B 1 189 ? -23.219 -7.836 -3.213 1 90.06 189 ILE B C 1
ATOM 5569 O O . ILE B 1 189 ? -23.828 -8.766 -2.672 1 90.06 189 ILE B O 1
ATOM 5573 N N . GLU B 1 190 ? -22.953 -6.734 -2.584 1 84.94 190 GLU B N 1
ATOM 5574 C CA . GLU B 1 190 ? -23.609 -6.293 -1.351 1 84.94 190 GLU B CA 1
ATOM 5575 C C . GLU B 1 190 ? -23.203 -7.176 -0.172 1 84.94 190 GLU B C 1
ATOM 5577 O O . GLU B 1 190 ? -24.031 -7.496 0.682 1 84.94 190 GLU B O 1
ATOM 5582 N N . THR B 1 191 ? -22.016 -7.668 -0.249 1 91.69 191 THR B N 1
ATOM 5583 C CA . THR B 1 191 ? -21.422 -8.367 0.887 1 91.69 191 THR B CA 1
ATOM 5584 C C . THR B 1 191 ? -20.625 -7.398 1.759 1 91.69 191 THR B C 1
ATOM 5586 O O . THR B 1 191 ? -19.797 -6.648 1.256 1 91.69 191 THR B O 1
ATOM 5589 N N . ARG B 1 192 ? -20.859 -7.43 3.029 1 90.12 192 ARG B N 1
ATOM 5590 C CA . ARG B 1 192 ? -20.203 -6.5 3.947 1 90.12 192 ARG B CA 1
ATOM 5591 C C . ARG B 1 192 ? -18.906 -7.086 4.484 1 90.12 192 ARG B C 1
ATOM 5593 O O . ARG B 1 192 ? -18.766 -8.305 4.605 1 90.12 192 ARG B O 1
ATOM 5600 N N . VAL B 1 193 ? -17.969 -6.199 4.754 1 93.88 193 VAL B N 1
ATOM 5601 C CA . VAL B 1 193 ? -16.719 -6.535 5.445 1 93.88 193 VAL B CA 1
ATOM 5602 C C . VAL B 1 193 ? -16.688 -5.844 6.805 1 93.88 193 VAL B C 1
ATOM 5604 O O . VAL B 1 193 ? -16.109 -4.762 6.945 1 93.88 193 VAL B O 1
ATOM 5607 N N . PRO B 1 194 ? -17.234 -6.492 7.738 1 86.62 194 PRO B N 1
ATOM 5608 C CA . PRO B 1 194 ? -17.391 -5.812 9.023 1 86.62 194 PRO B CA 1
ATOM 5609 C C . PRO B 1 194 ? -16.062 -5.598 9.742 1 86.62 194 PRO B C 1
ATOM 5611 O O . PRO B 1 194 ? -15.938 -4.691 10.57 1 86.62 194 PRO B O 1
ATOM 5614 N N . HIS B 1 195 ? -15.125 -6.5 9.438 1 89.38 195 HIS B N 1
ATOM 5615 C CA . HIS B 1 195 ? -13.844 -6.438 10.125 1 89.38 195 HIS B CA 1
ATOM 5616 C C . HIS B 1 195 ? -12.695 -6.781 9.18 1 89.38 195 HIS B C 1
ATOM 5618 O O . HIS B 1 195 ? -12.844 -7.637 8.305 1 89.38 195 HIS B O 1
ATOM 5624 N N . ARG B 1 196 ? -11.656 -6.043 9.383 1 94.62 196 ARG B N 1
ATOM 5625 C CA . ARG B 1 196 ? -10.367 -6.395 8.789 1 94.62 196 ARG B CA 1
ATOM 5626 C C . ARG B 1 196 ? -9.336 -6.719 9.859 1 94.62 196 ARG B C 1
ATOM 5628 O O . ARG B 1 196 ? -9.156 -5.949 10.805 1 94.62 196 ARG B O 1
ATOM 5635 N N . SER B 1 197 ? -8.797 -7.895 9.781 1 96.69 197 SER B N 1
ATOM 5636 C CA . SER B 1 197 ? -7.711 -8.297 10.672 1 96.69 197 SER B CA 1
ATOM 5637 C C . SER B 1 197 ? -6.367 -8.242 9.953 1 96.69 197 SER B C 1
ATOM 5639 O O . SER B 1 197 ? -6.078 -9.078 9.094 1 96.69 197 SER B O 1
ATOM 5641 N N . VAL B 1 198 ? -5.559 -7.27 10.359 1 96.19 198 VAL B N 1
ATOM 5642 C CA . VAL B 1 198 ? -4.262 -7.047 9.727 1 96.19 198 VAL B CA 1
ATOM 5643 C C . VAL B 1 198 ? -3.15 -7.578 10.625 1 96.19 198 VAL B C 1
ATOM 5645 O O . VAL B 1 198 ? -2.992 -7.121 11.766 1 96.19 198 VAL B O 1
ATOM 5648 N N . ILE B 1 199 ? -2.355 -8.516 10.156 1 97.56 199 ILE B N 1
ATOM 5649 C CA . ILE B 1 199 ? -1.364 -9.188 10.992 1 97.56 199 ILE B CA 1
ATOM 5650 C C . ILE B 1 199 ? 0.039 -8.883 10.469 1 97.56 199 ILE B C 1
ATOM 5652 O O . ILE B 1 199 ? 0.369 -9.219 9.328 1 97.56 199 ILE B O 1
ATOM 5656 N N . PRO B 1 200 ? 0.904 -8.289 11.297 1 95.5 200 PRO B N 1
ATOM 5657 C CA . PRO B 1 200 ? 2.299 -8.109 10.891 1 95.5 200 PRO B CA 1
ATOM 5658 C C . PRO B 1 200 ? 3.016 -9.438 10.641 1 95.5 200 PRO B C 1
ATOM 5660 O O . PRO B 1 200 ? 2.797 -10.414 11.359 1 95.5 200 PRO B O 1
ATOM 5663 N N . PRO B 1 201 ? 3.898 -9.422 9.664 1 92.5 201 PRO B N 1
ATOM 5664 C CA . PRO B 1 201 ? 4.59 -10.672 9.344 1 92.5 201 PRO B CA 1
ATOM 5665 C C . PRO B 1 201 ? 5.453 -11.18 10.5 1 92.5 201 PRO B C 1
ATOM 5667 O O . PRO B 1 201 ? 5.676 -12.383 10.625 1 92.5 201 PRO B O 1
ATOM 5670 N N . ALA B 1 202 ? 5.863 -10.289 11.359 1 91.69 202 ALA B N 1
ATOM 5671 C CA . ALA B 1 202 ? 6.777 -10.648 12.445 1 91.69 202 ALA B CA 1
ATOM 5672 C C . ALA B 1 202 ? 6.008 -11.078 13.688 1 91.69 202 ALA B C 1
ATOM 5674 O O . ALA B 1 202 ? 6.609 -11.461 14.695 1 91.69 202 ALA B O 1
ATOM 5675 N N . SER B 1 203 ? 4.695 -11.18 13.586 1 95.88 203 SER B N 1
ATOM 5676 C CA . SER B 1 203 ? 3.895 -11.531 14.758 1 95.88 203 SER B CA 1
ATOM 5677 C C . SER B 1 203 ? 4.238 -12.93 15.258 1 95.88 203 SER B C 1
ATOM 5679 O O . SER B 1 203 ? 4.418 -13.859 14.461 1 95.88 203 SER B O 1
ATOM 5681 N N . ASN B 1 204 ? 4.375 -13.055 16.562 1 96.06 204 ASN B N 1
ATOM 5682 C CA . ASN B 1 204 ? 4.562 -14.375 17.156 1 96.06 204 ASN B CA 1
ATOM 5683 C C . ASN B 1 204 ? 3.227 -15.078 17.391 1 96.06 204 ASN B C 1
ATOM 5685 O O . ASN B 1 204 ? 2.168 -14.523 17.109 1 96.06 204 ASN B O 1
ATOM 5689 N N . ASN B 1 205 ? 3.297 -16.266 17.891 1 97.5 205 ASN B N 1
ATOM 5690 C CA . ASN B 1 205 ? 2.102 -17.078 18.062 1 97.5 205 ASN B CA 1
ATOM 5691 C C . ASN B 1 205 ? 1.119 -16.453 19.031 1 97.5 205 ASN B C 1
ATOM 5693 O O . ASN B 1 205 ? -0.095 -16.516 18.844 1 97.5 205 ASN B O 1
ATOM 5697 N N . ASN B 1 206 ? 1.638 -15.82 20.078 1 97.44 206 ASN B N 1
ATOM 5698 C CA . ASN B 1 206 ? 0.769 -15.195 21.062 1 97.44 206 ASN B CA 1
ATOM 5699 C C . ASN B 1 206 ? -0.019 -14.031 20.453 1 97.44 206 ASN B C 1
ATOM 5701 O O . ASN B 1 206 ? -1.206 -13.867 20.75 1 97.44 206 ASN B O 1
ATOM 5705 N N . GLU B 1 207 ? 0.635 -13.258 19.656 1 97.25 207 GLU B N 1
ATOM 5706 C CA . GLU B 1 207 ? -0.017 -12.125 19 1 97.25 207 GLU B CA 1
ATOM 5707 C C . GLU B 1 207 ? -1.09 -12.594 18.031 1 97.25 207 GLU B C 1
ATOM 5709 O O . GLU B 1 207 ? -2.17 -12.008 17.953 1 97.25 207 GLU B O 1
ATOM 5714 N N . ILE B 1 208 ? -0.794 -13.602 17.312 1 98.31 208 ILE B N 1
ATOM 5715 C CA . ILE B 1 208 ? -1.754 -14.156 16.359 1 98.31 208 ILE B CA 1
ATOM 5716 C C . ILE B 1 208 ? -2.934 -14.766 17.109 1 98.31 208 ILE B C 1
ATOM 5718 O O . ILE B 1 208 ? -4.09 -14.594 16.719 1 98.31 208 ILE B O 1
ATOM 5722 N N . ALA B 1 209 ? -2.646 -15.453 18.219 1 97.69 209 ALA B N 1
ATOM 5723 C CA . ALA B 1 209 ? -3.699 -16.047 19.047 1 97.69 209 ALA B CA 1
ATOM 5724 C C . ALA B 1 209 ? -4.637 -14.984 19.594 1 97.69 209 ALA B C 1
ATOM 5726 O O . ALA B 1 209 ? -5.848 -15.195 19.688 1 97.69 209 ALA B O 1
ATOM 5727 N N . LYS B 1 210 ? -4.062 -13.891 19.969 1 96.81 210 LYS B N 1
ATOM 5728 C CA . LYS B 1 210 ? -4.883 -12.789 20.469 1 96.81 210 LYS B CA 1
ATOM 5729 C C . LYS B 1 210 ? -5.836 -12.289 19.391 1 96.81 210 LYS B C 1
ATOM 5731 O O . LYS B 1 210 ? -6.996 -11.984 19.672 1 96.81 210 LYS B O 1
ATOM 5736 N N . GLU B 1 211 ? -5.309 -12.164 18.172 1 96.56 211 GLU B N 1
ATOM 5737 C CA . GLU B 1 211 ? -6.148 -11.75 17.047 1 96.56 211 GLU B CA 1
ATOM 5738 C C . GLU B 1 211 ? -7.262 -12.766 16.797 1 96.56 211 GLU B C 1
ATOM 5740 O O . GLU B 1 211 ? -8.406 -12.383 16.531 1 96.56 211 GLU B O 1
ATOM 5745 N N . ILE B 1 212 ? -6.969 -14.016 16.875 1 97.19 212 ILE B N 1
ATOM 5746 C CA . ILE B 1 212 ? -7.93 -15.094 16.672 1 97.19 212 ILE B CA 1
ATOM 5747 C C . ILE B 1 212 ? -9 -15.039 17.75 1 97.19 212 ILE B C 1
ATOM 5749 O O . ILE B 1 212 ? -10.188 -15.219 17.469 1 97.19 212 ILE B O 1
ATOM 5753 N N . LYS B 1 213 ? -8.578 -14.789 18.938 1 95.06 213 LYS B N 1
ATOM 5754 C CA . LYS B 1 213 ? -9.531 -14.672 20.031 1 95.06 213 LYS B CA 1
ATOM 5755 C C . LYS B 1 213 ? -10.516 -13.531 19.797 1 95.06 213 LYS B C 1
ATOM 5757 O O . LYS B 1 213 ? -11.719 -13.688 20.031 1 95.06 213 LYS B O 1
ATOM 5762 N N . LYS B 1 214 ? -9.992 -12.422 19.344 1 94.19 214 LYS B N 1
ATOM 5763 C CA . LYS B 1 214 ? -10.844 -11.281 19.016 1 94.19 214 LYS B CA 1
ATOM 5764 C C . LYS B 1 214 ? -11.867 -11.656 17.953 1 94.19 214 LYS B C 1
ATOM 5766 O O . LYS B 1 214 ? -13.047 -11.289 18.047 1 94.19 214 LYS B O 1
ATOM 5771 N N . LEU B 1 215 ? -11.438 -12.375 16.938 1 93.62 215 LEU B N 1
ATOM 5772 C CA . LEU B 1 215 ? -12.312 -12.789 15.844 1 93.62 215 LEU B CA 1
ATOM 5773 C C . LEU B 1 215 ? -13.359 -13.781 16.344 1 93.62 215 LEU B C 1
ATOM 5775 O O . LEU B 1 215 ? -14.523 -13.727 15.922 1 93.62 215 LEU B O 1
ATOM 5779 N N . ASN B 1 216 ? -12.945 -14.625 17.203 1 90.88 216 ASN B N 1
ATOM 5780 C CA . ASN B 1 216 ? -13.836 -15.641 17.75 1 90.88 216 ASN B CA 1
ATOM 5781 C C . ASN B 1 216 ? -14.961 -15.016 18.578 1 90.88 216 ASN B C 1
ATOM 5783 O O . ASN B 1 216 ? -16.031 -15.594 18.703 1 90.88 216 ASN B O 1
ATOM 5787 N N . GLU B 1 217 ? -14.656 -13.891 19.078 1 87.94 217 GLU B N 1
ATOM 5788 C CA . GLU B 1 217 ? -15.633 -13.195 19.922 1 87.94 217 GLU B CA 1
ATOM 5789 C C . GLU B 1 217 ? -16.672 -12.492 19.062 1 87.94 217 GLU B C 1
ATOM 5791 O O . GLU B 1 217 ? -17.734 -12.109 19.562 1 87.94 217 GLU B O 1
ATOM 5796 N N . THR B 1 218 ? -16.344 -12.445 17.828 1 83.62 218 THR B N 1
ATOM 5797 C CA . THR B 1 218 ? -17.328 -11.875 16.922 1 83.62 218 THR B CA 1
ATOM 5798 C C . THR B 1 218 ? -18.266 -12.961 16.391 1 83.62 218 THR B C 1
ATOM 5800 O O . THR B 1 218 ? -18.062 -14.141 16.672 1 83.62 218 THR B O 1
ATOM 5803 N N . ASN B 1 219 ? -19.281 -12.625 15.703 1 77.56 219 ASN B N 1
ATOM 5804 C CA . ASN B 1 219 ? -20.219 -13.578 15.117 1 77.56 219 ASN B CA 1
ATOM 5805 C C . ASN B 1 219 ? -19.844 -13.938 13.68 1 77.56 219 ASN B C 1
ATOM 5807 O O . ASN B 1 219 ? -20.609 -14.578 12.969 1 77.56 219 ASN B O 1
ATOM 5811 N N . ALA B 1 220 ? -18.594 -13.594 13.398 1 87.38 220 ALA B N 1
ATOM 5812 C CA . ALA B 1 220 ? -18.141 -13.859 12.039 1 87.38 220 ALA B CA 1
ATOM 5813 C C . ALA B 1 220 ? -17.906 -15.352 11.828 1 87.38 220 ALA B C 1
ATOM 5815 O O . ALA B 1 220 ? -17.391 -16.031 12.711 1 87.38 220 ALA B O 1
ATOM 5816 N N . ARG B 1 221 ? -18.312 -15.859 10.648 1 92.12 221 ARG B N 1
ATOM 5817 C CA . ARG B 1 221 ? -18.172 -17.281 10.383 1 92.12 221 ARG B CA 1
ATOM 5818 C C . ARG B 1 221 ? -17.531 -17.531 9.023 1 92.12 221 ARG B C 1
ATOM 5820 O O . ARG B 1 221 ? -17.078 -18.641 8.727 1 92.12 221 ARG B O 1
ATOM 5827 N N . VAL B 1 222 ? -17.484 -16.516 8.203 1 96.38 222 VAL B N 1
ATOM 5828 C CA . VAL B 1 222 ? -16.875 -16.625 6.887 1 96.38 222 VAL B CA 1
ATOM 5829 C C . VAL B 1 222 ? -15.617 -15.75 6.84 1 96.38 222 VAL B C 1
ATOM 5831 O O . VAL B 1 222 ? -15.672 -14.555 7.109 1 96.38 222 VAL B O 1
ATOM 5834 N N . PHE B 1 223 ? -14.469 -16.359 6.523 1 98.25 223 PHE B N 1
ATOM 5835 C CA . PHE B 1 223 ? -13.188 -15.688 6.559 1 98.25 223 PHE B CA 1
ATOM 5836 C C . PHE B 1 223 ? -12.461 -15.836 5.227 1 98.25 223 PHE B C 1
ATOM 5838 O O . PHE B 1 223 ? -12.484 -16.906 4.613 1 98.25 223 PHE B O 1
ATOM 5845 N N . LEU B 1 224 ? -11.875 -14.797 4.734 1 98.81 224 LEU B N 1
ATOM 5846 C CA . LEU B 1 224 ? -10.938 -14.82 3.613 1 98.81 224 LEU B CA 1
ATOM 5847 C C . LEU B 1 224 ? -9.523 -14.516 4.082 1 98.81 224 LEU B C 1
ATOM 5849 O O . LEU B 1 224 ? -9.289 -13.484 4.723 1 98.81 224 LEU B O 1
ATOM 5853 N N . VAL B 1 225 ? -8.57 -15.406 3.803 1 98.81 225 VAL B N 1
ATOM 5854 C CA . VAL B 1 225 ? -7.199 -15.281 4.277 1 98.81 225 VAL B CA 1
ATOM 5855 C C . VAL B 1 225 ? -6.27 -14.977 3.105 1 98.81 225 VAL B C 1
ATOM 5857 O O . VAL B 1 225 ? -6.227 -15.727 2.129 1 98.81 225 VAL B O 1
ATOM 5860 N N . HIS B 1 226 ? -5.555 -13.836 3.17 1 98.62 226 HIS B N 1
ATOM 5861 C CA . HIS B 1 226 ? -4.559 -13.406 2.193 1 98.62 226 HIS B CA 1
ATOM 5862 C C . HIS B 1 226 ? -3.205 -13.172 2.855 1 98.62 226 HIS B C 1
ATOM 5864 O O . HIS B 1 226 ? -2.852 -12.031 3.16 1 98.62 226 HIS B O 1
ATOM 5870 N N . THR B 1 227 ? -2.459 -14.273 3.07 1 97.5 227 THR B N 1
ATOM 5871 C CA . THR B 1 227 ? -1.154 -14.242 3.723 1 97.5 227 THR B CA 1
ATOM 5872 C C . THR B 1 227 ? -0.16 -15.133 2.977 1 97.5 227 THR B C 1
ATOM 5874 O O . THR B 1 227 ? -0.548 -15.914 2.111 1 97.5 227 THR B O 1
ATOM 5877 N N . THR B 1 228 ? 1.093 -14.938 3.277 1 94.94 228 THR B N 1
ATOM 5878 C CA . THR B 1 228 ? 2.109 -15.898 2.854 1 94.94 228 THR B CA 1
ATOM 5879 C C . THR B 1 228 ? 1.926 -17.234 3.566 1 94.94 228 THR B C 1
ATOM 5881 O O . THR B 1 228 ? 1.194 -17.312 4.555 1 94.94 228 THR B O 1
ATOM 5884 N N . ALA B 1 229 ? 2.588 -18.234 3.045 1 93.19 229 ALA B N 1
ATOM 5885 C CA . ALA B 1 229 ? 2.451 -19.578 3.59 1 93.19 229 ALA B CA 1
ATOM 5886 C C . ALA B 1 229 ? 2.928 -19.641 5.039 1 93.19 229 ALA B C 1
ATOM 5888 O O . ALA B 1 229 ? 2.354 -20.359 5.859 1 93.19 229 ALA B O 1
ATOM 5889 N N . SER B 1 230 ? 3.947 -18.906 5.332 1 92.38 230 SER B N 1
ATOM 5890 C CA . SER B 1 230 ? 4.504 -18.922 6.684 1 92.38 230 SER B CA 1
ATOM 5891 C C . SER B 1 230 ? 3.496 -18.406 7.703 1 92.38 230 SER B C 1
ATOM 5893 O O . SER B 1 230 ? 3.211 -19.078 8.703 1 92.38 230 SER B O 1
ATOM 5895 N N . LEU B 1 231 ? 2.959 -17.266 7.43 1 95.94 231 LEU B N 1
ATOM 5896 C CA . LEU B 1 231 ? 1.992 -16.672 8.344 1 95.94 231 LEU B CA 1
ATOM 5897 C C . LEU B 1 231 ? 0.682 -17.453 8.328 1 95.94 231 LEU B C 1
ATOM 5899 O O . LEU B 1 231 ? 0.074 -17.672 9.383 1 95.94 231 LEU B O 1
ATOM 5903 N N . GLY B 1 232 ? 0.237 -17.859 7.148 1 97.06 232 GLY B N 1
ATOM 5904 C CA . GLY B 1 232 ? -0.98 -18.656 7.027 1 97.06 232 GLY B CA 1
ATOM 5905 C C . GLY B 1 232 ? -0.926 -19.953 7.801 1 97.06 232 GLY B C 1
ATOM 5906 O O . GLY B 1 232 ? -1.917 -20.359 8.414 1 97.06 232 GLY B O 1
ATOM 5907 N N . SER B 1 233 ? 0.226 -20.609 7.797 1 96 233 SER B N 1
ATOM 5908 C CA . SER B 1 233 ? 0.405 -21.875 8.523 1 96 233 SER B CA 1
ATOM 5909 C C . SER B 1 233 ? 0.196 -21.672 10.016 1 96 233 SER B C 1
ATOM 5911 O O . SER B 1 233 ? -0.519 -22.453 10.656 1 96 233 SER B O 1
ATOM 5913 N N . LYS B 1 234 ? 0.822 -20.625 10.555 1 97.12 234 LYS B N 1
ATOM 5914 C CA . LYS B 1 234 ? 0.647 -20.312 11.969 1 97.12 234 LYS B CA 1
ATOM 5915 C C . LYS B 1 234 ? -0.812 -20 12.289 1 97.12 234 LYS B C 1
ATOM 5917 O O . LYS B 1 234 ? -1.354 -20.469 13.289 1 97.12 234 LYS B O 1
ATOM 5922 N N . LEU B 1 235 ? -1.41 -19.234 11.406 1 98.44 235 LEU B N 1
ATOM 5923 C CA . LEU B 1 235 ? -2.783 -18.781 11.602 1 98.44 235 LEU B CA 1
ATOM 5924 C C . LEU B 1 235 ? -3.736 -19.969 11.695 1 98.44 235 LEU B C 1
ATOM 5926 O O . LEU B 1 235 ? -4.551 -20.047 12.617 1 98.44 235 LEU B O 1
ATOM 5930 N N . PHE B 1 236 ? -3.668 -20.922 10.812 1 98.31 236 PHE B N 1
ATOM 5931 C CA . PHE B 1 236 ? -4.633 -22.016 10.742 1 98.31 236 PHE B CA 1
ATOM 5932 C C . PHE B 1 236 ? -4.43 -23 11.891 1 98.31 236 PHE B C 1
ATOM 5934 O O . PHE B 1 236 ? -5.395 -23.547 12.422 1 98.31 236 PHE B O 1
ATOM 5941 N N . VAL B 1 237 ? -3.16 -23.25 12.312 1 97.94 237 VAL B N 1
ATOM 5942 C CA . VAL B 1 237 ? -2.918 -24.094 13.477 1 97.94 237 VAL B CA 1
ATOM 5943 C C . VAL B 1 237 ? -3.576 -23.469 14.711 1 97.94 237 VAL B C 1
ATOM 5945 O O . VAL B 1 237 ? -4.273 -24.172 15.461 1 97.94 237 VAL B O 1
ATOM 5948 N N . LEU B 1 238 ? -3.381 -22.156 14.867 1 98.31 238 LEU B N 1
ATOM 5949 C CA . LEU B 1 238 ? -3.926 -21.469 16.031 1 98.31 238 LEU B CA 1
ATOM 5950 C C . LEU B 1 238 ? -5.445 -21.375 15.938 1 98.31 238 LEU B C 1
ATOM 5952 O O . LEU B 1 238 ? -6.137 -21.453 16.953 1 98.31 238 LEU B O 1
ATOM 5956 N N . ALA B 1 239 ? -5.996 -21.141 14.719 1 98.19 239 ALA B N 1
ATOM 5957 C CA . ALA B 1 239 ? -7.441 -21.125 14.523 1 98.19 239 ALA B CA 1
ATOM 5958 C C . ALA B 1 239 ? -8.062 -22.469 14.875 1 98.19 239 ALA B C 1
ATOM 5960 O O . ALA B 1 239 ? -9.125 -22.531 15.5 1 98.19 239 ALA B O 1
ATOM 5961 N N . ASN B 1 240 ? -7.41 -23.547 14.445 1 97.69 240 ASN B N 1
ATOM 5962 C CA . ASN B 1 240 ? -7.863 -24.891 14.773 1 97.69 240 ASN B CA 1
ATOM 5963 C C . ASN B 1 240 ? -7.859 -25.125 16.281 1 97.69 240 ASN B C 1
ATOM 5965 O O . ASN B 1 240 ? -8.812 -25.672 16.828 1 97.69 240 ASN B O 1
ATOM 5969 N N . ASN B 1 241 ? -6.809 -24.672 16.922 1 96.69 241 ASN B N 1
ATOM 5970 C CA . ASN B 1 241 ? -6.703 -24.797 18.375 1 96.69 241 ASN B CA 1
ATOM 5971 C C . ASN B 1 241 ? -7.809 -24.016 19.078 1 96.69 241 ASN B C 1
ATOM 5973 O O . ASN B 1 241 ? -8.258 -24.422 20.156 1 96.69 241 ASN B O 1
ATOM 5977 N N . ALA B 1 242 ? -8.219 -22.969 18.469 1 96.69 242 ALA B N 1
ATOM 5978 C CA . ALA B 1 242 ? -9.242 -22.109 19.062 1 96.69 242 ALA B CA 1
ATOM 5979 C C . ALA B 1 242 ? -10.641 -22.609 18.719 1 96.69 242 ALA B C 1
ATOM 5981 O O . ALA B 1 242 ? -11.633 -21.969 19.078 1 96.69 242 ALA B O 1
ATOM 5982 N N . GLY B 1 243 ? -10.766 -23.641 17.922 1 95.38 243 GLY B N 1
ATOM 5983 C CA . GLY B 1 243 ? -12.062 -24.219 17.609 1 95.38 243 GLY B CA 1
ATOM 5984 C C . GLY B 1 243 ? -12.742 -23.547 16.438 1 95.38 243 GLY B C 1
ATOM 5985 O O . GLY B 1 243 ? -13.953 -23.688 16.25 1 95.38 243 GLY B O 1
ATOM 5986 N N . MET B 1 244 ? -11.977 -22.859 15.625 1 96.5 244 MET B N 1
ATOM 5987 C CA . MET B 1 244 ? -12.578 -22.094 14.523 1 96.5 244 MET B CA 1
ATOM 5988 C C . MET B 1 244 ? -12.508 -22.891 13.219 1 96.5 244 MET B C 1
ATOM 5990 O O . MET B 1 244 ? -12.789 -22.344 12.148 1 96.5 244 MET B O 1
ATOM 5994 N N . MET B 1 245 ? -12.094 -24.156 13.352 1 97.12 245 MET B N 1
ATOM 5995 C CA . MET B 1 245 ? -12.078 -25.031 12.195 1 97.12 245 MET B CA 1
ATOM 5996 C C . MET B 1 245 ? -13.094 -26.156 12.359 1 97.12 245 MET B C 1
ATOM 5998 O O . MET B 1 245 ? -12.859 -27.281 11.898 1 97.12 245 MET B O 1
ATOM 6002 N N . ARG B 1 246 ? -14.125 -25.812 12.977 1 94.56 246 ARG B N 1
ATOM 6003 C CA . ARG B 1 246 ? -15.219 -26.75 13.203 1 94.56 246 ARG B CA 1
ATOM 6004 C C . ARG B 1 246 ? -16.438 -26.406 12.344 1 94.56 246 ARG B C 1
ATOM 6006 O O . ARG B 1 246 ? -16.391 -25.438 11.57 1 94.56 246 ARG B O 1
ATOM 6013 N N . GLU B 1 247 ? -17.484 -27.203 12.461 1 93 247 GLU B N 1
ATOM 6014 C CA . GLU B 1 247 ? -18.703 -26.984 11.703 1 93 247 GLU B CA 1
ATOM 6015 C C . GLU B 1 247 ? -19.234 -25.562 11.93 1 93 247 GLU B C 1
ATOM 6017 O O . GLU B 1 247 ? -19.219 -25.062 13.055 1 93 247 GLU B O 1
ATOM 6022 N N . GLY B 1 248 ? -19.641 -24.938 10.898 1 90.31 248 GLY B N 1
ATOM 6023 C CA . GLY B 1 248 ? -20.219 -23.609 10.984 1 90.31 248 GLY B CA 1
ATOM 6024 C C . GLY B 1 248 ? -19.297 -22.516 10.438 1 90.31 248 GLY B C 1
ATOM 6025 O O . GLY B 1 248 ? -19.734 -21.391 10.211 1 90.31 248 GLY B O 1
ATOM 6026 N N . TYR B 1 249 ? -18.094 -22.938 10.18 1 94.81 249 TYR B N 1
ATOM 6027 C CA . TYR B 1 249 ? -17.125 -21.969 9.672 1 94.81 249 TYR B CA 1
ATOM 6028 C C . TYR B 1 249 ? -16.844 -22.203 8.195 1 94.81 249 TYR B C 1
ATOM 6030 O O . TYR B 1 249 ? -16.891 -23.344 7.723 1 94.81 249 TYR B O 1
ATOM 6038 N N . ALA B 1 250 ? -16.594 -21.156 7.492 1 97.31 250 ALA B N 1
ATOM 6039 C CA . ALA B 1 250 ? -16.062 -21.203 6.129 1 97.31 250 ALA B CA 1
ATOM 6040 C C . ALA B 1 250 ? -14.797 -20.375 5.992 1 97.31 250 ALA B C 1
ATOM 6042 O O . ALA B 1 250 ? -14.742 -19.234 6.445 1 97.31 250 ALA B O 1
ATOM 6043 N N . TRP B 1 251 ? -13.773 -21.031 5.418 1 98.38 251 TRP B N 1
ATOM 6044 C CA . TRP B 1 251 ? -12.492 -20.375 5.168 1 98.38 251 TRP B CA 1
ATOM 6045 C C . TRP B 1 251 ? -12.141 -20.422 3.686 1 98.38 251 TRP B C 1
ATOM 6047 O O . TRP B 1 251 ? -12.234 -21.469 3.051 1 98.38 251 TRP B O 1
ATOM 6057 N N . ILE B 1 252 ? -11.805 -19.266 3.145 1 98.69 252 ILE B N 1
ATOM 6058 C CA . ILE B 1 252 ? -11.312 -19.141 1.775 1 98.69 252 ILE B CA 1
ATOM 6059 C C . ILE B 1 252 ? -9.891 -18.578 1.782 1 98.69 252 ILE B C 1
ATOM 6061 O O . ILE B 1 252 ? -9.594 -17.641 2.512 1 98.69 252 ILE B O 1
ATOM 6065 N N . ILE B 1 253 ? -8.969 -19.188 1.062 1 98.5 253 ILE B N 1
ATOM 6066 C CA . ILE B 1 253 ? -7.605 -18.672 0.965 1 98.5 253 ILE B CA 1
ATOM 6067 C C . ILE B 1 253 ? -7.316 -18.25 -0.474 1 98.5 253 ILE B C 1
ATOM 6069 O O . ILE B 1 253 ? -7.883 -18.812 -1.416 1 98.5 253 ILE B O 1
ATOM 6073 N N . THR B 1 254 ? -6.488 -17.203 -0.643 1 98.31 254 THR B N 1
ATOM 6074 C CA . THR B 1 254 ? -6.133 -16.688 -1.958 1 98.31 254 THR B CA 1
ATOM 6075 C C . THR B 1 254 ? -5 -17.5 -2.572 1 98.31 254 THR B C 1
ATOM 6077 O O . THR B 1 254 ? -4.461 -18.406 -1.929 1 98.31 254 THR B O 1
ATOM 6080 N N . GLU B 1 255 ? -4.688 -17.172 -3.748 1 96.12 255 GLU B N 1
ATOM 6081 C CA . GLU B 1 255 ? -3.779 -17.922 -4.605 1 96.12 255 GLU B CA 1
ATOM 6082 C C . GLU B 1 255 ? -2.424 -18.125 -3.934 1 96.12 255 GLU B C 1
ATOM 6084 O O . GLU B 1 255 ? -1.827 -19.188 -4.031 1 96.12 255 GLU B O 1
ATOM 6089 N N . GLY B 1 256 ? -1.91 -17.156 -3.297 1 94.31 256 GLY B N 1
ATOM 6090 C CA . GLY B 1 256 ? -0.59 -17.234 -2.691 1 94.31 256 GLY B CA 1
ATOM 6091 C C . GLY B 1 256 ? -0.452 -18.375 -1.713 1 94.31 256 GLY B C 1
ATOM 6092 O O . GLY B 1 256 ? 0.585 -19.047 -1.674 1 94.31 256 GLY B O 1
ATOM 6093 N N . LEU B 1 257 ? -1.425 -18.594 -0.969 1 93.94 257 LEU B N 1
ATOM 6094 C CA . LEU B 1 257 ? -1.424 -19.688 -0.006 1 93.94 257 LEU B CA 1
ATOM 6095 C C . LEU B 1 257 ? -1.897 -20.984 -0.656 1 93.94 257 LEU B C 1
ATOM 6097 O O . LEU B 1 257 ? -1.338 -22.047 -0.4 1 93.94 257 LEU B O 1
ATOM 6101 N N . SER B 1 258 ? -2.867 -20.891 -1.533 1 94.81 258 SER B N 1
ATOM 6102 C CA . SER B 1 258 ? -3.422 -22.062 -2.209 1 94.81 258 SER B CA 1
ATOM 6103 C C . SER B 1 258 ? -2.363 -22.766 -3.053 1 94.81 258 SER B C 1
ATOM 6105 O O . SER B 1 258 ? -2.361 -23.984 -3.156 1 94.81 258 SER B O 1
ATOM 6107 N N . ALA B 1 259 ? -1.518 -21.969 -3.623 1 92.69 259 ALA B N 1
ATOM 6108 C CA . ALA B 1 259 ? -0.481 -22.5 -4.5 1 92.69 259 ALA B CA 1
ATOM 6109 C C . ALA B 1 259 ? 0.559 -23.281 -3.709 1 92.69 259 ALA B C 1
ATOM 6111 O O . ALA B 1 259 ? 1.348 -24.031 -4.281 1 92.69 259 ALA B O 1
ATOM 6112 N N . LEU B 1 260 ? 0.504 -23.188 -2.373 1 91.12 260 LEU B N 1
ATOM 6113 C CA . LEU B 1 260 ? 1.558 -23.766 -1.551 1 91.12 260 LEU B CA 1
ATOM 6114 C C . LEU B 1 260 ? 0.976 -24.766 -0.545 1 91.12 260 LEU B C 1
ATOM 6116 O O . LEU B 1 260 ? 1.635 -25.109 0.435 1 91.12 260 LEU B O 1
ATOM 6120 N N . VAL B 1 261 ? -0.17 -25.188 -0.771 1 88 261 VAL B N 1
ATOM 6121 C CA . VAL B 1 261 ? -0.809 -26.125 0.15 1 88 261 VAL B CA 1
ATOM 6122 C C . VAL B 1 261 ? -0.042 -27.438 0.161 1 88 261 VAL B C 1
ATOM 6124 O O . VAL B 1 261 ? 0.139 -28.062 1.217 1 88 261 VAL B O 1
ATOM 6127 N N . ASN B 1 262 ? 0.479 -27.828 -0.972 1 80.5 262 ASN B N 1
ATOM 6128 C CA . ASN B 1 262 ? 1.136 -29.125 -1.091 1 80.5 262 ASN B CA 1
ATOM 6129 C C . ASN B 1 262 ? 2.406 -29.203 -0.248 1 80.5 262 ASN B C 1
ATOM 6131 O O . ASN B 1 262 ? 2.637 -30.172 0.463 1 80.5 262 ASN B O 1
ATOM 6135 N N . PRO B 1 263 ? 3.172 -28.172 -0.269 1 79.44 263 PRO B N 1
ATOM 6136 C CA . PRO B 1 263 ? 4.422 -28.234 0.488 1 79.44 263 PRO B CA 1
ATOM 6137 C C . PRO B 1 263 ? 4.227 -27.984 1.98 1 79.44 263 PRO B C 1
ATOM 6139 O O . PRO B 1 263 ? 5.184 -28.047 2.754 1 79.44 263 PRO B O 1
ATOM 6142 N N . LEU B 1 264 ? 3.008 -27.734 2.377 1 83.81 264 LEU B N 1
ATOM 6143 C CA . LEU B 1 264 ? 2.781 -27.484 3.795 1 83.81 264 LEU B CA 1
ATOM 6144 C C . LEU B 1 264 ? 2.973 -28.766 4.609 1 83.81 264 LEU B C 1
ATOM 6146 O O . LEU B 1 264 ? 2.742 -29.859 4.109 1 83.81 264 LEU B O 1
ATOM 6150 N N . GLY B 1 265 ? 3.393 -28.641 5.816 1 85.12 265 GLY B N 1
ATOM 6151 C CA . GLY B 1 265 ? 3.561 -29.766 6.723 1 85.12 265 GLY B CA 1
ATOM 6152 C C . GLY B 1 265 ? 2.246 -30.422 7.109 1 85.12 265 GLY B C 1
ATOM 6153 O O . GLY B 1 265 ? 1.181 -29.828 6.965 1 85.12 265 GLY B O 1
ATOM 6154 N N . PRO B 1 266 ? 2.365 -31.641 7.586 1 89.31 266 PRO B N 1
ATOM 6155 C CA . PRO B 1 266 ? 1.159 -32.406 7.918 1 89.31 266 PRO B CA 1
ATOM 6156 C C . PRO B 1 266 ? 0.294 -31.719 8.969 1 89.31 266 PRO B C 1
ATOM 6158 O O . PRO B 1 266 ? -0.935 -31.703 8.852 1 89.31 266 PRO B O 1
ATOM 6161 N N . LYS B 1 267 ? 0.927 -31.188 9.961 1 92.12 267 LYS B N 1
ATOM 6162 C CA . LYS B 1 267 ? 0.174 -30.516 11.016 1 92.12 267 LYS B CA 1
ATOM 6163 C C . LYS B 1 267 ? -0.629 -29.344 10.469 1 92.12 267 LYS B C 1
ATOM 6165 O O . LYS B 1 267 ? -1.775 -29.125 10.867 1 92.12 267 LYS B O 1
ATOM 6170 N N . VAL B 1 268 ? 0.014 -28.578 9.602 1 94 268 VAL B N 1
ATOM 6171 C CA . VAL B 1 268 ? -0.645 -27.422 8.992 1 94 268 VAL B CA 1
ATOM 6172 C C . VAL B 1 268 ? -1.789 -27.891 8.102 1 94 268 VAL B C 1
ATOM 6174 O O . VAL B 1 268 ? -2.898 -27.359 8.172 1 94 268 VAL B O 1
ATOM 6177 N N . LYS B 1 269 ? -1.563 -28.906 7.34 1 93.25 269 LYS B N 1
ATOM 6178 C CA . LYS B 1 269 ? -2.596 -29.453 6.457 1 93.25 269 LYS B CA 1
ATOM 6179 C C . LYS B 1 269 ? -3.793 -29.953 7.254 1 93.25 269 LYS B C 1
ATOM 6181 O O . LYS B 1 269 ? -4.941 -29.75 6.855 1 93.25 269 LYS B O 1
ATOM 6186 N N . GLU B 1 270 ? -3.48 -30.578 8.312 1 94.31 270 GLU B N 1
ATOM 6187 C CA . GLU B 1 270 ? -4.539 -31.078 9.188 1 94.31 270 GLU B CA 1
ATOM 6188 C C . GLU B 1 270 ? -5.387 -29.938 9.734 1 94.31 270 GLU B C 1
ATOM 6190 O O . GLU B 1 270 ? -6.602 -30.078 9.898 1 94.31 270 GLU B O 1
ATOM 6195 N N . SER B 1 271 ? -4.734 -28.859 9.953 1 96.75 271 SER B N 1
ATOM 6196 C CA . SER B 1 271 ? -5.441 -27.719 10.523 1 96.75 271 SER B CA 1
ATOM 6197 C C . SER B 1 271 ? -6.262 -27 9.469 1 96.75 271 SER B C 1
ATOM 6199 O O . SER B 1 271 ? -7.125 -26.172 9.797 1 96.75 271 SER B O 1
ATOM 6201 N N . MET B 1 272 ? -6.102 -27.312 8.195 1 97.19 272 MET B N 1
ATOM 6202 C CA . MET B 1 272 ? -6.723 -26.578 7.102 1 97.19 272 MET B CA 1
ATOM 6203 C C . MET B 1 272 ? -7.836 -27.391 6.453 1 97.19 272 MET B C 1
ATOM 6205 O O . MET B 1 272 ? -8.289 -27.062 5.352 1 97.19 272 MET B O 1
ATOM 6209 N N . GLN B 1 273 ? -8.266 -28.453 7.156 1 96.69 273 GLN B N 1
ATOM 6210 C CA . GLN B 1 273 ? -9.305 -29.297 6.574 1 96.69 273 GLN B CA 1
ATOM 6211 C C . GLN B 1 273 ? -10.586 -28.5 6.32 1 96.69 273 GLN B C 1
ATOM 6213 O O . GLN B 1 273 ? -11.086 -27.828 7.215 1 96.69 273 GLN B O 1
ATOM 6218 N N . GLY B 1 274 ? -11.07 -28.578 5.07 1 97.31 274 GLY B N 1
ATOM 6219 C CA . GLY B 1 274 ? -12.328 -27.938 4.711 1 97.31 274 GLY B CA 1
ATOM 6220 C C . GLY B 1 274 ? -12.141 -26.562 4.098 1 97.31 274 GLY B C 1
ATOM 6221 O O . GLY B 1 274 ? -13.102 -25.953 3.604 1 97.31 274 GLY B O 1
ATOM 6222 N N . VAL B 1 275 ? -10.922 -26.047 4.043 1 98 275 VAL B N 1
ATOM 6223 C CA . VAL B 1 275 ? -10.625 -24.734 3.49 1 98 275 VAL B CA 1
ATOM 6224 C C . VAL B 1 275 ? -10.805 -24.75 1.974 1 98 275 VAL B C 1
ATOM 6226 O O . VAL B 1 275 ? -10.438 -25.734 1.313 1 98 275 VAL B O 1
ATOM 6229 N N . LEU B 1 276 ? -11.453 -23.703 1.451 1 98 276 LEU B N 1
ATOM 6230 C CA . LEU B 1 276 ? -11.5 -23.5 0.008 1 98 276 LEU B CA 1
ATOM 6231 C C . LEU B 1 276 ? -10.344 -22.609 -0.452 1 98 276 LEU B C 1
ATOM 6233 O O . LEU B 1 276 ? -9.953 -21.672 0.254 1 98 276 LEU B O 1
ATOM 6237 N N . GLY B 1 277 ? -9.773 -22.938 -1.573 1 97.69 277 GLY B N 1
ATOM 6238 C CA . GLY B 1 277 ? -8.695 -22.141 -2.135 1 97.69 277 GLY B CA 1
ATOM 6239 C C . GLY B 1 277 ? -8.852 -21.891 -3.623 1 97.69 277 GLY B C 1
ATOM 6240 O O . GLY B 1 277 ? -9.516 -22.656 -4.32 1 97.69 277 GLY B O 1
ATOM 6241 N N . LEU B 1 278 ? -8.281 -20.781 -4.047 1 97.12 278 LEU B N 1
ATOM 6242 C CA . LEU B 1 278 ? -8.258 -20.453 -5.465 1 97.12 278 LEU B CA 1
ATOM 6243 C C . LEU B 1 278 ? -6.832 -20.484 -6.004 1 97.12 278 LEU B C 1
ATOM 6245 O O . LEU B 1 278 ? -5.895 -20.062 -5.32 1 97.12 278 LEU B O 1
ATOM 6249 N N . ARG B 1 279 ? -6.66 -20.938 -7.203 1 94.5 279 ARG B N 1
ATOM 6250 C CA . ARG B 1 279 ? -5.379 -20.828 -7.898 1 94.5 279 ARG B CA 1
ATOM 6251 C C . ARG B 1 279 ? -5.574 -20.828 -9.406 1 94.5 279 ARG B C 1
ATOM 6253 O O . ARG B 1 279 ? -6.594 -21.312 -9.906 1 94.5 279 ARG B O 1
ATOM 6260 N N . PRO B 1 280 ? -4.652 -20.266 -10.117 1 95.75 280 PRO B N 1
ATOM 6261 C CA . PRO B 1 280 ? -4.75 -20.312 -11.578 1 95.75 280 PRO B CA 1
ATOM 6262 C C . PRO B 1 280 ? -4.781 -21.734 -12.133 1 95.75 280 PRO B C 1
ATOM 6264 O O . PRO B 1 280 ? -4.078 -22.609 -11.633 1 95.75 280 PRO B O 1
ATOM 6267 N N . TYR B 1 281 ? -5.617 -21.906 -13.094 1 94.75 281 TYR B N 1
ATOM 6268 C CA . TYR B 1 281 ? -5.668 -23.188 -13.789 1 94.75 281 TYR B CA 1
ATOM 6269 C C . TYR B 1 281 ? -4.457 -23.359 -14.695 1 94.75 281 TYR B C 1
ATOM 6271 O O . TYR B 1 281 ? -4.129 -22.469 -15.484 1 94.75 281 TYR B O 1
ATOM 6279 N N . ILE B 1 282 ? -3.779 -24.453 -14.547 1 94.06 282 ILE B N 1
ATOM 6280 C CA . ILE B 1 282 ? -2.674 -24.812 -15.43 1 94.06 282 ILE B CA 1
ATOM 6281 C C . ILE B 1 282 ? -3.125 -25.891 -16.406 1 94.06 282 ILE B C 1
ATOM 6283 O O . ILE B 1 282 ? -3.465 -27.016 -15.992 1 94.06 282 ILE B O 1
ATOM 6287 N N . PRO B 1 283 ? -3.107 -25.578 -17.641 1 92.12 283 PRO B N 1
ATOM 6288 C CA . PRO B 1 283 ? -3.543 -26.578 -18.609 1 92.12 283 PRO B CA 1
ATOM 6289 C C . PRO B 1 283 ? -2.645 -27.812 -18.641 1 92.12 283 PRO B C 1
ATOM 6291 O O . PRO B 1 283 ? -1.424 -27.688 -18.5 1 92.12 283 PRO B O 1
ATOM 6294 N N . ARG B 1 284 ? -3.262 -28.906 -18.875 1 91.75 284 ARG B N 1
ATOM 6295 C CA . ARG B 1 284 ? -2.492 -30.141 -19.016 1 91.75 284 ARG B CA 1
ATOM 6296 C C . ARG B 1 284 ? -1.739 -30.172 -20.344 1 91.75 284 ARG B C 1
ATOM 6298 O O . ARG B 1 284 ? -2.242 -29.688 -21.359 1 91.75 284 ARG B O 1
ATOM 6305 N N . SER B 1 285 ? -0.553 -30.672 -20.25 1 94.94 285 SER B N 1
ATOM 6306 C CA . SER B 1 285 ? 0.268 -30.859 -21.453 1 94.94 285 SER B CA 1
ATOM 6307 C C . SER B 1 285 ? 1.251 -32 -21.266 1 94.94 285 SER B C 1
ATOM 6309 O O . SER B 1 285 ? 1.581 -32.375 -20.125 1 94.94 285 SER B O 1
ATOM 6311 N N . LYS B 1 286 ? 1.577 -32.594 -22.375 1 95.88 286 LYS B N 1
ATOM 6312 C CA . LYS B 1 286 ? 2.576 -33.656 -22.312 1 95.88 286 LYS B CA 1
ATOM 6313 C C . LYS B 1 286 ? 3.885 -33.156 -21.719 1 95.88 286 LYS B C 1
ATOM 6315 O O . LYS B 1 286 ? 4.535 -33.844 -20.938 1 95.88 286 LYS B O 1
ATOM 6320 N N . GLN B 1 287 ? 4.246 -31.969 -22.047 1 96.06 287 GLN B N 1
ATOM 6321 C CA . GLN B 1 287 ? 5.48 -31.359 -21.547 1 96.06 287 GLN B CA 1
ATOM 6322 C C . GLN B 1 287 ? 5.453 -31.203 -20.031 1 96.06 287 GLN B C 1
ATOM 6324 O O . GLN B 1 287 ? 6.453 -31.453 -19.359 1 96.06 287 GLN B O 1
ATOM 6329 N N . LEU B 1 288 ? 4.355 -30.75 -19.531 1 96.88 288 LEU B N 1
ATOM 6330 C CA . LEU B 1 288 ? 4.219 -30.578 -18.094 1 96.88 288 LEU B CA 1
ATOM 6331 C C . LEU B 1 288 ? 4.293 -31.922 -17.375 1 96.88 288 LEU B C 1
ATOM 6333 O O . LEU B 1 288 ? 4.953 -32.031 -16.328 1 96.88 288 LEU B O 1
ATOM 6337 N N . GLU B 1 289 ? 3.621 -32.938 -17.938 1 95.81 289 GLU B N 1
ATOM 6338 C CA . GLU B 1 289 ? 3.643 -34.281 -17.312 1 95.81 289 GLU B CA 1
ATOM 6339 C C . GLU B 1 289 ? 5.055 -34.844 -17.297 1 95.81 289 GLU B C 1
ATOM 6341 O O . GLU B 1 289 ? 5.473 -35.469 -16.312 1 95.81 289 GLU B O 1
ATOM 6346 N N . ASP B 1 290 ? 5.707 -34.688 -18.422 1 95.94 290 ASP B N 1
ATOM 6347 C CA . ASP B 1 290 ? 7.09 -35.156 -18.5 1 95.94 290 ASP B CA 1
ATOM 6348 C C . ASP B 1 290 ? 7.973 -34.438 -17.5 1 95.94 290 ASP B C 1
ATOM 6350 O O . ASP B 1 290 ? 8.836 -35.031 -16.859 1 95.94 290 ASP B O 1
ATOM 6354 N N . PHE B 1 291 ? 7.789 -33.156 -17.422 1 96.56 291 PHE B N 1
ATOM 6355 C CA . PHE B 1 291 ? 8.57 -32.375 -16.484 1 96.56 291 PHE B CA 1
ATOM 6356 C C . PHE B 1 291 ? 8.328 -32.844 -15.047 1 96.56 291 PHE B C 1
ATOM 6358 O O . PHE B 1 291 ? 9.266 -32.938 -14.258 1 96.56 291 PHE B O 1
ATOM 6365 N N . LYS B 1 292 ? 7.074 -33.031 -14.68 1 93.94 292 LYS B N 1
ATOM 6366 C CA . LYS B 1 292 ? 6.723 -33.5 -13.344 1 93.94 292 LYS B CA 1
ATOM 6367 C C . LYS B 1 292 ? 7.422 -34.812 -13.023 1 93.94 292 LYS B C 1
ATOM 6369 O O . LYS B 1 292 ? 7.895 -35 -11.898 1 93.94 292 LYS B O 1
ATOM 6374 N N . ARG B 1 293 ? 7.453 -35.719 -13.961 1 92.62 293 ARG B N 1
ATOM 6375 C CA . ARG B 1 293 ? 8.125 -37 -13.773 1 92.62 293 ARG B CA 1
ATOM 6376 C C . ARG B 1 293 ? 9.617 -36.781 -13.523 1 92.62 293 ARG B C 1
ATOM 6378 O O . ARG B 1 293 ? 10.188 -37.406 -12.617 1 92.62 293 ARG B O 1
ATOM 6385 N N . ARG B 1 294 ? 10.219 -35.938 -14.281 1 92.88 294 ARG B N 1
ATOM 6386 C CA . ARG B 1 294 ? 11.641 -35.656 -14.109 1 92.88 294 ARG B CA 1
ATOM 6387 C C . ARG B 1 294 ? 11.914 -34.969 -12.766 1 92.88 294 ARG B C 1
ATOM 6389 O O . ARG B 1 294 ? 12.914 -35.25 -12.109 1 92.88 294 ARG B O 1
ATOM 6396 N N . TRP B 1 295 ? 11.039 -34.062 -12.461 1 90.75 295 TRP B N 1
ATOM 6397 C CA . TRP B 1 295 ? 11.148 -33.375 -11.18 1 90.75 295 TRP B CA 1
ATOM 6398 C C . TRP B 1 295 ? 11.172 -34.375 -10.031 1 90.75 295 TRP B C 1
ATOM 6400 O O . TRP B 1 295 ? 12 -34.281 -9.125 1 90.75 295 TRP B O 1
ATOM 6410 N N . LYS B 1 296 ? 10.25 -35.281 -10.047 1 86 296 LYS B N 1
ATOM 6411 C CA . LYS B 1 296 ? 10.141 -36.281 -9.008 1 86 296 LYS B CA 1
ATOM 6412 C C . LYS B 1 296 ? 11.398 -37.156 -8.953 1 86 296 LYS B C 1
ATOM 6414 O O . LYS B 1 296 ? 11.859 -37.531 -7.867 1 86 296 LYS B O 1
ATOM 6419 N N . ARG B 1 297 ? 11.914 -37.438 -10.047 1 83.94 297 ARG B N 1
ATOM 6420 C CA . ARG B 1 297 ? 13.117 -38.25 -10.125 1 83.94 297 ARG B CA 1
ATOM 6421 C C . ARG B 1 297 ? 14.328 -37.531 -9.562 1 83.94 297 ARG B C 1
ATOM 6423 O O . ARG B 1 297 ? 15.18 -38.125 -8.906 1 83.94 297 ARG B O 1
ATOM 6430 N N . ASN B 1 298 ? 14.438 -36.25 -9.938 1 77.62 298 ASN B N 1
ATOM 6431 C CA . ASN B 1 298 ? 15.562 -35.469 -9.484 1 77.62 298 ASN B CA 1
ATOM 6432 C C . ASN B 1 298 ? 15.523 -35.219 -7.98 1 77.62 298 ASN B C 1
ATOM 6434 O O . ASN B 1 298 ? 16.562 -35.031 -7.348 1 77.62 298 ASN B O 1
ATOM 6438 N N . LEU B 1 299 ? 14.359 -35.062 -7.438 1 69.81 299 LEU B N 1
ATOM 6439 C CA . LEU B 1 299 ? 14.203 -34.875 -6 1 69.81 299 LEU B CA 1
ATOM 6440 C C . LEU B 1 299 ? 14.68 -36.125 -5.25 1 69.81 299 LEU B C 1
ATOM 6442 O O . LEU B 1 299 ? 15.25 -36.031 -4.164 1 69.81 299 LEU B O 1
ATOM 6446 N N . THR B 1 300 ? 14.383 -37.156 -5.777 1 59.47 300 THR B N 1
ATOM 6447 C CA . THR B 1 300 ? 14.781 -38.406 -5.152 1 59.47 300 THR B CA 1
ATOM 6448 C C . THR B 1 300 ? 16.281 -38.625 -5.281 1 59.47 300 THR B C 1
ATOM 6450 O O . THR B 1 300 ? 16.891 -39.312 -4.449 1 59.47 300 THR B O 1
ATOM 6453 N N . SER B 1 301 ? 16.859 -38.094 -6.285 1 55 301 SER B N 1
ATOM 6454 C CA . SER B 1 301 ? 18.297 -38.312 -6.496 1 55 301 SER B CA 1
ATOM 6455 C C . SER B 1 301 ? 19.125 -37.344 -5.684 1 55 301 SER B C 1
ATOM 6457 O O . SER B 1 301 ? 20.328 -37.531 -5.496 1 55 301 SER B O 1
ATOM 6459 N N . SER B 1 302 ? 18.703 -36.219 -5.598 1 49.59 302 SER B N 1
ATOM 6460 C CA . SER B 1 302 ? 19.516 -35.188 -4.953 1 49.59 302 SER B CA 1
ATOM 6461 C C . SER B 1 302 ? 19.719 -35.5 -3.475 1 49.59 302 SER B C 1
ATOM 6463 O O . SER B 1 302 ? 18.953 -36.25 -2.879 1 49.59 302 SER B O 1
ATOM 6465 N N . LYS B 1 303 ? 20.766 -34.656 -2.943 1 47.56 303 LYS B N 1
ATOM 6466 C CA . LYS B 1 303 ? 21.297 -34.812 -1.592 1 47.56 303 LYS B CA 1
ATOM 6467 C C . LYS B 1 303 ? 20.172 -34.781 -0.556 1 47.56 303 LYS B C 1
ATOM 6469 O O . LYS B 1 303 ? 19.281 -33.938 -0.625 1 47.56 303 LYS B O 1
ATOM 6474 N N . PRO B 1 304 ? 20.094 -35.906 0.224 1 43.81 304 PRO B N 1
ATOM 6475 C CA . PRO B 1 304 ? 19.078 -36.125 1.271 1 43.81 304 PRO B CA 1
ATOM 6476 C C . PRO B 1 304 ? 18.688 -34.844 1.98 1 43.81 304 PRO B C 1
ATOM 6478 O O . PRO B 1 304 ? 17.641 -34.781 2.627 1 43.81 304 PRO B O 1
ATOM 6481 N N . ASN B 1 305 ? 19.375 -33.969 1.992 1 40.94 305 ASN B N 1
ATOM 6482 C CA . ASN B 1 305 ? 19.25 -32.938 3.01 1 40.94 305 ASN B CA 1
ATOM 6483 C C . ASN B 1 305 ? 18.406 -31.766 2.512 1 40.94 305 ASN B C 1
ATOM 6485 O O . ASN B 1 305 ? 18.203 -30.781 3.236 1 40.94 305 ASN B O 1
ATOM 6489 N N . ILE B 1 306 ? 18.359 -31.656 1.252 1 46.59 306 ILE B N 1
ATOM 6490 C CA . ILE B 1 306 ? 17.562 -30.484 0.958 1 46.59 306 ILE B CA 1
ATOM 6491 C C . ILE B 1 306 ? 16.094 -30.875 0.809 1 46.59 306 ILE B C 1
ATOM 6493 O O . ILE B 1 306 ? 15.734 -31.656 -0.085 1 46.59 306 ILE B O 1
ATOM 6497 N N . LYS B 1 307 ? 15.406 -30.891 1.788 1 50.09 307 LYS B N 1
ATOM 6498 C CA . LYS B 1 307 ? 13.961 -31.125 1.807 1 50.09 307 LYS B CA 1
ATOM 6499 C C . LYS B 1 307 ? 13.266 -30.312 0.715 1 50.09 307 LYS B C 1
ATOM 6501 O O . LYS B 1 307 ? 12.984 -29.125 0.897 1 50.09 307 LYS B O 1
ATOM 6506 N N . ILE B 1 308 ? 13.695 -30.766 -0.573 1 53.75 308 ILE B N 1
ATOM 6507 C CA . ILE B 1 308 ? 13.039 -30.016 -1.638 1 53.75 308 ILE B CA 1
ATOM 6508 C C . ILE B 1 308 ? 11.531 -30.281 -1.6 1 53.75 308 ILE B C 1
ATOM 6510 O O . ILE B 1 308 ? 11.102 -31.438 -1.545 1 53.75 308 ILE B O 1
ATOM 6514 N N . THR B 1 309 ? 10.711 -29.172 -1.356 1 64.88 309 THR B N 1
ATOM 6515 C CA . THR B 1 309 ? 9.25 -29.125 -1.317 1 64.88 309 THR B CA 1
ATOM 6516 C C . THR B 1 309 ? 8.664 -29.391 -2.703 1 64.88 309 THR B C 1
ATOM 6518 O O . THR B 1 309 ? 9.367 -29.266 -3.711 1 64.88 309 THR B O 1
ATOM 6521 N N . GLY B 1 310 ? 7.535 -30.047 -2.889 1 79.69 310 GLY B N 1
ATOM 6522 C CA . GLY B 1 310 ? 6.766 -30.359 -4.078 1 79.69 310 GLY B CA 1
ATOM 6523 C C . GLY B 1 310 ? 6.656 -29.203 -5.051 1 79.69 310 GLY B C 1
ATOM 6524 O O . GLY B 1 310 ? 6.738 -28.047 -4.645 1 79.69 310 GLY B O 1
ATOM 6525 N N . LEU B 1 311 ? 6.77 -29.594 -6.355 1 88.5 311 LEU B N 1
ATOM 6526 C CA . LEU B 1 311 ? 6.551 -28.609 -7.418 1 88.5 311 LEU B CA 1
ATOM 6527 C C . LEU B 1 311 ? 5.305 -27.781 -7.145 1 88.5 311 LEU B C 1
ATOM 6529 O O . LEU B 1 311 ? 4.293 -28.312 -6.672 1 88.5 311 LEU B O 1
ATOM 6533 N N . ASN B 1 312 ? 5.418 -26.5 -7.324 1 91 312 ASN B N 1
ATOM 6534 C CA . ASN B 1 312 ? 4.301 -25.578 -7.113 1 91 312 ASN B CA 1
ATOM 6535 C C . ASN B 1 312 ? 4.164 -24.594 -8.266 1 91 312 ASN B C 1
ATOM 6537 O O . ASN B 1 312 ? 4.973 -24.594 -9.195 1 91 312 ASN B O 1
ATOM 6541 N N . LEU B 1 313 ? 3.158 -23.844 -8.211 1 94.38 313 LEU B N 1
ATOM 6542 C CA . LEU B 1 313 ? 2.818 -22.891 -9.266 1 94.38 313 LEU B CA 1
ATOM 6543 C C . LEU B 1 313 ? 3.982 -21.938 -9.539 1 94.38 313 LEU B C 1
ATOM 6545 O O . LEU B 1 313 ? 4.301 -21.656 -10.695 1 94.38 313 LEU B O 1
ATOM 6549 N N . PHE B 1 314 ? 4.672 -21.453 -8.547 1 96.75 314 PHE B N 1
ATOM 6550 C CA . PHE B 1 314 ? 5.758 -20.484 -8.688 1 96.75 314 PHE B CA 1
ATOM 6551 C C . PHE B 1 314 ? 6.953 -21.109 -9.391 1 96.75 314 PHE B C 1
ATOM 6553 O O . PHE B 1 314 ? 7.668 -20.438 -10.133 1 96.75 314 PHE B O 1
ATOM 6560 N N . GLY B 1 315 ? 7.156 -22.375 -9.109 1 96.38 315 GLY B N 1
ATOM 6561 C CA . GLY B 1 315 ? 8.195 -23.078 -9.844 1 96.38 315 GLY B CA 1
ATOM 6562 C C . GLY B 1 315 ? 7.938 -23.125 -11.336 1 96.38 315 GLY B C 1
ATOM 6563 O O . GLY B 1 315 ? 8.859 -22.938 -12.141 1 96.38 315 GLY B O 1
ATOM 6564 N N . LEU B 1 316 ? 6.715 -23.375 -11.688 1 97.56 316 LEU B N 1
ATOM 6565 C CA . LEU B 1 316 ? 6.348 -23.438 -13.102 1 97.56 316 LEU B CA 1
ATOM 6566 C C . LEU B 1 316 ? 6.516 -22.078 -13.766 1 97.56 316 LEU B C 1
ATOM 6568 O O . LEU B 1 316 ? 7.02 -21.984 -14.891 1 97.56 316 LEU B O 1
ATOM 6572 N N . TRP B 1 317 ? 6.09 -21.031 -13.078 1 98.31 317 TRP B N 1
ATOM 6573 C CA . TRP B 1 317 ? 6.258 -19.672 -13.609 1 98.31 317 TRP B CA 1
ATOM 6574 C C . TRP B 1 317 ? 7.738 -19.312 -13.711 1 98.31 317 TRP B C 1
ATOM 6576 O O . TRP B 1 317 ? 8.148 -18.609 -14.641 1 98.31 317 TRP B O 1
ATOM 6586 N N . ALA B 1 318 ? 8.508 -19.75 -12.719 1 98.69 318 ALA B N 1
ATOM 6587 C CA . ALA B 1 318 ? 9.945 -19.5 -12.766 1 98.69 318 ALA B CA 1
ATOM 6588 C C . ALA B 1 318 ? 10.578 -20.188 -13.977 1 98.69 318 ALA B C 1
ATOM 6590 O O . ALA B 1 318 ? 11.422 -19.594 -14.664 1 98.69 318 ALA B O 1
ATOM 6591 N N . TYR B 1 319 ? 10.195 -21.438 -14.266 1 98.69 319 TYR B N 1
ATOM 6592 C CA . TYR B 1 319 ? 10.656 -22.188 -15.438 1 98.69 319 TYR B CA 1
ATOM 6593 C C . TYR B 1 319 ? 10.359 -21.422 -16.719 1 98.69 319 TYR B C 1
ATOM 6595 O O . TYR B 1 319 ? 11.25 -21.203 -17.547 1 98.69 319 TYR B O 1
ATOM 6603 N N . ASP B 1 320 ? 9.133 -21 -16.875 1 98.81 320 ASP B N 1
ATOM 6604 C CA . ASP B 1 320 ? 8.711 -20.297 -18.078 1 98.81 320 ASP B CA 1
ATOM 6605 C C . ASP B 1 320 ? 9.414 -18.953 -18.203 1 98.81 320 ASP B C 1
ATOM 6607 O O . ASP B 1 320 ? 9.703 -18.5 -19.312 1 98.81 320 ASP B O 1
ATOM 6611 N N . THR B 1 321 ? 9.656 -18.281 -17.062 1 98.88 321 THR B N 1
ATOM 6612 C CA . THR B 1 321 ? 10.359 -17.016 -17.062 1 98.88 321 THR B CA 1
ATOM 6613 C C . THR B 1 321 ? 11.773 -17.172 -17.609 1 98.88 321 THR B C 1
ATOM 6615 O O . THR B 1 321 ? 12.211 -16.375 -18.453 1 98.88 321 THR B O 1
ATOM 6618 N N . ALA B 1 322 ? 12.477 -18.188 -17.141 1 98.88 322 ALA B N 1
ATOM 6619 C CA . ALA B 1 322 ? 13.828 -18.438 -17.625 1 98.88 322 ALA B CA 1
ATOM 6620 C C . ALA B 1 322 ? 13.82 -18.766 -19.109 1 98.88 322 ALA B C 1
ATOM 6622 O O . ALA B 1 322 ? 14.695 -18.297 -19.859 1 98.88 322 ALA B O 1
ATOM 6623 N N . TRP B 1 323 ? 12.852 -19.547 -19.531 1 98.62 323 TRP B N 1
ATOM 6624 C CA . TRP B 1 323 ? 12.688 -19.875 -20.938 1 98.62 323 TRP B CA 1
ATOM 6625 C C . TRP B 1 323 ? 12.461 -18.625 -21.781 1 98.62 323 TRP B C 1
ATOM 6627 O O . TRP B 1 323 ? 13.094 -18.438 -22.812 1 98.62 323 TRP B O 1
ATOM 6637 N N . ALA B 1 324 ? 11.555 -17.766 -21.328 1 98.81 324 ALA B N 1
ATOM 6638 C CA . ALA B 1 324 ? 11.234 -16.531 -22.031 1 98.81 324 ALA B CA 1
ATOM 6639 C C . ALA B 1 324 ? 12.461 -15.633 -22.156 1 98.81 324 ALA B C 1
ATOM 6641 O O . ALA B 1 324 ? 12.703 -15.031 -23.203 1 98.81 324 ALA B O 1
ATOM 6642 N N . LEU B 1 325 ? 13.195 -15.523 -21.094 1 98.69 325 LEU B N 1
ATOM 6643 C CA . LEU B 1 325 ? 14.359 -14.648 -21.094 1 98.69 325 LEU B CA 1
ATOM 6644 C C . LEU B 1 325 ? 15.43 -15.164 -22.047 1 98.69 325 LEU B C 1
ATOM 6646 O O . LEU B 1 325 ? 16.062 -14.383 -22.75 1 98.69 325 LEU B O 1
ATOM 6650 N N . ALA B 1 326 ? 15.68 -16.484 -22.078 1 98.19 326 ALA B N 1
ATOM 6651 C CA . ALA B 1 326 ? 16.641 -17.078 -23 1 98.19 326 ALA B CA 1
ATOM 6652 C C . ALA B 1 326 ? 16.266 -16.781 -24.453 1 98.19 326 ALA B C 1
ATOM 6654 O O . ALA B 1 326 ? 17.125 -16.406 -25.266 1 98.19 326 ALA B O 1
ATOM 6655 N N . MET B 1 327 ? 15.016 -16.922 -24.766 1 98.06 327 MET B N 1
ATOM 6656 C CA . MET B 1 327 ? 14.516 -16.609 -26.109 1 98.06 327 MET B CA 1
ATOM 6657 C C . MET B 1 327 ? 14.727 -15.141 -26.438 1 98.06 327 MET B C 1
ATOM 6659 O O . MET B 1 327 ? 15.188 -14.805 -27.531 1 98.06 327 MET B O 1
ATOM 6663 N N . ALA B 1 328 ? 14.391 -14.312 -25.5 1 98.25 328 ALA B N 1
ATOM 6664 C CA . ALA B 1 328 ? 14.43 -12.867 -25.719 1 98.25 328 ALA B CA 1
ATOM 6665 C C . ALA B 1 328 ? 15.867 -12.383 -25.906 1 98.25 328 ALA B C 1
ATOM 6667 O O . ALA B 1 328 ? 16.125 -11.508 -26.734 1 98.25 328 ALA B O 1
ATOM 6668 N N . VAL B 1 329 ? 16.766 -12.914 -25.125 1 96.81 329 VAL B N 1
ATOM 6669 C CA . VAL B 1 329 ? 18.172 -12.508 -25.203 1 96.81 329 VAL B CA 1
ATOM 6670 C C . VAL B 1 329 ? 18.734 -12.844 -26.578 1 96.81 329 VAL B C 1
ATOM 6672 O O . VAL B 1 329 ? 19.453 -12.039 -27.172 1 96.81 329 VAL B O 1
ATOM 6675 N N . GLU B 1 330 ? 18.453 -14.031 -27.094 1 96 330 GLU B N 1
ATOM 6676 C CA . GLU B 1 330 ? 18.906 -14.445 -28.422 1 96 330 GLU B CA 1
ATOM 6677 C C . GLU B 1 330 ? 18.312 -13.531 -29.5 1 96 330 GLU B C 1
ATOM 6679 O O . GLU B 1 330 ? 19.031 -13.062 -30.375 1 96 330 GLU B O 1
ATOM 6684 N N . LYS B 1 331 ? 17.078 -13.297 -29.375 1 95.94 331 LYS B N 1
ATOM 6685 C CA . LYS B 1 331 ? 16.375 -12.477 -30.359 1 95.94 331 LYS B CA 1
ATOM 6686 C C . LYS B 1 331 ? 16.891 -11.039 -30.344 1 95.94 331 LYS B C 1
ATOM 6688 O O . LYS B 1 331 ? 16.953 -10.383 -31.375 1 95.94 331 LYS B O 1
ATOM 6693 N N . ALA B 1 332 ? 17.203 -10.523 -29.156 1 94.69 332 ALA B N 1
ATOM 6694 C CA . ALA B 1 332 ? 17.688 -9.156 -28.984 1 94.69 332 ALA B CA 1
ATOM 6695 C C . ALA B 1 332 ? 19.109 -9 -29.531 1 94.69 332 ALA B C 1
ATOM 6697 O O . ALA B 1 332 ? 19.562 -7.887 -29.781 1 94.69 332 ALA B O 1
ATOM 6698 N N . GLY B 1 333 ? 19.797 -10.117 -29.734 1 91.19 333 GLY B N 1
ATOM 6699 C CA . GLY B 1 333 ? 21.172 -10.062 -30.219 1 91.19 333 GLY B CA 1
ATOM 6700 C C . GLY B 1 333 ? 22.109 -9.391 -29.25 1 91.19 333 GLY B C 1
ATOM 6701 O O . GLY B 1 333 ? 22.969 -8.594 -29.641 1 91.19 333 GLY B O 1
ATOM 6702 N N . ILE B 1 334 ? 21.828 -9.594 -28 1 82.19 334 ILE B N 1
ATOM 6703 C CA . ILE B 1 334 ? 22.641 -8.977 -26.953 1 82.19 334 ILE B CA 1
ATOM 6704 C C . ILE B 1 334 ? 24.078 -9.484 -27.062 1 82.19 334 ILE B C 1
ATOM 6706 O O . ILE B 1 334 ? 24.312 -10.695 -27.109 1 82.19 334 ILE B O 1
ATOM 6710 N N . MET B 1 335 ? 24.969 -8.578 -27.375 1 75.19 335 MET B N 1
ATOM 6711 C CA . MET B 1 335 ? 26.406 -8.867 -27.359 1 75.19 335 MET B CA 1
ATOM 6712 C C . MET B 1 335 ? 27.078 -8.133 -26.203 1 75.19 335 MET B C 1
ATOM 6714 O O . MET B 1 335 ? 26.453 -7.359 -25.5 1 75.19 335 MET B O 1
ATOM 6718 N N . HIS B 1 336 ? 28.328 -8.289 -26.078 1 68.81 336 HIS B N 1
ATOM 6719 C CA . HIS B 1 336 ? 29.094 -7.691 -24.984 1 68.81 336 HIS B CA 1
ATOM 6720 C C . HIS B 1 336 ? 28.766 -6.207 -24.828 1 68.81 336 HIS B C 1
ATOM 6722 O O . HIS B 1 336 ? 28.844 -5.453 -25.812 1 68.81 336 HIS B O 1
ATOM 6728 N N . SER B 1 337 ? 27.703 -5.973 -23.922 1 68.94 337 SER B N 1
ATOM 6729 C CA . SER B 1 337 ? 27.422 -4.578 -23.594 1 68.94 337 SER B CA 1
ATOM 6730 C C . SER B 1 337 ? 27.562 -4.312 -22.109 1 68.94 337 SER B C 1
ATOM 6732 O O . SER B 1 337 ? 27.469 -5.234 -21.297 1 68.94 337 SER B O 1
ATOM 6734 N N . GLY B 1 338 ? 28.047 -3.107 -21.703 1 79.19 338 GLY B N 1
ATOM 6735 C CA . GLY B 1 338 ? 28.297 -2.705 -20.328 1 79.19 338 GLY B CA 1
ATOM 6736 C C . GLY B 1 338 ? 27.344 -1.622 -19.844 1 79.19 338 GLY B C 1
ATOM 6737 O O . GLY B 1 338 ? 26.219 -1.508 -20.344 1 79.19 338 GLY B O 1
ATOM 6738 N N . PHE B 1 339 ? 27.578 -1.088 -18.766 1 87 339 PHE B N 1
ATOM 6739 C CA . PHE B 1 339 ? 26.859 0.014 -18.141 1 87 339 PHE B CA 1
ATOM 6740 C C . PHE B 1 339 ? 27.531 1.345 -18.438 1 87 339 PHE B C 1
ATOM 6742 O O . PHE B 1 339 ? 28.766 1.437 -18.422 1 87 339 PHE B O 1
ATOM 6749 N N . LEU B 1 340 ? 26.688 2.264 -18.859 1 87.62 340 LEU B N 1
ATOM 6750 C CA . LEU B 1 340 ? 27.172 3.633 -18.969 1 87.62 340 LEU B CA 1
ATOM 6751 C C . LEU B 1 340 ? 27.234 4.305 -17.609 1 87.62 340 LEU B C 1
ATOM 6753 O O . LEU B 1 340 ? 26.234 4.316 -16.875 1 87.62 340 LEU B O 1
ATOM 6757 N N . LYS B 1 341 ? 28.359 4.707 -17.25 1 81.12 341 LYS B N 1
ATOM 6758 C CA . LYS B 1 341 ? 28.531 5.344 -15.945 1 81.12 341 LYS B CA 1
ATOM 6759 C C . LYS B 1 341 ? 27.969 6.766 -15.961 1 81.12 341 LYS B C 1
ATOM 6761 O O . LYS B 1 341 ? 28.078 7.469 -16.969 1 81.12 341 LYS B O 1
ATOM 6766 N N . LYS B 1 342 ? 27.281 7.004 -14.852 1 70.75 342 LYS B N 1
ATOM 6767 C CA . LYS B 1 342 ? 26.797 8.375 -14.688 1 70.75 342 LYS B CA 1
ATOM 6768 C C . LYS B 1 342 ? 27.906 9.297 -14.203 1 70.75 342 LYS B C 1
ATOM 6770 O O . LYS B 1 342 ? 28.703 8.922 -13.336 1 70.75 342 LYS B O 1
ATOM 6775 N N . ASN B 1 343 ? 28.578 10.109 -15 1 57.56 343 ASN B N 1
ATOM 6776 C CA . ASN B 1 343 ? 29.688 10.984 -14.648 1 57.56 343 ASN B CA 1
ATOM 6777 C C . ASN B 1 343 ? 29.391 11.789 -13.391 1 57.56 343 ASN B C 1
ATOM 6779 O O . ASN B 1 343 ? 30.266 11.977 -12.547 1 57.56 343 ASN B O 1
ATOM 6783 N N . ALA B 1 344 ? 28.375 12.516 -13.258 1 60.38 344 ALA B N 1
ATOM 6784 C CA . ALA B 1 344 ? 28.359 13.789 -12.539 1 60.38 344 ALA B CA 1
ATOM 6785 C C . ALA B 1 344 ? 27.656 13.656 -11.195 1 60.38 344 ALA B C 1
ATOM 6787 O O . ALA B 1 344 ? 27.125 14.633 -10.664 1 60.38 344 ALA B O 1
ATOM 6788 N N . SER B 1 345 ? 27.938 12.453 -10.438 1 66.69 345 SER B N 1
ATOM 6789 C CA . SER B 1 345 ? 27.188 12.594 -9.188 1 66.69 345 SER B CA 1
ATOM 6790 C C . SER B 1 345 ? 28.062 13.18 -8.086 1 66.69 345 SER B C 1
ATOM 6792 O O . SER B 1 345 ? 29.266 12.891 -8.016 1 66.69 345 SER B O 1
ATOM 6794 N N . LYS B 1 346 ? 27.562 14.102 -7.387 1 73.12 346 LYS B N 1
ATOM 6795 C CA . LYS B 1 346 ? 28.234 14.711 -6.246 1 73.12 346 LYS B CA 1
ATOM 6796 C C . LYS B 1 346 ? 28.438 13.703 -5.117 1 73.12 346 LYS B C 1
ATOM 6798 O O . LYS B 1 346 ? 29.359 13.844 -4.309 1 73.12 346 LYS B O 1
ATOM 6803 N N . SER B 1 347 ? 27.656 12.68 -5.168 1 84.38 347 SER B N 1
ATOM 6804 C CA . SER B 1 347 ? 27.734 11.672 -4.113 1 84.38 347 SER B CA 1
ATOM 6805 C C . SER B 1 347 ? 28.422 10.406 -4.605 1 84.38 347 SER B C 1
ATOM 6807 O O . SER B 1 347 ? 28.312 10.047 -5.777 1 84.38 347 SER B O 1
ATOM 6809 N N . ASN B 1 348 ? 29.188 9.75 -3.668 1 89.25 348 ASN B N 1
ATOM 6810 C CA . ASN B 1 348 ? 29.953 8.555 -4.027 1 89.25 348 ASN B CA 1
ATOM 6811 C C . ASN B 1 348 ? 29.219 7.285 -3.594 1 89.25 348 ASN B C 1
ATOM 6813 O O . ASN B 1 348 ? 29.781 6.191 -3.67 1 89.25 348 ASN B O 1
ATOM 6817 N N . VAL B 1 349 ? 27.984 7.445 -3.145 1 94 349 VAL B N 1
ATOM 6818 C CA . VAL B 1 349 ? 27.281 6.23 -2.75 1 94 349 VAL B CA 1
ATOM 6819 C C . VAL B 1 349 ? 26.781 5.496 -3.992 1 94 349 VAL B C 1
ATOM 6821 O O . VAL B 1 349 ? 26.5 6.117 -5.02 1 94 349 VAL B O 1
ATOM 6824 N N . ASP B 1 350 ? 26.641 4.195 -3.854 1 94.25 350 ASP B N 1
ATOM 6825 C CA . ASP B 1 350 ? 26.359 3.314 -4.98 1 94.25 350 ASP B CA 1
ATOM 6826 C C . ASP B 1 350 ? 25.062 3.709 -5.676 1 94.25 350 ASP B C 1
ATOM 6828 O O . ASP B 1 350 ? 24.969 3.666 -6.902 1 94.25 350 ASP B O 1
ATOM 6832 N N . LEU B 1 351 ? 24.047 4.078 -4.914 1 95.94 351 LEU B N 1
ATOM 6833 C CA . LEU B 1 351 ? 22.75 4.438 -5.473 1 95.94 351 LEU B CA 1
ATOM 6834 C C . LEU B 1 351 ? 22.859 5.672 -6.363 1 95.94 351 LEU B C 1
ATOM 6836 O O . LEU B 1 351 ? 22.156 5.789 -7.359 1 95.94 351 LEU B O 1
ATOM 6840 N N . ALA B 1 352 ? 23.75 6.582 -6.023 1 93.88 352 ALA B N 1
ATOM 6841 C CA . ALA B 1 352 ? 23.922 7.82 -6.773 1 93.88 352 ALA B CA 1
ATOM 6842 C C . ALA B 1 352 ? 24.734 7.582 -8.047 1 93.88 352 ALA B C 1
ATOM 6844 O O . ALA B 1 352 ? 24.547 8.289 -9.039 1 9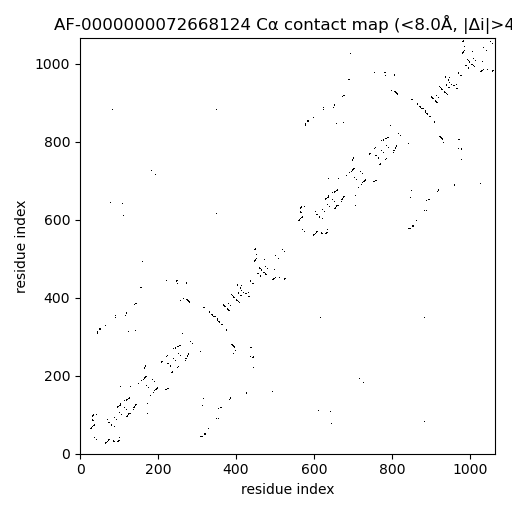3.88 352 ALA B O 1
ATOM 6845 N N . THR B 1 353 ? 25.594 6.555 -8.062 1 93.31 353 THR B N 1
ATOM 6846 C CA . THR B 1 353 ? 26.516 6.332 -9.172 1 93.31 353 THR B CA 1
ATOM 6847 C C . THR B 1 353 ? 26.047 5.172 -10.047 1 93.31 353 THR B C 1
ATOM 6849 O O . THR B 1 353 ? 26.781 4.707 -10.914 1 93.31 353 THR B O 1
ATOM 6852 N N . LEU B 1 354 ? 24.875 4.711 -9.797 1 94.06 354 LEU B N 1
ATOM 6853 C CA . LEU B 1 354 ? 24.344 3.578 -10.555 1 94.06 354 LEU B CA 1
ATOM 6854 C C . LEU B 1 354 ? 24.297 3.889 -12.047 1 94.06 354 LEU B C 1
ATOM 6856 O O . LEU B 1 354 ? 23.75 4.91 -12.453 1 94.06 354 LEU B O 1
ATOM 6860 N N . GLY B 1 355 ? 24.922 3.09 -12.844 1 94.38 355 GLY B N 1
ATOM 6861 C CA . GLY B 1 355 ? 24.969 3.279 -14.289 1 94.38 355 GLY B CA 1
ATOM 6862 C C . GLY B 1 355 ? 23.688 2.863 -14.984 1 94.38 355 GLY B C 1
ATOM 6863 O O . GLY B 1 355 ? 22.734 2.426 -14.328 1 94.38 355 GLY B O 1
ATOM 6864 N N . ILE B 1 356 ? 23.688 3.055 -16.281 1 95.81 356 ILE B N 1
ATOM 6865 C CA . ILE B 1 356 ? 22.531 2.736 -17.125 1 95.81 356 ILE B CA 1
ATOM 6866 C C . ILE B 1 356 ? 22.906 1.619 -18.109 1 95.81 356 ILE B C 1
ATOM 6868 O O . ILE B 1 356 ? 23.938 1.683 -18.766 1 95.81 356 ILE B O 1
ATOM 6872 N N . SER B 1 357 ? 22.062 0.582 -18.156 1 95.94 357 SER B N 1
ATOM 6873 C CA . SER B 1 357 ? 22.312 -0.53 -19.062 1 95.94 357 SER B CA 1
ATOM 6874 C C . SER B 1 357 ? 22.172 -0.091 -20.516 1 95.94 357 SER B C 1
ATOM 6876 O O . SER B 1 357 ? 21.172 0.536 -20.891 1 95.94 357 SER B O 1
ATOM 6878 N N . GLU B 1 358 ? 23.125 -0.453 -21.344 1 94.19 358 GLU B N 1
ATOM 6879 C CA . GLU B 1 358 ? 23.078 -0.104 -22.75 1 94.19 358 GLU B CA 1
ATOM 6880 C C . GLU B 1 358 ? 22.094 -0.988 -23.516 1 94.19 358 GLU B C 1
ATOM 6882 O O . GLU B 1 358 ? 21.578 -0.591 -24.562 1 94.19 358 GLU B O 1
ATOM 6887 N N . THR B 1 359 ? 21.844 -2.094 -23 1 93.88 359 THR B N 1
ATOM 6888 C CA . THR B 1 359 ? 21.031 -3.068 -23.734 1 93.88 359 THR B CA 1
ATOM 6889 C C . THR B 1 359 ? 19.672 -3.236 -23.078 1 93.88 359 THR B C 1
ATOM 6891 O O . THR B 1 359 ? 18.812 -3.975 -23.578 1 93.88 359 THR B O 1
ATOM 6894 N N . GLY B 1 360 ? 19.438 -2.547 -21.969 1 96.12 360 GLY B N 1
ATOM 6895 C CA . GLY B 1 360 ? 18.266 -2.779 -21.156 1 96.12 360 GLY B CA 1
ATOM 6896 C C . GLY B 1 360 ? 16.969 -2.562 -21.922 1 96.12 360 GLY B C 1
ATOM 6897 O O . GLY B 1 360 ? 16.047 -3.387 -21.844 1 96.12 360 GLY B O 1
ATOM 6898 N N . GLN B 1 361 ? 16.875 -1.499 -22.719 1 96.12 361 GLN B N 1
ATOM 6899 C CA . GLN B 1 361 ? 15.656 -1.18 -23.438 1 96.12 361 GLN B CA 1
ATOM 6900 C C . GLN B 1 361 ? 15.375 -2.209 -24.531 1 96.12 361 GLN B C 1
ATOM 6902 O O . GLN B 1 361 ? 14.234 -2.637 -24.719 1 96.12 361 GLN B O 1
ATOM 6907 N N . THR B 1 362 ? 16.406 -2.592 -25.219 1 96.5 362 THR B N 1
ATOM 6908 C CA . THR B 1 362 ? 16.25 -3.576 -26.281 1 96.5 362 THR B CA 1
ATOM 6909 C C . THR B 1 362 ? 15.781 -4.914 -25.719 1 96.5 362 THR B C 1
ATOM 6911 O O . THR B 1 362 ? 14.898 -5.559 -26.281 1 96.5 362 THR B O 1
ATOM 6914 N N . LEU B 1 363 ? 16.422 -5.297 -24.641 1 97.44 363 LEU B N 1
ATOM 6915 C CA . LEU B 1 363 ? 16.031 -6.551 -24 1 97.44 363 LEU B CA 1
ATOM 6916 C C . LEU B 1 363 ? 14.586 -6.473 -23.5 1 97.44 363 LEU B C 1
ATOM 6918 O O . LEU B 1 363 ? 13.82 -7.422 -23.656 1 97.44 363 LEU B O 1
ATOM 6922 N N . LEU B 1 364 ? 14.227 -5.34 -22.906 1 98.25 364 LEU B N 1
ATOM 6923 C CA . LEU B 1 364 ? 12.859 -5.129 -22.422 1 98.25 364 LEU B CA 1
ATOM 6924 C C . LEU B 1 364 ? 11.859 -5.32 -23.562 1 98.25 364 LEU B C 1
ATOM 6926 O O . LEU B 1 364 ? 10.883 -6.059 -23.406 1 98.25 364 LEU B O 1
ATOM 6930 N N . ASP B 1 365 ? 12.117 -4.734 -24.703 1 97.81 365 ASP B N 1
ATOM 6931 C CA . ASP B 1 365 ? 11.211 -4.789 -25.844 1 97.81 365 ASP B CA 1
ATOM 6932 C C . ASP B 1 365 ? 11.055 -6.223 -26.359 1 97.81 365 ASP B C 1
ATOM 6934 O O . ASP B 1 365 ? 9.953 -6.645 -26.703 1 97.81 365 ASP B O 1
ATOM 6938 N N . THR B 1 366 ? 12.117 -6.922 -26.328 1 98.19 366 THR B N 1
ATOM 6939 C CA . THR B 1 366 ? 12.086 -8.289 -26.828 1 98.19 366 THR B CA 1
ATOM 6940 C C . THR B 1 366 ? 11.359 -9.211 -25.844 1 98.19 366 THR B C 1
ATOM 6942 O O . THR B 1 366 ? 10.633 -10.117 -26.266 1 98.19 366 THR B O 1
ATOM 6945 N N . ILE B 1 367 ? 11.555 -9.016 -24.562 1 98.56 367 ILE B N 1
ATOM 6946 C CA . ILE B 1 367 ? 10.844 -9.82 -23.562 1 98.56 367 ILE B CA 1
ATOM 6947 C C . ILE B 1 367 ? 9.336 -9.617 -23.734 1 98.56 367 ILE B C 1
ATOM 6949 O O . ILE B 1 367 ? 8.57 -10.578 -23.719 1 98.56 367 ILE B O 1
ATOM 6953 N N . LEU B 1 368 ? 8.922 -8.383 -23.922 1 98.38 368 LEU B N 1
ATOM 6954 C CA . LEU B 1 368 ? 7.512 -8.023 -23.953 1 98.38 368 LEU B CA 1
ATOM 6955 C C . LEU B 1 368 ? 6.824 -8.641 -25.172 1 98.38 368 LEU B C 1
ATOM 6957 O O . LEU B 1 368 ? 5.602 -8.812 -25.172 1 98.38 368 LEU B O 1
ATOM 6961 N N . THR B 1 369 ? 7.633 -9.062 -26.172 1 97.69 369 THR B N 1
ATOM 6962 C CA . THR B 1 369 ? 7.035 -9.594 -27.406 1 97.69 369 THR B CA 1
ATOM 6963 C C . THR B 1 369 ? 7.273 -11.102 -27.5 1 97.69 369 THR B C 1
ATOM 6965 O O . THR B 1 369 ? 6.938 -11.719 -28.516 1 97.69 369 THR B O 1
ATOM 6968 N N . THR B 1 370 ? 7.832 -11.641 -26.547 1 98 370 THR B N 1
ATOM 6969 C CA . THR B 1 370 ? 8.102 -13.07 -26.531 1 98 370 THR B CA 1
ATOM 6970 C C . THR B 1 370 ? 6.824 -13.859 -26.25 1 98 370 THR B C 1
ATOM 6972 O O . THR B 1 370 ? 6.07 -13.531 -25.344 1 98 370 THR B O 1
ATOM 6975 N N . GLU B 1 371 ? 6.598 -14.906 -27.078 1 97.69 371 GLU B N 1
ATOM 6976 C CA . GLU B 1 371 ? 5.445 -15.789 -26.906 1 97.69 371 GLU B CA 1
ATOM 6977 C C . GLU B 1 371 ? 5.82 -17.25 -27.156 1 97.69 371 GLU B C 1
ATOM 6979 O O . GLU B 1 371 ? 6.613 -17.531 -28.047 1 97.69 371 GLU B O 1
ATOM 6984 N N . PHE B 1 372 ? 5.328 -18.141 -26.375 1 97.62 372 PHE B N 1
ATOM 6985 C CA . PHE B 1 372 ? 5.516 -19.578 -26.562 1 97.62 372 PHE B CA 1
ATOM 6986 C C . PHE B 1 372 ? 4.57 -20.359 -25.656 1 97.62 372 PHE B C 1
ATOM 6988 O O . PHE B 1 372 ? 3.869 -19.781 -24.828 1 97.62 372 PHE B O 1
ATOM 6995 N N . GLN B 1 373 ? 4.488 -21.625 -25.891 1 97.06 373 GLN B N 1
ATOM 6996 C CA . GLN B 1 373 ? 3.752 -22.531 -25 1 97.06 373 GLN B CA 1
ATOM 6997 C C . GLN B 1 373 ? 4.648 -23.047 -23.891 1 97.06 373 GLN B C 1
ATOM 6999 O O . GLN B 1 373 ? 5.508 -23.906 -24.125 1 97.06 373 GLN B O 1
ATOM 7004 N N . GLY B 1 374 ? 4.449 -22.531 -22.688 1 97.38 374 GLY B N 1
ATOM 7005 C CA . GLY B 1 374 ? 5.258 -22.938 -21.547 1 97.38 374 GLY B CA 1
ATOM 7006 C C . GLY B 1 374 ? 4.629 -24.062 -20.75 1 97.38 374 GLY B C 1
ATOM 7007 O O . GLY B 1 374 ? 3.609 -24.625 -21.141 1 97.38 374 GLY B O 1
ATOM 7008 N N . LEU B 1 375 ? 5.293 -24.406 -19.656 1 97.56 375 LEU B N 1
ATOM 7009 C CA . LEU B 1 375 ? 4.777 -25.438 -18.766 1 97.56 375 LEU B CA 1
ATOM 7010 C C . LEU B 1 375 ? 3.471 -25 -18.109 1 97.56 375 LEU B C 1
ATOM 7012 O O . LEU B 1 375 ? 2.59 -25.828 -17.844 1 97.56 375 LEU B O 1
ATOM 7016 N N . SER B 1 376 ? 3.375 -23.688 -17.797 1 96.31 376 SER B N 1
ATOM 7017 C CA . SER B 1 376 ? 2.215 -23.172 -17.078 1 96.31 376 SER B CA 1
ATOM 7018 C C . SER B 1 376 ? 1.132 -22.703 -18.047 1 96.31 376 SER B C 1
ATOM 7020 O O . SER B 1 376 ? 0.132 -22.109 -17.625 1 96.31 376 SER B O 1
ATOM 7022 N N . GLY B 1 377 ? 1.298 -22.922 -19.281 1 94.88 377 GLY B N 1
ATOM 7023 C CA . GLY B 1 377 ? 0.371 -22.453 -20.297 1 94.88 377 GLY B CA 1
ATOM 7024 C C . GLY B 1 377 ? 1.003 -21.484 -21.266 1 94.88 377 GLY B C 1
ATOM 7025 O O . GLY B 1 377 ? 2.229 -21.391 -21.359 1 94.88 377 GLY B O 1
ATOM 7026 N N . LYS B 1 378 ? 0.151 -20.812 -22.047 1 95.38 378 LYS B N 1
ATOM 7027 C CA . LYS B 1 378 ? 0.647 -19.859 -23.031 1 95.38 378 LYS B CA 1
ATOM 7028 C C . LYS B 1 378 ? 1.327 -18.672 -22.359 1 95.38 378 LYS B C 1
ATOM 7030 O O . LYS B 1 378 ? 0.73 -18.016 -21.516 1 95.38 378 LYS B O 1
ATOM 7035 N N . PHE B 1 379 ? 2.564 -18.469 -22.703 1 97.75 379 PHE B N 1
ATOM 7036 C CA . PHE B 1 379 ? 3.297 -17.297 -22.234 1 97.75 379 PHE B CA 1
ATOM 7037 C C . PHE B 1 379 ? 3.072 -16.109 -23.172 1 97.75 379 PHE B C 1
ATOM 7039 O O . PHE B 1 379 ? 3.533 -16.125 -24.312 1 97.75 379 PHE B O 1
ATOM 7046 N N . HIS B 1 380 ? 2.318 -15.219 -22.766 1 97.38 380 HIS B N 1
ATOM 7047 C CA . HIS B 1 380 ? 2.012 -13.984 -23.469 1 97.38 380 HIS B CA 1
ATOM 7048 C C . HIS B 1 380 ? 1.813 -12.828 -22.484 1 97.38 380 HIS B C 1
ATOM 7050 O O . HIS B 1 380 ? 1 -12.922 -21.562 1 97.38 380 HIS B O 1
ATOM 7056 N N . LEU B 1 381 ? 2.604 -11.805 -22.703 1 98.06 381 LEU B N 1
ATOM 7057 C CA . LEU B 1 381 ? 2.531 -10.656 -21.812 1 98.06 381 LEU B CA 1
ATOM 7058 C C . LEU B 1 381 ? 1.688 -9.539 -22.422 1 98.06 381 LEU B C 1
ATOM 7060 O O . LEU B 1 381 ? 1.884 -9.18 -23.594 1 98.06 381 LEU B O 1
ATOM 7064 N N . SER B 1 382 ? 0.705 -9.164 -21.719 1 96.44 382 SER B N 1
ATOM 7065 C CA . SER B 1 382 ? -0.092 -7.992 -22.062 1 96.44 382 SER B CA 1
ATOM 7066 C C . SER B 1 382 ? 0.141 -6.855 -21.078 1 96.44 382 SER B C 1
ATOM 7068 O O . SER B 1 382 ? -0.044 -7.027 -19.875 1 96.44 382 SER B O 1
ATOM 7070 N N . LYS B 1 383 ? 0.566 -5.742 -21.531 1 95 383 LYS B N 1
ATOM 7071 C CA . LYS B 1 383 ? 0.884 -4.586 -20.688 1 95 383 LYS B CA 1
ATOM 7072 C C . LYS B 1 383 ? 1.87 -4.957 -19.594 1 95 383 LYS B C 1
ATOM 7074 O O . LYS B 1 383 ? 1.685 -4.582 -18.438 1 95 383 LYS B O 1
ATOM 7079 N N . GLY B 1 384 ? 2.766 -5.844 -19.922 1 97.75 384 GLY B N 1
ATOM 7080 C CA . GLY B 1 384 ? 3.91 -6.148 -19.078 1 97.75 384 GLY B CA 1
ATOM 7081 C C . GLY B 1 384 ? 3.646 -7.277 -18.109 1 97.75 384 GLY B C 1
ATOM 7082 O O . GLY B 1 384 ? 4.465 -7.547 -17.219 1 97.75 384 GLY B O 1
ATOM 7083 N N . GLN B 1 385 ? 2.5 -7.961 -18.172 1 97.88 385 GLN B N 1
ATOM 7084 C CA . GLN B 1 385 ? 2.229 -9.047 -17.234 1 97.88 385 GLN B CA 1
ATOM 7085 C C . GLN B 1 385 ? 1.406 -10.148 -17.891 1 97.88 385 GLN B C 1
ATOM 7087 O O . GLN B 1 385 ? 0.816 -9.938 -18.953 1 97.88 385 GLN B O 1
ATOM 7092 N N . LEU B 1 386 ? 1.341 -11.32 -17.297 1 97.06 386 LEU B N 1
ATOM 7093 C CA . LEU B 1 386 ? 0.563 -12.445 -17.812 1 97.06 386 LEU B CA 1
ATOM 7094 C C . LEU B 1 386 ? -0.931 -12.156 -17.719 1 97.06 386 LEU B C 1
ATOM 7096 O O . LEU B 1 386 ? -1.379 -11.438 -16.828 1 97.06 386 LEU B O 1
ATOM 7100 N N . GLU B 1 387 ? -1.655 -12.742 -18.594 1 91.88 387 GLU B N 1
ATOM 7101 C CA . GLU B 1 387 ? -3.105 -12.57 -18.625 1 91.88 387 GLU B CA 1
ATOM 7102 C C . GLU B 1 387 ? -3.809 -13.758 -17.953 1 91.88 387 GLU B C 1
ATOM 7104 O O . GLU B 1 387 ? -3.461 -14.914 -18.203 1 91.88 387 GLU B O 1
ATOM 7109 N N . PRO B 1 388 ? -4.738 -13.367 -17.125 1 88.06 388 PRO B N 1
ATOM 7110 C CA . PRO B 1 388 ? -5.473 -14.453 -16.469 1 88.06 388 PRO B CA 1
ATOM 7111 C C . PRO B 1 388 ? -6.43 -15.172 -17.422 1 88.06 388 PRO B C 1
ATOM 7113 O O . PRO B 1 388 ? -6.957 -14.562 -18.344 1 88.06 388 PRO B O 1
ATOM 7116 N N . SER B 1 389 ? -6.609 -16.469 -17.234 1 84.75 389 SER B N 1
ATOM 7117 C CA . SER B 1 389 ? -7.551 -17.219 -18.047 1 84.75 389 SER B CA 1
ATOM 7118 C C . SER B 1 389 ? -8.625 -17.891 -17.188 1 84.75 389 SER B C 1
ATOM 7120 O O . SER B 1 389 ? -9.812 -17.641 -17.375 1 84.75 389 SER B O 1
ATOM 7122 N N . ALA B 1 390 ? -8.211 -18.766 -16.359 1 93.81 390 ALA B N 1
ATOM 7123 C CA . ALA B 1 390 ? -9.148 -19.516 -15.523 1 93.81 390 ALA B CA 1
ATOM 7124 C C . ALA B 1 390 ? -8.555 -19.781 -14.148 1 93.81 390 ALA B C 1
ATOM 7126 O O . ALA B 1 390 ? -7.332 -19.797 -13.977 1 93.81 390 ALA B O 1
ATOM 7127 N N . PHE B 1 391 ? -9.492 -19.875 -13.195 1 96.88 391 PHE B N 1
ATOM 7128 C CA . PHE B 1 391 ? -9.102 -20.266 -11.844 1 96.88 391 PHE B CA 1
ATOM 7129 C C . PHE B 1 391 ? -9.727 -21.609 -11.469 1 96.88 391 PHE B C 1
ATOM 7131 O O . PHE B 1 391 ? -10.828 -21.922 -11.906 1 96.88 391 PHE B O 1
ATOM 7138 N N . GLU B 1 392 ? -9.023 -22.391 -10.734 1 96.5 392 GLU B N 1
ATOM 7139 C CA . GLU B 1 392 ? -9.594 -23.594 -10.141 1 96.5 392 GLU B CA 1
ATOM 7140 C C . GLU B 1 392 ? -9.844 -23.406 -8.648 1 96.5 392 GLU B C 1
ATOM 7142 O O . GLU B 1 392 ? -9.141 -22.641 -7.984 1 96.5 392 GLU B O 1
ATOM 7147 N N . ILE B 1 393 ? -10.852 -24.016 -8.188 1 97.69 393 ILE B N 1
ATOM 7148 C CA . ILE B 1 393 ? -11.258 -23.953 -6.785 1 97.69 393 ILE B CA 1
ATOM 7149 C C . ILE B 1 393 ? -10.93 -25.281 -6.105 1 97.69 393 ILE B C 1
ATOM 7151 O O . ILE B 1 393 ? -11.391 -26.344 -6.539 1 97.69 393 ILE B O 1
ATOM 7155 N N . LEU B 1 394 ? -10.148 -25.219 -5.07 1 96.62 394 LEU B N 1
ATOM 7156 C CA . LEU B 1 394 ? -9.75 -26.453 -4.387 1 96.62 394 LEU B CA 1
ATOM 7157 C C . LEU B 1 394 ? -10.336 -26.5 -2.98 1 96.62 394 LEU B C 1
ATOM 7159 O O . LEU B 1 394 ? -10.68 -25.469 -2.408 1 96.62 394 LEU B O 1
ATOM 7163 N N . ASN B 1 395 ? -10.562 -27.609 -2.533 1 97.25 395 ASN B N 1
ATOM 7164 C CA . ASN B 1 395 ? -10.984 -27.953 -1.179 1 97.25 395 ASN B CA 1
ATOM 7165 C C . ASN B 1 395 ? -9.93 -28.797 -0.458 1 97.25 395 ASN B C 1
ATOM 7167 O O . ASN B 1 395 ? -9.555 -29.859 -0.938 1 97.25 395 ASN B O 1
ATOM 7171 N N . VAL B 1 396 ? -9.406 -28.266 0.619 1 96.62 396 VAL B N 1
ATOM 7172 C CA . VAL B 1 396 ? -8.367 -28.984 1.355 1 96.62 396 VAL B CA 1
ATOM 7173 C C . VAL B 1 396 ? -9 -30.109 2.17 1 96.62 396 VAL B C 1
ATOM 7175 O O . VAL B 1 396 ? -9.734 -29.859 3.129 1 96.62 396 VAL B O 1
ATOM 7178 N N . ILE B 1 397 ? -8.742 -31.266 1.73 1 93.56 397 ILE B N 1
ATOM 7179 C CA . ILE B 1 397 ? -9.273 -32.438 2.408 1 93.56 397 ILE B CA 1
ATOM 7180 C C . ILE B 1 397 ? -8.172 -33.5 2.521 1 93.56 397 ILE B C 1
ATOM 7182 O O . ILE B 1 397 ? -7.57 -33.906 1.518 1 93.56 397 ILE B O 1
ATOM 7186 N N . GLY B 1 398 ? -8.023 -33.969 3.6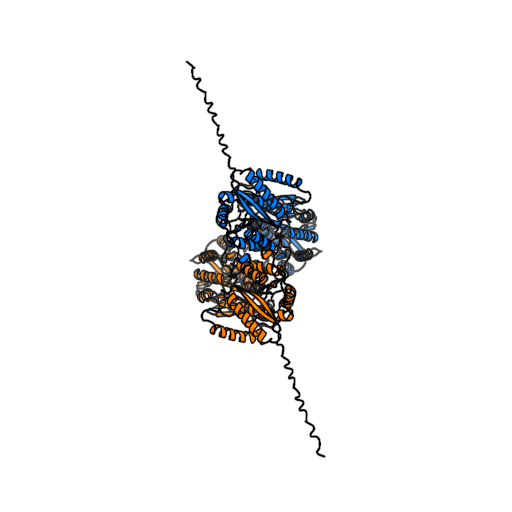95 1 86.06 398 GLY B N 1
ATOM 7187 C CA . GLY B 1 398 ? -6.98 -34.938 3.891 1 86.06 398 GLY B CA 1
ATOM 7188 C C . GLY B 1 398 ? -5.594 -34.438 3.566 1 86.06 398 GLY B C 1
ATOM 7189 O O . GLY B 1 398 ? -5.215 -33.344 4 1 86.06 398 GLY B O 1
ATOM 7190 N N . LYS B 1 399 ? -4.805 -35.312 2.906 1 79.44 399 LYS B N 1
ATOM 7191 C CA . LYS B 1 399 ? -3.441 -34.938 2.545 1 79.44 399 LYS B CA 1
ATOM 7192 C C . LYS B 1 399 ? -3.387 -34.344 1.144 1 79.44 399 LYS B C 1
ATOM 7194 O O . LYS B 1 399 ? -2.318 -33.938 0.674 1 79.44 399 LYS B O 1
ATOM 7199 N N . THR B 1 400 ? -4.578 -34.344 0.625 1 75.88 400 THR B N 1
ATOM 7200 C CA . THR B 1 400 ? -4.633 -33.906 -0.761 1 75.88 400 THR B CA 1
ATOM 7201 C C . THR B 1 400 ? -5.613 -32.75 -0.917 1 75.88 400 THR B C 1
ATOM 7203 O O . THR B 1 400 ? -6.094 -32.188 0.075 1 75.88 400 THR B O 1
ATOM 7206 N N . LYS B 1 401 ? -5.59 -32.25 -2.1 1 84.62 401 LYS B N 1
ATOM 7207 C CA . LYS B 1 401 ? -6.59 -31.25 -2.475 1 84.62 401 LYS B CA 1
ATOM 7208 C C . LYS B 1 401 ? -7.559 -31.812 -3.514 1 84.62 401 LYS B C 1
ATOM 7210 O O . LYS B 1 401 ? -7.188 -32.656 -4.316 1 84.62 401 LYS B O 1
ATOM 7215 N N . ARG B 1 402 ? -8.766 -31.5 -3.236 1 92.31 402 ARG B N 1
ATOM 7216 C CA . ARG B 1 402 ? -9.844 -31.828 -4.164 1 92.31 402 ARG B CA 1
ATOM 7217 C C . ARG B 1 402 ? -10.266 -30.609 -4.977 1 92.31 402 ARG B C 1
ATOM 7219 O O . ARG B 1 402 ? -10.547 -29.547 -4.41 1 92.31 402 ARG B O 1
ATOM 7226 N N . ILE B 1 403 ? -10.227 -30.781 -6.324 1 94.62 403 ILE B N 1
ATOM 7227 C CA . ILE B 1 403 ? -10.727 -29.703 -7.16 1 94.62 403 ILE B CA 1
ATOM 7228 C C . ILE B 1 403 ? -12.25 -29.781 -7.242 1 94.62 403 ILE B C 1
ATOM 7230 O O . ILE B 1 403 ? -12.812 -30.797 -7.66 1 94.62 403 ILE B O 1
ATOM 7234 N N . ILE B 1 404 ? -12.922 -28.703 -6.883 1 96.44 404 ILE B N 1
ATOM 7235 C CA . ILE B 1 404 ? -14.375 -28.797 -6.824 1 96.44 404 ILE B CA 1
ATOM 7236 C C . ILE B 1 404 ? -14.992 -27.969 -7.945 1 96.44 404 ILE B C 1
ATOM 7238 O O . ILE B 1 404 ? -16.203 -27.969 -8.133 1 96.44 404 ILE B O 1
ATOM 7242 N N . GLY B 1 405 ? -14.203 -27.25 -8.688 1 96.31 405 GLY B N 1
ATOM 7243 C CA . GLY B 1 405 ? -14.727 -26.484 -9.812 1 96.31 405 GLY B CA 1
ATOM 7244 C C . GLY B 1 405 ? -13.742 -25.469 -10.359 1 96.31 405 GLY B C 1
ATOM 7245 O O . GLY B 1 405 ? -12.562 -25.484 -10 1 96.31 405 GLY B O 1
ATOM 7246 N N . TYR B 1 406 ? -14.273 -24.703 -11.297 1 96.31 406 TYR B N 1
ATOM 7247 C CA . TYR B 1 406 ? -13.5 -23.688 -12.016 1 96.31 406 TYR B CA 1
ATOM 7248 C C . TYR B 1 406 ? -14.273 -22.391 -12.133 1 96.31 406 TYR B C 1
ATOM 7250 O O . TYR B 1 406 ? -15.477 -22.344 -11.867 1 96.31 406 TYR B O 1
ATOM 7258 N N . TRP B 1 407 ? -13.547 -21.297 -12.438 1 96.31 407 TRP B N 1
ATOM 7259 C CA . TRP B 1 407 ? -14.156 -20.016 -12.75 1 96.31 407 TRP B CA 1
ATOM 7260 C C . TRP B 1 407 ? -13.477 -19.359 -13.945 1 96.31 407 TRP B C 1
ATOM 7262 O O . TRP B 1 407 ? -12.242 -19.359 -14.047 1 96.31 407 TRP B O 1
ATOM 7272 N N . THR B 1 408 ? -14.211 -18.875 -14.906 1 94.12 408 THR B N 1
ATOM 7273 C CA . THR B 1 408 ? -13.75 -18.016 -15.984 1 94.12 408 THR B CA 1
ATOM 7274 C C . THR B 1 408 ? -14.633 -16.766 -16.094 1 94.12 408 THR B C 1
ATOM 7276 O O . THR B 1 408 ? -15.766 -16.75 -15.594 1 94.12 408 THR B O 1
ATOM 7279 N N . ARG B 1 409 ? -14.055 -15.789 -16.672 1 91.5 409 ARG B N 1
ATOM 7280 C CA . ARG B 1 409 ? -14.812 -14.562 -16.859 1 91.5 409 ARG B CA 1
ATOM 7281 C C . ARG B 1 409 ? -16.047 -14.797 -17.719 1 91.5 409 ARG B C 1
ATOM 7283 O O . ARG B 1 409 ? -17.078 -14.148 -17.547 1 91.5 409 ARG B O 1
ATOM 7290 N N . GLN B 1 410 ? -16.016 -15.742 -18.562 1 88.06 410 GLN B N 1
ATOM 7291 C CA . GLN B 1 410 ? -17.062 -15.992 -19.547 1 88.06 410 GLN B CA 1
ATOM 7292 C C . GLN B 1 410 ? -18.156 -16.891 -18.953 1 88.06 410 GLN B C 1
ATOM 7294 O O . GLN B 1 410 ? -19.344 -16.625 -19.141 1 88.06 410 GLN B O 1
ATOM 7299 N N . THR B 1 411 ? -17.812 -17.891 -18.156 1 89.81 411 THR B N 1
ATOM 7300 C CA . THR B 1 411 ? -18.781 -18.922 -17.781 1 89.81 411 THR B CA 1
ATOM 7301 C C . THR B 1 411 ? -19.141 -18.797 -16.297 1 89.81 411 THR B C 1
ATOM 7303 O O . THR B 1 411 ? -20.141 -19.375 -15.852 1 89.81 411 THR B O 1
ATOM 7306 N N . GLY B 1 412 ? -18.312 -18.016 -15.578 1 93.88 412 GLY B N 1
ATOM 7307 C CA . GLY B 1 412 ? -18.5 -18.062 -14.133 1 93.88 412 GLY B CA 1
ATOM 7308 C C . GLY B 1 412 ? -18.078 -19.375 -13.523 1 93.88 412 GLY B C 1
ATOM 7309 O O . GLY B 1 412 ? -17 -19.906 -13.836 1 93.88 412 GLY B O 1
ATOM 7310 N N . LEU B 1 413 ? -18.891 -19.922 -12.648 1 94.94 413 LEU B N 1
ATOM 7311 C CA . LEU B 1 413 ? -18.562 -21.172 -11.969 1 94.94 413 LEU B CA 1
ATOM 7312 C C . LEU B 1 413 ? -18.953 -22.375 -12.812 1 94.94 413 LEU B C 1
ATOM 7314 O O . LEU B 1 413 ? -20.016 -22.359 -13.453 1 94.94 413 LEU B O 1
ATOM 7318 N N . SER B 1 414 ? -18.078 -23.344 -12.805 1 94.12 414 SER B N 1
ATOM 7319 C CA . SER B 1 414 ? -18.359 -24.578 -13.531 1 94.12 414 SER B CA 1
ATOM 7320 C C . SER B 1 414 ? -17.688 -25.781 -12.867 1 94.12 414 SER B C 1
ATOM 7322 O O . SER B 1 414 ? -16.609 -25.641 -12.273 1 94.12 414 SER B O 1
ATOM 7324 N N . GLN B 1 415 ? -18.219 -26.906 -13 1 91.25 415 GLN B N 1
ATOM 7325 C CA . GLN B 1 415 ? -17.656 -28.109 -12.414 1 91.25 415 GLN 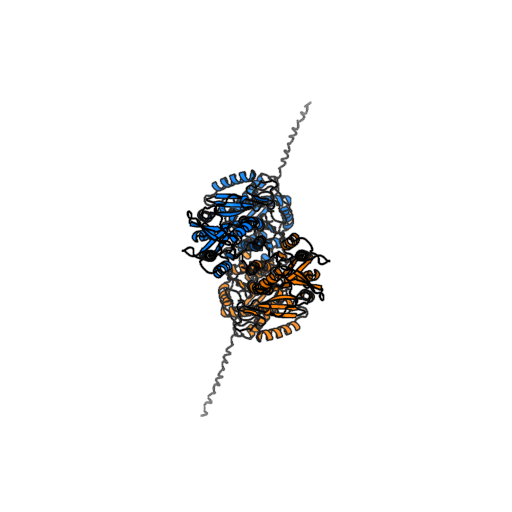B CA 1
ATOM 7326 C C . GLN B 1 415 ? -16.484 -28.625 -13.258 1 91.25 415 GLN B C 1
ATOM 7328 O O . GLN B 1 415 ? -15.516 -29.156 -12.719 1 91.25 415 GLN B O 1
ATOM 7333 N N . GLU B 1 416 ? -16.672 -28.406 -14.57 1 87.69 416 GLU B N 1
ATOM 7334 C CA . GLU B 1 416 ? -15.641 -28.859 -15.492 1 87.69 416 GLU B CA 1
ATOM 7335 C C . GLU B 1 416 ? -15.062 -27.703 -16.297 1 87.69 416 GLU B C 1
ATOM 7337 O O . GLU B 1 416 ? -15.766 -26.734 -16.594 1 87.69 416 GLU B O 1
ATOM 7342 N N . PHE B 1 417 ? -13.82 -27.719 -16.547 1 81.06 417 PHE B N 1
ATOM 7343 C CA . PHE B 1 417 ? -13.148 -26.641 -17.266 1 81.06 417 PHE B CA 1
ATOM 7344 C C . PHE B 1 417 ? -13.625 -26.578 -18.703 1 81.06 417 PHE B C 1
ATOM 7346 O O . PHE B 1 417 ? -13.75 -25.484 -19.281 1 81.06 417 PHE B O 1
ATOM 7353 N N . ASN B 1 418 ? -13.672 -27.641 -19.547 1 65.88 418 ASN B N 1
ATOM 7354 C CA . ASN B 1 418 ? -14 -27.672 -20.969 1 65.88 418 ASN B CA 1
ATOM 7355 C C . ASN B 1 418 ? -15.492 -27.453 -21.203 1 65.88 418 ASN B C 1
ATOM 7357 O O . ASN B 1 418 ? -16 -27.781 -22.281 1 65.88 418 ASN B O 1
ATOM 7361 N N . ASP B 1 419 ? -16.125 -26.953 -20.172 1 55.5 419 ASP B N 1
ATOM 7362 C CA . ASP B 1 419 ? -17.562 -26.891 -20.453 1 55.5 419 ASP B CA 1
ATOM 7363 C C . ASP B 1 419 ? -17.859 -25.875 -21.547 1 55.5 419 ASP B C 1
ATOM 7365 O O . ASP B 1 419 ? -17.953 -24.672 -21.281 1 55.5 419 ASP B O 1
ATOM 7369 N N . ILE B 1 420 ? -17.281 -25.984 -22.703 1 49.12 420 ILE B N 1
ATOM 7370 C CA . ILE B 1 420 ? -17.453 -25.234 -23.938 1 49.12 420 ILE B CA 1
ATOM 7371 C C . ILE B 1 420 ? -18.938 -25 -24.219 1 49.12 420 ILE B C 1
ATOM 7373 O O . ILE B 1 420 ? -19.297 -24.375 -25.219 1 49.12 420 ILE B O 1
ATOM 7377 N N . GLY B 1 421 ? -19.734 -25.734 -23.719 1 48.88 421 GLY B N 1
ATOM 7378 C CA . GLY B 1 421 ? -21.062 -25.406 -24.203 1 48.88 421 GLY B CA 1
ATOM 7379 C C . GLY B 1 421 ? -21.484 -24 -23.844 1 48.88 421 GLY B C 1
ATOM 7380 O O . GLY B 1 421 ? -20.891 -23.359 -22.984 1 48.88 421 GLY B O 1
ATOM 7381 N N . GLU B 1 422 ? -22.109 -23.297 -24.781 1 52.59 422 GLU B N 1
ATOM 7382 C CA . GLU B 1 422 ? -22.734 -21.984 -24.688 1 52.59 422 GLU B CA 1
ATOM 7383 C C . GLU B 1 422 ? -23.328 -21.75 -23.297 1 52.59 422 GLU B C 1
ATOM 7385 O O . GLU B 1 422 ? -24.547 -21.844 -23.109 1 52.59 422 GLU B O 1
ATOM 7390 N N . VAL B 1 423 ? -22.547 -22.125 -22.328 1 61.28 423 VAL B N 1
ATOM 7391 C CA . VAL B 1 423 ? -23.234 -22.062 -21.031 1 61.28 423 VAL B CA 1
ATOM 7392 C C . VAL B 1 423 ? -23.234 -20.625 -20.531 1 61.28 423 VAL B C 1
ATOM 7394 O O . VAL B 1 423 ? -22.219 -19.922 -20.594 1 61.28 423 VAL B O 1
ATOM 7397 N N . ALA B 1 424 ? -24.375 -20.016 -20.359 1 73.88 424 ALA B N 1
ATOM 7398 C CA . ALA B 1 424 ? -24.672 -18.719 -19.75 1 73.88 424 ALA B CA 1
ATOM 7399 C C . ALA B 1 424 ? -23.891 -18.531 -18.453 1 73.88 424 ALA B C 1
ATOM 7401 O O . ALA B 1 424 ? -23.562 -19.516 -17.766 1 73.88 424 ALA B O 1
ATOM 7402 N N . TYR B 1 425 ? -23.297 -17.422 -18.266 1 85.38 425 TYR B N 1
ATOM 7403 C CA . TYR B 1 425 ? -22.625 -17.062 -17.031 1 85.38 425 TYR B CA 1
ATOM 7404 C C . TYR B 1 425 ? -23.438 -17.469 -15.805 1 85.38 425 TYR B C 1
ATOM 7406 O O . TYR B 1 425 ? -24.641 -17.219 -15.734 1 85.38 425 TYR B O 1
ATOM 7414 N N . SER B 1 426 ? -22.844 -18.312 -14.969 1 86.56 426 SER B N 1
ATOM 7415 C CA . SER B 1 426 ? -23.562 -18.797 -13.789 1 86.56 426 SER B CA 1
ATOM 7416 C C . SER B 1 426 ? -22.734 -18.609 -12.523 1 86.56 426 SER B C 1
ATOM 7418 O O . SER B 1 426 ? -21.516 -18.797 -12.539 1 86.56 426 SER B O 1
ATOM 7420 N N . ILE B 1 427 ? -23.484 -18.219 -11.43 1 86.94 427 ILE B N 1
ATOM 7421 C CA . ILE B 1 427 ? -22.875 -18.094 -10.109 1 86.94 427 ILE B CA 1
ATOM 7422 C C . ILE B 1 427 ? -23.594 -19.016 -9.125 1 86.94 427 ILE B C 1
ATOM 7424 O O . ILE B 1 427 ? -23.625 -18.734 -7.918 1 86.94 427 ILE B O 1
ATOM 7428 N N . SER B 1 428 ? -24.141 -20.031 -9.719 1 86.62 428 SER B N 1
ATOM 7429 C CA . SER B 1 428 ? -24.859 -20.984 -8.867 1 86.62 428 SER B CA 1
ATOM 7430 C C . SER B 1 428 ? -23.891 -21.922 -8.148 1 86.62 428 SER B C 1
ATOM 7432 O O . SER B 1 428 ? -22.922 -22.391 -8.75 1 86.62 428 SER B O 1
ATOM 7434 N N . LYS B 1 429 ? -24.188 -22.203 -6.898 1 88.69 429 LYS B N 1
ATOM 7435 C CA . LYS B 1 429 ? -23.344 -23.125 -6.145 1 88.69 429 LYS B CA 1
ATOM 7436 C C . LYS B 1 429 ? -23.438 -24.531 -6.699 1 88.69 429 LYS B C 1
ATOM 7438 O O . LYS B 1 429 ? -22.547 -25.359 -6.484 1 88.69 429 LYS B O 1
ATOM 7443 N N . ASP B 1 430 ? -24.484 -24.812 -7.457 1 88.94 430 ASP B N 1
ATOM 7444 C CA . ASP B 1 430 ? -24.703 -26.141 -8.023 1 88.94 430 ASP B CA 1
ATOM 7445 C C . ASP B 1 430 ? -23.734 -26.406 -9.18 1 88.94 430 ASP B C 1
ATOM 7447 O O . ASP B 1 430 ? -23.609 -27.547 -9.641 1 88.94 430 ASP B O 1
ATOM 7451 N N . ARG B 1 431 ? -23.125 -25.344 -9.5 1 90.88 431 ARG B N 1
ATOM 7452 C CA . ARG B 1 431 ? -22.141 -25.469 -10.57 1 90.88 431 ARG B CA 1
ATOM 7453 C C . ARG B 1 431 ? -20.781 -25.875 -10 1 90.88 431 ARG B C 1
ATOM 7455 O O . ARG B 1 431 ? -19.812 -26.031 -10.75 1 90.88 431 ARG B O 1
ATOM 7462 N N . LEU B 1 432 ? -20.688 -26.094 -8.703 1 94.62 432 LEU B N 1
ATOM 7463 C CA . LEU B 1 432 ? -19.516 -26.641 -8.031 1 94.62 432 LEU B CA 1
ATOM 7464 C C . LEU B 1 432 ? -19.812 -28.016 -7.457 1 94.62 432 LEU B C 1
ATOM 7466 O O . LEU B 1 432 ? -20.969 -28.344 -7.156 1 94.62 432 LEU B O 1
ATOM 7470 N N . LYS B 1 433 ? -18.766 -28.797 -7.402 1 95.38 433 LYS B N 1
ATOM 7471 C CA . LYS B 1 433 ? -18.906 -30 -6.598 1 95.38 433 LYS B CA 1
ATOM 7472 C C . LYS B 1 433 ? -19.094 -29.656 -5.125 1 95.38 433 LYS B C 1
ATOM 7474 O O . LYS B 1 433 ? -18.625 -28.625 -4.656 1 95.38 433 LYS B O 1
ATOM 7479 N N . GLN B 1 434 ? -19.797 -30.547 -4.48 1 93.69 434 GLN B N 1
ATOM 7480 C CA . GLN B 1 434 ? -20.125 -30.297 -3.074 1 93.69 434 GLN B CA 1
ATOM 7481 C C . GLN B 1 434 ? -18.844 -30.203 -2.234 1 93.69 434 GLN B C 1
ATOM 7483 O O . GLN B 1 434 ? -18.078 -31.172 -2.145 1 93.69 434 GLN B O 1
ATOM 7488 N N . PRO B 1 435 ? -18.656 -29.047 -1.63 1 96.38 435 PRO B N 1
ATOM 7489 C CA . PRO B 1 435 ? -17.5 -28.938 -0.746 1 96.38 435 PRO B CA 1
ATOM 7490 C C . PRO B 1 435 ? -17.688 -29.672 0.578 1 96.38 435 PRO B C 1
ATOM 7492 O O . PRO B 1 435 ? -18.828 -29.875 1.018 1 96.38 435 PRO B O 1
ATOM 7495 N N . ILE B 1 436 ? -16.578 -30.109 1.098 1 96.31 436 ILE B N 1
ATOM 7496 C CA . ILE B 1 436 ? -16.531 -30.531 2.496 1 96.31 436 ILE B CA 1
ATOM 7497 C C . ILE B 1 436 ? -16.016 -29.375 3.359 1 96.31 436 ILE B C 1
ATOM 7499 O O . ILE B 1 436 ? -14.922 -28.875 3.145 1 96.31 436 ILE B O 1
ATOM 7503 N N . TRP B 1 437 ? -16.859 -29.016 4.305 1 96.31 437 TRP B N 1
ATOM 7504 C CA . TRP B 1 437 ? -16.562 -27.844 5.121 1 96.31 437 TRP B CA 1
ATOM 7505 C C . TRP B 1 437 ? -15.812 -28.234 6.391 1 96.31 437 TRP B C 1
ATOM 7507 O O . TRP B 1 437 ? -15.711 -29.422 6.707 1 96.31 437 TRP B O 1
ATOM 7517 N N . PRO B 1 438 ? -15.172 -27.188 7.043 1 96.25 438 PRO B N 1
ATOM 7518 C CA . PRO B 1 438 ? -14.586 -27.516 8.344 1 96.25 438 PRO B CA 1
ATOM 7519 C C . PRO B 1 438 ? -15.539 -28.312 9.242 1 96.25 438 PRO B C 1
ATOM 7521 O O . PRO B 1 438 ? -16.75 -28.031 9.258 1 96.25 438 PRO B O 1
ATOM 7524 N N . GLY B 1 439 ? -14.984 -29.297 9.945 1 94.56 439 GLY B N 1
ATOM 7525 C CA . GLY B 1 439 ? -15.82 -30.188 10.734 1 94.56 439 GLY B CA 1
ATOM 7526 C C . GLY B 1 439 ? -16.234 -31.438 9.969 1 94.56 439 GLY B C 1
ATOM 7527 O O . GLY B 1 439 ? -17.031 -32.219 10.469 1 94.56 439 GLY B O 1
ATOM 7528 N N . ASP B 1 440 ? -15.719 -31.562 8.781 1 93.38 440 ASP B N 1
ATOM 7529 C CA . ASP B 1 440 ? -15.969 -32.719 7.938 1 93.38 440 ASP B CA 1
ATOM 7530 C C . ASP B 1 440 ? -17.453 -32.906 7.656 1 93.38 440 ASP B C 1
ATOM 7532 O O . ASP B 1 440 ? -18.016 -33.969 7.906 1 93.38 440 ASP B O 1
ATOM 7536 N N . THR B 1 441 ? -18.078 -31.859 7.16 1 92.69 441 THR B N 1
ATOM 7537 C CA . THR B 1 441 ? -19.516 -31.844 6.887 1 92.69 441 THR B CA 1
ATOM 7538 C C . THR B 1 441 ? -19.797 -31.219 5.531 1 92.69 441 THR B C 1
ATOM 7540 O O . THR B 1 441 ? -18.969 -30.5 4.98 1 92.69 441 THR B O 1
ATOM 7543 N N . THR B 1 442 ? -20.938 -31.516 5 1 92.75 442 THR B N 1
ATOM 7544 C CA . THR B 1 442 ? -21.375 -30.891 3.756 1 92.75 442 THR B CA 1
ATOM 7545 C C . THR B 1 442 ? -22.438 -29.828 4.027 1 92.75 442 THR B C 1
ATOM 7547 O O . THR B 1 442 ? -22.922 -29.172 3.1 1 92.75 442 THR B O 1
ATOM 7550 N N . ASN B 1 443 ? -22.688 -29.656 5.332 1 86.12 443 ASN B N 1
ATOM 7551 C CA . ASN B 1 443 ? -23.609 -28.594 5.715 1 86.12 443 ASN B CA 1
ATOM 7552 C C . ASN B 1 443 ? -22.984 -27.219 5.504 1 86.12 443 ASN B C 1
ATOM 7554 O O . ASN B 1 443 ? -21.938 -26.906 6.082 1 86.12 443 ASN B O 1
ATOM 7558 N N . GLN B 1 444 ? -23.672 -26.453 4.711 1 83.75 444 GLN B N 1
ATOM 7559 C CA . GLN B 1 444 ? -23.141 -25.141 4.383 1 83.75 444 GLN B CA 1
ATOM 7560 C C . GLN B 1 444 ? -23.078 -24.25 5.613 1 83.75 444 GLN B C 1
ATOM 7562 O O . GLN B 1 444 ? -24.047 -24.188 6.391 1 83.75 444 GLN B O 1
ATOM 7567 N N . PRO B 1 445 ? -21.953 -23.594 5.754 1 78.38 445 PRO B N 1
ATOM 7568 C CA . PRO B 1 445 ? -21.844 -22.672 6.879 1 78.38 445 PRO B CA 1
ATOM 7569 C C . PRO B 1 445 ? -22.641 -21.391 6.68 1 78.38 445 PRO B C 1
ATOM 7571 O O . PRO B 1 445 ? -22.906 -21 5.539 1 78.38 445 PRO B O 1
ATOM 7574 N N . ALA B 1 446 ? -22.922 -20.562 7.801 1 63.06 446 ALA B N 1
ATOM 7575 C CA . ALA B 1 446 ? -23.516 -19.25 7.977 1 63.06 446 ALA B CA 1
ATOM 7576 C C . ALA B 1 446 ? -24.953 -19.219 7.441 1 63.06 446 ALA B C 1
ATOM 7578 O O . ALA B 1 446 ? -25.156 -19.062 6.238 1 63.06 446 ALA B O 1
ATOM 7579 N N . LYS B 1 447 ? -25.812 -19.828 8.062 1 55.91 447 LYS B N 1
ATOM 7580 C CA . LYS B 1 447 ? -27.234 -19.828 7.77 1 55.91 447 LYS B CA 1
ATOM 7581 C C . LYS B 1 447 ? -27.938 -18.609 8.375 1 55.91 447 LYS B C 1
ATOM 7583 O O . LYS B 1 447 ? -27.5 -18.109 9.406 1 55.91 447 LYS B O 1
ATOM 7588 N N . LEU B 1 448 ? -28.672 -17.906 7.41 1 54.31 448 LEU B N 1
ATOM 7589 C CA . LEU B 1 448 ? -29.531 -16.859 7.945 1 54.31 448 LEU B CA 1
ATOM 7590 C C . LEU B 1 448 ? -30.406 -17.406 9.07 1 54.31 448 LEU B C 1
ATOM 7592 O O . LEU B 1 448 ? -31.109 -18.406 8.883 1 54.31 448 LEU B O 1
ATOM 7596 N N . ARG B 1 449 ? -30.109 -16.875 10.305 1 52.25 449 ARG B N 1
ATOM 7597 C CA . ARG B 1 449 ? -30.969 -17.281 11.422 1 52.25 449 ARG B CA 1
ATOM 7598 C C . ARG B 1 449 ? -32.156 -16.344 11.57 1 52.25 449 ARG B C 1
ATOM 7600 O O . ARG B 1 449 ? -31.984 -15.141 11.812 1 52.25 449 ARG B O 1
ATOM 7607 N N . ILE B 1 450 ? -33.25 -16.75 11.141 1 54.41 450 ILE B N 1
ATOM 7608 C CA . ILE B 1 450 ? -34.5 -15.977 11.211 1 54.41 450 ILE B CA 1
ATOM 7609 C C . ILE B 1 450 ? -35.219 -16.266 12.523 1 54.41 450 ILE B C 1
ATOM 7611 O O . ILE B 1 450 ? -35.688 -17.375 12.758 1 54.41 450 ILE B O 1
ATOM 7615 N N . GLY B 1 451 ? -35.188 -15.203 13.398 1 56.34 451 GLY B N 1
ATOM 7616 C CA . GLY B 1 451 ? -35.969 -15.336 14.617 1 56.34 451 GLY B CA 1
ATOM 7617 C C . GLY B 1 451 ? -37.469 -15.242 14.398 1 56.34 451 GLY B C 1
ATOM 7618 O O . GLY B 1 451 ? -37.938 -14.32 13.734 1 56.34 451 GLY B O 1
ATOM 7619 N N . VAL B 1 452 ? -38.219 -16.203 14.781 1 60 452 VAL B N 1
ATOM 7620 C CA . VAL B 1 452 ? -39.688 -16.266 14.656 1 60 452 VAL B CA 1
ATOM 7621 C C . VAL B 1 452 ? -40.312 -16.062 16.031 1 60 452 VAL B C 1
ATOM 7623 O O . VAL B 1 452 ? -40.094 -16.828 16.953 1 60 452 VAL B O 1
ATOM 7626 N N . PRO B 1 453 ? -40.906 -14.875 16.156 1 57.25 453 PRO B N 1
ATOM 7627 C CA . PRO B 1 453 ? -41.625 -14.711 17.438 1 57.25 453 PRO B CA 1
ATOM 7628 C C . PRO B 1 453 ? -42.688 -15.789 17.672 1 57.25 453 PRO B C 1
ATOM 7630 O O . PRO B 1 453 ? -43.344 -16.219 16.734 1 57.25 453 PRO B O 1
ATOM 7633 N N . VAL B 1 454 ? -42.656 -16.375 18.875 1 58.97 454 VAL B N 1
ATOM 7634 C CA . VAL B 1 454 ? -43.688 -17.297 19.281 1 58.97 454 VAL B CA 1
ATOM 7635 C C . VAL B 1 454 ? -44.781 -16.531 20.047 1 58.97 454 VAL B C 1
ATOM 7637 O O . VAL B 1 454 ? -44.562 -16.078 21.172 1 58.97 454 VAL B O 1
ATOM 7640 N N . THR B 1 455 ? -45.719 -16 19.266 1 54.44 455 THR B N 1
ATOM 7641 C CA . THR B 1 455 ? -46.781 -15.25 19.906 1 54.44 455 THR B CA 1
ATOM 7642 C C . THR B 1 455 ? -48.125 -15.992 19.75 1 54.44 455 THR B C 1
ATOM 7644 O O . THR B 1 455 ? -48.344 -16.672 18.75 1 54.44 455 THR B O 1
ATOM 7647 N N . GLU B 1 456 ? -48.906 -15.938 20.859 1 55.53 456 GLU B N 1
ATOM 7648 C CA . GLU B 1 456 ? -50.25 -16.5 20.812 1 55.53 456 GLU B CA 1
ATOM 7649 C C . GLU B 1 456 ? -51.219 -15.555 20.109 1 55.53 456 GLU B C 1
ATOM 7651 O O . GLU B 1 456 ? -51.125 -14.336 20.266 1 55.53 456 GLU B O 1
ATOM 7656 N N . GLY B 1 457 ? -52.125 -16 19.219 1 55.44 457 GLY B N 1
ATOM 7657 C CA . GLY B 1 457 ? -53.219 -15.234 18.641 1 55.44 457 GLY B CA 1
ATOM 7658 C C . GLY B 1 457 ? -52.969 -14.797 17.219 1 55.44 457 GLY B C 1
ATOM 7659 O O . GLY B 1 457 ? -53.844 -14.281 16.547 1 55.44 457 GLY B O 1
ATOM 7660 N N . PHE B 1 458 ? -51.75 -14.852 16.875 1 51 458 PHE B N 1
ATOM 7661 C CA . PHE B 1 458 ? -51.5 -14.391 15.523 1 51 458 PHE B CA 1
ATOM 7662 C C . PHE B 1 458 ? -51.062 -15.547 14.625 1 51 458 PHE B C 1
ATOM 7664 O O . PHE B 1 458 ? -50.188 -15.391 13.766 1 51 458 PHE B O 1
ATOM 7671 N N . ASP B 1 459 ? -51.656 -16.531 14.727 1 61.75 459 ASP B N 1
ATOM 7672 C CA . ASP B 1 459 ? -51.281 -17.781 14.078 1 61.75 459 ASP B CA 1
ATOM 7673 C C . ASP B 1 459 ? -51.375 -17.656 12.562 1 61.75 459 ASP B C 1
ATOM 7675 O O . ASP B 1 459 ? -50.625 -18.312 11.836 1 61.75 459 ASP B O 1
ATOM 7679 N N . ALA B 1 460 ? -52.25 -16.875 12.25 1 59.38 460 ALA B N 1
ATOM 7680 C CA . ALA B 1 460 ? -52.406 -16.703 10.812 1 59.38 460 ALA B CA 1
ATOM 7681 C C . ALA B 1 460 ? -51.188 -16.016 10.203 1 59.38 460 ALA B C 1
ATOM 7683 O O . ALA B 1 460 ? -50.844 -16.25 9.039 1 59.38 460 ALA B O 1
ATOM 7684 N N . PHE B 1 461 ? -50.594 -15.273 10.922 1 56.41 461 PHE B N 1
ATOM 7685 C CA . PHE B 1 461 ? -49.438 -14.523 10.43 1 56.41 461 PHE B CA 1
ATOM 7686 C C . PHE B 1 461 ? -48.156 -15.312 10.633 1 56.41 461 PHE B C 1
ATOM 7688 O O . PHE B 1 461 ? -47.312 -15.383 9.734 1 56.41 461 PHE B O 1
ATOM 7695 N N . LEU B 1 462 ? -47.969 -15.773 11.875 1 61.66 462 LEU B N 1
ATOM 7696 C CA . LEU B 1 462 ? -46.812 -16.594 12.211 1 61.66 462 LEU B CA 1
ATOM 7697 C C . LEU B 1 462 ? -47.156 -17.609 13.297 1 61.66 462 LEU B C 1
ATOM 7699 O O . LEU B 1 462 ? -47.562 -17.234 14.398 1 61.66 462 LEU B O 1
ATOM 7703 N N . LYS B 1 463 ? -47.094 -18.812 12.891 1 71.25 463 LYS B N 1
ATOM 7704 C CA . LYS B 1 463 ? -47.375 -19.906 13.797 1 71.25 463 LYS B CA 1
ATOM 7705 C C . LYS B 1 463 ? -46.156 -20.828 13.961 1 71.25 463 LYS B C 1
ATOM 7707 O O . LYS B 1 463 ? -45.531 -21.203 12.977 1 71.25 463 LYS B O 1
ATOM 7712 N N . VAL B 1 464 ? -45.719 -21 15.227 1 74.25 464 VAL B N 1
ATOM 7713 C CA . VAL B 1 464 ? -44.656 -21.922 15.531 1 74.25 464 VAL B CA 1
ATOM 7714 C C . VAL B 1 464 ? -45.188 -23.188 16.172 1 74.25 464 VAL B C 1
ATOM 7716 O O . VAL B 1 464 ? -45.875 -23.141 17.188 1 74.25 464 VAL B O 1
ATOM 7719 N N . GLU B 1 465 ? -45.094 -24.266 15.43 1 77.31 465 GLU B N 1
ATOM 7720 C CA . GLU B 1 465 ? -45.438 -25.594 15.938 1 77.31 465 GLU B CA 1
ATOM 7721 C C . GLU B 1 465 ? -44.219 -26.5 16.016 1 77.31 465 GLU B C 1
ATOM 7723 O O . GLU B 1 465 ? -43.156 -26.156 15.508 1 77.31 465 GLU B O 1
ATOM 7728 N N . TRP B 1 466 ? -44.344 -27.516 16.781 1 75.31 466 TRP B N 1
ATOM 7729 C CA . TRP B 1 466 ? -43.219 -28.438 16.953 1 75.31 466 TRP B CA 1
ATOM 7730 C C . TRP B 1 466 ? -43.531 -29.797 16.359 1 75.31 466 TRP B C 1
ATOM 7732 O O . TRP B 1 466 ? -44.625 -30.344 16.578 1 75.31 466 TRP B O 1
ATOM 7742 N N . ASP B 1 467 ? -42.625 -30.219 15.523 1 73.12 467 ASP B N 1
ATOM 7743 C CA . ASP B 1 467 ? -42.75 -31.578 15.008 1 73.12 467 ASP B CA 1
ATOM 7744 C C . ASP B 1 467 ? -42.688 -32.594 16.141 1 73.12 467 ASP B C 1
ATOM 7746 O O . ASP B 1 467 ? -41.688 -32.656 16.859 1 73.12 467 ASP B O 1
ATOM 7750 N N . PRO B 1 468 ? -43.625 -33.312 16.25 1 73.31 468 PRO B N 1
ATOM 7751 C CA . PRO B 1 468 ? -43.625 -34.25 17.391 1 73.31 468 PRO B CA 1
ATOM 7752 C C . PRO B 1 468 ? -42.562 -35.312 17.281 1 73.31 468 PRO B C 1
ATOM 7754 O O . PRO B 1 468 ? -42.156 -35.906 18.297 1 73.31 468 PRO B O 1
ATOM 7757 N N . ARG B 1 469 ? -42 -35.531 16.156 1 76 469 ARG B N 1
ATOM 7758 C CA . ARG B 1 469 ? -41 -36.562 15.984 1 76 469 ARG B CA 1
ATOM 7759 C C . ARG B 1 469 ? -39.594 -36 16.125 1 76 469 ARG B C 1
ATOM 7761 O O . ARG B 1 469 ? -38.75 -36.625 16.766 1 76 469 ARG B O 1
ATOM 7768 N N . THR B 1 470 ? -39.375 -34.906 15.633 1 70.69 470 THR B N 1
ATOM 7769 C CA . THR B 1 470 ? -38 -34.406 15.531 1 70.69 470 THR B CA 1
ATOM 7770 C C . THR B 1 470 ? -37.781 -33.281 16.5 1 70.69 470 THR B C 1
ATOM 7772 O O . THR B 1 470 ? -36.625 -32.812 16.688 1 70.69 470 THR B O 1
ATOM 7775 N N . ASP B 1 471 ? -38.812 -32.812 17.156 1 71.94 471 ASP B N 1
ATOM 7776 C CA . ASP B 1 471 ? -38.781 -31.703 18.094 1 71.94 471 ASP B CA 1
ATOM 7777 C C . ASP B 1 471 ? -38.188 -30.453 17.422 1 71.94 471 ASP B C 1
ATOM 7779 O O . ASP B 1 471 ? -37.594 -29.609 18.094 1 71.94 471 ASP B O 1
ATOM 7783 N N . LYS B 1 472 ? -38.375 -30.422 16.219 1 73.31 472 LYS B N 1
ATOM 7784 C CA . LYS B 1 472 ? -37.938 -29.234 15.492 1 73.31 472 LYS B CA 1
ATOM 7785 C C . LYS B 1 472 ? -39.094 -28.281 15.234 1 73.31 472 LYS B C 1
ATOM 7787 O O . LYS B 1 472 ? -40.25 -28.719 15.07 1 73.31 472 LYS B O 1
ATOM 7792 N N . PRO B 1 473 ? -38.844 -26.969 15.211 1 72.44 473 PRO B N 1
ATOM 7793 C CA . PRO B 1 473 ? -39.938 -26.031 14.969 1 72.44 473 PRO B CA 1
ATOM 7794 C C . PRO B 1 473 ? -40.438 -26.047 13.531 1 72.44 473 PRO B C 1
ATOM 7796 O O . PRO B 1 473 ? -39.625 -26.172 12.594 1 72.44 473 PRO B O 1
ATOM 7799 N N . ILE B 1 474 ? -41.719 -26.156 13.492 1 76.88 474 ILE B N 1
ATOM 7800 C CA . ILE B 1 474 ? -42.406 -25.984 12.219 1 76.88 474 ILE B CA 1
ATOM 7801 C C . ILE B 1 474 ? -43.031 -24.594 12.164 1 76.88 474 ILE B C 1
ATOM 7803 O O . ILE B 1 474 ? -43.875 -24.266 13.008 1 76.88 474 ILE B O 1
ATOM 7807 N N . ILE B 1 475 ? -42.594 -23.75 11.297 1 73.06 475 ILE B N 1
ATOM 7808 C CA . ILE B 1 475 ? -43.094 -22.391 11.188 1 73.06 475 ILE B CA 1
ATOM 7809 C C . ILE B 1 475 ? -44.062 -22.281 10.008 1 73.06 475 ILE B C 1
ATOM 7811 O O . ILE B 1 475 ? -43.812 -22.844 8.938 1 73.06 475 ILE B O 1
ATOM 7815 N N . SER B 1 476 ? -45.219 -21.75 10.32 1 73 476 SER B N 1
ATOM 7816 C CA . SER B 1 476 ? -46.188 -21.5 9.273 1 73 476 SER B CA 1
ATOM 7817 C C . SER B 1 476 ? -46.875 -20.156 9.461 1 73 476 SER B C 1
ATOM 7819 O O . SER B 1 476 ? -46.625 -19.469 10.453 1 73 476 SER B O 1
ATOM 7821 N N . GLY B 1 477 ? -47.594 -19.641 8.438 1 65.88 477 GLY B N 1
ATOM 7822 C CA . GLY B 1 477 ? -48.312 -18.375 8.477 1 65.88 477 GLY B CA 1
ATOM 7823 C C . GLY B 1 477 ? -47.938 -17.453 7.328 1 65.88 477 GLY B C 1
ATOM 7824 O O . GLY B 1 477 ? -47.094 -17.781 6.508 1 65.88 477 GLY B O 1
ATOM 7825 N N . PHE B 1 478 ? -48.562 -16.391 7.367 1 56.72 478 PHE B N 1
ATOM 7826 C CA . PHE B 1 478 ? -48.438 -15.438 6.273 1 56.72 478 PHE B CA 1
ATOM 7827 C C . PHE B 1 478 ? -47 -14.945 6.168 1 56.72 478 PHE B C 1
ATOM 7829 O O . PHE B 1 478 ? -46.406 -14.906 5.074 1 56.72 478 PHE B O 1
ATOM 7836 N N . SER B 1 479 ? -46.5 -14.586 7.25 1 58.06 479 SER B N 1
ATOM 7837 C CA . SER B 1 479 ? -45.125 -14.047 7.25 1 58.06 479 SER B CA 1
ATOM 7838 C C . SER B 1 479 ? -44.125 -15.094 6.777 1 58.06 479 SER B C 1
ATOM 7840 O O . SER B 1 479 ? -43.188 -14.766 6.062 1 58.06 479 SER B O 1
ATOM 7842 N N . HIS B 1 480 ? -44.344 -16.234 7.234 1 62.69 480 HIS B N 1
ATOM 7843 C CA . HIS B 1 480 ? -43.531 -17.359 6.793 1 62.69 480 HIS B CA 1
ATOM 7844 C C . HIS B 1 480 ? -43.656 -17.578 5.289 1 62.69 480 HIS B C 1
ATOM 7846 O O . HIS B 1 480 ? -42.656 -17.719 4.594 1 62.69 480 HIS B O 1
ATOM 7852 N N . ASP B 1 481 ? -44.812 -17.531 4.895 1 60.31 481 ASP B N 1
ATOM 7853 C CA . ASP B 1 481 ? -45.062 -17.766 3.473 1 60.31 481 ASP B CA 1
ATOM 7854 C C . ASP B 1 481 ? -44.5 -16.625 2.627 1 60.31 481 ASP B C 1
ATOM 7856 O O . ASP B 1 481 ? -43.938 -16.875 1.556 1 60.31 481 ASP B O 1
ATOM 7860 N N . VAL B 1 482 ? -44.625 -15.492 3.18 1 55.56 482 VAL B N 1
ATOM 7861 C CA . VAL B 1 482 ? -44.031 -14.352 2.479 1 55.56 482 VAL B CA 1
ATOM 7862 C C . VAL B 1 482 ? -42.531 -14.484 2.43 1 55.56 482 VAL B C 1
ATOM 7864 O O . VAL B 1 482 ? -41.906 -14.219 1.396 1 55.56 482 VAL B O 1
ATOM 7867 N N . PHE B 1 483 ? -41.969 -14.82 3.562 1 59.69 483 PHE B N 1
ATOM 7868 C CA . PHE B 1 483 ? -40.5 -15.023 3.611 1 59.69 483 PHE B CA 1
ATOM 7869 C C . PHE B 1 483 ? -40.062 -16.047 2.574 1 59.69 483 PHE B C 1
ATOM 7871 O O . PHE B 1 483 ? -39.125 -15.828 1.833 1 59.69 483 PHE B O 1
ATOM 7878 N N . LEU B 1 484 ? -40.844 -17.078 2.584 1 62.16 484 LEU B N 1
ATOM 7879 C CA . LEU B 1 484 ? -40.5 -18.125 1.633 1 62.16 484 LEU B CA 1
ATOM 7880 C C . LEU B 1 484 ? -40.688 -17.641 0.198 1 62.16 484 LEU B C 1
ATOM 7882 O O . LEU B 1 484 ? -39.875 -17.953 -0.677 1 62.16 484 LEU B O 1
ATOM 7886 N N . ALA B 1 485 ? -41.625 -16.859 0.094 1 58.09 485 ALA B N 1
ATOM 7887 C CA . ALA B 1 485 ? -41.875 -16.312 -1.238 1 58.09 485 ALA B CA 1
ATOM 7888 C C . ALA B 1 485 ? -40.75 -15.359 -1.641 1 58.09 485 ALA B C 1
ATOM 7890 O O . ALA B 1 485 ? -40.312 -15.367 -2.787 1 58.09 485 ALA B O 1
ATOM 7891 N N . VAL B 1 486 ? -40.469 -14.617 -0.643 1 54.47 486 VAL B N 1
ATOM 7892 C CA . VAL B 1 486 ? -39.375 -13.688 -0.905 1 54.47 486 VAL B CA 1
ATOM 7893 C C . VAL B 1 486 ? -38.094 -14.469 -1.203 1 54.47 486 VAL B C 1
ATOM 7895 O O . VAL B 1 486 ? -37.344 -14.117 -2.115 1 54.47 486 VAL B O 1
ATOM 7898 N N . LEU B 1 487 ? -37.938 -15.453 -0.405 1 55.94 487 LEU B N 1
ATOM 7899 C CA . LEU B 1 487 ? -36.781 -16.297 -0.616 1 55.94 487 LEU B CA 1
ATOM 7900 C C . LEU B 1 487 ? -36.781 -16.875 -2.029 1 55.94 487 LEU B C 1
ATOM 7902 O O . LEU B 1 487 ? -35.719 -16.953 -2.664 1 55.94 487 LEU B O 1
ATOM 7906 N N . GLN B 1 488 ? -37.844 -17.203 -2.418 1 57.03 488 GLN B N 1
ATOM 7907 C CA . GLN B 1 488 ? -37.969 -17.781 -3.758 1 57.03 488 GLN B CA 1
ATOM 7908 C C . GLN B 1 488 ? -37.719 -16.719 -4.828 1 57.03 488 GLN B C 1
ATOM 7910 O O . GLN B 1 488 ? -37.281 -17.031 -5.93 1 57.03 488 GLN B O 1
ATOM 7915 N N . ALA B 1 489 ? -37.969 -15.594 -4.395 1 49.16 489 ALA B N 1
ATOM 7916 C CA . ALA B 1 489 ? -37.844 -14.5 -5.352 1 49.16 489 ALA B CA 1
ATOM 7917 C C . ALA B 1 489 ? -36.406 -13.938 -5.355 1 49.16 489 ALA B C 1
ATOM 7919 O O . ALA B 1 489 ? -36.031 -13.195 -6.266 1 49.16 489 ALA B O 1
ATOM 7920 N N . LEU B 1 490 ? -35.812 -14.312 -4.277 1 47.62 490 LEU B N 1
ATOM 7921 C CA . LEU B 1 490 ? -34.438 -13.82 -4.188 1 47.62 490 LEU B CA 1
ATOM 7922 C C . LEU B 1 490 ? -33.562 -14.484 -5.246 1 47.62 490 LEU B C 1
ATOM 7924 O O . LEU B 1 490 ? -33.688 -15.68 -5.512 1 47.62 490 LEU B O 1
ATOM 7928 N N . PRO B 1 491 ? -32.906 -13.695 -5.949 1 44.47 491 PRO B N 1
ATOM 7929 C CA . PRO B 1 491 ? -32.062 -14.25 -7.016 1 44.47 491 PRO B CA 1
ATOM 7930 C C . PRO B 1 491 ? -30.891 -15.055 -6.477 1 44.47 491 PRO B C 1
ATOM 7932 O O . PRO B 1 491 ? -30.031 -15.484 -7.246 1 44.47 491 PRO B O 1
ATOM 7935 N N . PHE B 1 492 ? -30.844 -15.156 -5.148 1 43.19 492 PHE B N 1
ATOM 7936 C CA . PHE B 1 492 ? -29.766 -15.938 -4.551 1 43.19 492 PHE B CA 1
ATOM 7937 C C . PHE B 1 492 ? -30.297 -16.797 -3.408 1 43.19 492 PHE B C 1
ATOM 7939 O O . PHE B 1 492 ? -31.281 -16.453 -2.762 1 43.19 492 PHE B O 1
ATOM 7946 N N . PRO B 1 493 ? -29.688 -18.062 -3.418 1 48.09 493 PRO B N 1
ATOM 7947 C CA . PRO B 1 493 ? -30.141 -18.922 -2.322 1 48.09 493 PRO B CA 1
ATOM 7948 C C . PRO B 1 493 ? -29.734 -18.391 -0.95 1 48.09 493 PRO B C 1
ATOM 7950 O O . PRO B 1 493 ? -28.656 -17.797 -0.801 1 48.09 493 PRO B O 1
ATOM 7953 N N . LEU B 1 494 ? -30.734 -18.094 -0.1 1 50 494 LEU B N 1
ATOM 7954 C CA . LEU B 1 494 ? -30.516 -17.672 1.283 1 50 494 LEU B CA 1
ATOM 7955 C C . LEU B 1 494 ? -30.734 -18.844 2.238 1 50 494 LEU B C 1
ATOM 7957 O O . LEU B 1 494 ? -31.828 -19.406 2.314 1 50 494 LEU B O 1
ATOM 7961 N N . SER B 1 495 ? -29.641 -19.438 2.668 1 56.81 495 SER B N 1
ATOM 7962 C CA . SER B 1 495 ? -29.781 -20.453 3.711 1 56.81 495 SER B CA 1
ATOM 7963 C C . SER B 1 495 ? -30.297 -19.828 5.008 1 56.81 495 SER B C 1
ATOM 7965 O O . SER B 1 495 ? -29.812 -18.781 5.441 1 56.81 495 SER B O 1
ATOM 7967 N N . TYR B 1 496 ? -31.422 -20.281 5.422 1 56.12 496 TYR B N 1
ATOM 7968 C CA . TYR B 1 496 ? -32.031 -19.734 6.629 1 56.12 496 TYR B CA 1
ATOM 7969 C C . TYR B 1 496 ? -32.406 -20.828 7.602 1 56.12 496 TYR B C 1
ATOM 7971 O O . TYR B 1 496 ? -32.469 -22 7.227 1 56.12 496 TYR B O 1
ATOM 7979 N N . GLU B 1 497 ? -32.312 -20.5 8.773 1 61.41 497 GLU B N 1
ATOM 7980 C CA . GLU B 1 497 ? -32.938 -21.312 9.812 1 61.41 497 GLU B CA 1
ATOM 7981 C C . GLU B 1 497 ? -33.875 -20.469 10.672 1 61.41 497 GLU B C 1
ATOM 7983 O O . GLU B 1 497 ? -33.531 -19.328 11.031 1 61.41 497 GLU B O 1
ATOM 7988 N N . PHE B 1 498 ? -35.094 -20.922 10.68 1 60.41 498 PHE B N 1
ATOM 7989 C CA . PHE B 1 498 ? -36.031 -20.266 11.594 1 60.41 498 PHE B CA 1
ATOM 7990 C C . PHE B 1 498 ? -35.75 -20.656 13.039 1 60.41 498 PHE B C 1
ATOM 7992 O O . PHE B 1 498 ? -35.625 -21.844 13.352 1 60.41 498 PHE B O 1
ATOM 7999 N N . ILE B 1 499 ? -35.469 -19.594 13.781 1 61.19 499 ILE B N 1
ATOM 8000 C CA . ILE B 1 499 ? -35.25 -19.812 15.203 1 61.19 499 ILE B CA 1
ATOM 8001 C C . ILE B 1 499 ? -36.406 -19.203 16.016 1 61.19 499 ILE B C 1
ATOM 8003 O O . ILE B 1 499 ? -36.469 -17.984 16.156 1 61.19 499 ILE B O 1
ATOM 8007 N N . PRO B 1 500 ? -37.312 -20.094 16.453 1 62.25 500 PRO B N 1
ATOM 8008 C CA . PRO B 1 500 ? -38.375 -19.547 17.297 1 62.25 500 PRO B CA 1
ATOM 8009 C C . PRO B 1 500 ? -37.844 -18.844 18.531 1 62.25 500 PRO B C 1
ATOM 8011 O O . PRO B 1 500 ? -36.906 -19.344 19.172 1 62.25 500 PRO B O 1
ATOM 8014 N N . PHE B 1 501 ? -38.281 -17.625 18.719 1 62.12 501 PHE B N 1
ATOM 8015 C CA . PHE B 1 501 ? -37.875 -16.859 19.891 1 62.12 501 PHE B CA 1
ATOM 8016 C C . PHE B 1 501 ? -38.688 -17.312 21.109 1 62.12 501 PHE B C 1
ATOM 8018 O O . PHE B 1 501 ? -39.75 -16.766 21.406 1 62.12 501 PHE B O 1
ATOM 8025 N N . MET B 1 502 ? -38.188 -18.406 21.734 1 60.38 502 MET B N 1
ATOM 8026 C CA . MET B 1 502 ? -38.938 -19.016 22.844 1 60.38 502 MET B CA 1
ATOM 8027 C C . MET B 1 502 ? -37.969 -19.453 23.953 1 60.38 502 MET B C 1
ATOM 8029 O O . MET B 1 502 ? -36.75 -19.562 23.734 1 60.38 502 MET B O 1
ATOM 8033 N N . ASN B 1 503 ? -38.5 -19.469 25.156 1 57.69 503 ASN B N 1
ATOM 8034 C CA . ASN B 1 503 ? -37.75 -20.016 26.266 1 57.69 503 ASN B CA 1
ATOM 8035 C C . ASN B 1 503 ? -37.75 -21.547 26.25 1 57.69 503 ASN B C 1
ATOM 8037 O O . ASN B 1 503 ? -38.312 -22.156 25.344 1 57.69 503 ASN B O 1
ATOM 8041 N N . LYS B 1 504 ? -37.125 -22.156 27.234 1 61.38 504 LYS B N 1
ATOM 8042 C CA . LYS B 1 504 ? -36.969 -23.594 27.344 1 61.38 504 LYS B CA 1
ATOM 8043 C C . LYS B 1 504 ? -38.344 -24.297 27.375 1 61.38 504 LYS B C 1
ATOM 8045 O O . LYS B 1 504 ? -38.438 -25.469 26.984 1 61.38 504 LYS B O 1
ATOM 8050 N N . ASP B 1 505 ? -39.344 -23.531 27.75 1 61.09 505 ASP B N 1
ATOM 8051 C CA . ASP B 1 505 ? -40.688 -24.094 27.875 1 61.09 505 ASP B CA 1
ATOM 8052 C C . ASP B 1 505 ? -41.531 -23.797 26.641 1 61.09 505 ASP B C 1
ATOM 8054 O O . ASP B 1 505 ? -42.75 -23.906 26.672 1 61.09 505 ASP B O 1
ATOM 8058 N N . ARG B 1 506 ? -40.875 -23.344 25.516 1 62.06 506 ARG B N 1
ATOM 8059 C CA . ARG B 1 506 ? -41.469 -23.078 24.219 1 62.06 506 ARG B CA 1
ATOM 8060 C C . ARG B 1 506 ? -42.469 -21.938 24.297 1 62.06 506 ARG B C 1
ATOM 8062 O O . ARG B 1 506 ? -43.5 -21.938 23.594 1 62.06 506 ARG B O 1
ATOM 8069 N N . GLN B 1 507 ? -42.25 -21.125 25.297 1 61.5 507 GLN B N 1
ATOM 8070 C CA . GLN B 1 507 ? -43 -19.875 25.422 1 61.5 507 GLN B CA 1
ATOM 8071 C C . GLN B 1 507 ? -42.188 -18.703 24.859 1 61.5 507 GLN B C 1
ATOM 8073 O O . GLN B 1 507 ? -40.969 -18.812 24.672 1 61.5 507 GLN B O 1
ATOM 8078 N N . SER B 1 508 ? -42.906 -17.688 24.422 1 59.34 508 SER B N 1
ATOM 8079 C CA . SER B 1 508 ? -42.25 -16.5 23.875 1 59.34 508 SER B CA 1
ATOM 8080 C C . SER B 1 508 ? -41.125 -16.031 24.766 1 59.34 508 SER B C 1
ATOM 8082 O O . SER B 1 508 ? -41.281 -15.938 25.984 1 59.34 508 SER B O 1
ATOM 8084 N N . ALA B 1 509 ? -39.875 -15.984 24.219 1 56.12 509 ALA B N 1
ATOM 8085 C CA . ALA B 1 509 ? -38.719 -15.609 25.016 1 56.12 509 ALA B CA 1
ATOM 8086 C C . ALA B 1 509 ? -38.656 -14.102 25.234 1 56.12 509 ALA B C 1
ATOM 8088 O O . ALA B 1 509 ? -37.594 -13.547 25.547 1 56.12 509 ALA B O 1
ATOM 8089 N N . GLY B 1 510 ? -39.844 -13.375 25.188 1 55.94 510 GLY B N 1
ATOM 8090 C CA . GLY B 1 510 ? -39.875 -11.945 25.438 1 55.94 510 GLY B CA 1
ATOM 8091 C C . GLY B 1 510 ? -40.812 -11.18 24.547 1 55.94 510 GLY B C 1
ATOM 8092 O O . GLY B 1 510 ? -41.656 -11.773 23.859 1 55.94 510 GLY B O 1
ATOM 8093 N N . THR B 1 511 ? -40.844 -9.75 24.625 1 51.69 511 THR B N 1
ATOM 8094 C CA . THR B 1 511 ? -41.75 -8.891 23.875 1 51.69 511 THR B CA 1
ATOM 8095 C C . THR B 1 511 ? -41.25 -8.695 22.438 1 51.69 511 THR B C 1
ATOM 8097 O O . THR B 1 511 ? -40.125 -9.078 22.125 1 51.69 511 THR B O 1
ATOM 8100 N N . TYR B 1 512 ? -42.125 -8.297 21.594 1 45.28 512 TYR B N 1
ATOM 8101 C CA . TYR B 1 512 ? -41.781 -7.875 20.234 1 45.28 512 TYR B CA 1
ATOM 8102 C C . TYR B 1 512 ? -40.562 -6.941 20.266 1 45.28 512 TYR B C 1
ATOM 8104 O O . TYR B 1 512 ? -39.688 -6.996 19.391 1 45.28 512 TYR B O 1
ATOM 8112 N N . ASP B 1 513 ? -40.562 -6.211 21.234 1 46.75 513 ASP B N 1
ATOM 8113 C CA . ASP B 1 513 ? -39.438 -5.285 21.406 1 46.75 513 ASP B CA 1
ATOM 8114 C C . ASP B 1 513 ? -38.125 -6.043 21.625 1 46.75 513 ASP B C 1
ATOM 8116 O O . ASP B 1 513 ? -37.094 -5.648 21.094 1 46.75 513 ASP B O 1
ATOM 8120 N N . ASP B 1 514 ? -38.281 -7.066 22.25 1 47.94 514 ASP B N 1
ATOM 8121 C CA . ASP B 1 514 ? -37.094 -7.855 22.516 1 47.94 514 ASP B CA 1
ATOM 8122 C C . ASP B 1 514 ? -36.562 -8.516 21.234 1 47.94 514 ASP B C 1
ATOM 8124 O O . ASP B 1 514 ? -35.375 -8.57 21 1 47.94 514 ASP B O 1
ATOM 8128 N N . LEU B 1 515 ? -37.5 -8.945 20.531 1 47.84 515 LEU B N 1
ATOM 8129 C CA . LEU B 1 515 ? -37.156 -9.547 19.25 1 47.84 515 LEU B CA 1
ATOM 8130 C C . LEU B 1 515 ? -36.531 -8.5 18.312 1 47.84 515 LEU B C 1
ATOM 8132 O O . LEU B 1 515 ? -35.5 -8.773 17.672 1 47.84 515 LEU B O 1
ATOM 8136 N N . THR B 1 516 ? -37.188 -7.375 18.312 1 46 516 THR B N 1
ATOM 8137 C CA . THR B 1 516 ? -36.656 -6.285 17.484 1 46 516 THR B CA 1
ATOM 8138 C C . THR B 1 516 ? -35.25 -5.879 17.938 1 46 516 THR B C 1
ATOM 8140 O O . THR B 1 516 ? -34.406 -5.574 17.109 1 46 516 THR B O 1
ATOM 8143 N N . TYR B 1 517 ? -35.156 -5.898 19.141 1 45.94 517 TYR B N 1
ATOM 8144 C CA . TYR B 1 517 ? -33.844 -5.594 19.672 1 45.94 517 TYR B CA 1
ATOM 8145 C C . TYR B 1 517 ? -32.812 -6.637 19.234 1 45.94 517 TYR B C 1
ATOM 8147 O O . TYR B 1 517 ? -31.688 -6.293 18.875 1 45.94 517 TYR B O 1
ATOM 8155 N N . GLN B 1 518 ? -33.312 -7.816 19.266 1 44.09 518 GLN B N 1
ATOM 8156 C CA . GLN B 1 518 ? -32.406 -8.867 18.844 1 44.09 518 GLN B CA 1
ATOM 8157 C C . GLN B 1 518 ? -32.094 -8.758 17.344 1 44.09 518 GLN B C 1
ATOM 8159 O O . GLN B 1 518 ? -30.969 -9.039 16.922 1 44.09 518 GLN B O 1
ATOM 8164 N N . ILE B 1 519 ? -33.031 -8.312 16.703 1 45.03 519 ILE B N 1
ATOM 8165 C CA . ILE B 1 519 ? -32.844 -8.047 15.273 1 45.03 519 ILE B CA 1
ATOM 8166 C C . ILE B 1 519 ? -31.875 -6.898 15.086 1 45.03 519 ILE B C 1
ATOM 8168 O O . ILE B 1 519 ? -30.984 -6.969 14.234 1 45.03 519 ILE B O 1
ATOM 8172 N N . LYS B 1 520 ? -32.219 -5.844 15.875 1 41.12 520 LYS B N 1
ATOM 8173 C CA . LYS B 1 520 ? -31.312 -4.707 15.828 1 41.12 520 LYS B CA 1
ATOM 8174 C C . LYS B 1 520 ? -29.875 -5.148 16.109 1 41.12 520 LYS B C 1
ATOM 8176 O O . LYS B 1 520 ? -28.922 -4.621 15.523 1 41.12 520 LYS B O 1
ATOM 8181 N N . LEU B 1 521 ? -29.844 -6.09 17.062 1 40.66 521 LEU B N 1
ATOM 8182 C CA . LEU B 1 521 ? -28.5 -6.547 17.438 1 40.66 521 LEU B CA 1
ATOM 8183 C C . LEU B 1 521 ? -27.953 -7.508 16.391 1 40.66 521 LEU B C 1
ATOM 8185 O O . LEU B 1 521 ? -26.844 -8.031 16.562 1 40.66 521 LEU B O 1
ATOM 8189 N N . LYS B 1 522 ? -28.453 -7.504 15.133 1 40.47 522 LYS B N 1
ATOM 8190 C CA . LYS B 1 522 ? -28.031 -8.188 13.914 1 40.47 522 LYS B CA 1
ATOM 8191 C C . LYS B 1 522 ? -27.797 -9.68 14.18 1 40.47 522 LYS B C 1
ATOM 8193 O O . LYS B 1 522 ? -26.922 -10.297 13.547 1 40.47 522 LYS B O 1
ATOM 8198 N N . VAL B 1 523 ? -28.438 -10.242 15.203 1 39.12 523 VAL B N 1
ATOM 8199 C CA . VAL B 1 523 ? -28.312 -11.656 15.547 1 39.12 523 VAL B CA 1
ATOM 8200 C C . VAL B 1 523 ? -29.328 -12.477 14.758 1 39.12 523 VAL B C 1
ATOM 8202 O O . VAL B 1 523 ? -29.047 -13.609 14.367 1 39.12 523 VAL B O 1
ATOM 8205 N N . ILE B 1 524 ? -30.656 -12.086 14.664 1 35.66 524 ILE B N 1
ATOM 8206 C CA . ILE B 1 524 ? -31.75 -12.758 13.977 1 35.66 524 ILE B CA 1
ATOM 8207 C C . ILE B 1 524 ? -32.344 -11.82 12.938 1 35.66 524 ILE B C 1
ATOM 8209 O O . ILE B 1 524 ? -32.5 -10.617 13.188 1 35.66 524 ILE B O 1
ATOM 8213 N N . LEU B 1 525 ? -32.188 -12.047 11.695 1 36.62 525 LEU B N 1
ATOM 8214 C CA . LEU B 1 525 ? -33.062 -11.367 10.75 1 36.62 525 LEU B CA 1
ATOM 8215 C C . LEU B 1 525 ? -34.531 -11.664 11.07 1 36.62 525 LEU B C 1
ATOM 8217 O O . LEU B 1 525 ? -34.906 -12.82 11.281 1 36.62 525 LEU B O 1
ATOM 8221 N N . ALA B 1 526 ? -35.125 -10.797 11.891 1 34.47 526 ALA B N 1
ATOM 8222 C CA . ALA B 1 526 ? -36.531 -10.969 12.125 1 34.47 526 ALA B CA 1
ATOM 8223 C C . ALA B 1 526 ? -37.344 -10.586 10.891 1 34.47 526 ALA B C 1
ATOM 8225 O O . ALA B 1 526 ? -37.062 -9.578 10.242 1 34.47 526 ALA B O 1
ATOM 8226 N N . LEU B 1 527 ? -37.906 -11.508 10.25 1 33.06 527 LEU B N 1
ATOM 8227 C CA . LEU B 1 527 ? -39 -11.219 9.32 1 33.06 527 LEU B CA 1
ATOM 8228 C C . LEU B 1 527 ? -40.031 -10.32 9.977 1 33.06 527 LEU B C 1
ATOM 8230 O O . LEU B 1 527 ? -40.812 -10.766 10.836 1 33.06 527 LEU B O 1
ATOM 8234 N N . SER B 1 528 ? -39.688 -9.219 10.484 1 29.08 528 SER B N 1
ATOM 8235 C CA . SER B 1 528 ? -40.812 -8.383 10.883 1 29.08 528 SER B CA 1
ATOM 8236 C C . SER B 1 528 ? -41.562 -7.859 9.664 1 29.08 528 SER B C 1
ATOM 8238 O O . SER B 1 528 ? -40.969 -7.16 8.828 1 29.08 528 SER B O 1
ATOM 8240 N N . ILE B 1 529 ? -42.312 -8.609 9 1 28.88 529 ILE B N 1
ATOM 8241 C CA . ILE B 1 529 ? -43.375 -8 8.242 1 28.88 529 ILE B CA 1
ATOM 8242 C C . ILE B 1 529 ? -44.125 -6.992 9.117 1 28.88 529 ILE B C 1
ATOM 8244 O O . ILE B 1 529 ? -44.719 -7.363 10.125 1 28.88 529 ILE B O 1
ATOM 8248 N N . GLY B 1 530 ? -43.594 -5.918 9.57 1 26.12 530 GLY B N 1
ATOM 8249 C CA . GLY B 1 530 ? -44.5 -4.922 10.141 1 26.12 530 GLY B CA 1
ATOM 8250 C C . GLY B 1 530 ? -45.844 -4.844 9.43 1 26.12 530 GLY B C 1
ATOM 8251 O O . GLY B 1 530 ? -45.906 -4.582 8.227 1 26.12 530 GLY B O 1
ATOM 8252 N N . VAL B 1 531 ? -46.75 -5.719 9.734 1 23.14 531 VAL B N 1
ATOM 8253 C CA . VAL B 1 531 ? -48.188 -5.414 9.734 1 23.14 531 VAL B CA 1
ATOM 8254 C C . VAL B 1 531 ? -48.438 -4.086 10.438 1 23.14 531 VAL B C 1
ATOM 8256 O O . VAL B 1 531 ? -48.062 -3.906 11.594 1 23.14 531 VAL B O 1
ATOM 8259 N N . ASN B 1 532 ? -48.375 -2.928 9.828 1 21.64 532 ASN B N 1
ATOM 8260 C CA . ASN B 1 532 ? -49.281 -1.872 10.242 1 21.64 532 ASN B CA 1
ATOM 8261 C C . ASN B 1 532 ? -50.656 -2.43 10.586 1 21.64 532 ASN B C 1
ATOM 8263 O O . ASN B 1 532 ? -51.5 -2.607 9.711 1 21.64 532 ASN B O 1
ATOM 8267 N N . LEU B 1 533 ? -50.781 -3.57 11.344 1 18.83 533 LEU B N 1
ATOM 8268 C CA . LEU B 1 533 ? -51.938 -3.607 12.211 1 18.83 533 LEU B CA 1
ATOM 8269 C C . LEU B 1 533 ? -51.75 -2.703 13.422 1 18.83 533 LEU B C 1
ATOM 8271 O O . LEU B 1 533 ? -50.656 -2.643 13.992 1 18.83 533 LEU B O 1
#

Organism: Carya illinoinensis (NCBI:txid32201)

InterPro domains:
  IPR001828 Receptor, ligand binding region [PF01094] (47-398)
  IPR015683 Ionotropic glutamate receptor [PTHR34836] (25-522)
  IPR044440 Plant glutamate receptor, periplasmic ligand-binding domain [cd19990] (32-417)